Protein AF-A0A6P1M9M7-F1 (afdb_monomer_lite)

Radius of gyration: 33.75 Å; chains: 1; bounding box: 92×83×99 Å

Organism: NCBI:txid2697043

Structure (mmCIF, N/CA/C/O backbone):
data_AF-A0A6P1M9M7-F1
#
_entry.id   AF-A0A6P1M9M7-F1
#
loop_
_atom_site.group_PDB
_atom_site.id
_atom_site.type_symbol
_atom_site.label_atom_id
_atom_site.label_alt_id
_atom_site.label_comp_id
_atom_site.label_asym_id
_atom_site.label_entity_id
_atom_site.label_seq_id
_atom_site.pdbx_PDB_ins_code
_atom_site.Cartn_x
_atom_site.Cartn_y
_atom_site.Cartn_z
_atom_site.occupancy
_atom_site.B_iso_or_equiv
_atom_site.auth_seq_id
_atom_site.auth_comp_id
_atom_site.auth_asym_id
_atom_site.auth_atom_id
_atom_site.pdbx_PDB_model_num
ATOM 1 N N . MET A 1 1 ? -24.760 7.895 -11.951 1.00 34.88 1 MET A N 1
ATOM 2 C CA . MET A 1 1 ? -23.813 7.292 -12.903 1.00 34.88 1 MET A CA 1
ATOM 3 C C . MET A 1 1 ? -23.994 5.800 -12.756 1.00 34.88 1 MET A C 1
ATOM 5 O O . MET A 1 1 ? -24.094 5.359 -11.618 1.00 34.88 1 MET A O 1
ATOM 9 N N . GLU A 1 2 ? -24.188 5.072 -13.853 1.00 34.16 2 GLU A N 1
ATOM 10 C CA . GLU A 1 2 ? -24.115 3.606 -13.810 1.00 34.16 2 GLU A CA 1
ATOM 11 C C . GLU A 1 2 ? -22.740 3.233 -13.233 1.00 34.16 2 GLU A C 1
ATOM 13 O O . GLU A 1 2 ? -21.763 3.930 -13.510 1.00 34.16 2 GLU A O 1
ATOM 18 N N . SER A 1 3 ? -22.674 2.240 -12.345 1.00 54.16 3 SER A N 1
ATOM 19 C CA . SER A 1 3 ? -21.400 1.773 -11.794 1.00 54.16 3 SER A CA 1
ATOM 20 C C . SER A 1 3 ? -20.556 1.230 -12.945 1.00 54.16 3 SER A C 1
ATOM 22 O O . SER A 1 3 ? -20.925 0.204 -13.518 1.00 54.16 3 SER A O 1
ATOM 24 N N . SER A 1 4 ? -19.478 1.925 -13.311 1.00 67.12 4 SER A N 1
ATOM 25 C CA . SER A 1 4 ? -18.547 1.449 -14.335 1.00 67.12 4 SER A CA 1
ATOM 26 C C . SER A 1 4 ? -17.991 0.089 -13.925 1.00 67.12 4 SER A C 1
ATOM 28 O O . SER A 1 4 ? -17.617 -0.103 -12.765 1.00 67.12 4 SER A O 1
ATOM 30 N N . THR A 1 5 ? -17.940 -0.854 -14.860 1.00 85.88 5 THR A N 1
ATOM 31 C CA . THR A 1 5 ? -17.281 -2.142 -14.628 1.00 85.88 5 THR A CA 1
ATOM 32 C C . THR A 1 5 ? -15.757 -1.982 -14.663 1.00 85.88 5 THR A C 1
ATOM 34 O O . THR A 1 5 ? -15.238 -0.959 -15.118 1.00 85.88 5 THR A O 1
ATOM 37 N N . ILE A 1 6 ? -15.025 -2.997 -14.190 1.00 87.12 6 ILE A N 1
ATOM 38 C CA . ILE A 1 6 ? -13.556 -3.045 -14.302 1.00 87.12 6 ILE A CA 1
ATOM 39 C C . ILE A 1 6 ? -13.129 -2.879 -15.770 1.00 87.12 6 ILE A C 1
ATOM 41 O O . ILE A 1 6 ? -12.240 -2.079 -16.065 1.00 87.12 6 ILE A O 1
ATOM 45 N N . ASP A 1 7 ? -13.810 -3.574 -16.685 1.00 87.56 7 ASP A N 1
ATOM 46 C CA . ASP A 1 7 ? -13.516 -3.536 -18.121 1.00 87.56 7 ASP A CA 1
ATOM 47 C C . ASP A 1 7 ? -13.753 -2.140 -18.707 1.00 87.56 7 ASP A C 1
ATOM 49 O O . ASP A 1 7 ? -12.872 -1.603 -19.380 1.00 87.56 7 ASP A O 1
ATOM 53 N N . ASP A 1 8 ? -14.873 -1.492 -18.361 1.00 90.62 8 ASP A N 1
ATOM 54 C CA . ASP A 1 8 ? -15.172 -0.129 -18.823 1.00 90.62 8 ASP A CA 1
ATOM 55 C C . ASP A 1 8 ? -14.062 0.858 -18.437 1.00 90.62 8 ASP A C 1
ATOM 57 O O . ASP A 1 8 ? -13.680 1.732 -19.220 1.00 90.62 8 ASP A O 1
ATOM 61 N N . VAL A 1 9 ? -13.542 0.749 -17.211 1.00 90.44 9 VAL A N 1
ATOM 62 C CA . VAL A 1 9 ? -12.504 1.654 -16.709 1.00 90.44 9 VAL A CA 1
ATOM 63 C C . VAL A 1 9 ? -11.180 1.430 -17.425 1.00 90.44 9 VAL A C 1
ATOM 65 O O . VAL A 1 9 ? -10.541 2.413 -17.821 1.00 90.44 9 VAL A O 1
ATOM 68 N N . LEU A 1 10 ? -10.791 0.171 -17.633 1.00 89.19 10 LEU A N 1
ATOM 69 C CA . LEU A 1 10 ? -9.580 -0.183 -18.367 1.00 89.19 10 LEU A CA 1
ATOM 70 C C . LEU A 1 10 ? -9.657 0.296 -19.824 1.00 89.19 10 LEU A C 1
ATOM 72 O O . LEU A 1 10 ? -8.738 0.981 -20.284 1.00 89.19 10 LEU A O 1
ATOM 76 N N . GLU A 1 11 ? -10.776 0.050 -20.512 1.00 91.12 11 GLU A N 1
ATOM 77 C CA . GLU A 1 11 ? -10.998 0.465 -21.905 1.00 91.12 11 GLU A CA 1
ATOM 78 C C . GLU A 1 11 ? -10.998 1.995 -22.080 1.00 91.12 11 GLU A C 1
ATOM 80 O O . GLU A 1 11 ? -10.496 2.520 -23.077 1.00 91.12 11 GLU A O 1
ATOM 85 N N . GLN A 1 12 ? -11.499 2.744 -21.093 1.00 92.25 12 GLN A N 1
ATOM 86 C CA . GLN A 1 12 ? -11.556 4.212 -21.140 1.00 92.25 12 GLN A CA 1
ATOM 87 C C . GLN A 1 12 ? -10.225 4.910 -20.816 1.00 92.25 12 GLN A C 1
ATOM 89 O O . GLN A 1 12 ? -10.115 6.123 -21.016 1.00 92.25 12 GLN A O 1
ATOM 94 N N . THR A 1 13 ? -9.212 4.185 -20.328 1.00 91.25 13 THR A N 1
ATOM 95 C CA . THR A 1 13 ? -7.924 4.773 -19.908 1.00 91.25 13 THR A CA 1
ATOM 96 C C . THR A 1 13 ? -7.267 5.568 -21.034 1.00 91.25 13 THR A C 1
ATOM 98 O O . THR A 1 13 ? -6.898 6.726 -20.835 1.00 91.25 13 THR A O 1
ATOM 101 N N . LEU A 1 14 ? -7.203 4.994 -22.241 1.00 91.56 14 LEU A N 1
ATOM 102 C CA . LEU A 1 14 ? -6.600 5.660 -23.398 1.00 91.56 14 LEU A CA 1
ATOM 103 C C . LEU A 1 14 ? -7.347 6.951 -23.767 1.00 91.56 14 LEU A C 1
ATOM 105 O O . LEU A 1 14 ? -6.723 7.975 -24.025 1.00 91.56 14 LEU A O 1
ATOM 109 N N . ALA A 1 15 ? -8.682 6.939 -23.720 1.00 93.06 15 ALA A N 1
ATOM 110 C CA . ALA A 1 15 ? -9.482 8.124 -24.024 1.00 93.06 15 ALA A CA 1
ATOM 111 C C . ALA A 1 15 ? -9.232 9.266 -23.020 1.00 93.06 15 ALA A C 1
ATOM 113 O O . ALA A 1 15 ? -9.150 10.433 -23.412 1.00 93.06 15 ALA A O 1
ATOM 114 N N . ARG A 1 16 ? -9.066 8.946 -21.727 1.00 91.88 16 ARG A N 1
ATOM 115 C CA . ARG A 1 16 ? -8.717 9.932 -20.686 1.00 91.88 16 ARG A CA 1
ATOM 116 C C . ARG A 1 16 ? -7.316 10.508 -20.897 1.00 91.88 16 ARG A C 1
ATOM 118 O O . ARG A 1 16 ? -7.132 11.721 -20.778 1.00 91.88 16 ARG A O 1
ATOM 125 N N . GLN A 1 17 ? -6.352 9.657 -21.244 1.00 91.94 17 GLN A N 1
ATOM 126 C CA . GLN A 1 17 ? -4.988 10.059 -21.595 1.00 91.94 17 GLN A CA 1
ATOM 127 C C . GLN A 1 17 ? -4.976 11.011 -22.806 1.00 91.94 17 GLN A C 1
ATOM 129 O O . GLN A 1 17 ? -4.469 12.129 -22.706 1.00 91.94 17 GLN A O 1
ATOM 134 N N . GLU A 1 18 ? -5.623 10.636 -23.914 1.00 93.44 18 GLU A N 1
ATOM 135 C CA . GLU A 1 18 ? -5.716 11.471 -25.121 1.00 93.44 18 GLU A CA 1
ATOM 136 C C . GLU A 1 18 ? -6.408 12.813 -24.850 1.00 93.44 18 GLU A C 1
ATOM 138 O O . GLU A 1 18 ? -5.949 13.859 -25.317 1.00 93.44 18 GLU A O 1
ATOM 143 N N . GLN A 1 19 ? -7.473 12.821 -24.040 1.00 92.06 19 GLN A N 1
ATOM 144 C CA . GLN A 1 19 ? -8.150 14.056 -23.644 1.00 92.06 19 GLN A CA 1
ATOM 145 C C . GLN A 1 19 ? -7.202 15.026 -22.921 1.00 92.06 19 GLN A C 1
ATOM 147 O O . GLN A 1 19 ? -7.264 16.238 -23.152 1.00 92.06 19 GLN A O 1
ATOM 152 N N . ALA A 1 20 ? -6.331 14.516 -22.050 1.00 90.56 20 ALA A N 1
ATOM 153 C CA . ALA A 1 20 ? -5.355 15.331 -21.337 1.00 90.56 20 ALA A CA 1
ATOM 154 C C . ALA A 1 20 ? -4.274 15.882 -22.275 1.00 90.56 20 ALA A C 1
ATOM 156 O O . ALA A 1 20 ? -3.955 17.072 -22.212 1.00 90.56 20 ALA A O 1
ATOM 157 N N . LEU A 1 21 ? -3.788 15.056 -23.203 1.00 94.19 21 LEU A N 1
ATOM 158 C CA . LEU A 1 21 ? -2.779 15.453 -24.185 1.00 94.19 21 LEU A CA 1
ATOM 159 C C . LEU A 1 21 ? -3.302 16.537 -25.136 1.00 94.19 21 LEU A C 1
ATOM 161 O O . LEU A 1 21 ? -2.586 17.500 -25.402 1.00 94.19 21 LEU A O 1
ATOM 165 N N . ILE A 1 22 ? -4.572 16.475 -25.554 1.00 94.56 22 ILE A N 1
ATOM 166 C CA . ILE A 1 22 ? -5.199 17.539 -26.365 1.00 94.56 22 ILE A CA 1
ATOM 167 C C . ILE A 1 22 ? -5.141 18.891 -25.635 1.00 94.56 22 ILE A C 1
ATOM 169 O O . ILE A 1 22 ? -4.898 19.936 -26.246 1.00 94.56 22 ILE A O 1
ATOM 173 N N . LEU A 1 23 ? -5.349 18.896 -24.315 1.00 90.88 23 LEU A N 1
ATOM 174 C CA . LEU A 1 23 ? -5.265 20.119 -23.516 1.00 90.88 23 LEU A CA 1
ATOM 175 C C . LEU A 1 23 ? -3.827 20.605 -23.343 1.00 90.88 23 LEU A C 1
ATOM 177 O O . LEU A 1 23 ? -3.612 21.821 -23.334 1.00 90.88 23 LEU A O 1
ATOM 181 N N . GLN A 1 24 ? -2.874 19.684 -23.212 1.00 91.88 24 GLN A N 1
ATOM 182 C CA . GLN A 1 24 ? -1.460 20.022 -23.095 1.00 91.88 24 GLN A CA 1
ATOM 183 C C . GLN A 1 24 ? -0.911 20.598 -24.406 1.00 91.88 24 GLN A C 1
ATOM 185 O O . GLN A 1 24 ? -0.194 21.594 -24.372 1.00 91.88 24 GLN A O 1
ATOM 190 N N . GLU A 1 25 ? -1.320 20.070 -25.564 1.00 95.38 25 GLU A N 1
ATOM 191 C CA . GLU A 1 25 ? -0.968 20.647 -26.867 1.00 95.38 25 GLU A CA 1
ATOM 192 C C . GLU A 1 25 ? -1.592 22.045 -27.040 1.00 95.38 25 GLU A C 1
ATOM 194 O O . GLU A 1 25 ? -0.924 22.997 -27.449 1.00 95.38 25 GLU A O 1
ATOM 199 N N . ALA A 1 26 ? -2.870 22.213 -26.686 1.00 94.38 26 ALA A N 1
ATOM 200 C CA . ALA A 1 26 ? -3.559 23.495 -26.842 1.00 94.38 26 ALA A CA 1
ATOM 201 C C . ALA A 1 26 ? -3.035 24.589 -25.893 1.00 94.38 26 ALA A C 1
ATOM 203 O O . ALA A 1 26 ? -3.061 25.776 -26.231 1.00 94.38 26 ALA A O 1
ATOM 204 N N . SER A 1 27 ? -2.613 24.213 -24.684 1.00 92.25 27 SER A N 1
ATOM 205 C CA . SER A 1 27 ? -2.202 25.142 -23.632 1.00 92.25 27 SER A CA 1
ATOM 206 C C . SER A 1 27 ? -1.206 24.474 -22.672 1.00 92.25 27 SER A C 1
ATOM 208 O O . SER A 1 27 ? -1.595 24.160 -21.538 1.00 92.25 27 SER A O 1
ATOM 210 N N . PRO A 1 28 ? 0.064 24.305 -23.089 1.00 90.69 28 PRO A N 1
ATOM 211 C CA . PRO A 1 28 ? 1.074 23.614 -22.294 1.00 90.69 28 PRO A CA 1
ATOM 212 C C . PRO A 1 28 ? 1.338 24.346 -20.978 1.00 90.69 28 PRO A C 1
ATOM 214 O O . PRO A 1 28 ? 1.287 25.583 -20.914 1.00 90.69 28 PRO A O 1
ATOM 217 N N . TYR A 1 29 ? 1.615 23.577 -19.929 1.00 88.81 29 TYR A N 1
ATOM 218 C CA . TYR A 1 29 ? 1.947 24.091 -18.608 1.00 88.81 29 TYR A CA 1
ATOM 219 C C . TYR A 1 29 ? 3.280 23.504 -18.123 1.00 88.81 29 TYR A C 1
ATOM 221 O O . TYR A 1 29 ? 3.427 22.294 -18.131 1.00 88.81 29 TYR A O 1
ATOM 229 N N . PRO A 1 30 ? 4.219 24.321 -17.618 1.00 93.19 30 PRO A N 1
ATOM 230 C CA . PRO A 1 30 ? 4.158 25.777 -17.542 1.00 93.19 30 PRO A CA 1
ATOM 231 C C . PRO A 1 30 ? 4.141 26.424 -18.935 1.00 93.19 30 PRO A C 1
ATOM 233 O O . PRO A 1 30 ? 4.509 25.822 -19.937 1.00 93.19 30 PRO A O 1
ATOM 236 N N . SER A 1 31 ? 3.713 27.686 -19.015 1.00 93.62 31 SER A N 1
ATOM 237 C CA . SER A 1 31 ? 3.578 28.400 -20.295 1.00 93.62 31 SER A CA 1
ATOM 238 C C . SER A 1 31 ? 4.911 28.843 -20.919 1.00 93.62 31 SER A C 1
ATOM 240 O O . SER A 1 31 ? 4.914 29.404 -22.015 1.00 93.62 31 SER A O 1
ATOM 242 N N . THR A 1 32 ? 6.030 28.649 -20.216 1.00 93.62 32 THR A N 1
ATOM 243 C CA . THR A 1 32 ? 7.398 29.084 -20.556 1.00 93.62 32 THR A CA 1
ATOM 244 C C . THR A 1 32 ? 8.425 28.104 -19.988 1.00 93.62 32 THR A C 1
ATOM 246 O O . THR A 1 32 ? 8.099 27.344 -19.080 1.00 93.62 32 THR A O 1
ATOM 249 N N . GLY A 1 33 ? 9.674 28.183 -20.451 1.00 94.88 33 GLY A N 1
ATOM 250 C CA . GLY A 1 33 ? 10.771 27.338 -19.969 1.00 94.88 33 GLY A CA 1
ATOM 251 C C . GLY A 1 33 ? 10.832 25.988 -20.679 1.00 94.88 33 GLY A C 1
ATOM 252 O O . GLY A 1 33 ? 10.078 25.744 -21.620 1.00 94.88 33 GLY A O 1
ATOM 253 N N . MET A 1 34 ? 11.740 25.123 -20.237 1.00 96.06 34 MET A N 1
ATOM 254 C CA . MET A 1 34 ? 12.018 23.846 -20.896 1.00 96.06 34 MET A CA 1
ATOM 255 C C . MET A 1 34 ? 10.835 22.862 -20.822 1.00 96.06 34 MET A C 1
ATOM 257 O O . MET A 1 34 ? 10.400 22.374 -21.865 1.00 96.06 34 MET A O 1
ATOM 261 N N . TRP A 1 35 ? 10.198 22.715 -19.651 1.00 96.06 35 TRP A N 1
ATOM 262 C CA . TRP A 1 35 ? 8.995 21.877 -19.488 1.00 96.06 35 TRP A CA 1
ATOM 263 C C . TRP A 1 35 ? 7.857 22.237 -20.450 1.00 96.06 35 TRP A C 1
ATOM 265 O O . TRP A 1 35 ? 7.153 21.358 -20.926 1.00 96.06 35 TRP A O 1
ATOM 275 N N . ARG A 1 36 ? 7.690 23.520 -20.806 1.00 95.88 36 ARG A N 1
ATOM 276 C CA . ARG A 1 36 ? 6.692 23.937 -21.809 1.00 95.88 36 ARG A CA 1
ATOM 277 C C . ARG A 1 36 ? 6.877 23.179 -23.126 1.00 95.88 36 ARG A C 1
ATOM 279 O O . ARG A 1 36 ? 5.899 22.821 -23.775 1.00 95.88 36 ARG A O 1
ATOM 286 N N . HIS A 1 37 ? 8.125 23.054 -23.570 1.00 97.69 37 HIS A N 1
ATOM 287 C CA . HIS A 1 37 ? 8.470 22.457 -24.855 1.00 97.69 37 HIS A CA 1
ATOM 288 C C . HIS A 1 37 ? 8.420 20.932 -24.797 1.00 97.69 37 HIS A C 1
ATOM 290 O O . HIS A 1 37 ? 7.929 20.328 -25.744 1.00 97.69 37 HIS A O 1
ATOM 296 N N . GLU A 1 38 ? 8.860 20.334 -23.692 1.00 97.50 38 GLU A N 1
ATOM 297 C CA . GLU A 1 38 ? 8.804 18.885 -23.458 1.00 97.50 38 GLU A CA 1
ATOM 298 C C . GLU A 1 38 ? 7.361 18.386 -23.394 1.00 97.50 38 GLU A C 1
ATOM 300 O O . GLU A 1 38 ? 6.980 17.491 -24.146 1.00 97.50 38 GLU A O 1
ATOM 305 N N . ASP A 1 39 ? 6.527 19.031 -22.577 1.00 95.94 39 ASP A N 1
ATOM 306 C CA . ASP A 1 39 ? 5.119 18.678 -22.433 1.00 95.94 39 ASP A CA 1
ATOM 307 C C . ASP A 1 39 ? 4.356 18.847 -23.752 1.00 95.94 39 ASP A C 1
ATOM 309 O O . ASP A 1 39 ? 3.540 18.002 -24.126 1.00 95.94 39 ASP A O 1
ATOM 313 N N . TYR A 1 40 ? 4.639 19.936 -2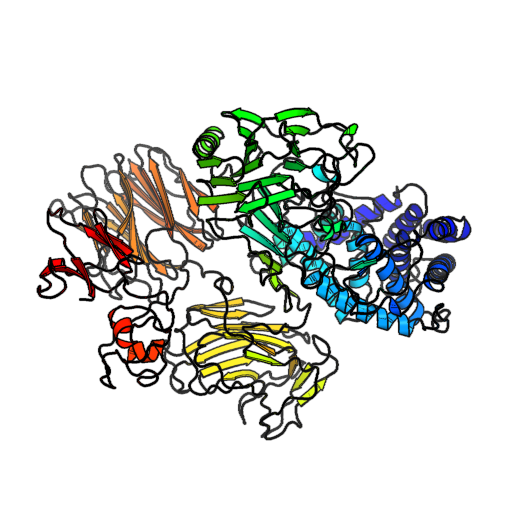4.480 1.00 97.62 40 TYR A N 1
ATOM 314 C CA . TYR A 1 40 ? 4.066 20.158 -25.804 1.00 97.62 40 TYR A CA 1
ATOM 315 C C . TYR A 1 40 ? 4.514 19.079 -26.792 1.00 97.62 40 TYR A C 1
ATOM 317 O O . TYR A 1 40 ? 3.685 18.585 -27.548 1.00 97.62 40 TYR A O 1
ATOM 325 N N . ALA A 1 41 ? 5.796 18.699 -26.792 1.00 98.31 41 ALA A N 1
ATOM 326 C CA . ALA A 1 41 ? 6.324 17.683 -27.696 1.00 98.31 41 ALA A CA 1
ATOM 327 C C . ALA A 1 41 ? 5.730 16.297 -27.419 1.00 98.31 41 ALA A C 1
ATOM 329 O O . ALA A 1 41 ? 5.261 15.652 -28.353 1.00 98.31 41 ALA A O 1
ATOM 330 N N . LEU A 1 42 ? 5.665 15.876 -26.151 1.00 97.75 42 LEU A N 1
ATOM 331 C CA . LEU A 1 42 ? 5.016 14.622 -25.751 1.00 97.75 42 LEU A CA 1
ATOM 332 C C . LEU A 1 42 ? 3.559 14.561 -26.231 1.00 97.75 42 LEU A C 1
ATOM 334 O O . LEU A 1 42 ? 3.139 13.534 -26.759 1.00 97.75 42 LEU A O 1
ATOM 338 N N . ALA A 1 43 ? 2.807 15.658 -26.099 1.00 97.44 43 ALA A N 1
ATOM 339 C CA . ALA A 1 43 ? 1.419 15.733 -26.551 1.00 97.44 43 ALA A CA 1
ATOM 340 C C . ALA A 1 43 ? 1.275 15.752 -28.080 1.00 97.44 43 ALA A C 1
ATOM 342 O O . ALA A 1 43 ? 0.548 14.932 -28.641 1.00 97.44 43 ALA A O 1
ATOM 343 N N . ALA A 1 44 ? 1.985 16.659 -28.752 1.00 98.25 44 ALA A N 1
ATOM 344 C CA . ALA A 1 44 ? 1.960 16.833 -30.202 1.00 98.25 44 ALA A CA 1
ATOM 345 C C . ALA A 1 44 ? 2.377 15.549 -30.935 1.00 98.25 44 ALA A C 1
ATOM 347 O O . ALA A 1 44 ? 1.686 15.092 -31.845 1.00 98.25 44 ALA A O 1
ATOM 348 N N . TYR A 1 45 ? 3.469 14.911 -30.502 1.00 98.44 45 TYR A N 1
ATOM 349 C CA . TYR A 1 45 ? 3.917 13.663 -31.107 1.00 98.44 45 TYR A CA 1
ATOM 350 C C . TYR A 1 45 ? 2.970 12.501 -30.818 1.00 98.44 45 TYR A C 1
ATOM 352 O O . TYR A 1 45 ? 2.704 11.732 -31.741 1.00 98.44 45 TYR A O 1
ATOM 360 N N . TRP A 1 46 ? 2.393 12.385 -29.616 1.00 97.44 46 TRP A N 1
ATOM 361 C CA . TRP A 1 46 ? 1.395 11.345 -29.322 1.00 97.44 46 TRP A CA 1
ATOM 362 C C . TRP A 1 46 ? 0.164 11.459 -30.227 1.00 97.44 46 TRP A C 1
ATOM 364 O O . TRP A 1 46 ? -0.273 10.479 -30.833 1.00 97.44 46 TRP A O 1
ATOM 374 N N . LEU A 1 47 ? -0.371 12.675 -30.358 1.00 97.00 47 LEU A N 1
ATOM 375 C CA . LEU A 1 47 ? -1.547 12.978 -31.177 1.00 97.00 47 LEU A CA 1
ATOM 376 C C . LEU A 1 47 ? -1.227 13.033 -32.679 1.00 97.00 47 LEU A C 1
ATOM 378 O O . LEU A 1 47 ? -2.135 13.040 -33.512 1.00 97.00 47 LEU A O 1
ATOM 382 N N . ASN A 1 48 ? 0.063 13.036 -33.026 1.00 97.06 48 ASN A N 1
ATOM 383 C CA . ASN A 1 48 ? 0.584 13.230 -34.375 1.00 97.06 48 ASN A CA 1
ATOM 384 C C . ASN A 1 48 ? 0.057 14.524 -35.025 1.00 97.06 48 ASN A C 1
ATOM 386 O O . ASN A 1 48 ? -0.369 14.555 -36.186 1.00 97.06 48 ASN A O 1
ATOM 390 N N . THR A 1 49 ? 0.063 15.594 -34.240 1.00 96.44 49 THR A N 1
ATOM 391 C CA . THR A 1 49 ? -0.408 16.930 -34.592 1.00 96.44 49 THR A CA 1
ATOM 392 C C . THR A 1 49 ? 0.717 17.930 -34.374 1.00 96.44 49 THR A C 1
ATOM 394 O O . THR A 1 49 ? 1.455 17.870 -33.404 1.00 96.44 49 THR A O 1
ATOM 397 N N . ASN A 1 50 ? 0.876 18.879 -35.302 1.00 96.00 50 ASN A N 1
ATOM 398 C CA . ASN A 1 50 ? 1.837 19.981 -35.168 1.00 96.00 50 ASN A CA 1
ATOM 399 C C . ASN A 1 50 ? 3.298 19.569 -34.856 1.00 96.00 50 ASN A C 1
ATOM 401 O O . ASN A 1 50 ? 4.040 20.367 -34.281 1.00 96.00 50 ASN A O 1
ATOM 405 N N . ASN A 1 51 ? 3.750 18.388 -35.302 1.00 97.81 51 ASN A N 1
ATOM 406 C CA . ASN A 1 51 ? 5.095 17.854 -35.019 1.00 97.81 51 ASN A CA 1
ATOM 407 C C . ASN A 1 51 ? 6.225 18.854 -35.333 1.00 97.81 51 ASN A C 1
ATOM 409 O O . ASN A 1 51 ? 7.148 18.997 -34.547 1.00 97.81 51 ASN A O 1
ATOM 413 N N . ALA A 1 52 ? 6.107 19.646 -36.405 1.00 98.00 52 ALA A N 1
ATOM 414 C CA . ALA A 1 52 ? 7.108 20.664 -36.748 1.00 98.00 52 ALA A CA 1
ATOM 415 C C . ALA A 1 52 ? 7.271 21.776 -35.683 1.00 98.00 52 ALA A C 1
ATOM 417 O O . ALA A 1 52 ? 8.335 22.384 -35.575 1.00 98.00 52 ALA A O 1
ATOM 418 N N . ILE A 1 53 ? 6.219 22.077 -34.911 1.00 97.94 53 ILE A N 1
ATOM 419 C CA . ILE A 1 53 ? 6.283 23.027 -33.788 1.00 97.94 53 ILE A CA 1
ATOM 420 C C . ILE A 1 53 ? 6.961 22.367 -32.584 1.00 97.94 53 ILE A C 1
ATOM 422 O O . ILE A 1 53 ? 7.758 23.022 -31.909 1.00 97.94 53 ILE A O 1
ATOM 426 N N . ALA A 1 54 ? 6.668 21.088 -32.334 1.00 98.31 54 ALA A N 1
ATOM 427 C CA . ALA A 1 54 ? 7.342 20.303 -31.306 1.00 98.31 54 ALA A CA 1
ATOM 428 C C . ALA A 1 54 ? 8.847 20.182 -31.597 1.00 98.31 54 ALA A C 1
ATOM 430 O O . ALA A 1 54 ? 9.652 20.520 -30.731 1.00 98.31 54 ALA A O 1
ATOM 431 N N . ASP A 1 55 ? 9.216 19.863 -32.842 1.00 98.69 55 ASP A N 1
ATOM 432 C CA . ASP A 1 55 ? 10.601 19.817 -33.323 1.00 98.69 55 ASP A CA 1
ATOM 433 C C . ASP A 1 55 ? 11.336 21.132 -33.039 1.00 98.69 55 ASP A C 1
ATOM 435 O O . ASP A 1 55 ? 12.379 21.161 -32.386 1.00 98.69 55 ASP A O 1
ATOM 439 N N . ALA A 1 56 ? 10.758 22.254 -33.485 1.00 98.38 56 ALA A N 1
ATOM 440 C CA . ALA A 1 56 ? 11.335 23.577 -33.267 1.00 98.38 56 ALA A CA 1
ATOM 441 C C . ALA A 1 56 ? 11.461 23.922 -31.773 1.00 98.38 56 ALA A C 1
ATOM 443 O O . ALA A 1 56 ? 12.377 24.648 -31.384 1.00 98.38 56 ALA A O 1
ATOM 444 N N . GLY A 1 57 ? 10.548 23.417 -30.939 1.00 97.88 57 GLY A N 1
ATOM 445 C CA . GLY A 1 57 ? 10.578 23.577 -29.492 1.00 97.88 57 GLY A CA 1
ATOM 446 C C . GLY A 1 57 ? 11.741 22.840 -28.832 1.00 97.88 57 GLY A C 1
ATOM 447 O O . GLY A 1 57 ? 12.464 23.452 -28.051 1.00 97.88 57 GLY A O 1
ATOM 448 N N . LEU A 1 58 ? 11.947 21.568 -29.176 1.00 98.38 58 LEU A N 1
ATOM 449 C CA . LEU A 1 58 ? 13.046 20.762 -28.634 1.00 98.38 58 LEU A CA 1
ATOM 450 C C . LEU A 1 58 ? 14.414 21.301 -29.066 1.00 98.38 58 LEU A C 1
ATOM 452 O O . LEU A 1 58 ? 15.305 21.451 -28.232 1.00 98.38 58 LEU A O 1
ATOM 456 N N . ILE A 1 59 ? 14.551 21.706 -30.332 1.00 98.56 59 ILE A N 1
ATOM 457 C CA . ILE A 1 59 ? 15.769 22.369 -30.824 1.00 98.56 59 ILE A CA 1
ATOM 458 C C . ILE A 1 59 ? 16.012 23.674 -30.050 1.00 98.56 59 ILE A C 1
ATOM 460 O O . ILE A 1 59 ? 17.134 23.965 -29.642 1.00 98.56 59 ILE A O 1
ATOM 464 N N . ALA A 1 60 ? 14.959 24.455 -29.785 1.00 96.62 60 ALA A N 1
ATOM 465 C CA . ALA A 1 60 ? 15.075 25.690 -29.016 1.00 96.62 60 ALA A CA 1
ATOM 466 C C . ALA A 1 60 ? 15.514 25.458 -27.561 1.00 96.62 60 ALA A C 1
ATOM 468 O O . ALA A 1 60 ? 16.234 26.307 -27.030 1.00 96.62 60 ALA A O 1
ATOM 469 N N . CYS A 1 61 ? 15.125 24.343 -26.924 1.00 97.38 61 CYS A N 1
ATOM 470 C CA . CYS A 1 61 ? 15.619 23.988 -25.588 1.00 97.38 61 CYS A CA 1
ATOM 471 C C . CYS A 1 61 ? 17.148 23.949 -25.560 1.00 97.38 61 CYS A C 1
ATOM 473 O O . CYS A 1 61 ? 17.768 24.554 -24.683 1.00 97.38 61 CYS A O 1
ATOM 475 N N . GLN A 1 62 ? 17.744 23.329 -26.576 1.00 96.00 62 GLN A N 1
ATOM 476 C CA . GLN A 1 62 ? 19.188 23.228 -26.726 1.00 96.00 62 GLN A CA 1
ATOM 477 C C . GLN A 1 62 ? 19.834 24.571 -27.116 1.00 96.00 62 GLN A C 1
ATOM 479 O O . GLN A 1 62 ? 20.798 25.010 -26.490 1.00 96.00 62 GLN A O 1
ATOM 484 N N . THR A 1 63 ? 19.316 25.258 -28.142 1.00 93.00 63 THR A N 1
ATOM 485 C CA . THR A 1 63 ? 20.033 26.385 -28.769 1.00 93.00 63 THR A CA 1
ATOM 486 C C . THR A 1 63 ? 19.805 27.741 -28.105 1.00 93.00 63 THR A C 1
ATOM 488 O O . THR A 1 63 ? 20.600 28.659 -28.309 1.00 93.00 63 THR A O 1
ATOM 491 N N . ASN A 1 64 ? 18.726 27.907 -27.334 1.00 91.62 64 ASN A N 1
ATOM 492 C CA . ASN A 1 64 ? 18.353 29.202 -26.746 1.00 91.62 64 ASN A CA 1
ATOM 493 C C . ASN A 1 64 ? 18.760 29.340 -25.271 1.00 91.62 64 ASN A C 1
ATOM 495 O O . ASN A 1 64 ? 18.285 30.249 -24.590 1.00 91.62 64 ASN A O 1
ATOM 499 N N . GLY A 1 65 ? 19.631 28.455 -24.778 1.00 89.19 65 GLY A N 1
ATOM 500 C CA . GLY A 1 65 ? 20.167 28.509 -23.418 1.00 89.19 65 GLY A CA 1
ATOM 501 C C . GLY A 1 65 ? 19.238 27.969 -22.327 1.00 89.19 65 GLY A C 1
ATOM 502 O O . GLY A 1 65 ? 19.624 28.035 -21.167 1.00 89.19 65 GLY A O 1
ATOM 503 N N . LEU A 1 66 ? 18.065 27.413 -22.669 1.00 94.69 66 LEU A N 1
ATOM 504 C CA . LEU A 1 66 ? 17.154 26.802 -21.686 1.00 94.69 66 LEU A CA 1
ATOM 505 C C . LEU A 1 66 ? 17.791 25.563 -21.039 1.00 94.69 66 LEU A C 1
ATOM 507 O O . LEU A 1 66 ? 17.798 25.439 -19.821 1.00 94.69 66 LEU A O 1
ATOM 511 N N . TYR A 1 67 ? 18.390 24.689 -21.849 1.00 97.12 67 TYR A N 1
ATOM 512 C CA . TYR A 1 67 ? 19.192 23.565 -21.365 1.00 97.12 67 TYR A CA 1
ATOM 513 C C . TYR A 1 67 ? 20.341 24.036 -20.462 1.00 97.12 67 TYR A C 1
ATOM 515 O O . TYR A 1 67 ? 20.468 23.585 -19.324 1.00 97.12 67 TYR A O 1
ATOM 523 N N . GLN A 1 68 ? 21.137 25.001 -20.939 1.00 96.12 68 GLN A N 1
ATOM 524 C CA . GLN A 1 68 ? 22.305 25.498 -20.207 1.00 96.12 68 GLN A CA 1
ATOM 525 C C . GLN A 1 68 ? 21.930 26.108 -18.849 1.00 96.12 68 GLN A C 1
ATOM 527 O O . GLN A 1 68 ? 22.637 25.883 -17.873 1.00 96.12 68 GLN A O 1
ATOM 532 N N . GLU A 1 69 ? 20.807 26.829 -18.761 1.00 95.31 69 GLU A N 1
ATOM 533 C CA . GLU A 1 69 ? 20.288 27.361 -17.495 1.00 95.31 69 GLU A CA 1
ATOM 534 C C . GLU A 1 69 ? 20.090 26.246 -16.457 1.00 95.31 69 GLU A C 1
ATOM 536 O O . GLU A 1 69 ? 20.513 26.379 -15.307 1.00 95.31 69 GLU A O 1
ATOM 541 N N . HIS A 1 70 ? 19.502 25.119 -16.862 1.00 94.62 70 HIS A N 1
ATOM 542 C CA . HIS A 1 70 ? 19.252 24.000 -15.959 1.00 94.62 70 HIS A CA 1
ATOM 543 C C . HIS A 1 70 ? 20.519 23.225 -15.586 1.00 94.62 70 HIS A C 1
ATOM 545 O O . HIS A 1 70 ? 20.612 22.751 -14.448 1.00 94.62 70 HIS A O 1
ATOM 551 N N . VAL A 1 71 ? 21.499 23.137 -16.489 1.00 94.25 71 VAL A N 1
ATOM 552 C CA . VAL A 1 71 ? 22.831 22.585 -16.191 1.00 94.25 71 VAL A CA 1
ATOM 553 C C . VAL A 1 71 ? 23.561 23.458 -15.171 1.00 94.25 71 VAL A C 1
ATOM 555 O O . VAL A 1 71 ? 24.018 22.944 -14.153 1.00 94.25 71 VAL A O 1
ATOM 558 N N . ASP A 1 72 ? 23.599 24.776 -15.384 1.00 92.44 72 ASP A N 1
ATOM 559 C CA . ASP A 1 72 ? 24.272 25.729 -14.489 1.00 92.44 72 ASP A CA 1
ATOM 560 C C . ASP A 1 72 ? 23.659 25.732 -13.073 1.00 92.44 72 ASP A C 1
ATOM 562 O O . ASP A 1 72 ? 24.350 25.996 -12.085 1.00 92.44 72 ASP A O 1
ATOM 566 N N . LEU A 1 73 ? 22.364 25.415 -12.967 1.00 91.56 73 LEU A N 1
ATOM 567 C CA . LEU A 1 73 ? 21.618 25.307 -11.710 1.00 91.56 73 LEU A CA 1
ATOM 568 C C . LEU A 1 73 ? 21.645 23.906 -11.070 1.00 91.56 73 LEU A C 1
ATOM 570 O O . LEU A 1 73 ? 21.022 23.731 -10.023 1.00 91.56 73 LEU A O 1
ATOM 574 N N . ASN A 1 74 ? 22.320 22.913 -11.663 1.00 90.75 74 ASN A N 1
ATOM 575 C CA . ASN A 1 74 ? 22.262 21.499 -11.246 1.00 90.75 74 ASN A CA 1
ATOM 576 C C . ASN A 1 74 ? 20.816 20.972 -11.117 1.00 90.75 74 ASN A C 1
ATOM 578 O O . ASN A 1 74 ? 20.463 20.290 -10.157 1.00 90.75 74 ASN A O 1
ATOM 582 N N . SER A 1 75 ? 19.959 21.329 -12.074 1.00 93.31 75 SER A N 1
ATOM 583 C CA . SER A 1 75 ? 18.519 21.028 -12.052 1.00 93.31 75 SER A CA 1
ATOM 584 C C . SER A 1 75 ? 18.031 20.278 -13.293 1.00 93.31 75 SER A C 1
ATOM 586 O O . SER A 1 75 ? 16.832 20.104 -13.485 1.00 93.31 75 SER A O 1
ATOM 588 N N . PHE A 1 76 ? 18.937 19.820 -14.155 1.00 96.12 76 PHE A N 1
ATOM 589 C CA . PHE A 1 76 ? 18.553 19.172 -15.408 1.00 96.12 76 PHE A CA 1
ATOM 590 C C . PHE A 1 76 ? 17.905 17.785 -15.230 1.00 96.12 76 PHE A C 1
ATOM 592 O O . PHE A 1 76 ? 17.149 17.345 -16.092 1.00 96.12 76 PHE A O 1
ATOM 599 N N . HIS A 1 77 ? 18.086 17.127 -14.080 1.00 95.00 77 HIS A N 1
ATOM 600 C CA . HIS A 1 77 ? 17.386 15.875 -13.754 1.00 95.00 77 HIS A CA 1
ATOM 601 C C . HIS A 1 77 ? 15.857 16.016 -13.738 1.00 95.00 77 HIS A C 1
ATOM 603 O O . HIS A 1 77 ? 15.154 15.031 -13.920 1.00 95.00 77 HIS A O 1
ATOM 609 N N . TRP A 1 78 ? 15.326 17.232 -13.572 1.00 95.31 78 TRP A N 1
ATOM 610 C CA . TRP A 1 78 ? 13.891 17.520 -13.687 1.00 95.31 78 TRP A CA 1
ATOM 611 C C . TRP A 1 78 ? 13.341 17.414 -15.123 1.00 95.31 78 TRP A C 1
ATOM 613 O O . TRP A 1 78 ? 12.122 17.456 -15.311 1.00 95.31 78 TRP A O 1
ATOM 623 N N . HIS A 1 79 ? 14.228 17.297 -16.113 1.00 97.31 79 HIS A N 1
ATOM 624 C CA . HIS A 1 79 ? 13.941 17.356 -17.548 1.00 97.31 79 HIS A CA 1
ATOM 625 C C . HIS A 1 79 ? 14.393 16.095 -18.293 1.00 97.31 79 HIS A C 1
ATOM 627 O O . HIS A 1 79 ? 13.671 15.596 -19.155 1.00 97.31 79 HIS A O 1
ATOM 633 N N . ALA A 1 80 ? 15.557 15.545 -17.936 1.00 97.81 80 ALA A N 1
ATOM 634 C CA . ALA A 1 80 ? 16.180 14.433 -18.654 1.00 97.81 80 ALA A CA 1
ATOM 635 C C . ALA A 1 80 ? 15.252 13.210 -18.832 1.00 97.81 80 ALA A C 1
ATOM 637 O O . ALA A 1 80 ? 15.040 12.783 -19.965 1.00 97.81 80 ALA A O 1
ATOM 638 N N . TYR A 1 81 ? 14.562 12.756 -17.779 1.00 97.50 81 TYR A N 1
ATOM 639 C CA . TYR A 1 81 ? 13.614 11.633 -17.880 1.00 97.50 81 TYR A CA 1
ATOM 640 C C . TYR A 1 81 ? 12.432 11.871 -18.850 1.00 97.50 81 TYR A C 1
ATOM 642 O O . TYR A 1 81 ? 11.863 10.914 -19.383 1.00 97.50 81 TYR A O 1
ATOM 650 N N . LEU A 1 82 ? 12.027 13.129 -19.087 1.00 97.81 82 LEU A N 1
ATOM 651 C CA . LEU A 1 82 ? 10.994 13.466 -20.079 1.00 97.81 82 LEU A CA 1
ATOM 652 C C . LEU A 1 82 ? 11.569 13.454 -21.496 1.00 97.81 82 LEU A C 1
ATOM 654 O O . LEU A 1 82 ? 10.904 12.980 -22.414 1.00 97.81 82 LEU A O 1
ATOM 658 N N . LEU A 1 83 ? 12.799 13.942 -21.677 1.00 98.50 83 LEU A N 1
ATOM 659 C CA . LEU A 1 83 ? 13.510 13.870 -22.955 1.00 98.50 83 LEU A CA 1
ATOM 660 C C . LEU A 1 83 ? 13.788 12.421 -23.371 1.00 98.50 83 LEU A C 1
ATOM 662 O O . LEU A 1 83 ? 13.590 12.073 -24.532 1.00 98.50 83 LEU A O 1
ATOM 666 N N . GLU A 1 84 ? 14.176 11.568 -22.424 1.00 97.94 84 GLU A N 1
ATOM 667 C CA . GLU A 1 84 ? 14.315 10.123 -22.636 1.00 97.94 84 GLU A CA 1
ATOM 668 C C . GLU A 1 84 ? 12.996 9.509 -23.079 1.00 97.94 84 GLU A C 1
ATOM 670 O O . GLU A 1 84 ? 12.947 8.816 -24.088 1.00 97.94 84 GLU A O 1
ATOM 675 N N . ARG A 1 85 ? 11.898 9.835 -22.388 1.00 98.06 85 ARG A N 1
ATOM 676 C CA . ARG A 1 85 ? 10.564 9.370 -22.773 1.00 98.06 85 ARG A CA 1
ATOM 677 C C . ARG A 1 85 ? 10.172 9.828 -24.181 1.00 98.06 85 ARG A C 1
ATOM 679 O O . ARG A 1 85 ? 9.600 9.044 -24.933 1.00 98.06 85 ARG A O 1
ATOM 686 N N . ILE A 1 86 ? 10.487 11.069 -24.560 1.00 98.50 86 ILE A N 1
ATOM 687 C CA . ILE A 1 86 ? 10.292 11.561 -25.934 1.00 98.50 86 ILE A CA 1
ATOM 688 C C . ILE A 1 86 ? 11.106 10.720 -26.922 1.00 98.50 86 ILE A C 1
ATOM 690 O O . ILE A 1 86 ? 10.582 10.341 -27.970 1.00 98.50 86 ILE A O 1
ATOM 694 N N . TRP A 1 87 ? 12.364 10.416 -26.600 1.00 98.00 87 TRP A N 1
ATOM 695 C CA . TRP A 1 87 ? 13.219 9.615 -27.469 1.00 98.00 87 TRP A CA 1
ATOM 696 C C . TRP A 1 87 ? 12.698 8.178 -27.606 1.00 98.00 87 TRP A C 1
ATOM 698 O O . TRP A 1 87 ? 12.469 7.736 -28.731 1.00 98.00 87 TRP A O 1
ATOM 708 N N . PHE A 1 88 ? 12.413 7.487 -26.496 1.00 97.38 88 PHE A N 1
ATOM 709 C CA . PHE A 1 88 ? 11.891 6.116 -26.504 1.00 97.38 88 PHE A CA 1
ATOM 710 C C . PHE A 1 88 ? 10.582 5.998 -27.287 1.00 97.38 88 PHE A C 1
ATOM 712 O O . PHE A 1 88 ? 10.391 5.035 -28.026 1.00 97.38 88 PHE A O 1
ATOM 719 N N . LEU A 1 89 ? 9.690 6.988 -27.181 1.00 98.12 89 LEU A N 1
ATOM 720 C CA . LEU A 1 89 ? 8.391 6.955 -27.855 1.00 98.12 89 LEU A CA 1
ATOM 721 C C . LEU A 1 89 ? 8.428 7.384 -29.328 1.00 98.12 89 LEU A C 1
ATOM 723 O O . LEU A 1 89 ? 7.576 6.924 -30.086 1.00 98.12 89 LEU A O 1
ATOM 727 N N . TYR A 1 90 ? 9.332 8.284 -29.735 1.00 97.94 90 TYR A N 1
ATOM 728 C CA . TYR A 1 90 ? 9.182 9.011 -31.010 1.00 97.94 90 TYR A CA 1
ATOM 729 C C . TYR A 1 90 ? 10.430 9.107 -31.888 1.00 97.94 90 TYR A C 1
ATOM 731 O O . TYR A 1 90 ? 10.333 9.667 -32.990 1.00 97.94 90 TYR A O 1
ATOM 739 N N . SER A 1 91 ? 11.581 8.605 -31.431 1.00 95.31 91 SER A N 1
ATOM 740 C CA . SER A 1 91 ? 12.807 8.574 -32.236 1.00 95.31 91 SER A CA 1
ATOM 741 C C . SER A 1 91 ? 12.622 7.761 -33.519 1.00 95.31 91 SER A C 1
ATOM 743 O O . SER A 1 91 ? 11.666 6.993 -33.682 1.00 95.31 91 SER A O 1
ATOM 745 N N . ALA A 1 92 ? 13.562 7.892 -34.453 1.00 94.12 92 ALA A N 1
ATOM 746 C CA . ALA A 1 92 ? 13.592 7.046 -35.642 1.00 94.12 92 ALA A CA 1
ATOM 747 C C . ALA A 1 92 ? 13.730 5.542 -35.315 1.00 94.12 92 ALA A C 1
ATOM 749 O O . ALA A 1 92 ? 13.390 4.716 -36.163 1.00 94.12 92 ALA A O 1
ATOM 750 N N . GLN A 1 93 ? 14.218 5.207 -34.115 1.00 90.31 93 GLN A N 1
ATOM 751 C CA . GLN A 1 93 ? 14.456 3.843 -33.628 1.00 90.31 93 GLN A CA 1
ATOM 752 C C . GLN A 1 93 ? 13.352 3.332 -32.687 1.00 90.31 93 GLN A C 1
ATOM 754 O O . GLN A 1 93 ? 13.429 2.195 -32.246 1.00 90.31 93 GLN A O 1
ATOM 759 N N . SER A 1 94 ? 12.332 4.143 -32.385 1.00 93.81 94 SER A N 1
ATOM 760 C CA . SER A 1 94 ? 11.254 3.760 -31.470 1.00 93.81 94 SER A CA 1
ATOM 761 C C . SER A 1 94 ? 10.424 2.581 -31.988 1.00 93.81 94 SER A C 1
ATOM 763 O O . SER A 1 94 ? 9.946 2.605 -33.126 1.00 93.81 94 SER A O 1
ATOM 765 N N . ASP A 1 95 ? 10.141 1.621 -31.106 1.00 89.81 95 ASP A N 1
ATOM 766 C CA . ASP A 1 95 ? 9.200 0.522 -31.357 1.00 89.81 95 ASP A CA 1
ATOM 767 C C . ASP A 1 95 ? 7.722 0.942 -31.250 1.00 89.81 95 ASP A C 1
ATOM 769 O O . ASP A 1 95 ? 6.825 0.201 -31.659 1.00 89.81 95 ASP A O 1
ATOM 773 N N . PHE A 1 96 ? 7.446 2.146 -30.737 1.00 94.94 96 PHE A N 1
ATOM 774 C CA . PHE A 1 96 ? 6.087 2.626 -30.479 1.00 94.94 96 PHE A CA 1
ATOM 775 C C . PHE A 1 96 ? 5.569 3.510 -31.616 1.00 94.94 96 PHE A C 1
ATOM 777 O O . PHE A 1 96 ? 4.612 3.161 -32.314 1.00 94.94 96 PHE A O 1
ATOM 784 N N . PHE A 1 97 ? 6.193 4.675 -31.817 1.00 95.88 97 PHE A N 1
ATOM 785 C CA . PHE A 1 97 ? 5.744 5.664 -32.796 1.00 95.88 97 PHE A CA 1
ATOM 786 C C . PHE A 1 97 ? 6.915 6.243 -33.605 1.00 95.88 97 PHE A C 1
ATOM 788 O O . PHE A 1 97 ? 7.215 7.439 -33.503 1.00 95.88 97 PHE A O 1
ATOM 795 N N . PRO A 1 98 ? 7.553 5.430 -34.464 1.00 93.06 98 PRO A N 1
ATOM 796 C CA . PRO A 1 98 ? 8.749 5.844 -35.182 1.00 93.06 98 PRO A CA 1
ATOM 797 C C . PRO A 1 98 ? 8.489 7.027 -36.124 1.00 93.06 98 PRO A C 1
ATOM 799 O O . PRO A 1 98 ? 7.434 7.132 -36.759 1.00 93.06 98 PRO A O 1
ATOM 802 N N . ILE A 1 99 ? 9.500 7.891 -36.271 1.00 86.94 99 ILE A N 1
ATOM 803 C CA . ILE A 1 99 ? 9.549 8.990 -37.261 1.00 86.94 99 ILE A CA 1
ATOM 804 C C . ILE A 1 99 ? 8.503 10.098 -36.987 1.00 86.94 99 ILE A C 1
ATOM 806 O O . ILE A 1 99 ? 8.124 10.859 -37.880 1.00 86.94 99 ILE A O 1
ATOM 810 N N . ARG A 1 100 ? 8.019 10.232 -35.744 1.00 94.75 100 ARG A N 1
ATOM 811 C CA . ARG A 1 100 ? 7.177 11.381 -35.354 1.00 94.75 100 ARG A CA 1
ATOM 812 C C . ARG A 1 100 ? 7.992 12.613 -34.966 1.00 94.75 100 ARG A C 1
ATOM 814 O O . ARG A 1 100 ? 7.503 13.724 -35.175 1.00 94.75 100 ARG A O 1
ATOM 821 N N . MET A 1 101 ? 9.215 12.406 -34.483 1.00 97.62 101 MET A N 1
ATOM 822 C CA . MET A 1 101 ? 10.231 13.427 -34.235 1.00 97.62 101 MET A CA 1
ATOM 823 C C . MET A 1 101 ? 11.179 13.542 -35.440 1.00 97.62 101 MET A C 1
ATOM 825 O O . MET A 1 101 ? 11.552 12.540 -36.055 1.00 97.62 101 MET A O 1
ATOM 829 N N . SER A 1 102 ? 11.562 14.762 -35.815 1.00 97.94 102 SER A N 1
ATOM 830 C CA . SER A 1 102 ? 12.548 14.987 -36.877 1.00 97.94 102 SER A CA 1
ATOM 831 C C . SER A 1 102 ? 13.966 14.636 -36.420 1.00 97.94 102 SER A C 1
ATOM 833 O O . SER A 1 102 ? 14.301 14.792 -35.251 1.00 97.94 102 SER A O 1
ATOM 835 N N . ALA A 1 103 ? 14.841 14.273 -37.365 1.00 97.19 103 ALA A N 1
ATOM 836 C CA . ALA A 1 103 ? 16.243 13.965 -37.066 1.00 97.19 103 ALA A CA 1
ATOM 837 C C . ALA A 1 103 ? 16.972 15.110 -36.335 1.00 97.19 103 ALA A C 1
ATOM 839 O O . ALA A 1 103 ? 17.725 14.863 -35.410 1.00 97.19 103 ALA A O 1
ATOM 840 N N . ALA A 1 104 ? 16.703 16.374 -36.689 1.00 98.12 104 ALA A N 1
ATOM 841 C CA . ALA A 1 104 ? 17.340 17.515 -36.025 1.00 98.12 104 ALA A CA 1
ATOM 842 C C . ALA A 1 104 ? 16.868 17.708 -34.572 1.00 98.12 104 ALA A C 1
ATOM 844 O O . ALA A 1 104 ? 17.635 18.174 -33.734 1.00 98.12 104 ALA A O 1
ATOM 845 N N . ALA A 1 105 ? 15.606 17.386 -34.276 1.00 98.56 105 ALA A N 1
ATOM 846 C CA . ALA A 1 105 ? 15.103 17.402 -32.907 1.00 98.56 105 ALA A CA 1
ATOM 847 C C . ALA A 1 105 ? 15.625 16.200 -32.109 1.00 98.56 105 ALA A C 1
ATOM 849 O O . ALA A 1 105 ? 15.984 16.366 -30.947 1.00 98.56 105 ALA A O 1
ATOM 850 N N . GLU A 1 106 ? 15.727 15.027 -32.741 1.00 98.06 106 GLU A N 1
ATOM 851 C CA . GLU A 1 106 ? 16.349 13.837 -32.155 1.00 98.06 106 GLU A CA 1
ATOM 852 C C . GLU A 1 106 ? 17.817 14.095 -31.784 1.00 98.06 106 GLU A C 1
ATOM 854 O O . GLU A 1 106 ? 18.200 13.862 -30.639 1.00 98.06 106 GLU A O 1
ATOM 859 N N . ASP A 1 107 ? 18.601 14.677 -32.698 1.00 98.00 107 ASP A N 1
ATOM 860 C CA . ASP A 1 107 ? 19.992 15.078 -32.453 1.00 98.00 107 ASP A CA 1
ATOM 861 C C . ASP A 1 107 ? 20.090 16.050 -31.264 1.00 98.00 107 ASP A C 1
ATOM 863 O O . ASP A 1 107 ? 20.936 15.877 -30.388 1.00 98.00 107 ASP A O 1
ATOM 867 N N . ALA A 1 108 ? 19.193 17.041 -31.181 1.00 98.44 108 ALA A N 1
ATOM 868 C CA . ALA A 1 108 ? 19.169 17.991 -30.068 1.00 98.44 108 ALA A CA 1
ATOM 869 C C . ALA A 1 108 ? 18.887 17.304 -28.718 1.00 98.44 108 ALA A C 1
ATOM 871 O O . ALA A 1 108 ? 19.526 17.630 -27.716 1.00 98.44 108 ALA A O 1
ATOM 872 N N . VAL A 1 109 ? 17.953 16.345 -28.685 1.00 98.56 109 VAL A N 1
ATOM 873 C CA . VAL A 1 109 ? 17.648 15.541 -27.489 1.00 98.56 109 VAL A CA 1
ATOM 874 C C . VAL A 1 109 ? 18.863 14.710 -27.069 1.00 98.56 109 VAL A C 1
ATOM 876 O O . VAL A 1 109 ? 19.280 14.781 -25.911 1.00 98.56 109 VAL A O 1
ATOM 879 N N . LEU A 1 110 ? 19.466 13.976 -28.008 1.00 98.44 110 LEU A N 1
ATOM 880 C CA . LEU A 1 110 ? 20.636 13.130 -27.758 1.00 98.44 110 LEU A CA 1
ATOM 881 C C . LEU A 1 110 ? 21.843 13.943 -27.276 1.00 98.44 110 LEU A C 1
ATOM 883 O O . LEU A 1 110 ? 22.548 13.524 -26.358 1.00 98.44 110 LEU A O 1
ATOM 887 N N . GLU A 1 111 ? 22.088 15.115 -27.865 1.00 97.75 111 GLU A N 1
ATOM 888 C CA . GLU A 1 111 ? 23.169 16.003 -27.444 1.00 97.75 111 GLU A CA 1
ATOM 889 C C . GLU A 1 111 ? 22.950 16.550 -26.029 1.00 97.75 111 GLU A C 1
ATOM 891 O O . GLU A 1 111 ? 23.891 16.502 -25.241 1.00 97.75 111 GLU A O 1
ATOM 896 N N . MET A 1 112 ? 21.739 17.001 -25.671 1.00 98.56 112 MET A N 1
ATOM 897 C CA . MET A 1 112 ? 21.444 17.463 -24.303 1.00 98.56 112 MET A CA 1
ATOM 898 C C . MET A 1 112 ? 21.626 16.345 -23.265 1.00 98.56 112 MET A C 1
ATOM 900 O O . MET A 1 112 ? 22.236 16.568 -22.219 1.00 98.56 112 MET A O 1
ATOM 904 N N . LEU A 1 113 ? 21.137 15.133 -23.555 1.00 98.56 113 LEU A N 1
ATOM 905 C CA . LEU A 1 113 ? 21.281 13.984 -22.655 1.00 98.56 113 LEU A CA 1
ATOM 906 C C . LEU A 1 113 ? 22.751 13.567 -22.496 1.00 98.56 113 LEU A C 1
ATOM 908 O O . LEU A 1 113 ? 23.217 13.374 -21.372 1.00 98.56 113 LEU A O 1
ATOM 912 N N . TRP A 1 114 ? 23.503 13.465 -23.599 1.00 98.38 114 TRP A N 1
ATOM 913 C CA . TRP A 1 114 ? 24.914 13.074 -23.553 1.00 98.38 114 TRP A CA 1
ATOM 914 C C . TRP A 1 114 ? 25.783 14.132 -22.874 1.00 98.38 114 TRP A C 1
ATOM 916 O O . TRP A 1 114 ? 26.617 13.789 -22.037 1.00 98.38 114 TRP A O 1
ATOM 926 N N . ASP A 1 115 ? 25.604 15.407 -23.224 1.00 97.25 115 ASP A N 1
ATOM 927 C CA . ASP A 1 115 ? 26.390 16.515 -22.674 1.00 97.25 115 ASP A CA 1
ATOM 928 C C . ASP A 1 115 ? 26.197 16.655 -21.159 1.00 97.25 115 ASP A C 1
ATOM 930 O O . ASP A 1 115 ? 27.159 16.935 -20.444 1.00 97.25 115 ASP A O 1
ATOM 934 N N . TRP A 1 116 ? 25.000 16.359 -20.645 1.00 97.56 116 TRP A N 1
ATOM 935 C CA . TRP A 1 116 ? 24.756 16.325 -19.207 1.00 97.56 116 TRP A CA 1
ATOM 936 C C . TRP A 1 116 ? 25.282 15.047 -18.544 1.00 97.56 116 TRP A C 1
ATOM 938 O O . TRP A 1 116 ? 26.021 15.124 -17.559 1.00 97.56 116 TRP A O 1
ATOM 948 N N . ALA A 1 117 ? 24.931 13.867 -19.065 1.00 97.56 117 ALA A N 1
ATOM 949 C CA . ALA A 1 117 ? 25.214 12.597 -18.399 1.00 97.56 117 ALA A CA 1
ATOM 950 C C . ALA A 1 117 ? 26.695 12.193 -18.488 1.00 97.56 117 ALA A C 1
ATOM 952 O O . ALA A 1 117 ? 27.275 11.776 -17.484 1.00 97.56 117 ALA A O 1
ATOM 953 N N . ALA A 1 118 ? 27.344 12.342 -19.648 1.00 97.62 118 ALA A N 1
ATOM 954 C CA . ALA A 1 118 ? 28.726 11.905 -19.862 1.00 97.62 118 ALA A CA 1
ATOM 955 C C . ALA A 1 118 ? 29.743 12.477 -18.847 1.00 97.62 118 ALA A C 1
ATOM 957 O O . ALA A 1 118 ? 30.567 11.707 -18.335 1.00 97.62 118 ALA A O 1
ATOM 958 N N . PRO A 1 119 ? 29.726 13.784 -18.502 1.00 96.25 119 PRO A N 1
ATOM 959 C CA . PRO A 1 119 ? 30.678 14.339 -17.545 1.00 96.25 119 PRO A CA 1
ATOM 960 C C . PRO A 1 119 ? 30.394 13.968 -16.085 1.00 96.25 119 PRO A C 1
ATOM 962 O O . PRO A 1 119 ? 31.345 13.952 -15.296 1.00 96.25 119 PRO A O 1
ATOM 965 N N . ILE A 1 120 ? 29.155 13.643 -15.692 1.00 94.81 120 ILE A N 1
ATOM 966 C CA . ILE A 1 120 ? 28.776 13.506 -14.267 1.00 94.81 120 ILE A CA 1
ATOM 967 C C . ILE A 1 120 ? 28.310 12.109 -13.850 1.00 94.81 120 ILE A C 1
ATOM 969 O O . ILE A 1 120 ? 28.511 11.752 -12.693 1.00 94.81 120 ILE A O 1
ATOM 973 N N . CYS A 1 121 ? 27.737 11.317 -14.757 1.00 96.12 121 CYS A N 1
ATOM 974 C CA . CYS A 1 121 ? 27.300 9.957 -14.464 1.00 96.12 121 CYS A CA 1
ATOM 975 C C . CYS A 1 121 ? 28.516 9.070 -14.175 1.00 96.12 121 CYS A C 1
ATOM 977 O O . CYS A 1 121 ? 29.566 9.198 -14.817 1.00 96.12 121 CYS A O 1
ATOM 979 N N . ARG A 1 122 ? 28.400 8.216 -13.162 1.00 96.44 122 ARG A N 1
ATOM 980 C CA . ARG A 1 122 ? 29.451 7.300 -12.725 1.00 96.4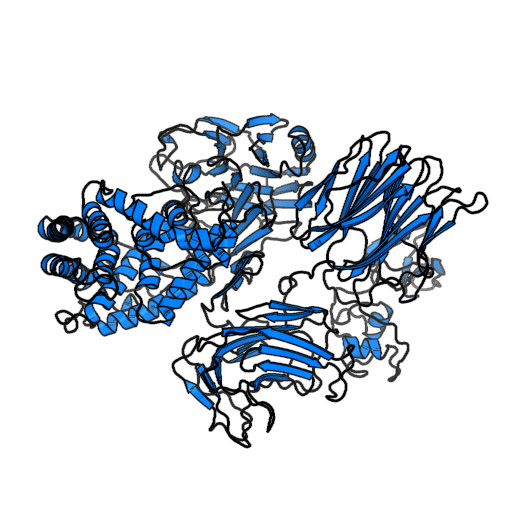4 122 ARG A CA 1
ATOM 981 C C . ARG A 1 122 ? 28.846 5.923 -12.540 1.00 96.44 122 ARG A C 1
ATOM 983 O O . ARG A 1 122 ? 27.812 5.808 -11.890 1.00 96.44 122 ARG A O 1
ATOM 990 N N . ILE A 1 123 ? 29.543 4.883 -12.985 1.00 96.94 123 ILE A N 1
ATOM 991 C CA . ILE A 1 123 ? 29.085 3.497 -12.826 1.00 96.94 123 ILE A CA 1
ATOM 992 C C . ILE A 1 123 ? 28.912 3.123 -11.346 1.00 96.94 123 ILE A C 1
ATOM 994 O O . ILE A 1 123 ? 28.025 2.361 -10.991 1.00 96.94 123 ILE A O 1
ATOM 998 N N . GLY A 1 124 ? 29.688 3.746 -10.451 1.00 95.44 124 GLY A N 1
ATOM 999 C CA . GLY A 1 124 ? 29.551 3.573 -9.001 1.00 95.44 124 GLY A CA 1
ATOM 1000 C C . GLY A 1 124 ? 28.270 4.154 -8.382 1.00 95.44 124 GLY A C 1
ATOM 1001 O O . GLY A 1 124 ? 28.061 3.958 -7.186 1.00 95.44 124 GLY A O 1
ATOM 1002 N N . PHE A 1 125 ? 27.439 4.884 -9.141 1.00 96.31 125 PHE A N 1
ATOM 1003 C CA . PHE A 1 125 ? 26.081 5.265 -8.719 1.00 96.31 125 PHE A CA 1
ATOM 1004 C C . PHE A 1 125 ? 25.113 4.081 -8.753 1.00 96.31 125 PHE A C 1
ATOM 1006 O O . PHE A 1 125 ? 24.154 4.065 -7.984 1.00 96.31 125 PHE A O 1
ATOM 1013 N N . ALA A 1 126 ? 25.374 3.116 -9.635 1.00 97.00 126 ALA A N 1
ATOM 1014 C CA . ALA A 1 126 ? 24.534 1.963 -9.909 1.00 97.00 126 ALA A CA 1
ATOM 1015 C C . ALA A 1 126 ? 24.991 0.728 -9.114 1.00 97.00 126 ALA A C 1
ATOM 1017 O O . ALA A 1 126 ? 25.125 -0.367 -9.651 1.00 97.00 126 ALA A O 1
ATOM 1018 N N . ASP A 1 127 ? 25.286 0.923 -7.829 1.00 96.44 127 ASP A N 1
ATOM 1019 C CA . ASP A 1 127 ? 25.663 -0.155 -6.915 1.00 96.44 127 ASP A CA 1
ATOM 1020 C C . ASP A 1 127 ? 24.411 -0.697 -6.196 1.00 96.44 127 ASP A C 1
ATOM 1022 O O . ASP A 1 127 ? 23.809 0.058 -5.421 1.00 96.44 127 ASP A O 1
ATOM 1026 N N . PRO A 1 128 ? 24.002 -1.961 -6.427 1.00 95.69 128 PRO A N 1
ATOM 1027 C CA . PRO A 1 128 ? 22.803 -2.544 -5.822 1.00 95.69 128 PRO A CA 1
ATOM 1028 C C . PRO A 1 128 ? 22.797 -2.535 -4.287 1.00 95.69 128 PRO A C 1
ATOM 1030 O O . PRO A 1 128 ? 21.729 -2.457 -3.688 1.00 95.69 128 PRO A O 1
ATOM 1033 N N . GLU A 1 129 ? 23.963 -2.536 -3.629 1.00 94.88 129 GLU A N 1
ATOM 1034 C CA . GLU A 1 129 ? 24.045 -2.461 -2.159 1.00 94.88 129 GLU A CA 1
ATOM 1035 C C . GLU A 1 129 ? 23.703 -1.058 -1.621 1.00 94.88 129 GLU A C 1
ATOM 1037 O O . GLU A 1 129 ? 23.518 -0.861 -0.420 1.00 94.88 129 GLU A O 1
ATOM 1042 N N . LYS A 1 130 ? 23.614 -0.052 -2.502 1.00 94.94 130 LYS A N 1
ATOM 1043 C CA . LYS A 1 130 ? 23.432 1.361 -2.139 1.00 94.94 130 LYS A CA 1
ATOM 1044 C C . LYS A 1 130 ? 22.035 1.908 -2.444 1.00 94.94 130 LYS A C 1
ATOM 1046 O O . LYS A 1 130 ? 21.840 3.124 -2.430 1.00 94.94 130 LYS A O 1
ATOM 1051 N N . VAL A 1 131 ? 21.041 1.051 -2.669 1.00 95.06 131 VAL A N 1
ATOM 1052 C CA . VAL A 1 131 ? 19.644 1.454 -2.956 1.00 95.06 131 VAL A CA 1
ATOM 1053 C C . VAL A 1 131 ? 18.959 2.208 -1.804 1.00 95.06 131 VAL A C 1
ATOM 1055 O O . VAL A 1 131 ? 17.979 2.920 -2.018 1.00 95.06 131 VAL A O 1
ATOM 1058 N N . HIS A 1 132 ? 19.513 2.129 -0.591 1.00 94.19 132 HIS A N 1
ATOM 1059 C CA . HIS A 1 132 ? 19.053 2.873 0.589 1.00 94.19 132 HIS A CA 1
ATOM 1060 C C . HIS A 1 132 ? 19.672 4.274 0.731 1.00 94.19 132 HIS A C 1
ATOM 1062 O O . HIS A 1 132 ? 19.372 4.996 1.686 1.00 94.19 132 HIS A O 1
ATOM 1068 N N . PHE A 1 133 ? 20.505 4.698 -0.221 1.00 95.12 133 PHE A N 1
ATOM 1069 C CA . PHE A 1 133 ? 20.972 6.078 -0.302 1.00 95.12 133 PHE A CA 1
ATOM 1070 C C . PHE A 1 133 ? 20.038 6.913 -1.170 1.00 95.12 133 PHE A C 1
ATOM 1072 O O . PHE A 1 133 ? 19.691 6.540 -2.283 1.00 95.12 133 PHE A O 1
ATOM 1079 N N . SER A 1 134 ? 19.677 8.098 -0.688 1.00 93.50 134 SER A N 1
ATOM 1080 C CA . SER A 1 134 ? 18.950 9.105 -1.459 1.00 93.50 134 SER A CA 1
ATOM 1081 C C . SER A 1 134 ? 19.775 10.379 -1.583 1.00 93.50 134 SER A C 1
ATOM 1083 O O . SER A 1 134 ? 20.156 10.993 -0.582 1.00 93.50 134 SER A O 1
ATOM 1085 N N . TRP A 1 135 ? 20.039 10.786 -2.823 1.00 94.69 135 TRP A N 1
ATOM 1086 C CA . TRP A 1 135 ? 20.677 12.063 -3.141 1.00 94.69 135 TRP A CA 1
ATOM 1087 C C . TRP A 1 135 ? 19.681 13.216 -2.975 1.00 94.69 135 TRP A C 1
ATOM 1089 O O . TRP A 1 135 ? 18.636 13.235 -3.621 1.00 94.69 135 TRP A O 1
ATOM 1099 N N . GLU A 1 136 ? 20.008 14.170 -2.101 1.00 91.12 136 GLU A N 1
ATOM 1100 C CA . GLU A 1 136 ? 19.148 15.271 -1.648 1.00 91.12 136 GLU A CA 1
ATOM 1101 C C . GLU A 1 136 ? 17.832 14.806 -1.004 1.00 91.12 136 GLU A C 1
ATOM 1103 O O . GLU A 1 136 ? 17.706 14.778 0.221 1.00 91.12 136 GLU A O 1
ATOM 1108 N N . SER A 1 137 ? 16.850 14.445 -1.825 1.00 91.06 137 SER A N 1
ATOM 1109 C CA . SER A 1 137 ? 15.535 13.937 -1.432 1.00 91.06 137 SER A CA 1
ATOM 1110 C C . SER A 1 137 ? 15.117 12.811 -2.370 1.00 91.06 137 SER A C 1
ATOM 1112 O O . SER A 1 137 ? 15.613 12.710 -3.491 1.00 91.06 137 SER A O 1
ATOM 1114 N N . GLU A 1 138 ? 14.200 11.960 -1.916 1.00 92.69 138 GLU A N 1
ATOM 1115 C CA . GLU A 1 138 ? 13.809 10.745 -2.638 1.00 92.69 138 GLU A CA 1
ATOM 1116 C C . GLU A 1 138 ? 13.369 11.025 -4.085 1.00 92.69 138 GLU A C 1
ATOM 1118 O O . GLU A 1 138 ? 13.808 10.345 -5.011 1.00 92.69 138 GLU A O 1
ATOM 1123 N N . ASN A 1 139 ? 12.581 12.081 -4.311 1.00 92.19 139 ASN A N 1
ATOM 1124 C CA . ASN A 1 139 ? 12.121 12.446 -5.648 1.00 92.19 139 ASN A CA 1
ATOM 1125 C C . ASN A 1 139 ? 13.233 13.035 -6.544 1.00 92.19 139 ASN A C 1
ATOM 1127 O O . ASN A 1 139 ? 13.165 12.892 -7.764 1.00 92.19 139 ASN A O 1
ATOM 1131 N N . HIS A 1 140 ? 14.242 13.715 -5.984 1.00 94.25 140 HIS A N 1
ATOM 1132 C CA . HIS A 1 140 ? 15.401 14.191 -6.758 1.00 94.25 140 HIS A CA 1
ATOM 1133 C C . HIS A 1 140 ? 16.269 13.015 -7.196 1.00 94.25 140 HIS A C 1
ATOM 1135 O O . HIS A 1 140 ? 16.648 12.930 -8.363 1.00 94.25 140 HIS A O 1
ATOM 1141 N N . HIS A 1 141 ? 16.530 12.097 -6.264 1.00 95.81 141 HIS A N 1
ATOM 1142 C CA . HIS A 1 141 ? 17.287 10.884 -6.521 1.00 95.81 141 HIS A CA 1
ATOM 1143 C C . HIS A 1 141 ? 16.629 10.027 -7.607 1.00 95.81 141 HIS A C 1
ATOM 1145 O O . HIS A 1 141 ? 17.291 9.712 -8.588 1.00 95.81 141 HIS A O 1
ATOM 1151 N N . ALA A 1 142 ? 15.327 9.735 -7.491 1.00 95.81 142 ALA A N 1
ATOM 1152 C CA . ALA A 1 142 ? 14.601 8.935 -8.480 1.00 95.81 142 ALA A CA 1
ATOM 1153 C C . ALA A 1 142 ? 14.692 9.537 -9.894 1.00 95.81 142 ALA A C 1
ATOM 1155 O O . ALA A 1 142 ? 15.011 8.834 -10.849 1.00 95.81 142 ALA A O 1
ATOM 1156 N N . GLN A 1 143 ? 14.495 10.854 -10.021 1.00 96.25 143 GLN A N 1
ATOM 1157 C CA . GLN A 1 143 ? 14.602 11.546 -11.309 1.00 96.25 143 GLN A CA 1
ATOM 1158 C C . GLN A 1 143 ? 16.019 11.494 -11.880 1.00 96.25 143 GLN A C 1
ATOM 1160 O O . GLN A 1 143 ? 16.183 11.163 -13.049 1.00 96.25 143 GLN A O 1
ATOM 1165 N N . ALA A 1 144 ? 17.044 11.776 -11.072 1.00 96.75 144 ALA A N 1
ATOM 1166 C CA . ALA A 1 144 ? 18.427 11.748 -11.541 1.00 96.75 144 ALA A CA 1
ATOM 1167 C C . ALA A 1 144 ? 18.889 10.330 -11.917 1.00 96.75 144 ALA A C 1
ATOM 1169 O O . ALA A 1 144 ? 19.469 10.152 -12.984 1.00 96.75 144 ALA A O 1
ATOM 1170 N N . TRP A 1 145 ? 18.605 9.321 -11.086 1.00 97.94 145 TRP A N 1
ATOM 1171 C CA . TRP A 1 145 ? 19.041 7.942 -11.328 1.00 97.94 145 TRP A CA 1
ATOM 1172 C C . TRP A 1 145 ? 18.328 7.315 -12.521 1.00 97.94 145 TRP A C 1
ATOM 1174 O O . TRP A 1 145 ? 18.996 6.696 -13.345 1.00 97.94 145 TRP A O 1
ATOM 1184 N N . VAL A 1 146 ? 17.010 7.512 -12.663 1.00 98.31 146 VAL A N 1
ATOM 1185 C CA . VAL A 1 146 ? 16.299 7.020 -13.854 1.00 98.31 146 VAL A CA 1
ATOM 1186 C C . VAL A 1 146 ? 16.780 7.756 -15.097 1.00 98.31 146 VAL A C 1
ATOM 1188 O O . VAL A 1 146 ? 16.924 7.117 -16.127 1.00 98.31 146 VAL A O 1
ATOM 1191 N N . SER A 1 147 ? 17.141 9.040 -14.992 1.00 98.12 147 SER A N 1
ATOM 1192 C CA . SER A 1 147 ? 17.720 9.750 -16.137 1.00 98.12 147 SER A CA 1
ATOM 1193 C C . SER A 1 147 ? 19.097 9.201 -16.546 1.00 98.12 147 SER A C 1
ATOM 1195 O O . SER A 1 147 ? 19.440 9.082 -17.719 1.00 98.12 147 SER A O 1
ATOM 1197 N N . PHE A 1 148 ? 19.931 8.819 -15.576 1.00 98.38 148 PHE A N 1
ATOM 1198 C CA . PHE A 1 148 ? 21.209 8.171 -15.883 1.00 98.38 148 PHE A CA 1
ATOM 1199 C C . PHE A 1 148 ? 21.030 6.787 -16.509 1.00 98.38 148 PHE A C 1
ATOM 1201 O O . PHE A 1 148 ? 21.756 6.459 -17.449 1.00 98.38 148 PHE A O 1
ATOM 1208 N N . TRP A 1 149 ? 20.058 6.014 -16.025 1.00 98.56 149 TRP A N 1
ATOM 1209 C CA . TRP A 1 149 ? 19.670 4.744 -16.631 1.00 98.56 149 TRP A CA 1
ATOM 1210 C C . TRP A 1 149 ? 19.148 4.937 -18.055 1.00 98.56 149 TRP A C 1
ATOM 1212 O O . TRP A 1 149 ? 19.706 4.348 -18.973 1.00 98.56 149 TRP A O 1
ATOM 1222 N N . GLY A 1 150 ? 18.169 5.818 -18.267 1.00 97.94 150 GLY A N 1
ATOM 1223 C CA . GLY A 1 150 ? 17.565 6.054 -19.577 1.00 97.94 150 GLY A CA 1
ATOM 1224 C C . GLY A 1 150 ? 18.594 6.537 -20.595 1.00 97.94 150 GLY A C 1
ATOM 1225 O O . GLY A 1 150 ? 18.674 5.996 -21.693 1.00 97.94 150 GLY A O 1
ATOM 1226 N N . ALA A 1 151 ? 19.472 7.470 -20.212 1.00 98.00 151 ALA A N 1
ATOM 1227 C CA . ALA A 1 151 ? 20.601 7.863 -21.050 1.00 98.00 151 ALA A CA 1
ATOM 1228 C C . ALA A 1 151 ? 21.512 6.670 -21.398 1.00 98.00 151 ALA A C 1
ATOM 1230 O O . ALA A 1 151 ? 21.896 6.513 -22.556 1.00 98.00 151 ALA A O 1
ATOM 1231 N N . ALA A 1 152 ? 21.861 5.820 -20.427 1.00 98.12 152 ALA A N 1
ATOM 1232 C CA . ALA A 1 152 ? 22.696 4.648 -20.681 1.00 98.12 152 ALA A CA 1
ATOM 1233 C C . ALA A 1 152 ? 22.036 3.659 -21.657 1.00 98.12 152 ALA A C 1
ATOM 1235 O O . ALA A 1 152 ? 22.700 3.260 -22.614 1.00 98.12 152 ALA A O 1
ATOM 1236 N N . GLN A 1 153 ? 20.745 3.358 -21.462 1.00 97.44 153 GLN A N 1
ATOM 1237 C CA . GLN A 1 153 ? 19.932 2.501 -22.337 1.00 97.44 153 GLN A CA 1
ATOM 1238 C C . GLN A 1 153 ? 19.880 3.045 -23.774 1.00 97.44 153 GLN A C 1
ATOM 1240 O O . GLN A 1 153 ? 20.159 2.335 -24.736 1.00 97.44 153 GLN A O 1
ATOM 1245 N N . ILE A 1 154 ? 19.639 4.350 -23.940 1.00 97.31 154 ILE A N 1
ATOM 1246 C CA . ILE A 1 154 ? 19.634 4.994 -25.264 1.00 97.31 154 ILE A CA 1
ATOM 1247 C C . ILE A 1 154 ? 21.002 4.850 -25.949 1.00 97.31 154 ILE A C 1
ATOM 1249 O O . ILE A 1 154 ? 21.098 4.506 -27.131 1.00 97.31 154 ILE A O 1
ATOM 1253 N N . PHE A 1 155 ? 22.089 5.137 -25.230 1.00 98.06 155 PHE A N 1
ATOM 1254 C CA . PHE A 1 155 ? 23.412 5.233 -25.844 1.00 98.06 155 PHE A CA 1
ATOM 1255 C C . PHE A 1 155 ? 24.110 3.891 -26.060 1.00 98.06 155 PHE A C 1
ATOM 1257 O O . PHE A 1 155 ? 25.031 3.846 -26.879 1.00 98.06 155 PHE A O 1
ATOM 1264 N N . GLU A 1 156 ? 23.710 2.811 -25.385 1.00 96.50 156 GLU A N 1
ATOM 1265 C CA . GLU A 1 156 ? 24.286 1.485 -25.637 1.00 96.50 156 GLU A CA 1
ATOM 1266 C C . GLU A 1 156 ? 23.932 0.925 -27.016 1.00 96.50 156 GLU A C 1
ATOM 1268 O O . GLU A 1 156 ? 24.767 0.259 -27.633 1.00 96.50 156 GLU A O 1
ATOM 1273 N N . GLN A 1 157 ? 22.763 1.286 -27.545 1.00 90.31 157 GLN A N 1
ATOM 1274 C CA . GLN A 1 157 ? 22.287 0.835 -28.853 1.00 90.31 157 GLN A CA 1
ATOM 1275 C C . GLN A 1 157 ? 22.510 1.886 -29.959 1.00 90.31 157 GLN A C 1
ATOM 1277 O O . GLN A 1 157 ? 22.536 1.554 -31.148 1.00 90.31 157 GLN A O 1
ATOM 1282 N N . HIS A 1 158 ? 22.756 3.156 -29.605 1.00 95.56 158 HIS A N 1
ATOM 1283 C CA . HIS A 1 158 ? 22.908 4.229 -30.590 1.00 95.56 158 HIS A CA 1
ATOM 1284 C C . HIS A 1 158 ? 24.293 4.251 -31.269 1.00 95.56 158 HIS A C 1
ATOM 1286 O O . HIS A 1 158 ? 25.322 4.513 -30.640 1.00 95.56 158 HIS A O 1
ATOM 1292 N N . ALA A 1 159 ? 24.321 4.111 -32.600 1.00 94.56 159 ALA A N 1
ATOM 1293 C CA . ALA A 1 159 ? 25.545 3.964 -33.401 1.00 94.56 159 ALA A CA 1
ATOM 1294 C C . ALA A 1 159 ? 26.620 5.052 -33.167 1.00 94.56 159 ALA A C 1
ATOM 1296 O O . ALA A 1 159 ? 27.811 4.739 -33.080 1.00 94.56 159 ALA A O 1
ATOM 1297 N N . ASP A 1 160 ? 26.212 6.318 -33.031 1.00 94.88 160 ASP A N 1
ATOM 1298 C CA . ASP A 1 160 ? 27.133 7.451 -32.824 1.00 94.88 160 ASP A CA 1
ATOM 1299 C C . ASP A 1 160 ? 27.670 7.601 -31.387 1.00 94.88 160 ASP A C 1
ATOM 1301 O O . ASP A 1 160 ? 28.606 8.381 -31.153 1.00 94.88 160 ASP A O 1
ATOM 1305 N N . TYR A 1 161 ? 27.098 6.874 -30.420 1.00 97.19 161 TYR A N 1
ATOM 1306 C CA . TYR A 1 161 ? 27.391 7.027 -28.990 1.00 97.19 161 TYR A CA 1
ATOM 1307 C C . TYR A 1 161 ? 27.898 5.744 -28.324 1.00 97.19 161 TYR A C 1
ATOM 1309 O O . TYR A 1 161 ? 28.721 5.854 -27.419 1.00 97.19 161 TYR A O 1
ATOM 1317 N N . MET A 1 162 ? 27.536 4.553 -28.816 1.00 96.81 162 MET A N 1
ATOM 1318 C CA . MET A 1 162 ? 27.873 3.255 -28.200 1.00 96.81 162 MET A CA 1
ATOM 1319 C C . MET A 1 162 ? 29.376 3.027 -27.956 1.00 96.81 162 MET A C 1
ATOM 1321 O O . MET A 1 162 ? 29.763 2.290 -27.054 1.00 96.81 162 MET A O 1
ATOM 1325 N N . ASN A 1 163 ? 30.243 3.686 -28.738 1.00 96.69 163 ASN A N 1
ATOM 1326 C CA . ASN A 1 163 ? 31.705 3.601 -28.616 1.00 96.69 163 ASN A CA 1
ATOM 1327 C C . ASN A 1 163 ? 32.344 4.789 -27.869 1.00 96.69 163 ASN A C 1
ATOM 1329 O O . ASN A 1 163 ? 33.573 4.894 -27.815 1.00 96.69 163 ASN A O 1
ATOM 1333 N N . ARG A 1 164 ? 31.543 5.724 -27.349 1.00 97.62 164 ARG A N 1
ATOM 1334 C CA . ARG A 1 164 ? 32.020 6.814 -26.490 1.00 97.62 164 ARG A CA 1
ATOM 1335 C C . ARG A 1 164 ? 32.180 6.309 -25.053 1.00 97.62 164 ARG A C 1
ATOM 1337 O O . ARG A 1 164 ? 31.810 5.187 -24.725 1.00 97.62 164 ARG A O 1
ATOM 1344 N N . THR A 1 165 ? 32.747 7.145 -24.190 1.00 97.69 165 THR A N 1
ATOM 1345 C CA . THR A 1 165 ? 32.959 6.819 -22.775 1.00 97.69 165 THR A CA 1
ATOM 1346 C C . THR A 1 165 ? 32.460 7.940 -21.879 1.00 97.69 165 THR A C 1
ATOM 1348 O O . THR A 1 165 ? 32.668 9.116 -22.195 1.00 97.69 165 THR A O 1
ATOM 1351 N N . TYR A 1 166 ? 31.889 7.571 -20.735 1.00 98.19 166 TYR A N 1
ATOM 1352 C CA . TYR A 1 166 ? 31.650 8.493 -19.627 1.00 98.19 166 TYR A CA 1
ATOM 1353 C C . TYR A 1 166 ? 32.982 8.961 -19.026 1.00 98.19 166 TYR A C 1
ATOM 1355 O O . TYR A 1 166 ? 34.046 8.385 -19.282 1.00 98.19 166 TYR A O 1
ATOM 1363 N N . ALA A 1 167 ? 32.950 10.014 -18.209 1.00 96.81 167 ALA A N 1
ATOM 1364 C CA . ALA A 1 167 ? 34.164 10.585 -17.624 1.00 96.81 167 ALA A CA 1
ATOM 1365 C C . ALA A 1 167 ? 34.910 9.641 -16.656 1.00 96.81 167 ALA A C 1
ATOM 1367 O O . ALA A 1 167 ? 36.085 9.877 -16.378 1.00 96.81 167 ALA A O 1
ATOM 1368 N N . ASP A 1 168 ? 34.271 8.576 -16.160 1.00 96.31 168 ASP A N 1
ATOM 1369 C CA . ASP A 1 168 ? 34.933 7.515 -15.385 1.00 96.31 168 ASP A CA 1
ATOM 1370 C C . ASP A 1 168 ? 35.523 6.381 -16.239 1.00 96.31 168 ASP A C 1
ATOM 1372 O O . ASP A 1 168 ? 36.126 5.454 -15.700 1.00 96.31 168 ASP A O 1
ATOM 1376 N N . GLY A 1 169 ? 35.393 6.470 -17.565 1.00 97.50 169 GLY A N 1
ATOM 1377 C CA . GLY A 1 169 ? 35.916 5.499 -18.522 1.00 97.50 169 GLY A CA 1
ATOM 1378 C C . GLY A 1 169 ? 34.986 4.323 -18.819 1.00 97.50 169 GLY A C 1
ATOM 1379 O O . GLY A 1 169 ? 35.348 3.492 -19.652 1.00 97.50 169 GLY A O 1
ATOM 1380 N N . SER A 1 170 ? 33.813 4.244 -18.188 1.00 97.94 170 SER A N 1
ATOM 1381 C CA . SER A 1 170 ? 32.804 3.237 -18.529 1.00 97.94 170 SER A CA 1
ATOM 1382 C C . SER A 1 170 ? 32.188 3.495 -19.911 1.00 97.94 170 SER A C 1
ATOM 1384 O O . SER A 1 170 ? 32.109 4.632 -20.391 1.00 97.94 170 SER A O 1
ATOM 1386 N N . THR A 1 171 ? 31.780 2.414 -20.572 1.00 98.25 171 THR A N 1
ATOM 1387 C CA . THR A 1 171 ? 31.018 2.451 -21.831 1.00 98.25 171 THR A CA 1
ATOM 1388 C C . THR A 1 171 ? 29.509 2.499 -21.555 1.00 98.25 171 THR A C 1
ATOM 1390 O O . THR A 1 171 ? 29.090 2.038 -20.492 1.00 98.25 171 THR A O 1
ATOM 1393 N N . PRO A 1 172 ? 28.678 2.984 -22.498 1.00 98.19 172 PRO A N 1
ATOM 1394 C CA . PRO A 1 172 ? 27.218 2.918 -22.392 1.00 98.19 172 PRO A CA 1
ATOM 1395 C C . PRO A 1 172 ? 26.667 1.542 -22.014 1.00 98.19 172 PRO A C 1
ATOM 1397 O O . PRO A 1 172 ? 25.943 1.455 -21.033 1.00 98.19 172 PRO A O 1
ATOM 1400 N N . ALA A 1 173 ? 27.110 0.465 -22.669 1.00 98.06 173 ALA A N 1
ATOM 1401 C CA . ALA A 1 173 ? 26.651 -0.894 -22.352 1.00 98.06 173 ALA A CA 1
ATOM 1402 C C . ALA A 1 173 ? 27.011 -1.342 -20.920 1.00 98.06 173 ALA A C 1
ATOM 1404 O O . ALA A 1 173 ? 26.243 -2.030 -20.254 1.00 98.06 173 ALA A O 1
ATOM 1405 N N . GLN A 1 174 ? 28.183 -0.943 -20.408 1.00 98.25 174 GLN A N 1
ATOM 1406 C CA . GLN A 1 174 ? 28.546 -1.220 -19.011 1.00 98.25 174 GLN A CA 1
ATOM 1407 C C . GLN A 1 174 ? 27.684 -0.423 -18.029 1.00 98.25 174 GLN A C 1
ATOM 1409 O O . GLN A 1 174 ? 27.366 -0.927 -16.955 1.00 98.25 174 GLN A O 1
ATOM 1414 N N . MET A 1 175 ? 27.344 0.817 -18.382 1.00 98.06 175 MET A N 1
ATOM 1415 C CA . MET A 1 175 ? 26.504 1.687 -17.566 1.00 98.06 175 MET A CA 1
ATOM 1416 C C . MET A 1 175 ? 25.060 1.172 -17.523 1.00 98.06 175 MET A C 1
ATOM 1418 O O . MET A 1 175 ? 24.502 1.062 -16.436 1.00 98.06 175 MET A O 1
ATOM 1422 N N . ALA A 1 176 ? 24.495 0.800 -18.675 1.00 98.19 176 ALA A N 1
ATOM 1423 C CA . ALA A 1 176 ? 23.142 0.261 -18.812 1.00 98.19 176 ALA A CA 1
ATOM 1424 C C . ALA A 1 176 ? 22.966 -0.997 -17.952 1.00 98.19 176 ALA A C 1
ATOM 1426 O O . ALA A 1 176 ? 22.180 -0.990 -17.006 1.00 98.19 176 ALA A O 1
ATOM 1427 N N . ALA A 1 177 ? 23.834 -1.998 -18.144 1.00 97.38 177 ALA A N 1
ATOM 1428 C CA . ALA A 1 177 ? 23.812 -3.227 -17.352 1.00 97.38 177 ALA A CA 1
ATOM 1429 C C . ALA A 1 177 ? 24.001 -2.989 -15.839 1.00 97.38 177 ALA A C 1
ATOM 1431 O O . ALA A 1 177 ? 23.433 -3.708 -15.015 1.00 97.38 177 ALA A O 1
ATOM 1432 N N . ALA A 1 178 ? 24.810 -2.001 -15.436 1.00 98.19 178 ALA A N 1
ATOM 1433 C CA . ALA A 1 178 ? 24.964 -1.661 -14.022 1.00 98.19 178 ALA A CA 1
ATOM 1434 C C . ALA A 1 178 ? 23.676 -1.051 -13.449 1.00 98.19 178 ALA A C 1
ATOM 1436 O O . ALA A 1 178 ? 23.235 -1.452 -12.371 1.00 98.19 178 ALA A O 1
ATOM 1437 N N . PHE A 1 179 ? 23.051 -0.117 -14.171 1.00 98.44 179 PHE A N 1
ATOM 1438 C CA . PHE A 1 179 ? 21.801 0.497 -13.732 1.00 98.44 179 PHE A CA 1
ATOM 1439 C C . PHE A 1 179 ? 20.620 -0.470 -13.750 1.00 98.44 179 PHE A C 1
ATOM 1441 O O . PHE A 1 179 ? 19.788 -0.361 -12.854 1.00 98.44 179 PHE A O 1
ATOM 1448 N N . ASP A 1 180 ? 20.562 -1.437 -14.666 1.00 97.12 180 ASP A N 1
ATOM 1449 C CA . ASP A 1 180 ? 19.528 -2.478 -14.620 1.00 97.12 180 ASP A CA 1
ATOM 1450 C C . ASP A 1 180 ? 19.635 -3.288 -13.324 1.00 97.12 180 ASP A C 1
ATOM 1452 O O . ASP A 1 180 ? 18.657 -3.438 -12.595 1.00 97.12 180 ASP A O 1
ATOM 1456 N N . ASN A 1 181 ? 20.847 -3.710 -12.948 1.00 95.44 181 ASN A N 1
ATOM 1457 C CA . ASN A 1 181 ? 21.073 -4.403 -11.676 1.00 95.44 181 ASN A CA 1
ATOM 1458 C C . ASN A 1 181 ? 20.731 -3.532 -10.456 1.00 95.44 181 ASN A C 1
ATOM 1460 O O . ASN A 1 181 ? 20.112 -4.015 -9.505 1.00 95.44 181 ASN A O 1
ATOM 1464 N N . TYR A 1 182 ? 21.102 -2.247 -10.482 1.00 98.00 182 TYR A N 1
ATOM 1465 C CA . TYR A 1 182 ? 20.724 -1.295 -9.437 1.00 98.00 182 TYR A CA 1
ATOM 1466 C C . TYR A 1 182 ? 19.205 -1.173 -9.319 1.00 98.00 182 TYR A C 1
ATOM 1468 O O . TYR A 1 182 ? 18.663 -1.253 -8.216 1.00 98.00 182 TYR A O 1
ATOM 1476 N N . PHE A 1 183 ? 18.509 -0.991 -10.443 1.00 97.69 183 PHE A N 1
ATOM 1477 C CA . PHE A 1 183 ? 17.075 -0.763 -10.432 1.00 97.69 183 PHE A CA 1
ATOM 1478 C C . PHE A 1 183 ? 16.287 -2.014 -10.076 1.00 97.69 183 PHE A C 1
ATOM 1480 O O . PHE A 1 183 ? 15.289 -1.875 -9.377 1.00 97.69 183 PHE A O 1
ATOM 1487 N N . LYS A 1 184 ? 16.768 -3.215 -10.417 1.00 94.12 184 LYS A N 1
ATOM 1488 C CA . LYS A 1 184 ? 16.196 -4.472 -9.913 1.00 94.12 184 LYS A CA 1
ATOM 1489 C C . LYS A 1 184 ? 16.228 -4.535 -8.388 1.00 94.12 184 LYS A C 1
ATOM 1491 O O . LYS A 1 184 ? 15.195 -4.774 -7.765 1.00 94.12 184 LYS A O 1
ATOM 1496 N N . ALA A 1 185 ? 17.372 -4.235 -7.769 1.00 93.81 185 ALA A N 1
ATOM 1497 C CA . ALA A 1 185 ? 17.470 -4.147 -6.309 1.00 93.81 185 ALA A CA 1
ATOM 1498 C C . ALA A 1 185 ? 16.606 -3.008 -5.730 1.00 93.81 185 ALA A C 1
ATOM 1500 O O . ALA A 1 185 ? 15.948 -3.183 -4.706 1.00 93.81 185 ALA A O 1
ATOM 1501 N N . TYR A 1 186 ? 16.549 -1.859 -6.406 1.00 95.56 186 TYR A N 1
ATOM 1502 C CA . TYR A 1 186 ? 15.758 -0.708 -5.973 1.00 95.56 186 TYR A CA 1
ATOM 1503 C C . TYR A 1 186 ? 14.255 -1.012 -5.953 1.00 95.56 186 TYR A C 1
ATOM 1505 O O . TYR A 1 186 ? 13.599 -0.760 -4.943 1.00 95.56 186 TYR A O 1
ATOM 1513 N N . VAL A 1 187 ? 13.689 -1.550 -7.041 1.00 94.69 187 VAL A N 1
ATOM 1514 C CA . VAL A 1 187 ? 12.242 -1.819 -7.123 1.00 94.69 187 VAL A CA 1
ATOM 1515 C C . VAL A 1 187 ? 11.820 -2.919 -6.151 1.00 94.69 187 VAL A C 1
ATOM 1517 O O . VAL A 1 187 ? 10.752 -2.807 -5.548 1.00 94.69 187 VAL A O 1
ATOM 1520 N N . ARG A 1 188 ? 12.684 -3.917 -5.917 1.00 90.94 188 ARG A N 1
ATOM 1521 C CA . ARG A 1 188 ? 12.525 -4.946 -4.877 1.00 90.94 188 ARG A CA 1
ATOM 1522 C C . ARG A 1 188 ? 12.360 -4.330 -3.493 1.00 90.94 188 ARG A C 1
ATOM 1524 O O . ARG A 1 188 ? 11.312 -4.477 -2.865 1.00 90.94 188 ARG A O 1
ATOM 1531 N N . GLU A 1 189 ? 13.368 -3.578 -3.057 1.00 91.62 189 GLU A N 1
ATOM 1532 C CA . GLU A 1 189 ? 13.398 -2.940 -1.737 1.00 91.62 189 GLU A CA 1
ATOM 1533 C C . GLU A 1 189 ? 12.228 -1.969 -1.547 1.00 91.62 189 GLU A C 1
ATOM 1535 O O . GLU A 1 189 ? 11.579 -1.951 -0.500 1.00 91.62 189 GLU A O 1
ATOM 1540 N N . LYS A 1 190 ? 11.895 -1.183 -2.578 1.00 92.69 190 LYS A N 1
ATOM 1541 C CA . LYS A 1 190 ? 10.758 -0.257 -2.526 1.00 92.69 190 LYS A CA 1
ATOM 1542 C C . LYS A 1 190 ? 9.433 -1.002 -2.424 1.00 92.69 190 LYS A C 1
ATOM 1544 O O . LYS A 1 190 ? 8.589 -0.601 -1.626 1.00 92.69 190 LYS A O 1
ATOM 1549 N N . THR A 1 191 ? 9.247 -2.086 -3.172 1.00 92.44 191 THR A N 1
ATOM 1550 C CA . THR A 1 191 ? 7.994 -2.843 -3.107 1.00 92.44 191 THR A CA 1
ATOM 1551 C C . THR A 1 191 ? 7.822 -3.500 -1.738 1.00 92.44 191 THR A C 1
ATOM 1553 O O . THR A 1 191 ? 6.747 -3.378 -1.157 1.00 92.44 191 THR A O 1
ATOM 1556 N N . LEU A 1 192 ? 8.873 -4.105 -1.175 1.00 90.75 192 LEU A N 1
ATOM 1557 C CA . LEU A 1 192 ? 8.805 -4.814 0.109 1.00 90.75 192 LEU A CA 1
ATOM 1558 C C . LEU A 1 192 ? 8.732 -3.900 1.335 1.00 90.75 192 LEU A C 1
ATOM 1560 O O . LEU A 1 192 ? 8.026 -4.222 2.282 1.00 90.75 192 LEU A O 1
ATOM 1564 N N . LYS A 1 193 ? 9.447 -2.768 1.345 1.00 90.69 193 LYS A N 1
ATOM 1565 C CA . LYS A 1 193 ? 9.670 -1.971 2.571 1.00 90.69 193 LYS A CA 1
ATOM 1566 C C . LYS A 1 193 ? 8.898 -0.652 2.605 1.00 90.69 193 LYS A C 1
ATOM 1568 O O . LYS A 1 193 ? 9.328 0.336 3.208 1.00 90.69 193 LYS A O 1
ATOM 1573 N N . GLY A 1 194 ? 7.721 -0.636 1.981 1.00 84.12 194 GLY A N 1
ATOM 1574 C CA . GLY A 1 194 ? 6.755 0.447 2.137 1.00 84.12 194 GLY A CA 1
ATOM 1575 C C . GLY A 1 194 ? 6.881 1.587 1.123 1.00 84.12 194 GLY A C 1
ATOM 1576 O O . GLY A 1 194 ? 6.635 2.739 1.491 1.00 84.12 194 GLY A O 1
ATOM 1577 N N . LEU A 1 195 ? 7.184 1.272 -0.140 1.00 90.75 195 LEU A N 1
ATOM 1578 C CA . LEU A 1 195 ? 7.140 2.102 -1.361 1.00 90.75 195 LEU A CA 1
ATOM 1579 C C . LEU A 1 195 ? 8.056 3.326 -1.402 1.00 90.75 195 LEU A C 1
ATOM 1581 O O . LEU A 1 195 ? 8.849 3.469 -2.324 1.00 90.75 195 LEU A O 1
ATOM 1585 N N . ALA A 1 196 ? 7.914 4.252 -0.462 1.00 90.94 196 ALA A N 1
ATOM 1586 C CA . ALA A 1 196 ? 8.576 5.549 -0.469 1.00 90.94 196 ALA A CA 1
ATOM 1587 C C . ALA A 1 196 ? 8.798 6.029 0.967 1.00 90.94 196 ALA A C 1
ATOM 1589 O O . ALA A 1 196 ? 7.940 5.830 1.829 1.00 90.94 196 ALA A O 1
ATOM 1590 N N . ILE A 1 197 ? 9.918 6.710 1.215 1.00 92.94 197 ILE A N 1
ATOM 1591 C CA . ILE A 1 197 ? 10.160 7.376 2.501 1.00 92.94 197 ILE A CA 1
ATOM 1592 C C . ILE A 1 197 ? 9.320 8.646 2.627 1.00 92.94 197 ILE A C 1
ATOM 1594 O O . ILE A 1 197 ? 8.860 8.988 3.716 1.00 92.94 197 ILE A O 1
ATOM 1598 N N . GLU A 1 198 ? 9.070 9.343 1.519 1.00 90.69 198 GLU A N 1
ATOM 1599 C CA . GLU A 1 198 ? 8.076 10.414 1.463 1.00 90.69 198 GLU A CA 1
ATOM 1600 C C . GLU A 1 198 ? 6.650 9.819 1.405 1.00 90.69 198 GLU A C 1
ATOM 1602 O O . GLU A 1 198 ? 5.917 9.987 0.423 1.00 90.69 198 GLU A O 1
ATOM 1607 N N . VAL A 1 199 ? 6.259 9.104 2.470 1.00 91.06 199 VAL A N 1
ATOM 1608 C CA . VAL A 1 199 ? 5.043 8.275 2.545 1.00 91.06 199 VAL A CA 1
ATOM 1609 C C . VAL A 1 199 ? 3.800 9.066 2.140 1.00 91.06 199 VAL A C 1
ATOM 1611 O O . VAL A 1 199 ? 3.468 10.088 2.745 1.00 91.06 199 VAL A O 1
ATOM 1614 N N . ALA A 1 200 ? 3.089 8.575 1.120 1.00 90.25 200 ALA A N 1
ATOM 1615 C CA . ALA A 1 200 ? 1.841 9.156 0.620 1.00 90.25 200 ALA A CA 1
ATOM 1616 C C . ALA A 1 200 ? 1.916 10.680 0.368 1.00 90.25 200 ALA A C 1
ATOM 1618 O O . ALA A 1 200 ? 0.928 11.396 0.569 1.00 90.25 200 ALA A O 1
ATOM 1619 N N . SER A 1 201 ? 3.086 11.192 -0.048 1.00 90.88 201 SER A N 1
ATOM 1620 C CA . SER A 1 201 ? 3.304 12.635 -0.145 1.00 90.88 201 SER A CA 1
ATOM 1621 C C . SER A 1 201 ? 2.298 13.309 -1.083 1.00 90.88 201 SER A C 1
ATOM 1623 O O . SER A 1 201 ? 2.247 12.989 -2.277 1.00 90.88 201 SER A O 1
ATOM 1625 N N . PRO A 1 202 ? 1.564 14.330 -0.603 1.00 86.94 202 PRO A N 1
ATOM 1626 C CA . PRO A 1 202 ? 0.593 15.037 -1.419 1.00 86.94 202 PRO A CA 1
ATOM 1627 C C . PRO A 1 202 ? 1.235 15.966 -2.459 1.00 86.94 202 PRO A C 1
ATOM 1629 O O . PRO A 1 202 ? 0.525 16.581 -3.248 1.00 86.94 202 PRO A O 1
ATOM 1632 N N . THR A 1 203 ? 2.561 16.121 -2.459 1.00 83.69 203 THR A N 1
ATOM 1633 C CA . THR A 1 203 ? 3.273 17.049 -3.352 1.00 83.69 203 THR A CA 1
ATOM 1634 C C . THR A 1 203 ? 4.250 16.334 -4.278 1.00 83.69 203 THR A C 1
ATOM 1636 O O . THR A 1 203 ? 4.305 16.676 -5.463 1.00 83.69 203 THR A O 1
ATOM 1639 N N . TYR A 1 204 ? 5.004 15.357 -3.764 1.00 88.12 204 TYR A N 1
ATOM 1640 C CA . TYR A 1 204 ? 6.184 14.838 -4.461 1.00 88.12 204 TYR A CA 1
ATOM 1641 C C . TYR A 1 204 ? 5.983 13.491 -5.153 1.00 88.12 204 TYR A C 1
ATOM 1643 O O . TYR A 1 204 ? 6.675 13.232 -6.134 1.00 88.12 204 TYR A O 1
ATOM 1651 N N . ALA A 1 205 ? 4.997 12.686 -4.737 1.00 89.88 205 ALA A N 1
ATOM 1652 C CA . ALA A 1 205 ? 4.796 11.331 -5.263 1.00 89.88 205 ALA A CA 1
ATOM 1653 C C . ALA A 1 205 ? 4.732 11.268 -6.801 1.00 89.88 205 ALA A C 1
ATOM 1655 O O . ALA A 1 205 ? 5.319 10.383 -7.412 1.00 89.88 205 ALA A O 1
ATOM 1656 N N . LYS A 1 206 ? 4.093 12.256 -7.440 1.00 88.69 206 LYS A N 1
ATOM 1657 C CA . LYS A 1 206 ? 3.964 12.348 -8.904 1.00 88.69 206 LYS A CA 1
ATOM 1658 C C . LYS A 1 206 ? 5.307 12.355 -9.652 1.00 88.69 206 LYS A C 1
ATOM 1660 O O . LYS A 1 206 ? 5.389 11.825 -10.753 1.00 88.69 206 LYS A O 1
ATOM 1665 N N . TYR A 1 207 ? 6.357 12.931 -9.059 1.00 91.25 207 TYR A N 1
ATOM 1666 C CA . TYR A 1 207 ? 7.686 12.968 -9.673 1.00 91.25 207 TYR A CA 1
ATOM 1667 C C . TYR A 1 207 ? 8.348 11.595 -9.638 1.00 91.25 207 TYR A C 1
ATOM 1669 O O . TYR A 1 207 ? 8.877 11.156 -10.648 1.00 91.25 207 TYR A O 1
ATOM 1677 N N . THR A 1 208 ? 8.260 10.898 -8.505 1.00 93.75 208 THR A N 1
ATOM 1678 C CA . THR A 1 208 ? 8.768 9.529 -8.369 1.00 93.75 208 THR A CA 1
ATOM 1679 C C . THR A 1 208 ? 8.005 8.570 -9.288 1.00 93.75 208 THR A C 1
ATOM 1681 O O . THR A 1 208 ? 8.621 7.818 -10.036 1.00 93.75 208 THR A O 1
ATOM 1684 N N . LEU A 1 209 ? 6.673 8.661 -9.337 1.00 94.62 209 LEU A N 1
ATOM 1685 C CA . LEU A 1 209 ? 5.845 7.810 -10.201 1.00 94.62 209 LEU A CA 1
ATOM 1686 C C . LEU A 1 209 ? 6.174 7.960 -11.690 1.00 94.62 209 LEU A C 1
ATOM 1688 O O . LEU A 1 209 ? 6.235 6.961 -12.397 1.00 94.62 209 LEU A O 1
ATOM 1692 N N . ASN A 1 210 ? 6.441 9.180 -12.168 1.00 93.69 210 ASN A N 1
ATOM 1693 C CA . ASN A 1 210 ? 6.865 9.396 -13.554 1.00 93.69 210 ASN A CA 1
ATOM 1694 C C . ASN A 1 210 ? 8.120 8.585 -13.921 1.00 93.69 210 ASN A C 1
ATOM 1696 O O . ASN A 1 210 ? 8.240 8.127 -15.055 1.00 93.69 210 ASN A O 1
ATOM 1700 N N . THR A 1 211 ? 9.040 8.420 -12.968 1.00 95.75 211 THR A N 1
ATOM 1701 C CA . THR A 1 211 ? 10.295 7.688 -13.175 1.00 95.75 211 THR A CA 1
ATOM 1702 C C . THR A 1 211 ? 10.077 6.176 -13.158 1.00 95.75 211 THR A C 1
ATOM 1704 O O . THR A 1 211 ? 10.629 5.475 -13.998 1.00 95.75 211 THR A O 1
ATOM 1707 N N . TRP A 1 212 ? 9.195 5.673 -12.289 1.00 97.06 212 TRP A N 1
ATOM 1708 C CA . TRP A 1 212 ? 8.817 4.255 -12.270 1.00 97.06 212 TRP A CA 1
ATOM 1709 C C . TRP A 1 212 ? 8.045 3.846 -13.527 1.00 97.06 212 TRP A C 1
ATOM 1711 O O . TRP A 1 212 ? 8.250 2.752 -14.037 1.00 97.06 212 TRP A O 1
ATOM 1721 N N . LEU A 1 213 ? 7.222 4.745 -14.077 1.00 97.56 213 LEU A N 1
ATOM 1722 C CA . LEU A 1 213 ? 6.549 4.532 -15.362 1.00 97.56 213 LEU A CA 1
ATOM 1723 C C . LEU A 1 213 ? 7.539 4.406 -16.524 1.00 97.56 213 LEU A C 1
ATOM 1725 O O . LEU A 1 213 ? 7.306 3.607 -17.420 1.00 97.56 213 LEU A O 1
ATOM 1729 N N . ASN A 1 214 ? 8.650 5.151 -16.519 1.00 97.88 214 ASN A N 1
ATOM 1730 C CA . ASN A 1 214 ? 9.689 4.965 -17.535 1.00 97.88 214 ASN A CA 1
ATOM 1731 C C . ASN A 1 214 ? 10.350 3.582 -17.422 1.00 97.88 214 ASN A C 1
ATOM 1733 O O . ASN A 1 214 ? 10.550 2.945 -18.448 1.00 97.88 214 ASN A O 1
ATOM 1737 N N . LEU A 1 215 ? 10.641 3.106 -16.205 1.00 98.06 215 LEU A N 1
ATOM 1738 C CA . LEU A 1 215 ? 11.178 1.754 -16.002 1.00 98.06 215 LEU A CA 1
ATOM 1739 C C . LEU A 1 215 ? 10.190 0.684 -16.500 1.00 98.06 215 LEU A C 1
ATOM 1741 O O . LEU A 1 215 ? 10.575 -0.205 -17.249 1.00 98.06 215 LEU A O 1
ATOM 1745 N N . ALA A 1 216 ? 8.909 0.803 -16.139 1.00 97.38 216 ALA A N 1
ATOM 1746 C CA . ALA A 1 216 ? 7.881 -0.162 -16.532 1.00 97.38 216 ALA A CA 1
ATOM 1747 C C . ALA A 1 216 ? 7.579 -0.156 -18.042 1.00 97.38 216 ALA A C 1
ATOM 1749 O O . ALA A 1 216 ? 7.264 -1.201 -18.603 1.00 97.38 216 ALA A O 1
ATOM 1750 N N . ASP A 1 217 ? 7.657 1.001 -18.707 1.00 97.12 217 ASP A N 1
ATOM 1751 C CA . ASP A 1 217 ? 7.379 1.097 -20.145 1.00 97.12 217 ASP A CA 1
ATOM 1752 C C . ASP A 1 217 ? 8.598 0.743 -21.020 1.00 97.12 217 ASP A C 1
ATOM 1754 O O . ASP A 1 217 ? 8.400 0.259 -22.133 1.00 97.12 217 ASP A O 1
ATOM 1758 N N . PHE A 1 218 ? 9.831 1.017 -20.565 1.00 96.50 218 PHE A N 1
ATOM 1759 C CA . PHE A 1 218 ? 11.018 1.056 -21.440 1.00 96.50 218 PHE A CA 1
ATOM 1760 C C . PHE A 1 218 ? 12.218 0.213 -20.984 1.00 96.50 218 PHE A C 1
ATOM 1762 O O . PHE A 1 218 ? 13.262 0.290 -21.623 1.00 96.50 218 PHE A O 1
ATOM 1769 N N . ALA A 1 219 ? 12.133 -0.551 -19.891 1.00 95.19 219 ALA A N 1
ATOM 1770 C CA . ALA A 1 219 ? 13.203 -1.490 -19.558 1.00 95.19 219 ALA A CA 1
ATOM 1771 C C . ALA A 1 219 ? 13.234 -2.680 -20.525 1.00 95.19 219 ALA A C 1
ATOM 1773 O O . ALA A 1 219 ? 12.235 -3.381 -20.670 1.00 95.19 219 ALA A O 1
ATOM 1774 N N . ASP A 1 220 ? 14.398 -2.911 -21.140 1.00 90.62 220 ASP A N 1
ATOM 1775 C CA . ASP A 1 220 ? 14.654 -4.063 -22.016 1.00 90.62 220 ASP A CA 1
ATOM 1776 C C . ASP A 1 220 ? 14.892 -5.360 -21.212 1.00 90.62 220 ASP A C 1
ATOM 1778 O O . ASP A 1 220 ? 14.606 -6.459 -21.692 1.00 90.62 220 ASP A O 1
ATOM 1782 N N . ASP A 1 221 ? 15.402 -5.251 -19.976 1.00 90.62 221 ASP A N 1
ATOM 1783 C CA . ASP A 1 221 ? 15.500 -6.370 -19.029 1.00 90.62 221 ASP A CA 1
ATOM 1784 C C . ASP A 1 221 ? 14.094 -6.717 -18.506 1.00 90.62 221 ASP A C 1
ATOM 1786 O O . ASP A 1 221 ? 13.457 -5.924 -17.808 1.00 90.62 221 ASP A O 1
ATOM 1790 N N . SER A 1 222 ? 13.601 -7.909 -18.860 1.00 85.56 222 SER A N 1
ATOM 1791 C CA . SER A 1 222 ? 12.230 -8.345 -18.558 1.00 85.56 222 SER A CA 1
ATOM 1792 C C . SER A 1 222 ? 11.947 -8.433 -17.059 1.00 85.56 222 SER A C 1
ATOM 1794 O O . SER A 1 222 ? 10.851 -8.101 -16.618 1.00 85.56 222 SER A O 1
ATOM 1796 N N . GLU A 1 223 ? 12.939 -8.833 -16.263 1.00 86.31 223 GLU A N 1
ATOM 1797 C CA . GLU A 1 223 ? 12.812 -8.929 -14.811 1.00 86.31 223 GLU A CA 1
ATOM 1798 C C . GLU A 1 223 ? 12.637 -7.535 -14.184 1.00 86.31 223 GLU A C 1
ATOM 1800 O O . GLU A 1 223 ? 11.767 -7.335 -13.333 1.00 86.31 223 GLU A O 1
ATOM 1805 N N . LEU A 1 224 ? 13.415 -6.545 -14.639 1.00 91.94 224 LEU A N 1
ATOM 1806 C CA . LEU A 1 224 ? 13.244 -5.151 -14.230 1.00 91.94 224 LEU A CA 1
ATOM 1807 C C . LEU A 1 224 ? 11.890 -4.591 -14.680 1.00 91.94 224 LEU A C 1
ATOM 1809 O O . LEU A 1 224 ? 11.220 -3.923 -13.889 1.00 91.94 224 LEU A O 1
ATOM 1813 N N . GLN A 1 225 ? 11.483 -4.856 -15.922 1.00 91.56 225 GLN A N 1
ATOM 1814 C CA . GLN A 1 225 ? 10.210 -4.377 -16.460 1.00 91.56 225 GLN A CA 1
ATOM 1815 C C . GLN A 1 225 ? 9.021 -4.914 -15.647 1.00 91.56 225 GLN A C 1
ATOM 1817 O O . GLN A 1 225 ? 8.177 -4.131 -15.198 1.00 91.56 225 GLN A O 1
ATOM 1822 N N . GLU A 1 226 ? 8.987 -6.226 -15.391 1.00 88.31 226 GLU A N 1
ATOM 1823 C CA . GLU A 1 226 ? 7.973 -6.878 -14.554 1.00 88.31 226 GLU A CA 1
ATOM 1824 C C . GLU A 1 226 ? 7.967 -6.311 -13.131 1.00 88.31 226 GLU A C 1
ATOM 1826 O O . GLU A 1 226 ? 6.911 -5.949 -12.608 1.00 88.31 226 GLU A O 1
ATOM 1831 N N . ALA A 1 227 ? 9.138 -6.177 -12.504 1.00 90.75 227 ALA A N 1
ATOM 1832 C CA . ALA A 1 227 ? 9.234 -5.692 -11.133 1.00 90.75 227 ALA A CA 1
ATOM 1833 C C . ALA A 1 227 ? 8.855 -4.202 -11.004 1.00 90.75 227 ALA A C 1
ATOM 1835 O O . ALA A 1 227 ? 8.234 -3.802 -10.016 1.00 90.75 227 ALA A O 1
ATOM 1836 N N . ALA A 1 228 ? 9.158 -3.373 -12.008 1.00 95.56 228 ALA A N 1
ATOM 1837 C CA . ALA A 1 228 ? 8.709 -1.982 -12.063 1.00 95.56 228 ALA A CA 1
ATOM 1838 C C . ALA A 1 228 ? 7.188 -1.875 -12.282 1.00 95.56 228 ALA A C 1
ATOM 1840 O O . ALA A 1 228 ? 6.531 -1.039 -11.651 1.00 95.56 228 ALA A O 1
ATOM 1841 N N . ALA A 1 229 ? 6.611 -2.737 -13.126 1.00 94.62 229 ALA A N 1
ATOM 1842 C CA . ALA A 1 229 ? 5.165 -2.826 -13.314 1.00 94.62 229 ALA A CA 1
ATOM 1843 C C . ALA A 1 229 ? 4.448 -3.276 -12.028 1.00 94.62 229 ALA A C 1
ATOM 1845 O O . ALA A 1 229 ? 3.420 -2.695 -11.667 1.00 94.62 229 ALA A O 1
ATOM 1846 N N . ALA A 1 230 ? 5.015 -4.247 -11.309 1.00 93.12 230 ALA A N 1
ATOM 1847 C CA . ALA A 1 230 ? 4.530 -4.699 -10.009 1.00 93.12 230 ALA A CA 1
ATOM 1848 C C . ALA A 1 230 ? 4.604 -3.591 -8.947 1.00 93.12 230 ALA A C 1
ATOM 1850 O O . ALA A 1 230 ? 3.632 -3.360 -8.229 1.00 93.12 230 ALA A O 1
ATOM 1851 N N . LEU A 1 231 ? 5.714 -2.845 -8.882 1.00 96.00 231 LEU A N 1
ATOM 1852 C CA . LEU A 1 231 ? 5.874 -1.707 -7.969 1.00 96.00 231 LEU A CA 1
ATOM 1853 C C . LEU A 1 231 ? 4.768 -0.655 -8.166 1.00 96.00 231 LEU A C 1
ATOM 1855 O O . LEU A 1 231 ? 4.219 -0.138 -7.188 1.00 96.00 231 LEU A O 1
ATOM 1859 N N . LEU A 1 232 ? 4.419 -0.344 -9.419 1.00 96.69 232 LEU A N 1
ATOM 1860 C CA . LEU A 1 232 ? 3.310 0.560 -9.736 1.00 96.69 232 LEU A CA 1
ATOM 1861 C C . LEU A 1 232 ? 1.964 -0.012 -9.282 1.00 96.69 232 LEU A C 1
ATOM 1863 O O . LEU A 1 232 ? 1.160 0.717 -8.700 1.00 96.69 232 LEU A O 1
ATOM 1867 N N . ASP A 1 233 ? 1.722 -1.300 -9.508 1.00 95.75 233 ASP A N 1
ATOM 1868 C CA . ASP A 1 233 ? 0.468 -1.946 -9.122 1.00 95.75 233 ASP A CA 1
ATOM 1869 C C . ASP A 1 233 ? 0.287 -1.971 -7.596 1.00 95.75 233 ASP A C 1
ATOM 1871 O O . ASP A 1 233 ? -0.765 -1.588 -7.082 1.00 95.75 233 ASP A O 1
ATOM 1875 N N . VAL A 1 234 ? 1.351 -2.288 -6.851 1.00 95.94 234 VAL A N 1
ATOM 1876 C CA . VAL A 1 234 ? 1.372 -2.239 -5.380 1.00 95.94 234 VAL A CA 1
ATOM 1877 C C . VAL A 1 234 ? 1.188 -0.809 -4.871 1.00 95.94 234 VAL A C 1
ATOM 1879 O O . VAL A 1 234 ? 0.445 -0.594 -3.911 1.00 95.94 234 VAL A O 1
ATOM 1882 N N . TYR A 1 235 ? 1.794 0.191 -5.521 1.00 95.50 235 TYR A N 1
ATOM 1883 C CA . TYR A 1 235 ? 1.557 1.595 -5.177 1.00 95.50 235 TYR A CA 1
ATOM 1884 C C . TYR A 1 235 ? 0.078 1.968 -5.288 1.00 95.50 235 TYR A C 1
ATOM 1886 O O . TYR A 1 235 ? -0.478 2.632 -4.405 1.00 95.50 235 TYR A O 1
ATOM 1894 N N . TRP A 1 236 ? -0.570 1.541 -6.371 1.00 95.19 236 TRP A N 1
ATOM 1895 C CA . TRP A 1 236 ? -1.979 1.830 -6.585 1.00 95.19 236 TRP A CA 1
ATOM 1896 C C . TRP A 1 236 ? -2.899 0.996 -5.700 1.00 95.19 236 TRP A C 1
ATOM 1898 O O . TRP A 1 236 ? -3.921 1.531 -5.280 1.00 95.19 236 TRP A O 1
ATOM 1908 N N . ALA A 1 237 ? -2.521 -0.227 -5.322 1.00 95.31 237 ALA A N 1
ATOM 1909 C CA . ALA A 1 237 ? -3.206 -0.991 -4.282 1.00 95.31 237 ALA A CA 1
ATOM 1910 C C . ALA A 1 237 ? -3.140 -0.266 -2.925 1.00 95.31 237 ALA A C 1
ATOM 1912 O O . ALA A 1 237 ? -4.179 -0.004 -2.322 1.00 95.31 237 ALA A O 1
ATOM 1913 N N . ASP A 1 238 ? -1.947 0.150 -2.482 1.00 94.81 238 ASP A N 1
ATOM 1914 C CA . ASP A 1 238 ? -1.727 0.921 -1.246 1.00 94.81 238 ASP A CA 1
ATOM 1915 C C . ASP A 1 238 ? -2.550 2.222 -1.223 1.00 94.81 238 ASP A C 1
ATOM 1917 O O . ASP A 1 238 ? -3.138 2.575 -0.199 1.00 94.81 238 ASP A O 1
ATOM 1921 N N . TRP A 1 239 ? -2.655 2.918 -2.361 1.00 93.69 239 TRP A N 1
ATOM 1922 C CA . TRP A 1 239 ? -3.545 4.073 -2.511 1.00 93.69 239 TRP A CA 1
ATOM 1923 C C . TRP A 1 239 ? -5.032 3.680 -2.481 1.00 93.69 239 TRP A C 1
ATOM 1925 O O . TRP A 1 239 ? -5.828 4.340 -1.801 1.00 93.69 239 TRP A O 1
ATOM 1935 N N . ALA A 1 240 ? -5.407 2.608 -3.188 1.00 93.56 240 ALA A N 1
ATOM 1936 C CA . ALA A 1 240 ? -6.778 2.114 -3.294 1.00 93.56 240 ALA A CA 1
ATOM 1937 C C . ALA A 1 240 ? -7.356 1.808 -1.907 1.00 93.56 240 ALA A C 1
ATOM 1939 O O . ALA A 1 240 ? -8.502 2.149 -1.617 1.00 93.56 240 ALA A O 1
ATOM 1940 N N . LEU A 1 241 ? -6.547 1.253 -1.001 1.00 92.88 241 LEU A N 1
ATOM 1941 C CA . LEU A 1 241 ? -6.976 0.911 0.356 1.00 92.88 241 LEU A CA 1
ATOM 1942 C C . LEU A 1 241 ? -7.373 2.104 1.231 1.00 92.88 241 LEU A C 1
ATOM 1944 O O . LEU A 1 241 ? -7.950 1.896 2.300 1.00 92.88 241 LEU A O 1
ATOM 1948 N N . GLU A 1 242 ? -7.090 3.333 0.813 1.00 92.62 242 GLU A N 1
ATOM 1949 C CA . GLU A 1 242 ? -7.193 4.491 1.698 1.00 92.62 242 GLU A CA 1
ATOM 1950 C C . GLU A 1 242 ? -7.962 5.663 1.106 1.00 92.62 242 GLU A C 1
ATOM 1952 O O . GLU A 1 242 ? -8.075 6.685 1.775 1.00 92.62 242 GLU A O 1
ATOM 1957 N N . HIS A 1 243 ? -8.480 5.584 -0.119 1.00 90.25 243 HIS A N 1
ATOM 1958 C CA . HIS A 1 243 ? -9.198 6.713 -0.712 1.00 90.25 243 HIS A CA 1
ATOM 1959 C C . HIS A 1 243 ? -10.716 6.661 -0.505 1.00 90.25 243 HIS A C 1
ATOM 1961 O O . HIS A 1 243 ? -11.340 5.599 -0.479 1.00 90.25 243 HIS A O 1
ATOM 1967 N N . LEU A 1 244 ? -11.316 7.851 -0.473 1.00 88.06 244 LEU A N 1
ATOM 1968 C CA . LEU A 1 244 ? -12.750 8.086 -0.620 1.00 88.06 244 LEU A CA 1
ATOM 1969 C C . LEU A 1 244 ? -12.959 9.165 -1.676 1.00 88.06 244 LEU A C 1
ATOM 1971 O O . LEU A 1 244 ? -12.377 10.239 -1.580 1.00 88.06 244 LEU A O 1
ATOM 1975 N N . ASP A 1 245 ? -13.768 8.879 -2.696 1.00 80.25 245 ASP A N 1
ATOM 1976 C CA . ASP A 1 245 ? -14.112 9.849 -3.752 1.00 80.25 245 ASP A CA 1
ATOM 1977 C C . ASP A 1 245 ? -12.874 10.472 -4.431 1.00 80.25 245 ASP A C 1
ATOM 1979 O O . ASP A 1 245 ? -12.813 11.665 -4.724 1.00 80.25 245 ASP A O 1
ATOM 1983 N N . GLY A 1 246 ? -11.850 9.638 -4.636 1.00 81.69 246 GLY A N 1
ATOM 1984 C CA . GLY A 1 246 ? -10.552 10.027 -5.186 1.00 81.69 246 GLY A CA 1
ATOM 1985 C C . GLY A 1 246 ? -9.660 10.843 -4.245 1.00 81.69 246 GLY A C 1
ATOM 1986 O O . GLY A 1 246 ? -8.575 11.233 -4.654 1.00 81.69 246 GLY A O 1
ATOM 1987 N N . VAL A 1 247 ? -10.069 11.079 -2.997 1.00 84.69 247 VAL A N 1
ATOM 1988 C CA . VAL A 1 247 ? -9.257 11.730 -1.963 1.00 84.69 247 VAL A CA 1
ATOM 1989 C C . VAL A 1 247 ? -8.595 10.658 -1.114 1.00 84.69 247 VAL A C 1
ATOM 1991 O O . VAL A 1 247 ? -9.282 9.913 -0.415 1.00 84.69 247 VAL A O 1
ATOM 1994 N N . ARG A 1 248 ? -7.262 10.586 -1.126 1.00 88.62 248 ARG A N 1
ATOM 1995 C CA . ARG A 1 248 ? -6.541 9.659 -0.243 1.00 88.62 248 ARG A CA 1
ATOM 1996 C C . ARG A 1 248 ? -6.735 10.073 1.215 1.00 88.62 248 ARG A C 1
ATOM 1998 O O . ARG A 1 248 ? -6.635 11.256 1.526 1.00 88.62 248 ARG A O 1
ATOM 2005 N N . GLY A 1 249 ? -6.998 9.119 2.095 1.00 90.06 249 GLY A N 1
ATOM 2006 C CA . GLY A 1 249 ? -6.965 9.214 3.551 1.00 90.06 249 GLY A CA 1
ATOM 2007 C C . GLY A 1 249 ? -5.630 8.717 4.110 1.00 90.06 249 GLY A C 1
ATOM 2008 O O . GLY A 1 249 ? -4.586 8.931 3.489 1.00 90.06 249 GLY A O 1
ATOM 2009 N N . GLY A 1 250 ? -5.671 8.087 5.289 1.00 91.94 250 GLY A N 1
ATOM 2010 C CA . GLY A 1 250 ? -4.490 7.582 5.996 1.00 91.94 250 GLY A CA 1
ATOM 2011 C C . GLY A 1 250 ? -3.480 8.680 6.365 1.00 91.94 250 GLY A C 1
ATOM 2012 O O . GLY A 1 250 ? -3.658 9.852 6.022 1.00 91.94 250 GLY A O 1
ATOM 2013 N N . SER A 1 251 ? -2.390 8.331 7.051 1.00 93.19 251 SER A N 1
ATOM 2014 C CA . SER A 1 251 ? -1.355 9.329 7.360 1.00 93.19 251 SER A CA 1
ATOM 2015 C C . SER A 1 251 ? -0.524 9.711 6.131 1.00 93.19 251 SER A C 1
ATOM 2017 O O . SER A 1 251 ? -0.436 8.940 5.175 1.00 93.19 251 SER A O 1
ATOM 2019 N N . ARG A 1 252 ? 0.090 10.898 6.117 1.00 92.69 252 ARG A N 1
ATOM 2020 C CA . ARG A 1 252 ? 0.931 11.357 4.989 1.00 92.69 252 ARG A CA 1
ATOM 2021 C C . ARG A 1 252 ? 2.140 12.111 5.491 1.00 92.69 252 ARG A C 1
ATOM 2023 O O . ARG A 1 252 ? 2.073 12.761 6.530 1.00 92.69 252 ARG A O 1
ATOM 2030 N N . HIS A 1 253 ? 3.236 12.061 4.751 1.00 92.56 253 HIS A N 1
ATOM 2031 C CA . HIS A 1 253 ? 4.457 12.801 5.054 1.00 92.56 253 HIS A CA 1
ATOM 2032 C C . HIS A 1 253 ? 4.652 13.915 4.035 1.00 92.56 253 HIS A C 1
ATOM 2034 O O . HIS A 1 253 ? 4.077 13.899 2.942 1.00 92.56 253 HIS A O 1
ATOM 2040 N N . ARG A 1 254 ? 5.460 14.918 4.389 1.00 90.38 254 ARG A N 1
ATOM 2041 C CA . ARG A 1 254 ? 5.716 16.083 3.525 1.00 90.38 254 ARG A CA 1
ATOM 2042 C C . ARG A 1 254 ? 4.417 16.830 3.177 1.00 90.38 254 ARG A C 1
ATOM 2044 O O . ARG A 1 254 ? 4.301 17.430 2.108 1.00 90.38 254 ARG A O 1
ATOM 2051 N N . ALA A 1 255 ? 3.444 16.810 4.088 1.00 90.19 255 ALA A N 1
ATOM 2052 C CA . ALA A 1 255 ? 2.139 17.431 3.920 1.00 90.19 255 ALA A CA 1
ATOM 2053 C C . ALA A 1 255 ? 2.160 18.869 4.455 1.00 90.19 255 ALA A C 1
ATOM 2055 O O . ALA A 1 255 ? 1.986 19.140 5.643 1.00 90.19 255 ALA A O 1
ATOM 2056 N N . TYR A 1 256 ? 2.426 19.826 3.569 1.00 89.50 256 TYR A N 1
ATOM 2057 C CA . TYR A 1 256 ? 2.516 21.232 3.961 1.00 89.50 256 TYR A CA 1
ATOM 2058 C C . TYR A 1 256 ? 1.139 21.851 4.225 1.00 89.50 256 TYR A C 1
ATOM 2060 O O . TYR A 1 256 ? 0.120 21.392 3.697 1.00 89.50 256 TYR A O 1
ATOM 2068 N N . SER A 1 257 ? 1.097 22.929 5.010 1.00 87.62 257 SER A N 1
ATOM 2069 C CA . SER A 1 257 ? -0.137 23.686 5.227 1.00 87.62 257 SER A CA 1
ATOM 2070 C C . SER A 1 257 ? -0.672 24.284 3.917 1.00 87.62 257 SER A C 1
ATOM 2072 O O . SER A 1 257 ? 0.097 24.657 3.020 1.00 87.62 257 SER A O 1
ATOM 2074 N N . GLY A 1 258 ? -1.998 24.369 3.804 1.00 87.25 258 GLY A N 1
ATOM 2075 C CA . GLY A 1 258 ? -2.700 24.797 2.593 1.00 87.25 258 GLY A CA 1
ATOM 2076 C C . GLY A 1 258 ? -3.089 23.641 1.667 1.00 87.25 258 GLY A C 1
ATOM 2077 O O . GLY A 1 258 ? -3.457 22.563 2.132 1.00 87.25 258 GLY A O 1
ATOM 2078 N N . SER A 1 259 ? -3.030 23.861 0.353 1.00 83.88 259 SER A N 1
ATOM 2079 C CA . SER A 1 259 ? -3.542 22.946 -0.679 1.00 83.88 259 SER A CA 1
ATOM 2080 C C . SER A 1 259 ? -3.044 21.501 -0.546 1.00 83.88 259 SER A C 1
ATOM 2082 O O . SER A 1 259 ? -3.827 20.583 -0.769 1.00 83.88 259 SER A O 1
ATOM 2084 N N . SER A 1 260 ? -1.803 21.275 -0.107 1.00 84.25 260 SER A N 1
ATOM 2085 C CA . SER A 1 260 ? -1.247 19.930 0.098 1.00 84.25 260 SER A CA 1
ATOM 2086 C C . SER A 1 260 ? -1.870 19.152 1.262 1.00 84.25 260 SER A C 1
ATOM 2088 O O . SER A 1 260 ? -1.824 17.932 1.249 1.00 84.25 260 SER A O 1
ATOM 2090 N N . SER A 1 261 ? -2.449 19.822 2.262 1.00 87.75 261 SER A N 1
ATOM 2091 C CA . SER A 1 261 ? -3.174 19.153 3.359 1.00 87.75 261 SER A CA 1
ATOM 2092 C C . SER A 1 261 ? -4.693 19.162 3.146 1.00 87.75 261 SER A C 1
ATOM 2094 O O . SER A 1 261 ? -5.401 18.290 3.650 1.00 87.75 261 SER A O 1
ATOM 2096 N N . ILE A 1 262 ? -5.205 20.149 2.401 1.00 86.06 262 ILE A N 1
ATOM 2097 C CA . ILE A 1 262 ? -6.646 20.426 2.314 1.00 86.06 262 ILE A CA 1
ATOM 2098 C C . ILE A 1 262 ? -7.280 19.934 1.006 1.00 86.06 262 ILE A C 1
ATOM 2100 O O . ILE A 1 262 ? -8.449 19.569 0.997 1.00 86.06 262 ILE A O 1
ATOM 2104 N N . LEU A 1 263 ? -6.540 19.926 -0.104 1.00 73.94 263 LEU A N 1
ATOM 2105 C CA . LEU A 1 263 ? -7.097 19.642 -1.432 1.00 73.94 263 LEU A CA 1
ATOM 2106 C C . LEU A 1 263 ? -6.438 18.448 -2.118 1.00 73.94 263 LEU A C 1
ATOM 2108 O O . LEU A 1 263 ? -7.135 17.727 -2.814 1.00 73.94 263 LEU A O 1
ATOM 2112 N N . GLN A 1 264 ? -5.127 18.265 -1.940 1.00 64.25 264 GLN A N 1
ATOM 2113 C CA . GLN A 1 264 ? -4.332 17.335 -2.741 1.00 64.25 264 GLN A CA 1
ATOM 2114 C C . GLN A 1 264 ? -3.922 16.076 -1.974 1.00 64.25 264 GLN A C 1
ATOM 2116 O O . GLN A 1 264 ? -3.564 16.117 -0.795 1.00 64.25 264 GLN A O 1
ATOM 2121 N N . SER A 1 265 ? -3.809 14.984 -2.718 1.00 61.16 265 SER A N 1
ATOM 2122 C CA . SER A 1 265 ? -2.895 13.882 -2.446 1.00 61.16 265 SER A CA 1
ATOM 2123 C C . SER A 1 265 ? -2.085 13.535 -3.701 1.00 61.16 265 SER A C 1
ATOM 2125 O O . SER A 1 265 ? -2.290 12.516 -4.332 1.00 61.16 265 SER A O 1
ATOM 2127 N N . GLY A 1 266 ? -1.150 14.405 -4.102 1.00 64.00 266 GLY A N 1
ATOM 2128 C CA . GLY A 1 266 ? 0.015 14.083 -4.949 1.00 64.00 266 GLY A CA 1
ATOM 2129 C C . GLY A 1 266 ? -0.278 13.334 -6.250 1.00 64.00 266 GLY A C 1
ATOM 2130 O O . GLY A 1 266 ? -0.418 13.946 -7.309 1.00 64.00 266 GLY A O 1
ATOM 2131 N N . ALA A 1 267 ? -0.331 12.006 -6.159 1.00 71.31 267 ALA A N 1
ATOM 2132 C CA . ALA A 1 267 ? -0.693 11.089 -7.234 1.00 71.31 267 ALA A CA 1
ATOM 2133 C C . ALA A 1 267 ? -2.170 11.170 -7.681 1.00 71.31 267 ALA A C 1
ATOM 2135 O O . ALA A 1 267 ? -2.512 10.580 -8.695 1.00 71.31 267 ALA A O 1
ATOM 2136 N N . GLU A 1 268 ? -3.044 11.932 -7.016 1.00 72.06 268 GLU A N 1
ATOM 2137 C CA . GLU A 1 268 ? -4.458 12.133 -7.406 1.00 72.06 268 GLU A CA 1
ATOM 2138 C C . GLU A 1 268 ? -4.660 12.514 -8.873 1.00 72.06 268 GLU A C 1
ATOM 2140 O O . GLU A 1 268 ? -5.641 12.144 -9.501 1.00 72.06 268 GLU A O 1
ATOM 2145 N N . SER A 1 269 ? -3.718 13.253 -9.452 1.00 74.38 269 SER A N 1
ATOM 2146 C CA . SER A 1 269 ? -3.794 13.554 -10.880 1.00 74.38 269 SER A CA 1
ATOM 2147 C C . SER A 1 269 ? -3.629 12.328 -11.777 1.00 74.38 269 SER A C 1
ATOM 2149 O O . SER A 1 269 ? -4.173 12.300 -12.875 1.00 74.38 269 SER A O 1
ATOM 2151 N N . HIS A 1 270 ? -2.856 11.339 -11.330 1.00 87.06 270 HIS A N 1
ATOM 2152 C CA . HIS A 1 270 ? -2.619 10.101 -12.059 1.00 87.06 270 HIS A CA 1
ATOM 2153 C C . HIS A 1 270 ? -3.790 9.130 -11.905 1.00 87.06 270 HIS A C 1
ATOM 2155 O O . HIS A 1 270 ? -4.126 8.443 -12.866 1.00 87.06 270 HIS A O 1
ATOM 2161 N N . CYS A 1 271 ? -4.455 9.112 -10.741 1.00 86.88 271 CYS A N 1
ATOM 2162 C CA . CYS A 1 271 ? -5.576 8.199 -10.501 1.00 86.88 271 CYS A CA 1
ATOM 2163 C C . CYS A 1 271 ? -6.751 8.457 -11.456 1.00 86.88 271 CYS A C 1
ATOM 2165 O O . CYS A 1 271 ? -7.404 7.509 -11.891 1.00 86.88 271 CYS A O 1
ATOM 2167 N N . TRP A 1 272 ? -6.951 9.705 -11.892 1.00 88.25 272 TRP A N 1
ATOM 2168 C CA . TRP A 1 272 ? -7.953 10.005 -12.909 1.00 88.25 272 TRP A CA 1
ATOM 2169 C C . TRP A 1 272 ? -7.654 9.324 -14.249 1.00 88.25 272 TRP A C 1
ATOM 2171 O O . TRP A 1 272 ? -8.576 8.804 -14.874 1.00 88.25 272 TRP A O 1
ATOM 2181 N N . TYR A 1 273 ? -6.391 9.259 -14.686 1.00 88.44 273 TYR A N 1
ATOM 2182 C CA . TYR A 1 273 ? -6.044 8.597 -15.950 1.00 88.44 273 TYR A CA 1
ATOM 2183 C C . TYR A 1 273 ? -6.371 7.101 -15.898 1.00 88.44 273 TYR A C 1
ATOM 2185 O O . TYR A 1 273 ? -7.041 6.592 -16.799 1.00 88.44 273 TYR A O 1
ATOM 2193 N N . TYR A 1 274 ? -5.989 6.424 -14.816 1.00 90.50 274 TYR A N 1
ATOM 2194 C CA . TYR A 1 274 ? -6.134 4.971 -14.694 1.00 90.50 274 TYR A CA 1
ATOM 2195 C C . TYR A 1 274 ? -7.545 4.527 -14.308 1.00 90.50 274 TYR A C 1
ATOM 2197 O O . TYR A 1 274 ? -8.032 3.531 -14.831 1.00 90.50 274 TYR A O 1
ATOM 2205 N N . PHE A 1 275 ? -8.226 5.284 -13.446 1.00 90.69 275 PHE A N 1
ATOM 2206 C CA . PHE A 1 275 ? -9.471 4.835 -12.816 1.00 90.69 275 PHE A CA 1
ATOM 2207 C C . PHE A 1 275 ? -10.687 5.708 -13.139 1.00 90.69 275 PHE A C 1
ATOM 2209 O O . PHE A 1 275 ? -11.816 5.306 -12.880 1.00 90.69 275 PHE A O 1
ATOM 2216 N N . GLY A 1 276 ? -10.487 6.909 -13.693 1.00 88.38 276 GLY A N 1
ATOM 2217 C CA . GLY A 1 276 ? -11.563 7.893 -13.864 1.00 88.38 276 GLY A CA 1
ATOM 2218 C C . GLY A 1 276 ? -12.037 8.530 -12.551 1.00 88.38 276 GLY A C 1
ATOM 2219 O O . GLY A 1 276 ? -13.047 9.229 -12.542 1.00 88.38 276 GLY A O 1
ATOM 2220 N N . GLU A 1 277 ? -11.301 8.317 -11.461 1.00 84.44 277 GLU A N 1
ATOM 2221 C CA . GLU A 1 277 ? -11.594 8.813 -10.115 1.00 84.44 277 GLU A CA 1
ATOM 2222 C C . GLU A 1 277 ? -10.690 9.995 -9.740 1.00 84.44 277 GLU A C 1
ATOM 2224 O O . GLU A 1 277 ? -9.591 10.142 -10.266 1.00 84.44 277 GLU A O 1
ATOM 2229 N N . GLY A 1 278 ? -11.137 10.843 -8.811 1.00 78.38 278 GLY A N 1
ATOM 2230 C CA . GLY A 1 278 ? -10.361 11.999 -8.349 1.00 78.38 278 GLY A CA 1
ATOM 2231 C C . GLY A 1 278 ? -10.427 13.223 -9.267 1.00 78.38 278 GLY A C 1
ATOM 2232 O O . GLY A 1 278 ? -11.354 13.396 -10.059 1.00 78.38 278 GLY A O 1
ATOM 2233 N N . GLN A 1 279 ? -9.474 14.144 -9.094 1.00 75.25 279 GLN A N 1
ATOM 2234 C CA . GLN A 1 279 ? -9.475 15.421 -9.811 1.00 75.25 279 GLN A CA 1
ATOM 2235 C C . GLN A 1 279 ? -9.030 15.236 -11.271 1.00 75.25 279 GLN A C 1
ATOM 2237 O O . GLN A 1 279 ? -7.900 14.803 -11.511 1.00 75.25 279 GLN A O 1
ATOM 2242 N N . PRO A 1 280 ? -9.868 15.608 -12.256 1.00 74.25 280 PRO A N 1
ATOM 2243 C CA . PRO A 1 280 ? -9.529 15.429 -13.659 1.00 74.25 280 PRO A CA 1
ATOM 2244 C C . PRO A 1 280 ? -8.424 16.390 -14.122 1.00 74.25 280 PRO A C 1
ATOM 2246 O O . PRO A 1 280 ? -8.387 17.556 -13.727 1.00 74.25 280 PRO A O 1
ATOM 2249 N N . LEU A 1 281 ? -7.604 15.926 -15.074 1.00 70.75 281 LEU A N 1
ATOM 2250 C CA . LEU A 1 281 ? -6.834 16.763 -16.010 1.00 70.75 281 LEU A CA 1
ATOM 2251 C C . LEU A 1 281 ? -5.783 17.702 -15.376 1.00 70.75 281 LEU A C 1
ATOM 2253 O O . LEU A 1 281 ? -5.746 18.905 -15.664 1.00 70.75 281 LEU A O 1
ATOM 2257 N N . SER A 1 282 ? -4.871 17.156 -14.566 1.00 78.19 282 SER A N 1
ATOM 2258 C CA . SER A 1 282 ? -3.634 17.873 -14.210 1.00 78.19 282 SER A CA 1
ATOM 2259 C C . SER A 1 282 ? -2.770 18.104 -15.442 1.00 78.19 282 SER A C 1
ATOM 2261 O O . SER A 1 282 ? -2.487 17.171 -16.181 1.00 78.19 282 SER A O 1
ATOM 2263 N N . ARG A 1 283 ? -2.278 19.331 -15.609 1.00 78.00 283 ARG A N 1
ATOM 2264 C CA . ARG A 1 283 ? -1.369 19.729 -16.699 1.00 78.00 283 ARG A CA 1
ATOM 2265 C C . ARG A 1 283 ? 0.090 19.844 -16.265 1.00 78.00 283 ARG A C 1
ATOM 2267 O O . ARG A 1 283 ? 0.907 20.410 -16.977 1.00 78.00 283 ARG A O 1
ATOM 2274 N N . HIS A 1 284 ? 0.397 19.419 -15.043 1.00 87.88 284 HIS A N 1
ATOM 2275 C CA . HIS A 1 284 ? 1.738 19.535 -14.488 1.00 87.88 284 HIS A CA 1
ATOM 2276 C C . HIS A 1 284 ? 2.700 18.559 -15.198 1.00 87.88 284 HIS A C 1
ATOM 2278 O O . HIS A 1 284 ? 2.302 17.411 -15.385 1.00 87.88 284 HIS A O 1
ATOM 2284 N N . PRO A 1 285 ? 3.970 18.927 -15.471 1.00 88.62 285 PRO A N 1
ATOM 2285 C CA . PRO A 1 285 ? 4.957 18.029 -16.101 1.00 88.62 285 PRO A CA 1
ATOM 2286 C C . PRO A 1 285 ? 5.112 16.683 -15.370 1.00 88.62 285 PRO A C 1
ATOM 2288 O O . PRO A 1 285 ? 5.186 15.608 -15.957 1.00 88.62 285 PRO A O 1
ATOM 2291 N N . GLY A 1 286 ? 5.006 16.737 -14.038 1.00 88.25 286 GLY A N 1
ATOM 2292 C CA . GLY A 1 286 ? 4.848 15.589 -13.128 1.00 88.25 286 GLY A CA 1
ATOM 2293 C C . GLY A 1 286 ? 3.677 14.622 -13.416 1.00 88.25 286 GLY A C 1
ATOM 2294 O O . GLY A 1 286 ? 3.455 13.709 -12.635 1.00 88.25 286 GLY A O 1
ATOM 2295 N N . SER A 1 287 ? 2.884 14.831 -14.467 1.00 89.94 287 SER A N 1
ATOM 2296 C CA . SER A 1 287 ? 1.788 13.959 -14.905 1.00 89.94 287 SER A CA 1
ATOM 2297 C C . SER A 1 287 ? 1.978 13.415 -16.326 1.00 89.94 287 SER A C 1
ATOM 2299 O O . SER A 1 287 ? 1.179 12.582 -16.748 1.00 89.94 287 SER A O 1
ATOM 2301 N N . MET A 1 288 ? 3.008 13.847 -17.062 1.00 92.81 288 MET A N 1
ATOM 2302 C CA . MET A 1 288 ? 3.162 13.514 -18.481 1.00 92.81 288 MET A CA 1
ATOM 2303 C C . MET A 1 288 ? 3.441 12.031 -18.744 1.00 92.81 288 MET A C 1
ATOM 2305 O O . MET A 1 288 ? 2.902 11.490 -19.712 1.00 92.81 288 MET A O 1
ATOM 2309 N N . SER A 1 289 ? 4.202 11.341 -17.883 1.00 94.69 289 SER A N 1
ATOM 2310 C CA . SER A 1 289 ? 4.404 9.895 -18.048 1.00 94.69 289 SER A CA 1
ATOM 2311 C C . SER A 1 289 ? 3.089 9.137 -17.865 1.00 94.69 289 SER A C 1
ATOM 2313 O O . SER A 1 289 ? 2.769 8.275 -18.672 1.00 94.69 289 SER A O 1
ATOM 2315 N N . ALA A 1 290 ? 2.253 9.532 -16.898 1.00 92.94 290 ALA A N 1
ATOM 2316 C CA . ALA A 1 290 ? 0.934 8.924 -16.698 1.00 92.94 290 ALA A CA 1
ATOM 2317 C C . ALA A 1 290 ? -0.031 9.152 -17.883 1.00 92.94 290 ALA A C 1
ATOM 2319 O O . ALA A 1 290 ? -0.909 8.328 -18.141 1.00 92.94 290 ALA A O 1
ATOM 2320 N N . MET A 1 291 ? 0.142 10.243 -18.641 1.00 92.81 291 MET A N 1
ATOM 2321 C CA . MET A 1 291 ? -0.624 10.500 -19.869 1.00 92.81 291 MET A CA 1
ATOM 2322 C C . MET A 1 291 ? -0.144 9.684 -21.075 1.00 92.81 291 MET A C 1
ATOM 2324 O O . MET A 1 291 ? -0.884 9.559 -22.041 1.00 92.81 291 MET A O 1
ATOM 2328 N N . THR A 1 292 ? 1.088 9.175 -21.058 1.00 95.25 292 THR A N 1
ATOM 2329 C CA . THR A 1 292 ? 1.728 8.561 -22.237 1.00 95.25 292 THR A CA 1
ATOM 2330 C C . THR A 1 292 ? 2.223 7.142 -21.972 1.00 95.25 292 THR A C 1
ATOM 2332 O O . THR A 1 292 ? 3.054 6.642 -22.724 1.00 95.25 292 THR A O 1
ATOM 2335 N N . THR A 1 293 ? 1.765 6.504 -20.892 1.00 95.56 293 THR A N 1
ATOM 2336 C CA . THR A 1 293 ? 2.186 5.160 -20.463 1.00 95.56 293 THR A CA 1
ATOM 2337 C C . THR A 1 293 ? 1.323 4.050 -21.047 1.00 95.56 293 THR A C 1
ATOM 2339 O O . THR A 1 293 ? 0.103 4.204 -21.226 1.00 95.56 293 THR A O 1
ATOM 2342 N N . PHE A 1 294 ? 1.965 2.912 -21.303 1.00 92.19 294 PHE A N 1
ATOM 2343 C CA . PHE A 1 294 ? 1.318 1.679 -21.736 1.00 92.19 294 PHE A CA 1
ATOM 2344 C C . PHE A 1 294 ? 0.990 0.762 -20.560 1.00 92.19 294 PHE A C 1
ATOM 2346 O O . PHE A 1 294 ? 0.065 -0.041 -20.682 1.00 92.19 294 PHE A O 1
ATOM 2353 N N . TRP A 1 295 ? 1.654 0.938 -19.413 1.00 95.25 295 TRP A N 1
ATOM 2354 C CA . TRP A 1 295 ? 1.323 0.232 -18.178 1.00 95.25 295 TRP A CA 1
ATOM 2355 C C . TRP A 1 295 ? -0.160 0.388 -17.802 1.00 95.25 295 TRP A C 1
ATOM 2357 O O . TRP A 1 295 ? -0.777 1.446 -17.999 1.00 95.25 295 TRP A O 1
ATOM 2367 N N . ARG A 1 296 ? -0.752 -0.678 -17.258 1.00 92.94 296 ARG A N 1
ATOM 2368 C CA . ARG A 1 296 ? -2.134 -0.704 -16.769 1.00 92.94 296 ARG A CA 1
ATOM 2369 C C . ARG A 1 296 ? -2.185 -1.341 -15.378 1.00 92.94 296 ARG A C 1
ATOM 2371 O O . ARG A 1 296 ? -1.482 -2.326 -15.164 1.00 92.94 296 ARG A O 1
ATOM 2378 N N . PRO A 1 297 ? -3.021 -0.813 -14.463 1.00 94.50 297 PRO A N 1
ATOM 2379 C CA . PRO A 1 297 ? -3.253 -1.449 -13.170 1.00 94.50 297 PRO A CA 1
ATOM 2380 C C . PRO A 1 297 ? -3.896 -2.824 -13.356 1.00 94.50 297 PRO A C 1
ATOM 2382 O O . PRO A 1 297 ? -4.661 -3.037 -14.305 1.00 94.50 297 PRO A O 1
ATOM 2385 N N . SER A 1 298 ? -3.637 -3.732 -12.419 1.00 92.88 298 SER A N 1
ATOM 2386 C CA . SER A 1 298 ? -4.309 -5.025 -12.392 1.00 92.88 298 SER A CA 1
ATOM 2387 C C . SER A 1 298 ? -5.811 -4.865 -12.164 1.00 92.88 298 SER A C 1
ATOM 2389 O O . SER A 1 298 ? -6.305 -3.891 -11.582 1.00 92.88 298 SER A O 1
ATOM 2391 N N . ARG A 1 299 ? -6.565 -5.869 -12.609 1.00 90.25 299 ARG A N 1
ATOM 2392 C CA . ARG A 1 299 ? -8.021 -5.924 -12.431 1.00 90.25 299 ARG A CA 1
ATOM 2393 C C . ARG A 1 299 ? -8.411 -5.861 -10.954 1.00 90.25 299 ARG A C 1
ATOM 2395 O O . ARG A 1 299 ? -9.368 -5.168 -10.612 1.00 90.25 299 ARG A O 1
ATOM 2402 N N . ALA A 1 300 ? -7.631 -6.510 -10.086 1.00 87.62 300 ALA A N 1
ATOM 2403 C CA . ALA A 1 300 ? -7.819 -6.462 -8.641 1.00 87.62 300 ALA A CA 1
ATOM 2404 C C . ALA A 1 300 ? -7.700 -5.024 -8.105 1.00 87.62 300 ALA A C 1
ATOM 2406 O O . ALA A 1 300 ? -8.585 -4.568 -7.381 1.00 87.62 300 ALA A O 1
ATOM 2407 N N . VAL A 1 301 ? -6.675 -4.269 -8.521 1.00 95.06 301 VAL A N 1
ATOM 2408 C CA . VAL A 1 301 ? -6.508 -2.858 -8.129 1.00 95.06 301 VAL A CA 1
ATOM 2409 C C . VAL A 1 301 ? -7.656 -1.988 -8.637 1.00 95.06 301 VAL A C 1
ATOM 2411 O O . VAL A 1 301 ? -8.207 -1.203 -7.864 1.00 95.06 301 VAL A O 1
ATOM 2414 N N . VAL A 1 302 ? -8.069 -2.140 -9.900 1.00 93.62 302 VAL A N 1
ATOM 2415 C CA . VAL A 1 302 ? -9.222 -1.397 -10.443 1.00 93.62 302 VAL A CA 1
ATOM 2416 C C . VAL A 1 302 ? -10.482 -1.689 -9.624 1.00 93.62 302 VAL A C 1
ATOM 2418 O O . VAL A 1 302 ? -11.194 -0.760 -9.242 1.00 93.62 302 VAL A O 1
ATOM 2421 N N . GLY A 1 303 ? -10.725 -2.956 -9.288 1.00 90.19 303 GLY A N 1
ATOM 2422 C CA . GLY A 1 303 ? -11.838 -3.360 -8.436 1.00 90.19 303 GLY A CA 1
ATOM 2423 C C . GLY A 1 303 ? -11.809 -2.710 -7.048 1.00 90.19 303 GLY A C 1
ATOM 2424 O O . GLY A 1 303 ? -12.818 -2.146 -6.619 1.00 90.19 303 GLY A O 1
ATOM 2425 N N . LEU A 1 304 ? -10.641 -2.675 -6.390 1.00 90.56 304 LEU A N 1
ATOM 2426 C CA . LEU A 1 304 ? -10.468 -1.993 -5.098 1.00 90.56 304 LEU A CA 1
ATOM 2427 C C . LEU A 1 304 ? -10.793 -0.497 -5.170 1.00 90.56 304 LEU A C 1
ATOM 2429 O O . LEU A 1 304 ? -11.369 0.053 -4.227 1.00 90.56 304 LEU A O 1
ATOM 2433 N N . VAL A 1 305 ? -10.430 0.165 -6.271 1.00 91.62 305 VAL A N 1
ATOM 2434 C CA . VAL A 1 305 ? -10.683 1.600 -6.449 1.00 91.62 305 VAL A CA 1
ATOM 2435 C C . VAL A 1 305 ? -12.175 1.895 -6.633 1.00 91.62 305 VAL A C 1
ATOM 2437 O O . VAL A 1 305 ? -12.691 2.879 -6.085 1.00 91.62 305 VAL A O 1
ATOM 2440 N N . LEU A 1 306 ? -12.875 1.056 -7.398 1.00 87.00 306 LEU A N 1
ATOM 2441 C CA . LEU A 1 306 ? -14.281 1.274 -7.744 1.00 87.00 306 LEU A CA 1
ATOM 2442 C C . LEU A 1 306 ? -15.236 0.884 -6.613 1.00 87.00 306 LEU A C 1
ATOM 2444 O O . LEU A 1 306 ? -16.220 1.587 -6.368 1.00 87.00 306 LEU A O 1
ATOM 2448 N N . ASP A 1 307 ? -14.951 -0.199 -5.893 1.00 84.44 307 ASP A N 1
ATOM 2449 C CA . ASP A 1 307 ? -15.873 -0.741 -4.901 1.00 84.44 307 ASP A CA 1
ATOM 2450 C C . ASP A 1 307 ? -15.527 -0.319 -3.473 1.00 84.44 307 ASP A C 1
ATOM 2452 O O . ASP A 1 307 ? -14.806 -0.977 -2.725 1.00 84.44 307 ASP A O 1
ATOM 2456 N N . ARG A 1 308 ? -16.057 0.830 -3.066 1.00 79.31 308 ARG A N 1
ATOM 2457 C CA . ARG A 1 308 ? -15.860 1.360 -1.707 1.00 79.31 308 ARG A CA 1
ATOM 2458 C C . ARG A 1 308 ? -16.751 0.672 -0.681 1.00 79.31 308 ARG A C 1
ATOM 2460 O O . ARG A 1 308 ? -16.316 0.432 0.438 1.00 79.31 308 ARG A O 1
ATOM 2467 N N . GLU A 1 309 ? -17.990 0.373 -1.057 1.00 78.81 309 GLU A N 1
ATOM 2468 C CA . GLU A 1 309 ? -18.993 -0.185 -0.145 1.00 78.81 309 GLU A CA 1
ATOM 2469 C C . GLU A 1 309 ? -18.754 -1.685 0.092 1.00 78.81 309 GLU A C 1
ATOM 2471 O O . GLU A 1 309 ? -18.793 -2.144 1.234 1.00 78.81 309 GLU A O 1
ATOM 2476 N N . GLY A 1 310 ? -18.439 -2.450 -0.959 1.00 71.94 310 GLY A N 1
ATOM 2477 C CA . GLY A 1 310 ? -18.186 -3.891 -0.888 1.00 71.94 310 GLY A CA 1
ATOM 2478 C C . GLY A 1 310 ? -16.856 -4.269 -0.234 1.00 71.94 310 GLY A C 1
ATOM 2479 O O . GLY A 1 310 ? -16.685 -5.416 0.175 1.00 71.94 310 GLY A O 1
ATOM 2480 N N . ARG A 1 311 ? -15.948 -3.307 -0.017 1.00 76.94 311 ARG A N 1
ATOM 2481 C CA . ARG A 1 311 ? -14.757 -3.518 0.822 1.00 76.94 311 ARG A CA 1
ATOM 2482 C C . ARG A 1 311 ? -15.055 -3.543 2.326 1.00 76.94 311 ARG A C 1
ATOM 2484 O O . ARG A 1 311 ? -14.223 -4.029 3.095 1.00 76.94 311 ARG A O 1
ATOM 2491 N N . GLY A 1 312 ? -16.221 -3.058 2.755 1.00 81.69 312 GLY A N 1
ATOM 2492 C CA . GLY A 1 312 ? -16.604 -3.022 4.167 1.00 81.69 312 GLY A CA 1
ATOM 2493 C C . GLY A 1 312 ? -15.665 -2.174 5.035 1.00 81.69 312 GLY A C 1
ATOM 2494 O O . GLY A 1 312 ? -15.031 -1.229 4.563 1.00 81.69 312 GLY A O 1
ATOM 2495 N N . CYS A 1 313 ? -15.607 -2.489 6.329 1.00 85.19 313 CYS A N 1
ATOM 2496 C CA . CYS A 1 313 ? -14.692 -1.848 7.274 1.00 85.19 313 CYS A CA 1
ATOM 2497 C C . CYS A 1 313 ? -13.478 -2.740 7.537 1.00 85.19 313 CYS A C 1
ATOM 2499 O O . CYS A 1 313 ? -13.644 -3.925 7.823 1.00 85.19 313 CYS A O 1
ATOM 2501 N N . TYR A 1 314 ? -12.277 -2.172 7.489 1.00 84.81 314 TYR A N 1
ATOM 2502 C CA . TYR A 1 314 ? -11.046 -2.913 7.749 1.00 84.81 314 TYR A CA 1
ATOM 2503 C C . TYR A 1 314 ? -9.938 -2.015 8.292 1.00 84.81 314 TYR A C 1
ATOM 2505 O O . TYR A 1 314 ? -9.898 -0.804 8.057 1.00 84.81 314 TYR A O 1
ATOM 2513 N N . GLU A 1 315 ? -9.021 -2.649 9.013 1.00 88.00 315 GLU A N 1
ATOM 2514 C CA . GLU A 1 315 ? -7.753 -2.054 9.401 1.00 88.00 315 GLU A CA 1
ATOM 2515 C C . GLU A 1 315 ? -6.709 -2.348 8.325 1.00 88.00 315 GLU A C 1
ATOM 2517 O O . GLU A 1 315 ? -6.700 -3.418 7.712 1.00 88.00 315 GLU A O 1
ATOM 2522 N N . TYR A 1 316 ? -5.859 -1.362 8.075 1.00 94.12 316 TYR A N 1
ATOM 2523 C CA . TYR A 1 316 ? -4.687 -1.487 7.234 1.00 94.12 316 TYR A CA 1
ATOM 2524 C C . TYR A 1 316 ? -3.490 -0.964 8.016 1.00 94.12 316 TYR A C 1
ATOM 2526 O O . TYR A 1 316 ? -3.430 0.224 8.353 1.00 94.12 316 TYR A O 1
ATOM 2534 N N . THR A 1 317 ? -2.531 -1.843 8.295 1.00 94.38 317 THR A N 1
ATOM 2535 C CA . THR A 1 317 ? -1.239 -1.430 8.839 1.00 94.38 317 THR A CA 1
ATOM 2536 C C . THR A 1 317 ? -0.149 -1.560 7.787 1.00 94.38 317 THR A C 1
ATOM 2538 O O . THR A 1 317 ? -0.171 -2.468 6.953 1.00 94.38 317 THR A O 1
ATOM 2541 N N . SER A 1 318 ? 0.799 -0.620 7.799 1.00 94.12 318 SER A N 1
ATOM 2542 C CA . SER A 1 318 ? 2.008 -0.750 6.997 1.00 94.12 318 SER A CA 1
ATOM 2543 C C . SER A 1 318 ? 3.282 -0.307 7.703 1.00 94.12 318 SER A C 1
ATOM 2545 O O . SER A 1 318 ? 3.371 0.816 8.211 1.00 94.12 318 SER A O 1
ATOM 2547 N N . ARG A 1 319 ? 4.287 -1.190 7.709 1.00 93.50 319 ARG A N 1
ATOM 2548 C CA . ARG A 1 319 ? 5.635 -0.909 8.226 1.00 93.50 319 ARG A CA 1
ATOM 2549 C C . ARG A 1 319 ? 6.374 -0.029 7.226 1.00 93.50 319 ARG A C 1
ATOM 2551 O O . ARG A 1 319 ? 6.412 -0.347 6.039 1.00 93.50 319 ARG A O 1
ATOM 2558 N N . ARG A 1 320 ? 6.951 1.083 7.687 1.00 92.81 320 ARG A N 1
ATOM 2559 C CA . ARG A 1 320 ? 7.657 2.036 6.818 1.00 92.81 320 ARG A CA 1
ATOM 2560 C C . ARG A 1 320 ? 9.078 2.262 7.309 1.00 92.81 320 ARG A C 1
ATOM 2562 O O . ARG A 1 320 ? 9.345 2.293 8.508 1.00 92.81 320 ARG A O 1
ATOM 2569 N N . LEU A 1 321 ? 9.982 2.467 6.363 1.00 94.06 321 LEU A N 1
ATOM 2570 C CA . LEU A 1 321 ? 11.329 2.946 6.640 1.00 94.06 321 LEU A CA 1
ATOM 2571 C C . LEU A 1 321 ? 11.298 4.422 7.078 1.00 94.06 321 LEU A C 1
ATOM 2573 O O . LEU A 1 321 ? 10.490 5.214 6.587 1.00 94.06 321 LEU A O 1
ATOM 2577 N N . GLY A 1 322 ? 12.206 4.817 7.972 1.00 93.38 322 GLY A N 1
ATOM 2578 C CA . GLY A 1 322 ? 12.294 6.216 8.408 1.00 93.38 322 GLY A CA 1
ATOM 2579 C C . GLY A 1 322 ? 13.533 6.600 9.215 1.00 93.38 322 GLY A C 1
ATOM 2580 O O . GLY A 1 322 ? 13.931 7.766 9.207 1.00 93.38 322 GLY A O 1
ATOM 2581 N N . LEU A 1 323 ? 14.189 5.650 9.880 1.00 95.56 323 LEU A N 1
ATOM 2582 C CA . LEU A 1 323 ? 15.416 5.925 10.626 1.00 95.56 323 LEU A CA 1
ATOM 2583 C C . LEU A 1 323 ? 16.600 6.195 9.691 1.00 95.56 323 LEU A C 1
ATOM 2585 O O . LEU A 1 323 ? 16.672 5.663 8.584 1.00 95.56 323 LEU A O 1
ATOM 2589 N N . ARG A 1 324 ? 17.533 7.039 10.135 1.00 95.00 324 ARG A N 1
ATOM 2590 C CA . ARG A 1 324 ? 18.847 7.147 9.498 1.00 95.00 324 ARG A CA 1
ATOM 2591 C C . ARG A 1 324 ? 19.640 5.896 9.802 1.00 95.00 324 ARG A C 1
ATOM 2593 O O . ARG A 1 324 ? 19.622 5.419 10.935 1.00 95.00 324 ARG A O 1
ATOM 2600 N N . ASP A 1 325 ? 20.413 5.458 8.825 1.00 94.81 325 ASP A N 1
ATOM 2601 C CA . ASP A 1 325 ? 21.413 4.438 9.081 1.00 94.81 325 ASP A CA 1
ATOM 2602 C C . ASP A 1 325 ? 22.521 5.021 9.978 1.00 94.81 325 ASP A C 1
ATOM 2604 O O . ASP A 1 325 ? 23.118 6.063 9.683 1.00 94.81 325 ASP A O 1
ATOM 2608 N N . SER A 1 326 ? 22.761 4.364 11.112 1.00 91.44 326 SER A N 1
ATOM 2609 C CA . SER A 1 326 ? 23.796 4.752 12.074 1.00 91.44 326 SER A CA 1
ATOM 2610 C C . SER A 1 326 ? 25.199 4.299 11.660 1.00 91.44 326 SER A C 1
ATOM 2612 O O . SER A 1 326 ? 26.189 4.836 12.163 1.00 91.44 326 SER A O 1
ATOM 2614 N N . SER A 1 327 ? 25.291 3.317 10.762 1.00 93.25 327 SER A N 1
ATOM 2615 C CA . SER A 1 327 ? 26.533 2.727 10.259 1.00 93.25 327 SER A CA 1
ATOM 2616 C C . SER A 1 327 ? 26.443 2.473 8.747 1.00 93.25 327 SER A C 1
ATOM 2618 O O . SER A 1 327 ? 26.628 1.335 8.312 1.00 93.25 327 SER A O 1
ATOM 2620 N N . PRO A 1 328 ? 26.196 3.522 7.938 1.00 93.50 328 PRO A N 1
ATOM 2621 C CA . PRO A 1 328 ? 25.986 3.357 6.511 1.00 93.50 328 PRO A CA 1
ATOM 2622 C C . PRO A 1 328 ? 27.237 2.849 5.804 1.00 93.50 328 PRO A C 1
ATOM 2624 O O . PRO A 1 328 ? 28.373 3.130 6.204 1.00 93.50 328 PRO A O 1
ATOM 2627 N N . LEU A 1 329 ? 27.015 2.158 4.686 1.00 93.44 329 LEU A N 1
ATOM 2628 C CA . LEU A 1 329 ? 28.064 1.865 3.714 1.00 93.44 329 LEU A CA 1
ATOM 2629 C C . LEU A 1 329 ? 28.762 3.161 3.247 1.00 93.44 329 LEU A C 1
ATOM 2631 O O . LEU A 1 329 ? 28.223 4.263 3.392 1.00 93.44 329 LEU A O 1
ATOM 2635 N N . PRO A 1 330 ? 29.967 3.073 2.658 1.00 94.69 330 PRO A N 1
ATOM 2636 C CA . PRO A 1 330 ? 30.580 4.230 2.019 1.00 94.69 330 PRO A CA 1
ATOM 2637 C C . PRO A 1 330 ? 29.637 4.846 0.981 1.00 94.69 330 PRO A C 1
ATOM 2639 O O . PRO A 1 330 ? 29.079 4.126 0.150 1.00 94.69 330 PRO A O 1
ATOM 2642 N N . GLU A 1 331 ? 29.486 6.173 1.017 1.00 93.25 331 GLU A N 1
ATOM 2643 C CA . GLU A 1 331 ? 28.611 6.887 0.084 1.00 93.25 331 GLU A CA 1
ATOM 2644 C C . GLU A 1 331 ? 28.963 6.563 -1.381 1.00 93.25 331 GLU A C 1
ATOM 2646 O O . GLU A 1 331 ? 30.138 6.326 -1.709 1.00 93.25 331 GLU A O 1
ATOM 2651 N N . PRO A 1 332 ? 27.971 6.588 -2.293 1.00 92.94 332 PRO A N 1
ATOM 2652 C CA . PRO A 1 332 ? 28.249 6.590 -3.722 1.00 92.94 332 PRO A CA 1
ATOM 2653 C C . PRO A 1 332 ? 29.177 7.759 -4.107 1.00 92.94 332 PRO A C 1
ATOM 2655 O O . PRO A 1 332 ? 29.335 8.715 -3.338 1.00 92.94 332 PRO A O 1
ATOM 2658 N N . PRO A 1 333 ? 29.780 7.745 -5.312 1.00 92.75 333 PRO A N 1
ATOM 2659 C CA . PRO A 1 333 ? 30.545 8.891 -5.789 1.00 92.75 333 PRO A CA 1
ATOM 2660 C C . PRO A 1 333 ? 29.749 10.206 -5.654 1.00 92.75 333 PRO A C 1
ATOM 2662 O O . PRO A 1 333 ? 28.520 10.232 -5.726 1.00 92.75 333 PRO A O 1
ATOM 2665 N N . ALA A 1 334 ? 30.438 11.322 -5.422 1.00 89.19 334 ALA A N 1
ATOM 2666 C CA . ALA A 1 334 ? 29.759 12.596 -5.201 1.00 89.19 334 ALA A CA 1
ATOM 2667 C C . ALA A 1 334 ? 29.108 13.109 -6.497 1.00 89.19 334 ALA A C 1
ATOM 2669 O O . ALA A 1 334 ? 29.804 13.339 -7.490 1.00 89.19 334 ALA A O 1
ATOM 2670 N N . LEU A 1 335 ? 27.794 13.343 -6.465 1.00 89.44 335 LEU A N 1
ATOM 2671 C CA . LEU A 1 335 ? 27.074 14.089 -7.496 1.00 89.44 335 LEU A CA 1
ATOM 2672 C C . LEU A 1 335 ? 27.005 15.566 -7.085 1.00 89.44 335 LEU A C 1
ATOM 2674 O O . LEU A 1 335 ? 26.592 15.894 -5.969 1.00 89.44 335 LEU A O 1
ATOM 2678 N N . ALA A 1 336 ? 27.466 16.457 -7.966 1.00 80.50 336 ALA A N 1
ATOM 2679 C CA . ALA A 1 336 ? 27.608 17.879 -7.666 1.00 80.50 336 ALA A CA 1
ATOM 2680 C C . ALA A 1 336 ? 26.284 18.512 -7.204 1.00 80.50 336 ALA A C 1
ATOM 2682 O O . ALA A 1 336 ? 25.231 18.260 -7.778 1.00 80.50 336 ALA A O 1
ATOM 2683 N N . GLY A 1 337 ? 26.358 19.372 -6.184 1.00 74.12 337 GLY A N 1
ATOM 2684 C CA . GLY A 1 337 ? 25.221 20.172 -5.719 1.00 74.12 337 GLY A CA 1
ATOM 2685 C C . GLY A 1 337 ? 24.408 19.586 -4.562 1.00 74.12 337 GLY A C 1
ATOM 2686 O O . GLY A 1 337 ? 23.699 20.361 -3.932 1.00 74.12 337 GLY A O 1
ATOM 2687 N N . GLY A 1 338 ? 24.577 18.304 -4.208 1.00 82.12 338 GLY A N 1
ATOM 2688 C CA . GLY A 1 338 ? 23.762 17.654 -3.171 1.00 82.12 338 GLY A CA 1
ATOM 2689 C C . GLY A 1 338 ? 24.531 16.768 -2.186 1.00 82.12 338 GLY A C 1
ATOM 2690 O O . GLY A 1 338 ? 25.738 16.559 -2.310 1.00 82.12 338 GLY A O 1
ATOM 2691 N N . THR A 1 339 ? 23.812 16.251 -1.188 1.00 90.56 339 THR A N 1
ATOM 2692 C CA . THR A 1 339 ? 24.318 15.333 -0.149 1.00 90.56 339 THR A CA 1
ATOM 2693 C C . THR A 1 339 ? 23.522 14.037 -0.146 1.00 90.56 339 THR A C 1
ATOM 2695 O O . THR A 1 339 ? 22.323 14.055 -0.433 1.00 90.56 339 THR A O 1
ATOM 2698 N N . TYR A 1 340 ? 24.151 12.928 0.234 1.00 93.75 340 TYR A N 1
ATOM 2699 C CA . TYR A 1 340 ? 23.450 11.663 0.402 1.00 93.75 340 TYR A CA 1
ATOM 2700 C C . TYR A 1 340 ? 22.825 11.536 1.792 1.00 93.75 340 TYR A C 1
ATOM 2702 O O . TYR A 1 340 ? 23.349 12.030 2.788 1.00 93.75 340 TYR A O 1
ATOM 2710 N N . ASN A 1 341 ? 21.684 10.857 1.844 1.00 93.81 341 ASN A N 1
ATOM 2711 C CA . ASN A 1 341 ? 21.048 10.417 3.075 1.00 93.81 341 ASN A CA 1
ATOM 2712 C C . ASN A 1 341 ? 20.907 8.899 3.016 1.00 93.81 341 ASN A C 1
ATOM 2714 O O . ASN A 1 341 ? 20.341 8.396 2.049 1.00 93.81 341 ASN A O 1
ATOM 2718 N N . ALA A 1 342 ? 21.396 8.196 4.033 1.00 94.75 342 ALA A N 1
ATOM 2719 C CA . ALA A 1 342 ? 21.213 6.757 4.173 1.00 94.75 342 ALA A CA 1
ATOM 2720 C C . ALA A 1 342 ? 20.027 6.475 5.103 1.00 94.75 342 ALA A C 1
ATOM 2722 O O . ALA A 1 342 ? 19.993 6.981 6.232 1.00 94.75 342 ALA A O 1
ATOM 2723 N N . VAL A 1 343 ? 19.057 5.701 4.620 1.00 94.81 343 VAL A N 1
ATOM 2724 C CA . VAL A 1 343 ? 17.964 5.171 5.444 1.00 94.81 343 VAL A CA 1
ATOM 2725 C C . VAL A 1 343 ? 18.351 3.788 5.960 1.00 94.81 343 VAL A C 1
ATOM 2727 O O . VAL A 1 343 ? 18.960 3.018 5.225 1.00 94.81 343 VAL A O 1
ATOM 2730 N N . ASP A 1 344 ? 18.011 3.483 7.209 1.00 94.62 344 ASP A N 1
ATOM 2731 C CA . ASP A 1 344 ? 18.261 2.164 7.791 1.00 94.62 344 ASP A CA 1
ATOM 2732 C C . ASP A 1 344 ? 17.403 1.104 7.068 1.00 94.62 344 ASP A C 1
ATOM 2734 O O . ASP A 1 344 ? 16.170 1.201 7.117 1.00 94.62 344 ASP A O 1
ATOM 2738 N N . PRO A 1 345 ? 18.010 0.112 6.390 1.00 91.81 345 PRO A N 1
ATOM 2739 C CA . PRO A 1 345 ? 17.282 -0.901 5.630 1.00 91.81 345 PRO A CA 1
ATOM 2740 C C . PRO A 1 345 ? 16.516 -1.900 6.502 1.00 91.81 345 PRO A C 1
ATOM 2742 O O . PRO A 1 345 ? 15.596 -2.541 5.990 1.00 91.81 345 PRO A O 1
ATOM 2745 N N . ALA A 1 346 ? 16.856 -2.025 7.792 1.00 88.25 346 ALA A N 1
ATOM 2746 C CA . ALA A 1 346 ? 16.089 -2.833 8.740 1.00 88.25 346 ALA A CA 1
ATOM 2747 C C . ALA A 1 346 ? 14.764 -2.149 9.120 1.00 88.25 346 ALA A C 1
ATOM 2749 O O . ALA A 1 346 ? 13.813 -2.801 9.551 1.00 88.25 346 ALA A O 1
ATOM 2750 N N . GLY A 1 347 ? 14.651 -0.832 8.930 1.00 86.00 347 GLY A N 1
ATOM 2751 C CA . GLY A 1 347 ? 13.442 -0.082 9.247 1.00 86.00 347 GLY A CA 1
ATOM 2752 C C . GLY A 1 347 ? 13.106 -0.075 10.738 1.00 86.00 347 GLY A C 1
ATOM 2753 O O . GLY A 1 347 ? 13.965 0.140 11.586 1.00 86.00 347 GLY A O 1
ATOM 2754 N N . GLY A 1 348 ? 11.819 -0.251 11.047 1.00 82.62 348 GLY A N 1
ATOM 2755 C CA . GLY A 1 348 ? 11.316 -0.223 12.418 1.00 82.62 348 GLY A CA 1
ATOM 2756 C C . GLY A 1 348 ? 11.046 1.191 12.932 1.00 82.62 348 GLY A C 1
ATOM 2757 O O . GLY A 1 348 ? 11.277 2.199 12.263 1.00 82.62 348 GLY A O 1
ATOM 2758 N N . SER A 1 349 ? 10.492 1.273 14.142 1.00 91.38 349 SER A N 1
ATOM 2759 C CA . SER A 1 349 ? 10.084 2.521 14.816 1.00 91.38 349 SER A CA 1
ATOM 2760 C C . SER A 1 349 ? 8.992 3.364 14.134 1.00 91.38 349 SER A C 1
ATOM 2762 O O . SER A 1 349 ? 8.526 4.304 14.771 1.00 91.38 349 SER A O 1
ATOM 2764 N N . LEU A 1 350 ? 8.556 3.058 12.906 1.00 94.62 350 LEU A N 1
ATOM 2765 C CA . LEU A 1 350 ? 7.489 3.761 12.183 1.00 94.62 350 LEU A CA 1
ATOM 2766 C C . LEU A 1 350 ? 6.466 2.766 11.614 1.00 94.62 350 LEU A C 1
ATOM 2768 O O . LEU A 1 350 ? 6.730 2.042 10.652 1.00 94.62 350 LEU A O 1
ATOM 2772 N N . LEU A 1 351 ? 5.265 2.794 12.190 1.00 94.88 351 LEU A N 1
ATOM 2773 C CA . LEU A 1 351 ? 4.111 2.016 11.754 1.00 94.88 351 LEU A CA 1
ATOM 2774 C C . LEU A 1 351 ? 2.998 2.963 11.316 1.00 94.88 351 LEU A C 1
ATOM 2776 O O . LEU A 1 351 ? 2.579 3.845 12.064 1.00 94.88 351 LEU A O 1
ATOM 2780 N N . ARG A 1 352 ? 2.484 2.769 10.110 1.00 94.62 352 ARG A N 1
ATOM 2781 C CA . ARG A 1 352 ? 1.310 3.487 9.630 1.00 94.62 352 ARG A CA 1
ATOM 2782 C C . ARG A 1 352 ? 0.072 2.640 9.874 1.00 94.62 352 ARG A C 1
ATOM 2784 O O . ARG A 1 352 ? 0.050 1.488 9.461 1.00 94.62 352 ARG A O 1
ATOM 2791 N N . THR A 1 353 ? -0.940 3.221 10.503 1.00 95.31 353 THR A N 1
ATOM 2792 C CA . THR A 1 353 ? -2.195 2.535 10.823 1.00 95.31 353 THR A CA 1
ATOM 2793 C C . THR A 1 353 ? -3.350 3.348 10.265 1.00 95.31 353 THR A C 1
ATOM 2795 O O . THR A 1 353 ? -3.453 4.549 10.529 1.00 95.31 353 THR A O 1
ATOM 2798 N N . THR A 1 354 ? -4.202 2.691 9.486 1.00 97.50 354 THR A N 1
ATOM 2799 C CA . THR A 1 354 ? -5.371 3.280 8.841 1.00 97.50 354 THR A CA 1
ATOM 2800 C C . THR A 1 354 ? -6.600 2.427 9.143 1.00 97.50 354 THR A C 1
ATOM 2802 O O . THR A 1 354 ? -6.578 1.207 9.015 1.00 97.50 354 THR A O 1
ATOM 2805 N N . TRP A 1 355 ? -7.697 3.077 9.517 1.00 96.25 355 TRP A N 1
ATOM 2806 C CA . TRP A 1 355 ? -9.023 2.483 9.584 1.00 96.25 355 TRP A CA 1
ATOM 2807 C C . TRP A 1 355 ? -9.832 2.978 8.394 1.00 96.25 355 TRP A C 1
ATOM 2809 O O . TRP A 1 355 ? -10.126 4.176 8.284 1.00 96.25 355 TRP A O 1
ATOM 2819 N N . SER A 1 356 ? -10.160 2.052 7.500 1.00 94.25 356 SER A N 1
ATOM 2820 C CA . SER A 1 356 ? -10.896 2.329 6.274 1.00 94.25 356 SER A CA 1
ATOM 2821 C C . SER A 1 356 ? -12.330 1.840 6.400 1.00 94.25 356 SER A C 1
ATOM 2823 O O . SER A 1 356 ? -12.596 0.700 6.779 1.00 94.25 356 SER A O 1
ATOM 2825 N N . THR A 1 357 ? -13.273 2.721 6.076 1.00 91.44 357 THR A N 1
ATOM 2826 C CA . THR A 1 357 ? -14.706 2.421 6.009 1.00 91.44 357 THR A CA 1
ATOM 2827 C C . THR A 1 357 ? -15.307 3.073 4.762 1.00 91.44 357 THR A C 1
ATOM 2829 O O . THR A 1 357 ? -14.717 4.021 4.236 1.00 91.44 357 THR A O 1
ATOM 2832 N N . PRO A 1 358 ? -16.515 2.674 4.326 1.00 87.19 358 PRO A N 1
ATOM 2833 C CA . PRO A 1 358 ? -17.191 3.348 3.214 1.00 87.19 358 PRO A CA 1
ATOM 2834 C C . PRO A 1 358 ? -17.589 4.811 3.505 1.00 87.19 358 PRO A C 1
ATOM 2836 O O . PRO A 1 358 ? -17.908 5.579 2.594 1.00 87.19 358 PRO A O 1
ATOM 2839 N N . ASP A 1 359 ? -17.592 5.212 4.782 1.00 91.88 359 ASP A N 1
ATOM 2840 C CA . ASP A 1 359 ? -18.092 6.513 5.237 1.00 91.88 359 ASP A CA 1
ATOM 2841 C C . ASP A 1 359 ? -16.969 7.490 5.633 1.00 91.88 359 ASP A C 1
ATOM 2843 O O . ASP A 1 359 ? -17.148 8.708 5.548 1.00 91.88 359 ASP A O 1
ATOM 2847 N N . PHE A 1 360 ? -15.817 6.977 6.070 1.00 95.69 360 PHE A N 1
ATOM 2848 C CA . PHE A 1 360 ? -14.627 7.749 6.434 1.00 95.69 360 PHE A CA 1
ATOM 2849 C C . PHE A 1 360 ? -13.355 6.885 6.400 1.00 95.69 360 PHE A C 1
ATOM 2851 O O . PHE A 1 360 ? -13.414 5.673 6.623 1.00 95.69 360 PHE A O 1
ATOM 2858 N N . VAL A 1 361 ? -12.204 7.522 6.174 1.00 96.75 361 VAL A N 1
ATOM 2859 C CA . VAL A 1 361 ? -10.877 6.896 6.297 1.00 96.75 361 VAL A CA 1
ATOM 2860 C C . VAL A 1 361 ? -10.031 7.730 7.249 1.00 96.75 361 VAL A C 1
ATOM 2862 O O . VAL A 1 361 ? -9.849 8.932 7.039 1.00 96.75 361 VAL A O 1
ATOM 2865 N N . MET A 1 362 ? -9.504 7.089 8.286 1.00 97.38 362 MET A N 1
ATOM 2866 C CA . MET A 1 362 ? -8.747 7.721 9.364 1.00 97.38 362 MET A CA 1
ATOM 2867 C C . MET A 1 362 ? -7.382 7.055 9.516 1.00 97.38 362 MET A C 1
ATOM 2869 O O . MET A 1 362 ? -7.322 5.831 9.565 1.00 97.38 362 MET A O 1
ATOM 2873 N N . GLY A 1 363 ? -6.296 7.818 9.642 1.00 96.94 363 GLY A N 1
ATOM 2874 C CA . GLY A 1 363 ? -4.987 7.208 9.875 1.00 96.94 363 GLY A CA 1
ATOM 2875 C C . GLY A 1 363 ? -3.949 8.085 10.559 1.00 96.94 363 GLY A C 1
ATOM 2876 O O . GLY A 1 363 ? -4.032 9.320 10.555 1.00 96.94 363 GLY A O 1
ATOM 2877 N N . VAL A 1 364 ? -2.942 7.403 11.108 1.00 96.19 364 VAL A N 1
ATOM 2878 C CA . VAL A 1 364 ? -1.823 7.977 11.859 1.00 96.19 364 VAL A CA 1
ATOM 2879 C C . VAL A 1 364 ? -0.489 7.299 11.505 1.00 96.19 364 VAL A C 1
ATOM 2881 O O . VAL A 1 364 ? -0.429 6.099 11.238 1.00 96.19 364 VAL A O 1
ATOM 2884 N N . SER A 1 365 ? 0.597 8.077 11.498 1.00 95.62 365 SER A N 1
ATOM 2885 C CA . SER A 1 365 ? 1.969 7.557 11.569 1.00 95.62 365 SER A CA 1
ATOM 2886 C C . SER A 1 365 ? 2.345 7.377 13.038 1.00 95.62 365 SER A C 1
ATOM 2888 O O . SER A 1 365 ? 2.664 8.351 13.719 1.00 95.62 365 SER A O 1
ATOM 2890 N N . GLN A 1 366 ? 2.280 6.147 13.538 1.00 95.06 366 GLN A N 1
ATOM 2891 C CA . GLN A 1 366 ? 2.694 5.801 14.894 1.00 95.06 366 GLN A CA 1
ATOM 2892 C C . GLN A 1 366 ? 4.210 5.627 14.916 1.00 95.06 366 GLN A C 1
ATOM 2894 O O . GLN A 1 366 ? 4.768 4.827 14.164 1.00 95.06 366 GLN A O 1
ATOM 2899 N N . VAL A 1 367 ? 4.877 6.386 15.777 1.00 94.56 367 VAL A N 1
ATOM 2900 C CA . VAL A 1 367 ? 6.338 6.454 15.830 1.00 94.56 367 VAL A CA 1
ATOM 2901 C C . VAL A 1 367 ? 6.858 6.193 17.237 1.00 94.56 367 VAL A C 1
ATOM 2903 O O . VAL A 1 367 ? 6.252 6.620 18.224 1.00 94.56 367 VAL A O 1
ATOM 2906 N N . ALA A 1 368 ? 7.994 5.504 17.331 1.00 93.31 368 ALA A N 1
ATOM 2907 C CA . ALA A 1 368 ? 8.716 5.344 18.586 1.00 93.31 368 ALA A CA 1
ATOM 2908 C C . ALA A 1 368 ? 9.239 6.703 19.083 1.00 93.31 368 ALA A C 1
ATOM 2910 O O . ALA A 1 368 ? 9.694 7.532 18.292 1.00 93.31 368 ALA A O 1
ATOM 2911 N N . ALA A 1 369 ? 9.217 6.917 20.401 1.00 93.31 369 ALA A N 1
ATOM 2912 C CA . ALA A 1 369 ? 9.753 8.126 21.022 1.00 93.31 369 ALA A CA 1
ATOM 2913 C C . ALA A 1 369 ? 11.288 8.152 20.899 1.00 93.31 369 ALA A C 1
ATOM 2915 O O . ALA A 1 369 ? 12.010 7.540 21.686 1.00 93.31 369 ALA A O 1
ATOM 2916 N N . ARG A 1 370 ? 11.783 8.839 19.866 1.00 92.62 370 ARG A N 1
ATOM 2917 C CA . ARG A 1 370 ? 13.206 8.946 19.512 1.00 92.62 370 ARG A CA 1
ATOM 2918 C C . ARG A 1 370 ? 13.617 10.403 19.288 1.00 92.62 370 ARG A C 1
ATOM 2920 O O . ARG A 1 370 ? 12.776 11.201 18.866 1.00 92.62 370 ARG A O 1
ATOM 2927 N N . PRO A 1 371 ? 14.897 10.763 19.502 1.00 92.19 371 PRO A N 1
ATOM 2928 C CA . PRO A 1 371 ? 15.422 12.074 19.134 1.00 92.19 371 PRO A CA 1
ATOM 2929 C C . PRO A 1 371 ? 15.231 12.394 17.648 1.00 92.19 371 PRO A C 1
ATOM 2931 O O . PRO A 1 371 ? 15.372 11.534 16.783 1.00 92.19 371 PRO A O 1
ATOM 2934 N N . ALA A 1 372 ? 15.005 13.669 17.324 1.00 91.75 372 ALA A N 1
ATOM 2935 C CA . ALA A 1 372 ? 14.785 14.112 15.943 1.00 91.75 372 ALA A CA 1
ATOM 2936 C C . ALA A 1 372 ? 15.956 13.823 14.977 1.00 91.75 372 ALA A C 1
ATOM 2938 O O . ALA A 1 372 ? 15.756 13.844 13.764 1.00 91.75 372 ALA A O 1
ATOM 2939 N N . ASP A 1 373 ? 17.173 13.608 15.488 1.00 92.06 373 ASP A N 1
ATOM 2940 C CA . ASP A 1 373 ? 18.360 13.291 14.680 1.00 92.06 373 ASP A CA 1
ATOM 2941 C C . ASP A 1 373 ? 18.463 11.812 14.281 1.00 92.06 373 ASP A C 1
ATOM 2943 O O . ASP A 1 373 ? 19.154 11.516 13.306 1.00 92.06 373 ASP A O 1
ATOM 2947 N N . ASP A 1 374 ? 17.735 10.916 14.955 1.00 94.31 374 ASP A N 1
ATOM 2948 C CA . ASP A 1 374 ? 17.655 9.494 14.590 1.00 94.31 374 ASP A CA 1
ATOM 2949 C C . ASP A 1 374 ? 16.877 9.290 13.284 1.00 94.31 374 ASP A C 1
ATOM 2951 O O . ASP A 1 374 ? 17.069 8.305 12.580 1.00 94.31 374 ASP A O 1
ATOM 2955 N N . TRP A 1 375 ? 15.989 10.225 12.946 1.00 94.31 375 TRP A N 1
ATOM 2956 C CA . TRP A 1 375 ? 15.114 10.135 11.784 1.00 94.31 375 TRP A CA 1
ATOM 2957 C C . TRP A 1 375 ? 15.762 10.718 10.535 1.00 94.31 375 TRP A C 1
ATOM 2959 O O . TRP A 1 375 ? 16.359 11.808 10.553 1.00 94.31 375 TRP A O 1
ATOM 2969 N N . TRP A 1 376 ? 15.582 10.056 9.391 1.00 93.19 376 TRP A N 1
ATOM 2970 C CA . TRP A 1 376 ? 15.814 10.733 8.125 1.00 93.19 376 TRP A CA 1
ATOM 2971 C C . TRP A 1 376 ? 14.782 11.856 7.990 1.00 93.19 376 TRP A C 1
ATOM 2973 O O . TRP A 1 376 ? 13.589 11.654 8.214 1.00 93.19 376 TRP A O 1
ATOM 2983 N N . ALA A 1 377 ? 15.239 13.062 7.647 1.00 91.62 377 ALA A N 1
ATOM 2984 C CA . ALA A 1 377 ? 14.408 14.260 7.649 1.00 91.62 377 ALA A CA 1
ATOM 2985 C C . ALA A 1 377 ? 13.137 14.099 6.801 1.00 91.62 377 ALA A C 1
ATOM 2987 O O . ALA A 1 377 ? 12.084 14.545 7.233 1.00 91.62 377 ALA A O 1
ATOM 2988 N N . ALA A 1 378 ? 13.211 13.430 5.645 1.00 91.19 378 ALA A N 1
ATOM 2989 C CA . ALA A 1 378 ? 12.056 13.219 4.771 1.00 91.19 378 ALA A CA 1
ATOM 2990 C C . ALA A 1 378 ? 10.925 12.417 5.448 1.00 91.19 378 ALA A C 1
ATOM 2992 O O . ALA A 1 378 ? 9.756 12.757 5.270 1.00 91.19 378 ALA A O 1
ATOM 2993 N N . SER A 1 379 ? 11.280 11.428 6.277 1.00 93.19 379 SER A N 1
ATOM 2994 C CA . SER A 1 379 ? 10.335 10.521 6.948 1.00 93.19 379 SER A CA 1
ATOM 2995 C C . SER A 1 379 ? 9.616 11.133 8.149 1.00 93.19 379 SER A C 1
ATOM 2997 O O . SER A 1 379 ? 8.572 10.645 8.558 1.00 93.19 379 SER A O 1
ATOM 2999 N N . SER A 1 380 ? 10.167 12.190 8.753 1.00 93.81 380 SER A N 1
ATOM 3000 C CA . SER A 1 380 ? 9.630 12.806 9.978 1.00 93.81 380 SER A CA 1
ATOM 3001 C C . SER A 1 380 ? 9.084 14.214 9.740 1.00 93.81 380 SER A C 1
ATOM 3003 O O . SER A 1 380 ? 8.739 14.927 10.686 1.00 93.81 380 SER A O 1
ATOM 3005 N N . GLN A 1 381 ? 9.034 14.641 8.477 1.00 93.50 381 GLN A N 1
ATOM 3006 C CA . GLN A 1 381 ? 8.702 16.002 8.089 1.00 93.50 381 GLN A CA 1
ATOM 3007 C C . GLN A 1 381 ? 7.212 16.189 7.835 1.00 93.50 381 GLN A C 1
ATOM 3009 O O . GLN A 1 381 ? 6.657 15.554 6.939 1.00 93.50 381 GLN A O 1
ATOM 3014 N N . ASN A 1 382 ? 6.611 17.162 8.530 1.00 92.88 382 ASN A N 1
ATOM 3015 C CA . ASN A 1 382 ? 5.224 17.614 8.340 1.00 92.88 382 ASN A CA 1
ATOM 3016 C C . ASN A 1 382 ? 4.248 16.451 8.124 1.00 92.88 382 ASN A C 1
ATOM 3018 O O . ASN A 1 382 ? 3.749 16.247 7.010 1.00 92.88 382 ASN A O 1
ATOM 3022 N N . HIS A 1 383 ? 4.038 15.660 9.170 1.00 93.25 383 HIS A N 1
ATOM 3023 C CA . HIS A 1 383 ? 3.057 14.592 9.109 1.00 93.25 383 HIS A CA 1
ATOM 3024 C C . HIS A 1 383 ? 1.641 15.163 9.004 1.00 93.25 383 HIS A C 1
ATOM 3026 O O . HIS A 1 383 ? 1.342 16.266 9.451 1.00 93.25 383 HIS A O 1
ATOM 3032 N N . TRP A 1 384 ? 0.781 14.412 8.335 1.00 93.94 384 TRP A N 1
ATOM 3033 C CA . TRP A 1 384 ? -0.654 14.622 8.295 1.00 93.94 384 TRP A CA 1
ATOM 3034 C C . TRP A 1 384 ? -1.284 13.407 8.950 1.00 93.94 384 TRP A C 1
ATOM 3036 O O . TRP A 1 384 ? -1.107 12.293 8.457 1.00 93.94 384 TRP A O 1
ATOM 3046 N N . ASN A 1 385 ? -1.984 13.630 10.056 1.00 96.50 385 ASN A N 1
ATOM 3047 C CA . ASN A 1 385 ? -2.691 12.607 10.816 1.00 96.50 385 ASN A CA 1
ATOM 3048 C C . ASN A 1 385 ? -4.118 13.105 11.071 1.00 96.50 385 ASN A C 1
ATOM 3050 O O . ASN A 1 385 ? -4.309 14.248 11.513 1.00 96.50 385 ASN A O 1
ATOM 3054 N N . GLY A 1 386 ? -5.117 12.282 10.755 1.00 96.69 386 GLY A N 1
ATOM 3055 C CA . GLY A 1 386 ? -6.513 12.707 10.788 1.00 96.69 386 GLY A CA 1
ATOM 3056 C C . GLY A 1 386 ? -7.456 11.803 10.004 1.00 96.69 386 GLY A C 1
ATOM 3057 O O . GLY A 1 386 ? -7.172 10.631 9.767 1.00 96.69 386 GLY A O 1
ATOM 3058 N N . VAL A 1 387 ? -8.592 12.371 9.606 1.00 97.62 387 VAL A N 1
ATOM 3059 C CA . VAL A 1 387 ? -9.700 11.688 8.937 1.00 97.62 387 VAL A CA 1
ATOM 3060 C C . VAL A 1 387 ? -10.171 12.462 7.709 1.00 97.62 387 VAL A C 1
ATOM 3062 O O . VAL A 1 387 ? -10.280 13.689 7.741 1.00 97.62 387 VAL A O 1
ATOM 3065 N N . VAL A 1 388 ? -10.482 11.735 6.638 1.00 95.19 388 VAL A N 1
ATOM 3066 C CA . VAL A 1 388 ? -11.255 12.217 5.484 1.00 95.19 388 VAL A CA 1
ATOM 3067 C C . VAL A 1 388 ? -12.638 11.564 5.484 1.00 95.19 388 VAL A C 1
ATOM 3069 O O . VAL A 1 388 ? -12.780 10.416 5.909 1.00 95.19 388 VAL A O 1
ATOM 3072 N N . PHE A 1 389 ? -13.657 12.282 5.013 1.00 94.44 389 PHE A N 1
ATOM 3073 C CA . PHE A 1 389 ? -15.048 11.820 5.038 1.00 94.44 389 PHE A CA 1
ATOM 3074 C C . PHE A 1 389 ? -15.607 11.582 3.635 1.00 94.44 389 PHE A C 1
ATOM 3076 O O . PHE A 1 389 ? -15.415 12.396 2.734 1.00 94.44 389 PHE A O 1
ATOM 3083 N N . GLY A 1 390 ? -16.356 10.493 3.476 1.00 89.88 390 GLY A N 1
ATOM 3084 C CA . GLY A 1 390 ? -17.025 10.144 2.227 1.00 89.88 390 GLY A CA 1
ATOM 3085 C C . GLY A 1 390 ? -18.249 11.019 1.956 1.00 89.88 390 GLY A C 1
ATOM 3086 O O . GLY A 1 390 ? -18.926 11.500 2.874 1.00 89.88 390 GLY A O 1
ATOM 3087 N N . GLY A 1 391 ? -18.558 11.211 0.674 1.00 85.81 391 GLY A N 1
ATOM 3088 C CA . GLY A 1 391 ? -19.670 12.044 0.222 1.00 85.81 391 GLY A CA 1
ATOM 3089 C C . GLY A 1 391 ? -19.348 13.540 0.157 1.00 85.81 391 GLY A C 1
ATOM 3090 O O . GLY A 1 391 ? -20.266 14.337 -0.047 1.00 85.81 391 GLY A O 1
ATOM 3091 N N . HIS A 1 392 ? -18.082 13.939 0.327 1.00 84.75 392 HIS A N 1
ATOM 3092 C CA . HIS A 1 392 ? -17.634 15.320 0.133 1.00 84.75 392 HIS A CA 1
ATOM 3093 C C . HIS A 1 392 ? -16.148 15.393 -0.238 1.00 84.75 392 HIS A C 1
ATOM 3095 O O . HIS A 1 392 ? -15.294 14.867 0.465 1.00 84.75 392 HIS A O 1
ATOM 3101 N N . SER A 1 393 ? -15.807 16.138 -1.292 1.00 77.81 393 SER A N 1
ATOM 3102 C CA . SER A 1 393 ? -14.439 16.183 -1.831 1.00 77.81 393 SER A CA 1
ATOM 3103 C C . SER A 1 393 ? -13.418 16.894 -0.934 1.00 77.81 393 SER A C 1
ATOM 3105 O O . SER A 1 393 ? -12.217 16.737 -1.134 1.00 77.81 393 SER A O 1
ATOM 3107 N N . THR A 1 394 ? -13.852 17.703 0.039 1.00 82.81 394 THR A N 1
ATOM 3108 C CA . THR A 1 394 ? -12.940 18.417 0.956 1.00 82.81 394 THR A CA 1
ATOM 3109 C C . THR A 1 394 ? -13.105 18.040 2.424 1.00 82.81 394 THR A C 1
ATOM 3111 O O . THR A 1 394 ? -12.204 18.325 3.200 1.00 82.81 394 THR A O 1
ATOM 3114 N N . ALA A 1 395 ? -14.175 17.347 2.825 1.00 91.06 395 ALA A N 1
ATOM 3115 C CA . ALA A 1 395 ? -14.496 17.199 4.245 1.00 91.06 395 ALA A CA 1
ATOM 3116 C C . ALA A 1 395 ? -13.431 16.366 4.971 1.00 91.06 395 ALA A C 1
ATOM 3118 O O . ALA A 1 395 ? -13.221 15.193 4.653 1.00 91.06 395 ALA A O 1
ATOM 3119 N N . ARG A 1 396 ? -12.762 16.975 5.955 1.00 94.19 396 ARG A N 1
ATOM 3120 C CA . ARG A 1 396 ? -11.699 16.341 6.744 1.00 94.19 396 ARG A CA 1
ATOM 3121 C C . ARG A 1 396 ? -11.454 17.068 8.063 1.00 94.19 396 ARG A C 1
ATOM 3123 O O . ARG A 1 396 ? -11.755 18.256 8.189 1.00 94.19 396 ARG A O 1
ATOM 3130 N N . ILE A 1 397 ? -10.878 16.343 9.016 1.00 97.56 397 ILE A N 1
ATOM 3131 C CA . ILE A 1 397 ? -10.340 16.870 10.276 1.00 97.56 397 ILE A CA 1
ATOM 3132 C C . ILE A 1 397 ? -8.938 16.297 10.439 1.00 97.56 397 ILE A C 1
ATOM 3134 O O . ILE A 1 397 ? -8.751 15.090 10.306 1.00 97.56 397 ILE A O 1
ATOM 3138 N N . PHE A 1 398 ? -7.946 17.136 10.713 1.00 96.69 398 PHE A N 1
ATOM 3139 C CA . PHE A 1 398 ? -6.564 16.682 10.887 1.00 96.69 398 PHE A CA 1
ATOM 3140 C C . PHE A 1 398 ? -5.792 17.587 11.834 1.00 96.69 398 PHE A C 1
ATOM 3142 O O . PHE A 1 398 ? -6.182 18.731 12.070 1.00 96.69 398 PHE A O 1
ATOM 3149 N N . THR A 1 399 ? -4.681 17.090 12.372 1.00 95.81 399 THR A N 1
ATOM 3150 C CA . THR A 1 399 ? -3.789 17.912 13.199 1.00 95.81 399 THR A CA 1
ATOM 3151 C C . THR A 1 399 ? -2.604 18.424 12.396 1.00 95.81 399 THR A C 1
ATOM 3153 O O . THR A 1 399 ? -2.191 17.814 11.414 1.00 95.81 399 THR A O 1
ATOM 3156 N N . GLN A 1 400 ? -2.062 19.563 12.814 1.00 92.88 400 GLN A N 1
ATOM 3157 C CA . GLN A 1 400 ? -0.834 20.113 12.259 1.00 92.88 400 GLN A CA 1
ATOM 3158 C C . GLN A 1 400 ? 0.016 20.731 13.369 1.00 92.88 400 GLN A C 1
ATOM 3160 O O . GLN A 1 400 ? -0.471 21.063 14.457 1.00 92.88 400 GLN A O 1
ATOM 3165 N N . ARG A 1 401 ? 1.312 20.879 13.099 1.00 92.88 401 ARG A N 1
ATOM 3166 C CA . ARG A 1 401 ? 2.253 21.613 13.945 1.00 92.88 401 ARG A CA 1
ATOM 3167 C C . ARG A 1 401 ? 2.681 22.892 13.214 1.00 92.88 401 ARG A C 1
ATOM 3169 O O . ARG A 1 401 ? 3.336 22.794 12.173 1.00 92.88 401 ARG A O 1
ATOM 3176 N N . PRO A 1 402 ? 2.305 24.089 13.702 1.00 89.31 402 PRO A N 1
ATOM 3177 C CA . PRO A 1 402 ? 2.764 25.337 13.117 1.00 89.31 402 PRO A CA 1
ATOM 3178 C C . PRO A 1 402 ? 4.279 25.472 13.284 1.00 89.31 402 PRO A C 1
ATOM 3180 O O . PRO A 1 402 ? 4.877 24.905 14.202 1.00 89.31 402 PRO A O 1
ATOM 3183 N N . TYR A 1 403 ? 4.887 26.239 12.387 1.00 86.06 403 TYR A N 1
ATOM 3184 C CA . TYR A 1 403 ? 6.319 26.517 12.351 1.00 86.06 403 TYR A CA 1
ATOM 3185 C C . TYR A 1 403 ? 6.578 28.034 12.287 1.00 86.06 403 TYR A C 1
ATOM 3187 O O . TYR A 1 403 ? 5.698 28.792 11.869 1.00 86.06 403 TYR A O 1
ATOM 3195 N N . PRO A 1 404 ? 7.780 28.507 12.674 1.00 79.75 404 PRO A N 1
ATOM 3196 C CA . PRO A 1 404 ? 8.162 29.910 12.596 1.00 79.75 404 PRO A CA 1
ATOM 3197 C C . PRO A 1 404 ? 8.047 30.436 11.166 1.00 79.75 404 PRO A C 1
ATOM 3199 O O . PRO A 1 404 ? 8.373 29.725 10.223 1.00 79.75 404 PRO A O 1
ATOM 3202 N N . GLY A 1 405 ? 7.679 31.708 10.993 1.00 70.81 405 GLY A N 1
ATOM 3203 C CA . GLY A 1 405 ? 7.451 32.292 9.662 1.00 70.81 405 GLY A CA 1
ATOM 3204 C C . GLY A 1 405 ? 8.664 32.317 8.715 1.00 70.81 405 GLY A C 1
ATOM 3205 O O . GLY A 1 405 ? 8.490 32.542 7.523 1.00 70.81 405 GLY A O 1
ATOM 3206 N N . ASN A 1 406 ? 9.888 32.093 9.206 1.00 73.69 406 ASN A N 1
ATOM 3207 C CA . ASN A 1 406 ? 11.099 31.952 8.383 1.00 73.69 406 ASN A CA 1
ATOM 3208 C C . ASN A 1 406 ? 11.423 30.494 8.004 1.00 73.69 406 ASN A C 1
ATOM 3210 O O . ASN A 1 406 ? 12.379 30.258 7.268 1.00 73.69 406 ASN A O 1
ATOM 3214 N N . LEU A 1 407 ? 10.668 29.529 8.525 1.00 74.75 407 LEU A N 1
ATOM 3215 C CA . LEU A 1 407 ? 10.819 28.104 8.267 1.00 74.75 407 LEU A CA 1
ATOM 3216 C C . LEU A 1 407 ? 9.564 27.579 7.574 1.00 74.75 407 LEU A C 1
ATOM 3218 O O . LEU A 1 407 ? 8.509 28.202 7.584 1.00 74.75 407 LEU A O 1
ATOM 3222 N N . THR A 1 408 ? 9.692 26.428 6.926 1.00 79.00 408 THR A N 1
ATOM 3223 C CA . THR A 1 408 ? 8.619 25.856 6.101 1.00 79.00 408 THR A CA 1
ATOM 3224 C C . THR A 1 408 ? 8.333 24.398 6.447 1.00 79.00 408 THR A C 1
ATOM 3226 O O . THR A 1 408 ? 7.657 23.696 5.686 1.00 79.00 408 THR A O 1
ATOM 3229 N N . SER A 1 409 ? 8.934 23.883 7.525 1.00 90.56 409 SER A N 1
ATOM 3230 C CA . SER A 1 409 ? 8.878 22.470 7.907 1.00 90.56 409 SER A CA 1
ATOM 3231 C C . SER A 1 409 ? 9.179 22.233 9.380 1.00 90.56 409 SER A C 1
ATOM 3233 O O . SER A 1 409 ? 10.134 22.801 9.918 1.00 90.56 409 SER A O 1
ATOM 3235 N N . VAL A 1 410 ? 8.409 21.329 9.976 1.00 93.56 410 VAL A N 1
ATOM 3236 C CA . VAL A 1 410 ? 8.668 20.690 11.267 1.00 93.56 410 VAL A CA 1
ATOM 3237 C C . VAL A 1 410 ? 9.206 19.281 11.053 1.00 93.56 410 VAL A C 1
ATOM 3239 O O . VAL A 1 410 ? 8.923 18.673 10.021 1.00 93.56 410 VAL A O 1
ATOM 3242 N N . TYR A 1 411 ? 9.961 18.775 12.025 1.00 94.88 411 TYR A N 1
ATOM 3243 C CA . TYR A 1 411 ? 10.496 17.412 12.008 1.00 94.88 411 TYR A CA 1
ATOM 3244 C C . TYR A 1 411 ? 10.277 16.742 13.360 1.00 94.88 411 TYR A C 1
ATOM 3246 O O . TYR A 1 411 ? 10.487 17.395 14.388 1.00 94.88 411 TYR A O 1
ATOM 3254 N N . ASN A 1 412 ? 9.899 15.461 13.339 1.00 95.19 412 ASN A N 1
ATOM 3255 C CA . ASN A 1 412 ? 9.685 14.621 14.523 1.00 95.19 412 ASN A CA 1
ATOM 3256 C C . ASN A 1 412 ? 8.764 15.284 15.561 1.00 95.19 412 ASN A C 1
ATOM 3258 O O . ASN A 1 412 ? 9.115 15.421 16.726 1.00 95.19 412 ASN A O 1
ATOM 3262 N N . ALA A 1 413 ? 7.630 15.820 15.105 1.00 93.94 413 ALA A N 1
ATOM 3263 C CA . ALA A 1 413 ? 6.797 16.723 15.904 1.00 93.94 413 ALA A CA 1
ATOM 3264 C C . ALA A 1 413 ? 5.444 16.127 16.316 1.00 93.94 413 ALA A C 1
ATOM 3266 O O . ALA A 1 413 ? 4.665 16.803 16.991 1.00 93.94 413 ALA A O 1
ATOM 3267 N N . GLU A 1 414 ? 5.144 14.898 15.905 1.00 92.12 414 GLU A N 1
ATOM 3268 C CA . GLU A 1 414 ? 3.844 14.264 16.108 1.00 92.12 414 GLU A CA 1
ATOM 3269 C C . GLU A 1 414 ? 4.021 12.882 16.707 1.00 92.12 414 GLU A C 1
ATOM 3271 O O . GLU A 1 414 ? 4.870 12.114 16.266 1.00 92.12 414 GLU A O 1
ATOM 3276 N N . TRP A 1 415 ? 3.196 12.592 17.703 1.00 93.56 415 TRP A N 1
ATOM 3277 C CA . TRP A 1 415 ? 3.153 11.320 18.392 1.00 93.56 415 TRP A CA 1
ATOM 3278 C C . TRP A 1 415 ? 1.703 10.902 18.581 1.00 93.56 415 TRP A C 1
ATOM 3280 O O . TRP A 1 415 ? 0.834 11.763 18.732 1.00 93.56 415 TRP A O 1
ATOM 3290 N N . GLY A 1 416 ? 1.420 9.605 18.568 1.00 95.31 416 GLY A N 1
ATOM 3291 C CA . GLY A 1 416 ? 0.059 9.143 18.750 1.00 95.31 416 GLY A CA 1
ATOM 3292 C C . GLY A 1 416 ? -0.110 7.640 18.707 1.00 95.31 416 GLY A C 1
ATOM 3293 O O . GLY A 1 416 ? 0.828 6.888 18.440 1.00 95.31 416 GLY A O 1
ATOM 3294 N N . VAL A 1 417 ? -1.348 7.247 18.976 1.00 97.81 417 VAL A N 1
ATOM 3295 C CA . VAL A 1 417 ? -1.843 5.875 18.920 1.00 97.81 417 VAL A CA 1
ATOM 3296 C C . VAL A 1 417 ? -3.244 5.875 18.321 1.00 97.81 417 VAL A C 1
ATOM 3298 O O . VAL A 1 417 ? -4.027 6.789 18.582 1.00 97.81 417 VAL A O 1
ATOM 3301 N N . GLN A 1 418 ? -3.563 4.867 17.520 1.00 97.56 418 GLN A N 1
ATOM 3302 C CA . GLN A 1 418 ? -4.879 4.666 16.927 1.00 97.56 418 GLN A CA 1
ATOM 3303 C C . GLN A 1 418 ? -5.287 3.200 17.045 1.00 97.56 418 GLN A C 1
ATOM 3305 O O . GLN A 1 418 ? -4.466 2.304 16.870 1.00 97.56 418 GLN A O 1
ATOM 3310 N N . HIS A 1 419 ? -6.579 2.978 17.264 1.00 94.06 419 HIS A N 1
ATOM 3311 C CA . HIS A 1 419 ? -7.227 1.708 16.974 1.00 94.06 419 HIS A CA 1
ATOM 3312 C C . HIS A 1 419 ? -8.597 1.993 16.361 1.00 94.06 419 HIS A C 1
ATOM 3314 O O . HIS A 1 419 ? -9.394 2.758 16.915 1.00 94.06 419 HIS A O 1
ATOM 3320 N N . LYS A 1 420 ? -8.862 1.400 15.192 1.00 93.94 420 LYS A N 1
ATOM 3321 C CA . LYS A 1 420 ? -10.082 1.644 14.407 1.00 93.94 420 LYS A CA 1
ATOM 3322 C C . LYS A 1 420 ? -10.362 3.152 14.259 1.00 93.94 420 LYS A C 1
ATOM 3324 O O . LYS A 1 420 ? -9.478 3.903 13.846 1.00 93.94 420 LYS A O 1
ATOM 3329 N N . GLY A 1 421 ? -11.580 3.600 14.571 1.00 94.31 421 GLY A N 1
ATOM 3330 C CA . GLY A 1 421 ? -12.006 4.993 14.436 1.00 94.31 421 GLY A CA 1
ATOM 3331 C C . GLY A 1 421 ? -11.700 5.895 15.634 1.00 94.31 421 GLY A C 1
ATOM 3332 O O . GLY A 1 421 ? -12.292 6.971 15.706 1.00 94.31 421 GLY A O 1
ATOM 3333 N N . ALA A 1 422 ? -10.828 5.488 16.562 1.00 98.25 422 ALA A N 1
ATOM 3334 C CA . ALA A 1 422 ? -10.366 6.315 17.677 1.00 98.25 422 ALA A CA 1
ATOM 3335 C C . ALA A 1 422 ? -8.843 6.515 17.614 1.00 98.25 422 ALA A C 1
ATOM 3337 O O . ALA A 1 422 ? -8.089 5.563 17.405 1.00 98.25 422 ALA A O 1
ATOM 3338 N N . MET A 1 423 ? -8.379 7.748 17.827 1.00 98.31 423 MET A N 1
ATOM 3339 C CA . MET A 1 423 ? -6.955 8.076 17.926 1.00 98.31 423 MET A CA 1
ATOM 3340 C C . MET A 1 423 ? -6.666 9.094 19.031 1.00 98.31 423 MET A C 1
ATOM 3342 O O . MET A 1 423 ? -7.492 9.958 19.338 1.00 98.31 423 MET A O 1
ATOM 3346 N N . ILE A 1 424 ? -5.453 9.024 19.575 1.00 98.56 424 ILE A N 1
ATOM 3347 C CA . ILE A 1 424 ? -4.858 10.046 20.434 1.00 98.56 424 ILE A CA 1
ATOM 3348 C C . ILE A 1 424 ? -3.620 10.600 19.727 1.00 98.56 424 ILE A C 1
ATOM 3350 O O . ILE A 1 424 ? -2.778 9.833 19.264 1.00 98.56 424 ILE A O 1
ATOM 3354 N N . LEU A 1 425 ? -3.493 11.924 19.668 1.00 97.50 425 LEU A N 1
ATOM 3355 C CA . LEU A 1 425 ? -2.358 12.635 19.083 1.0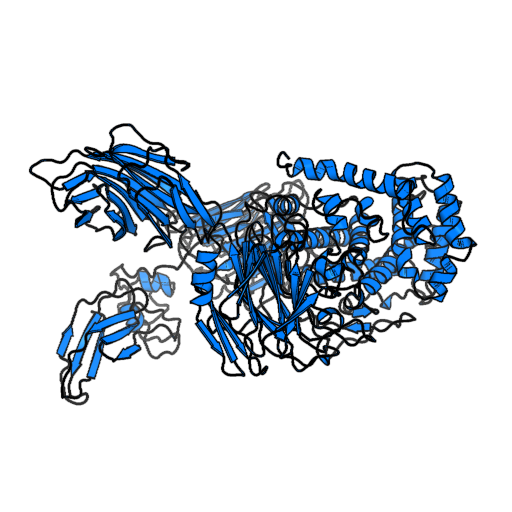0 97.50 425 LEU A CA 1
ATOM 3356 C C . LEU A 1 425 ? -1.784 13.655 20.066 1.00 97.50 425 LEU A C 1
ATOM 3358 O O . LEU A 1 425 ? -2.513 14.281 20.830 1.00 97.50 425 LEU A O 1
ATOM 3362 N N . GLN A 1 426 ? -0.480 13.879 20.001 1.00 95.81 426 GLN A N 1
ATOM 3363 C CA . GLN A 1 426 ? 0.215 14.903 20.770 1.00 95.81 426 GLN A CA 1
ATOM 3364 C C . GLN A 1 426 ? 1.423 15.426 19.991 1.00 95.81 426 GLN A C 1
ATOM 3366 O O . GLN A 1 426 ? 1.893 14.830 19.015 1.00 95.81 426 GLN A O 1
ATOM 3371 N N . ARG A 1 427 ? 1.933 16.583 20.397 1.00 95.19 427 ARG A N 1
ATOM 3372 C CA . ARG A 1 427 ? 3.239 17.071 19.982 1.00 95.19 427 ARG A CA 1
ATOM 3373 C C . ARG A 1 427 ? 4.338 16.398 20.802 1.00 95.19 427 ARG A C 1
ATOM 3375 O O . ARG A 1 427 ? 4.289 16.438 22.026 1.00 95.19 427 ARG A O 1
ATOM 3382 N N . PHE A 1 428 ? 5.351 15.865 20.121 1.00 92.38 428 PHE A N 1
ATOM 3383 C CA . PHE A 1 428 ? 6.591 15.425 20.767 1.00 92.38 428 PHE A CA 1
ATOM 3384 C C . PHE A 1 428 ? 7.338 16.594 21.406 1.00 92.38 428 PHE A C 1
ATOM 3386 O O . PHE A 1 428 ? 7.333 17.703 20.872 1.00 92.38 428 PHE A O 1
ATOM 3393 N N . THR A 1 429 ? 8.056 16.329 22.490 1.00 90.12 429 THR A N 1
ATOM 3394 C CA . THR A 1 429 ? 8.987 17.259 23.136 1.00 90.12 429 THR A CA 1
ATOM 3395 C C . THR A 1 429 ? 10.315 17.348 22.381 1.00 90.12 429 THR A C 1
ATOM 3397 O O . THR A 1 429 ? 10.869 18.440 22.233 1.00 90.12 429 THR A O 1
ATOM 3400 N N . GLN A 1 430 ? 10.807 16.236 21.824 1.00 90.81 430 GLN A N 1
ATOM 3401 C CA . GLN A 1 430 ? 12.050 16.190 21.047 1.00 90.81 430 GLN A CA 1
ATOM 3402 C C . GLN A 1 430 ? 11.817 16.382 19.547 1.00 90.81 430 GLN A C 1
ATOM 3404 O O . GLN A 1 430 ? 11.927 15.456 18.747 1.00 90.81 430 GLN A O 1
ATOM 3409 N N . HIS A 1 431 ? 11.554 17.619 19.143 1.00 94.06 431 HIS A N 1
ATOM 3410 C CA . HIS A 1 431 ? 11.245 17.961 17.756 1.00 94.06 431 HIS A CA 1
ATOM 3411 C C . HIS A 1 431 ? 12.142 19.088 17.225 1.00 94.06 431 HIS A C 1
ATOM 3413 O O . HIS A 1 431 ? 12.875 19.748 17.966 1.00 94.06 431 HIS A O 1
ATOM 3419 N N . LYS A 1 432 ? 12.028 19.383 15.924 1.00 94.19 432 LYS A N 1
ATOM 3420 C CA . LYS A 1 432 ? 12.603 20.598 15.323 1.00 94.19 432 LYS A CA 1
ATOM 3421 C C . LYS A 1 432 ? 11.504 21.491 14.763 1.00 94.19 432 LYS A C 1
ATOM 3423 O O . LYS A 1 432 ? 10.581 21.023 14.102 1.00 94.19 432 LYS A O 1
ATOM 3428 N N . ASN A 1 433 ? 11.628 22.790 15.017 1.00 93.19 433 ASN A N 1
ATOM 3429 C CA . ASN A 1 433 ? 10.836 23.880 14.437 1.00 93.19 433 ASN A CA 1
ATOM 3430 C C . ASN A 1 433 ? 9.336 23.947 14.772 1.00 93.19 433 ASN A C 1
ATOM 3432 O O . ASN A 1 433 ? 8.728 24.935 14.393 1.00 93.19 433 ASN A O 1
ATOM 3436 N N . ALA A 1 434 ? 8.706 22.978 15.439 1.00 93.69 434 ALA A N 1
ATOM 3437 C CA . ALA A 1 434 ? 7.308 23.145 15.855 1.00 93.69 434 ALA A CA 1
ATOM 3438 C C . ALA A 1 434 ? 7.165 24.271 16.900 1.00 93.69 434 ALA A C 1
ATOM 3440 O O . ALA A 1 434 ? 7.993 24.395 17.800 1.00 93.69 434 ALA A O 1
ATOM 3441 N N . THR A 1 435 ? 6.126 25.098 16.775 1.00 93.38 435 THR A N 1
ATOM 3442 C CA . THR A 1 435 ? 5.837 26.234 17.679 1.00 93.38 435 THR A CA 1
ATOM 3443 C C . THR A 1 435 ? 4.451 26.166 18.307 1.00 93.38 435 THR A C 1
ATOM 3445 O O . THR A 1 435 ? 3.991 27.145 18.883 1.00 93.38 435 THR A O 1
ATOM 3448 N N . GLY A 1 436 ? 3.737 25.062 18.111 1.00 94.38 436 GLY A N 1
ATOM 3449 C CA . GLY A 1 436 ? 2.407 24.867 18.664 1.00 94.38 436 GLY A CA 1
ATOM 3450 C C . GLY A 1 436 ? 1.809 23.527 18.256 1.00 94.38 436 GLY A C 1
ATOM 3451 O O . GLY A 1 436 ? 2.491 22.670 17.686 1.00 94.38 436 GLY A O 1
ATOM 3452 N N . GLN A 1 437 ? 0.512 23.389 18.498 1.00 96.06 437 GLN A N 1
ATOM 3453 C CA . GLN A 1 437 ? -0.318 22.287 18.030 1.00 96.06 437 GLN A CA 1
ATOM 3454 C C . GLN A 1 437 ? -1.720 22.829 17.714 1.00 96.06 437 GLN A C 1
ATOM 3456 O O . GLN A 1 437 ? -2.224 23.712 18.410 1.00 96.06 437 GLN A O 1
ATOM 3461 N N . MET A 1 438 ? -2.332 22.348 16.633 1.00 96.06 438 MET A N 1
ATOM 3462 C CA . MET A 1 438 ? -3.630 22.833 16.155 1.00 96.06 438 MET A CA 1
ATOM 3463 C C . MET A 1 438 ? -4.395 21.736 15.411 1.00 96.06 438 MET A C 1
ATOM 3465 O O . MET A 1 438 ? -3.782 20.858 14.799 1.00 96.06 438 MET A O 1
ATOM 3469 N N . VAL A 1 439 ? -5.726 21.808 15.456 1.00 98.00 439 VAL A N 1
ATOM 3470 C CA . VAL A 1 439 ? -6.640 20.899 14.746 1.00 98.00 439 VAL A CA 1
ATOM 3471 C C . VAL A 1 439 ? -7.409 21.683 13.693 1.00 98.00 439 VAL A C 1
ATOM 3473 O O . VAL A 1 439 ? -8.013 22.708 14.005 1.00 98.00 439 VAL A O 1
ATOM 3476 N N . TRP A 1 440 ? -7.373 21.222 12.449 1.00 96.94 440 TRP A N 1
ATOM 3477 C CA . TRP A 1 440 ? -8.100 21.818 11.337 1.00 96.94 440 TRP A CA 1
ATOM 3478 C C . TRP A 1 440 ? -9.480 21.192 11.182 1.00 96.94 440 TRP A C 1
ATOM 3480 O O . TRP A 1 440 ? -9.611 19.970 11.249 1.00 96.94 440 TRP A O 1
ATOM 3490 N N . PHE A 1 441 ? -10.479 22.021 10.894 1.00 97.19 441 PHE A N 1
ATOM 3491 C CA . PHE A 1 441 ? -11.836 21.611 10.550 1.00 97.19 441 PHE A CA 1
ATOM 3492 C C . PHE A 1 441 ? -12.244 22.240 9.218 1.00 97.19 441 PHE A C 1
ATOM 3494 O O . PHE A 1 441 ? -12.112 23.453 9.040 1.00 97.19 441 PHE A O 1
ATOM 3501 N N . ASP A 1 442 ? -12.778 21.426 8.306 1.00 94.62 442 ASP A N 1
ATOM 3502 C CA . ASP A 1 442 ? -13.378 21.921 7.064 1.00 94.62 442 ASP A CA 1
ATOM 3503 C C . ASP A 1 442 ? -14.666 22.712 7.357 1.00 94.62 442 ASP A C 1
ATOM 3505 O O . ASP A 1 442 ? -15.478 22.295 8.184 1.00 94.62 442 ASP A O 1
ATOM 3509 N N . LEU A 1 443 ? -14.889 23.828 6.655 1.00 93.31 443 LEU A N 1
ATOM 3510 C CA . LEU A 1 443 ? -16.098 24.655 6.811 1.00 93.31 443 LEU A CA 1
ATOM 3511 C C . LEU A 1 443 ? -17.392 23.962 6.350 1.00 93.31 443 LEU A C 1
ATOM 3513 O O . LEU A 1 443 ? -18.481 24.428 6.684 1.00 93.31 443 LEU A O 1
ATOM 3517 N N . SER A 1 444 ? -17.297 22.881 5.572 1.00 91.62 444 SER A N 1
ATOM 3518 C CA . SER A 1 444 ? -18.445 22.040 5.208 1.00 91.62 444 SER A CA 1
ATOM 3519 C C . SER A 1 444 ? -18.970 21.198 6.373 1.00 91.62 444 SER A C 1
ATOM 3521 O O . SER A 1 444 ? -20.093 20.698 6.294 1.00 91.62 444 SER A O 1
ATOM 3523 N N . LEU A 1 445 ? -18.193 21.047 7.449 1.00 95.12 445 LEU A N 1
ATOM 3524 C CA . LEU A 1 445 ? -18.595 20.301 8.634 1.00 95.12 445 LEU A CA 1
ATOM 3525 C C . LEU A 1 445 ? -19.396 21.199 9.577 1.00 95.12 445 LEU A C 1
ATOM 3527 O O . LEU A 1 445 ? -19.035 22.352 9.825 1.00 95.12 445 LEU A O 1
ATOM 3531 N N . SER A 1 446 ? -20.467 20.657 10.161 1.00 94.25 446 SER A N 1
ATOM 3532 C CA . SER A 1 446 ? -21.088 21.328 11.306 1.00 94.25 446 SER A CA 1
ATOM 3533 C C . SER A 1 446 ? -20.126 21.308 12.498 1.00 94.25 446 SER A C 1
ATOM 3535 O O . SER A 1 446 ? -19.216 20.477 12.564 1.00 94.25 446 SER A O 1
ATOM 3537 N N . ARG A 1 447 ? -20.310 22.230 13.446 1.00 94.38 447 ARG A N 1
ATOM 3538 C CA . ARG A 1 447 ? -19.518 22.262 14.675 1.00 94.38 447 ARG A CA 1
ATOM 3539 C C . ARG A 1 447 ? -20.379 22.617 15.876 1.00 94.38 447 ARG A C 1
ATOM 3541 O O . ARG A 1 447 ? -21.054 23.646 15.864 1.00 94.38 447 ARG A O 1
ATOM 3548 N N . GLU A 1 448 ? -20.301 21.801 16.919 1.00 96.81 448 GLU A N 1
ATOM 3549 C CA . GLU A 1 448 ? -20.970 22.017 18.199 1.00 96.81 448 GLU A CA 1
ATOM 3550 C C . GLU A 1 448 ? -20.010 21.719 19.357 1.00 96.81 448 GLU A C 1
ATOM 3552 O O . GLU A 1 448 ? -19.363 20.677 19.383 1.00 96.81 448 GLU A O 1
ATOM 3557 N N . GLU A 1 449 ? -19.908 22.627 20.327 1.00 97.50 449 GLU A N 1
ATOM 3558 C CA . GLU A 1 449 ? -19.049 22.443 21.499 1.00 97.50 449 GLU A CA 1
ATOM 3559 C C . GLU A 1 449 ? -19.878 22.024 22.714 1.00 97.50 449 GLU A C 1
ATOM 3561 O O . GLU A 1 449 ? -20.698 22.799 23.212 1.00 97.50 449 GLU A O 1
ATOM 3566 N N . VAL A 1 450 ? -19.656 20.808 23.217 1.00 96.50 450 VAL A N 1
ATOM 3567 C CA . VAL A 1 450 ? -20.429 20.242 24.334 1.00 96.50 450 VAL A CA 1
ATOM 3568 C C . VAL A 1 450 ? -19.498 19.533 25.305 1.00 96.50 450 VAL A C 1
ATOM 3570 O O . VAL A 1 450 ? -18.713 18.673 24.925 1.00 96.50 450 VAL A O 1
ATOM 3573 N N . GLY A 1 451 ? -19.560 19.898 26.587 1.00 92.88 451 GLY A N 1
ATOM 3574 C CA . GLY A 1 451 ? -18.795 19.215 27.636 1.00 92.88 451 GLY A CA 1
ATOM 3575 C C . GLY A 1 451 ? -17.272 19.269 27.458 1.00 92.88 451 GLY A C 1
ATOM 3576 O O . GLY A 1 451 ? -16.582 18.440 28.041 1.00 92.88 451 GLY A O 1
ATOM 3577 N N . GLY A 1 452 ? -16.750 20.218 26.666 1.00 94.69 452 GLY A N 1
ATOM 3578 C CA . GLY A 1 452 ? -15.334 20.353 26.288 1.00 94.69 452 GLY A CA 1
ATOM 3579 C C . GLY A 1 452 ? -14.911 19.512 25.074 1.00 94.69 452 GLY A C 1
ATOM 3580 O O . GLY A 1 452 ? -13.728 19.462 24.758 1.00 94.69 452 GLY A O 1
ATOM 3581 N N . TRP A 1 453 ? -15.855 18.847 24.412 1.00 98.44 453 TRP A N 1
ATOM 3582 C CA . TRP A 1 453 ? -15.674 18.211 23.110 1.00 98.44 453 TRP A CA 1
ATOM 3583 C C . TRP A 1 453 ? -16.139 19.137 21.987 1.00 98.44 453 TRP A C 1
ATOM 3585 O O . TRP A 1 453 ? -17.071 19.919 22.174 1.00 98.44 453 TRP A O 1
ATOM 3595 N N . ILE A 1 454 ? -15.514 19.007 20.822 1.00 98.69 454 ILE A N 1
ATOM 3596 C CA . ILE A 1 454 ? -15.921 19.624 19.561 1.00 98.69 454 ILE A CA 1
ATOM 3597 C C . ILE A 1 454 ? -16.526 18.513 18.700 1.00 98.69 454 ILE A C 1
ATOM 3599 O O . ILE A 1 454 ? -15.804 17.658 18.189 1.00 98.69 454 ILE A O 1
ATOM 3603 N N . PHE A 1 455 ? -17.844 18.510 18.560 1.00 98.75 455 PHE A N 1
ATOM 3604 C CA . PHE A 1 455 ? -18.576 17.586 17.704 1.00 98.75 455 PHE A CA 1
ATOM 3605 C C . PHE A 1 455 ? -18.738 18.170 16.308 1.00 98.75 455 PHE A C 1
ATOM 3607 O O . PHE A 1 455 ? -19.052 19.351 16.159 1.00 98.75 455 PHE A O 1
ATOM 3614 N N . SER A 1 456 ? -18.573 17.327 15.297 1.00 97.94 456 SER A N 1
ATOM 3615 C CA . SER A 1 456 ? -18.742 17.688 13.898 1.00 97.94 456 SER A CA 1
ATOM 3616 C C . SER A 1 456 ? -19.516 16.636 13.124 1.00 97.94 456 SER A C 1
ATOM 3618 O O . SER A 1 456 ? -19.354 15.434 13.328 1.00 97.94 456 SER A O 1
ATOM 3620 N N . GLU A 1 457 ? -20.360 17.097 12.207 1.00 96.56 457 GLU A N 1
ATOM 3621 C CA . GLU A 1 457 ? -21.114 16.243 11.294 1.00 96.56 457 GLU A CA 1
ATOM 3622 C C . GLU A 1 457 ? -20.566 16.366 9.875 1.00 96.56 457 GLU A C 1
ATOM 3624 O O . GLU A 1 457 ? -20.576 17.450 9.289 1.00 96.56 457 GLU A O 1
ATOM 3629 N N . ALA A 1 458 ? -20.137 15.237 9.318 1.00 94.69 458 ALA A N 1
ATOM 3630 C CA . ALA A 1 458 ? -19.874 15.065 7.895 1.00 94.69 458 ALA A CA 1
ATOM 3631 C C . ALA A 1 458 ? -21.103 14.428 7.213 1.00 94.69 458 ALA A C 1
ATOM 3633 O O . ALA A 1 458 ? -22.027 13.988 7.904 1.00 94.69 458 ALA A O 1
ATOM 3634 N N . PRO A 1 459 ? -21.167 14.320 5.873 1.00 92.19 459 PRO A N 1
ATOM 3635 C CA . PRO A 1 459 ? -22.324 13.719 5.202 1.00 92.19 459 PRO A CA 1
ATOM 3636 C C . PRO A 1 459 ? -22.650 12.300 5.681 1.00 92.19 459 PRO A C 1
ATOM 3638 O O . PRO A 1 459 ? -23.820 11.998 5.921 1.00 92.19 459 PRO A O 1
ATOM 3641 N N . ARG A 1 460 ? -21.621 11.465 5.879 1.00 92.25 460 ARG A N 1
ATOM 3642 C CA . ARG A 1 460 ? -21.752 10.030 6.187 1.00 92.25 460 ARG A CA 1
ATOM 3643 C C . ARG A 1 460 ? -21.257 9.609 7.579 1.00 92.25 460 ARG A C 1
ATOM 3645 O O . ARG A 1 460 ? -21.495 8.479 8.002 1.00 92.25 460 ARG A O 1
ATOM 3652 N N . ALA A 1 461 ? -20.623 10.512 8.323 1.00 96.06 461 ALA A N 1
ATOM 3653 C CA . ALA A 1 461 ? -20.043 10.215 9.633 1.00 96.06 461 ALA A CA 1
ATOM 3654 C C . ALA A 1 461 ? -20.218 11.376 10.623 1.00 96.06 461 ALA A C 1
ATOM 3656 O O . ALA A 1 461 ? -20.469 12.518 10.231 1.00 96.06 461 ALA A O 1
ATOM 3657 N N . TYR A 1 462 ? -20.056 11.065 11.903 1.00 98.19 462 TYR A N 1
ATOM 3658 C CA . TYR A 1 462 ? -19.885 12.019 12.990 1.00 98.19 462 TYR A CA 1
ATOM 3659 C C . TYR A 1 462 ? -18.452 11.948 13.506 1.00 98.19 462 TYR A C 1
ATOM 3661 O O . TYR A 1 462 ? -17.846 10.880 13.496 1.00 98.19 462 TYR A O 1
ATOM 3669 N N . ALA A 1 463 ? -17.918 13.070 13.968 1.00 98.56 463 ALA A N 1
ATOM 3670 C CA . ALA A 1 463 ? -16.597 13.149 14.571 1.00 98.56 463 ALA A CA 1
ATOM 3671 C C . ALA A 1 463 ? -16.658 13.929 15.882 1.00 98.56 463 ALA A C 1
ATOM 3673 O O . ALA A 1 463 ? -17.434 14.877 16.014 1.00 98.56 463 ALA A O 1
ATOM 3674 N N . ALA A 1 464 ? -15.833 13.539 16.842 1.00 98.75 464 ALA A N 1
ATOM 3675 C CA . ALA A 1 464 ? -15.666 14.222 18.110 1.00 98.75 464 ALA A CA 1
ATOM 3676 C C . ALA A 1 464 ? -14.178 14.442 18.373 1.00 98.75 464 ALA A C 1
ATOM 3678 O O . ALA A 1 464 ? -13.385 13.504 18.320 1.00 98.75 464 ALA A O 1
ATOM 3679 N N . VAL A 1 465 ? -13.805 15.685 18.671 1.00 98.88 465 VAL A N 1
ATOM 3680 C CA . VAL A 1 465 ? -12.439 16.063 19.042 1.00 98.88 465 VAL A CA 1
ATOM 3681 C C . VAL A 1 465 ? -12.417 16.560 20.478 1.00 98.88 465 VAL A C 1
ATOM 3683 O O . VAL A 1 465 ? -13.182 17.457 20.839 1.00 98.88 465 VAL A O 1
ATOM 3686 N N . ARG A 1 466 ? -11.507 16.027 21.293 1.00 98.44 466 ARG A N 1
ATOM 3687 C CA . ARG A 1 466 ? -11.215 16.534 22.634 1.00 98.44 466 ARG A CA 1
ATOM 3688 C C . ARG A 1 466 ? -9.795 17.047 22.703 1.00 98.44 466 ARG A C 1
ATOM 3690 O O . ARG A 1 466 ? -8.858 16.292 22.492 1.00 98.44 466 ARG A O 1
ATOM 3697 N N . ILE A 1 467 ? -9.644 18.299 23.107 1.00 98.12 467 ILE A N 1
ATOM 3698 C CA . ILE A 1 467 ? -8.377 18.825 23.616 1.00 98.12 467 ILE A CA 1
ATOM 3699 C C . ILE A 1 467 ? -8.418 18.619 25.131 1.00 98.12 467 ILE A C 1
ATOM 3701 O O . ILE A 1 467 ? -9.321 19.126 25.805 1.00 98.12 467 ILE A O 1
ATOM 3705 N N . VAL A 1 468 ? -7.529 17.770 25.648 1.00 97.50 468 VAL A N 1
ATOM 3706 C CA . VAL A 1 468 ? -7.672 17.194 26.997 1.00 97.50 468 VAL A CA 1
ATOM 3707 C C . VAL A 1 468 ? -7.427 18.225 28.100 1.00 97.50 468 VAL A C 1
ATOM 3709 O O . VAL A 1 468 ? -8.121 18.193 29.117 1.00 97.50 468 VAL A O 1
ATOM 3712 N N . ASP A 1 469 ? -6.520 19.174 27.870 1.00 94.50 469 ASP A N 1
ATOM 3713 C CA . ASP A 1 469 ? -6.114 20.206 28.828 1.00 94.50 469 ASP A CA 1
ATOM 3714 C C . ASP A 1 469 ? -5.894 21.575 28.144 1.00 94.50 469 ASP A C 1
ATOM 3716 O O . ASP A 1 469 ? -5.744 21.667 26.927 1.00 94.50 469 ASP A O 1
ATOM 3720 N N . GLY A 1 470 ? -5.923 22.669 28.908 1.00 93.94 470 GLY A N 1
ATOM 3721 C CA . GLY A 1 470 ? -5.625 24.035 28.439 1.00 93.94 470 GLY A CA 1
ATOM 3722 C C . GLY A 1 470 ? -6.671 24.709 27.525 1.00 93.94 470 GLY A C 1
ATOM 3723 O O . GLY A 1 470 ? -6.759 25.941 27.497 1.00 93.94 470 GLY A O 1
ATOM 3724 N N . GLY A 1 471 ? -7.507 23.946 26.815 1.00 95.12 471 GLY A N 1
ATOM 3725 C CA . GLY A 1 471 ? -8.521 24.461 25.883 1.00 95.12 471 GLY A CA 1
ATOM 3726 C C . GLY A 1 471 ? -7.940 24.984 24.558 1.00 95.12 471 GLY A C 1
ATOM 3727 O O . GLY A 1 471 ? -6.770 24.761 24.246 1.00 95.12 471 GLY A O 1
ATOM 3728 N N . TRP A 1 472 ? -8.757 25.686 23.763 1.00 97.38 472 TRP A N 1
ATOM 3729 C CA . TRP A 1 472 ? -8.376 26.174 22.428 1.00 97.38 472 TRP A CA 1
ATOM 3730 C C . TRP A 1 472 ? -8.888 27.576 22.107 1.00 97.38 472 TRP A C 1
ATOM 3732 O O . TRP A 1 472 ? -9.770 28.116 22.775 1.00 97.38 472 TRP A O 1
ATOM 3742 N N . THR A 1 473 ? -8.335 28.142 21.036 1.00 97.38 473 THR A N 1
ATOM 3743 C CA . THR A 1 473 ? -8.778 29.381 20.400 1.00 97.38 473 THR A CA 1
ATOM 3744 C C . THR A 1 473 ? -9.030 29.136 18.914 1.00 97.38 473 THR A C 1
ATOM 3746 O O . THR A 1 473 ? -8.160 28.623 18.211 1.00 97.38 473 THR A O 1
ATOM 3749 N N . TRP A 1 474 ? -10.200 29.541 18.415 1.00 96.88 474 TRP A N 1
ATOM 3750 C CA . TRP A 1 474 ? -10.517 29.462 16.988 1.00 96.88 474 TRP A CA 1
ATOM 3751 C C . TRP A 1 474 ? -9.783 30.525 16.179 1.00 96.88 474 TRP A C 1
ATOM 3753 O O . TRP A 1 474 ? -9.806 31.711 16.520 1.00 96.88 474 TRP A O 1
ATOM 3763 N N . GLN A 1 475 ? -9.171 30.103 15.078 1.00 94.50 475 GLN A N 1
ATOM 3764 C CA . GLN A 1 475 ? -8.547 30.986 14.101 1.00 94.50 475 GLN A CA 1
ATOM 3765 C C . GLN A 1 475 ? -8.961 30.571 12.685 1.00 94.50 475 GLN A C 1
ATOM 3767 O O . GLN A 1 475 ? -8.828 29.397 12.344 1.00 94.50 475 GLN A O 1
ATOM 3772 N N . PRO A 1 476 ? -9.435 31.496 11.834 1.00 91.88 476 PRO A N 1
ATOM 3773 C CA . PRO A 1 476 ? -9.702 31.182 10.436 1.00 91.88 476 PRO A CA 1
ATOM 3774 C C . PRO A 1 476 ? -8.434 30.702 9.731 1.00 91.88 476 PRO A C 1
ATOM 3776 O O . PRO A 1 476 ? -7.354 31.262 9.956 1.00 91.88 476 PRO A O 1
ATOM 3779 N N . ASP A 1 477 ? -8.558 29.719 8.839 1.00 88.81 477 ASP A N 1
ATOM 3780 C CA . ASP A 1 477 ? -7.447 29.410 7.950 1.00 88.81 477 ASP A CA 1
ATOM 3781 C C . ASP A 1 477 ? -7.186 30.599 7.009 1.00 88.81 477 ASP A C 1
ATOM 3783 O O . ASP A 1 477 ? -8.097 31.287 6.539 1.00 88.81 477 ASP A O 1
ATOM 3787 N N . SER A 1 478 ? -5.915 30.919 6.787 1.00 84.31 478 SER A N 1
ATOM 3788 C CA . SER A 1 478 ? -5.529 32.113 6.035 1.00 84.31 478 SER A CA 1
ATOM 3789 C C . SER A 1 478 ? -4.275 31.859 5.223 1.00 84.31 478 SER A C 1
ATOM 3791 O O . SER A 1 478 ? -3.430 31.049 5.593 1.00 84.31 478 SER A O 1
ATOM 3793 N N . THR A 1 479 ? -4.095 32.617 4.143 1.00 79.56 479 THR A N 1
ATOM 3794 C CA . THR A 1 479 ? -2.927 32.487 3.259 1.00 79.56 479 THR A CA 1
ATOM 3795 C C . THR A 1 479 ? -1.592 32.648 3.992 1.00 79.56 479 THR A C 1
ATOM 3797 O O . THR A 1 479 ? -0.587 32.123 3.536 1.00 79.56 479 THR A O 1
ATOM 3800 N N . ASN A 1 480 ? -1.570 33.340 5.137 1.00 78.62 480 ASN A N 1
ATOM 3801 C CA . ASN A 1 480 ? -0.367 33.527 5.955 1.00 78.62 480 ASN A CA 1
ATOM 3802 C C . ASN A 1 480 ? 0.004 32.286 6.783 1.00 78.62 480 ASN A C 1
ATOM 3804 O O . ASN A 1 480 ? 1.145 32.172 7.222 1.00 78.62 480 ASN A O 1
ATOM 3808 N N . LEU A 1 481 ? -0.947 31.377 7.009 1.00 78.94 481 LEU A N 1
ATOM 3809 C CA . LEU A 1 481 ? -0.722 30.086 7.663 1.00 78.94 481 LEU A CA 1
ATOM 3810 C C . LEU A 1 481 ? -0.426 28.975 6.646 1.00 78.94 481 LEU A C 1
ATOM 3812 O O . LEU A 1 481 ? 0.012 27.891 7.026 1.00 78.94 481 LEU A O 1
ATOM 3816 N N . GLN A 1 482 ? -0.631 29.240 5.353 1.00 83.75 482 GLN A N 1
ATOM 3817 C CA . GLN A 1 482 ? -0.506 28.267 4.274 1.00 83.75 482 GLN A CA 1
ATOM 3818 C C . GLN A 1 482 ? 0.840 28.400 3.552 1.00 83.75 482 GLN A C 1
ATOM 3820 O O . GLN A 1 482 ? 1.151 29.438 2.972 1.00 83.75 482 GLN A O 1
ATOM 3825 N N . ARG A 1 483 ? 1.622 27.316 3.505 1.00 84.31 483 ARG A N 1
ATOM 3826 C CA . ARG A 1 483 ? 2.794 27.225 2.619 1.00 84.31 483 ARG A CA 1
ATOM 3827 C C . ARG A 1 483 ? 2.380 27.030 1.165 1.00 84.31 483 ARG A C 1
ATOM 3829 O O . ARG A 1 483 ? 2.999 27.598 0.271 1.00 84.31 483 ARG A O 1
ATOM 3836 N N . THR A 1 484 ? 1.362 26.210 0.923 1.00 79.62 484 THR A N 1
ATOM 3837 C CA . THR A 1 484 ? 0.815 25.983 -0.417 1.00 79.62 484 THR A CA 1
ATOM 3838 C C . THR A 1 484 ? -0.520 26.712 -0.529 1.00 79.62 484 THR A C 1
ATOM 3840 O O . THR A 1 484 ? -1.567 26.211 -0.131 1.00 79.62 484 THR A O 1
ATOM 3843 N N . VAL A 1 485 ? -0.467 27.959 -0.993 1.00 79.69 485 VAL A N 1
ATOM 3844 C CA . VAL A 1 485 ? -1.606 28.886 -0.934 1.00 79.69 485 VAL A CA 1
ATOM 3845 C C . VAL A 1 485 ? -2.819 28.340 -1.695 1.00 79.69 485 VAL A C 1
ATOM 3847 O O . VAL A 1 485 ? -2.716 27.938 -2.852 1.00 79.69 485 VAL A O 1
ATOM 3850 N N . THR A 1 486 ? -3.979 28.372 -1.044 1.00 75.00 486 THR A N 1
ATOM 3851 C CA . THR A 1 486 ? -5.296 28.129 -1.651 1.00 75.00 486 THR A CA 1
ATOM 3852 C C . THR A 1 486 ? -5.981 29.460 -1.963 1.00 75.00 486 THR A C 1
ATOM 3854 O O . THR A 1 486 ? -5.762 30.464 -1.286 1.00 75.00 486 THR A O 1
ATOM 3857 N N . SER A 1 487 ? -6.820 29.499 -3.001 1.00 63.56 487 SER A N 1
ATOM 3858 C CA . SER A 1 487 ? -7.505 30.729 -3.428 1.00 63.56 487 SER A CA 1
ATOM 3859 C C . SER A 1 487 ? -8.689 31.139 -2.540 1.00 63.56 487 SER A C 1
ATOM 3861 O O . SER A 1 487 ? -9.256 32.210 -2.745 1.00 63.56 487 SER A O 1
ATOM 3863 N N . THR A 1 488 ? -9.092 30.304 -1.578 1.00 65.44 488 THR A N 1
ATOM 3864 C CA . THR A 1 488 ? -10.296 30.485 -0.751 1.00 65.44 488 THR A CA 1
ATOM 3865 C C . THR A 1 488 ? -10.073 29.935 0.655 1.00 65.44 488 THR A C 1
ATOM 3867 O O . THR A 1 488 ? -9.549 28.834 0.791 1.00 65.44 488 THR A O 1
ATOM 3870 N N . ASN A 1 489 ? -10.514 30.659 1.694 1.00 73.75 489 ASN A N 1
ATOM 3871 C CA . ASN A 1 489 ? -10.592 30.092 3.042 1.00 73.75 489 ASN A CA 1
ATOM 3872 C C . ASN A 1 489 ? -11.701 29.028 3.078 1.00 73.75 489 ASN A C 1
ATOM 3874 O O . ASN A 1 489 ? -12.860 29.346 2.815 1.00 73.75 489 ASN A O 1
ATOM 3878 N N . ILE A 1 490 ? -11.326 27.790 3.386 1.00 83.69 490 ILE A N 1
ATOM 3879 C CA . ILE A 1 490 ? -12.213 26.621 3.405 1.00 83.69 490 ILE A CA 1
ATOM 3880 C C . ILE A 1 490 ? -12.192 25.884 4.753 1.00 83.69 490 ILE A C 1
ATOM 3882 O O . ILE A 1 490 ? -12.781 24.815 4.862 1.00 83.69 490 ILE A O 1
ATOM 3886 N N . GLY A 1 491 ? -11.560 26.452 5.789 1.00 92.31 491 GLY A N 1
ATOM 3887 C CA . GLY A 1 491 ? -11.486 25.818 7.106 1.00 92.31 491 GLY A CA 1
ATOM 3888 C C . GLY A 1 491 ? -11.186 26.757 8.270 1.00 92.31 491 GLY A C 1
ATOM 3889 O O . GLY A 1 491 ? -10.929 27.953 8.111 1.00 92.31 491 GLY A O 1
ATOM 3890 N N . GLU A 1 492 ? -11.194 26.187 9.468 1.00 94.50 492 GLU A N 1
ATOM 3891 C CA . GLU A 1 492 ? -10.811 26.862 10.707 1.00 94.50 492 GLU A CA 1
ATOM 3892 C C . GLU A 1 492 ? -9.900 25.978 11.559 1.00 94.50 492 GLU A C 1
ATOM 3894 O O . GLU A 1 492 ? -9.994 24.752 11.556 1.00 94.50 492 GLU A O 1
ATOM 3899 N N . TRP A 1 493 ? -9.030 26.624 12.325 1.00 96.06 493 TRP A N 1
ATOM 3900 C CA . TRP A 1 493 ? -8.095 26.000 13.246 1.00 96.06 493 TRP A CA 1
ATOM 3901 C C . TRP A 1 493 ? -8.578 26.146 14.687 1.00 96.06 493 TRP A C 1
ATOM 3903 O O . TRP A 1 493 ? -8.758 27.266 15.167 1.00 96.06 493 TRP A O 1
ATOM 3913 N N . ALA A 1 494 ? -8.707 25.035 15.406 1.00 97.69 494 ALA A N 1
ATOM 3914 C CA . ALA A 1 494 ? -8.664 25.025 16.862 1.00 97.69 494 ALA A CA 1
ATOM 3915 C C . ALA A 1 494 ? -7.190 25.040 17.286 1.00 97.69 494 ALA A C 1
ATOM 3917 O O . ALA A 1 494 ? -6.517 24.007 17.272 1.00 97.69 494 ALA A O 1
ATOM 3918 N N . VAL A 1 495 ? -6.665 26.222 17.610 1.00 97.44 495 VAL A N 1
ATOM 3919 C CA . VAL A 1 495 ? -5.288 26.385 18.096 1.00 97.44 495 VAL A CA 1
ATOM 3920 C C . VAL A 1 495 ? -5.268 26.082 19.585 1.00 97.44 495 VAL A C 1
ATOM 3922 O O . VAL A 1 495 ? -5.990 26.725 20.348 1.00 97.44 495 VAL A O 1
ATOM 3925 N N . LEU A 1 496 ? -4.470 25.102 20.000 1.00 97.56 496 LEU A N 1
ATOM 3926 C CA . LEU A 1 496 ? -4.405 24.708 21.401 1.00 97.56 496 LEU A CA 1
ATOM 3927 C C . LEU A 1 496 ? -3.724 25.800 22.229 1.00 97.56 496 LEU A C 1
ATOM 3929 O O . LEU A 1 496 ? -2.705 26.358 21.820 1.00 97.56 496 LEU A O 1
ATOM 3933 N N . ASN A 1 497 ? -4.278 26.082 23.408 1.00 96.75 497 ASN A N 1
ATOM 3934 C CA . ASN A 1 497 ? -3.666 27.022 24.349 1.00 96.75 497 ASN A CA 1
ATOM 3935 C C . ASN A 1 497 ? -2.474 26.383 25.084 1.00 96.75 497 ASN A C 1
ATOM 3937 O O . ASN A 1 497 ? -1.519 27.083 25.413 1.00 96.75 497 ASN A O 1
ATOM 3941 N N . ASP A 1 498 ? -2.539 25.069 25.325 1.00 95.81 498 ASP A N 1
ATOM 3942 C CA . ASP A 1 498 ? -1.403 24.244 25.738 1.00 95.81 498 ASP A CA 1
ATOM 3943 C C . ASP A 1 498 ? -0.922 23.411 24.544 1.00 95.81 498 ASP A C 1
ATOM 3945 O O . ASP A 1 498 ? -1.592 22.485 24.084 1.00 95.81 498 ASP A O 1
ATOM 3949 N N . GLU A 1 499 ? 0.255 23.758 24.031 1.00 94.06 499 GLU A N 1
ATOM 3950 C CA . GLU A 1 499 ? 0.838 23.158 22.833 1.00 94.06 499 GLU A CA 1
ATOM 3951 C C . GLU A 1 499 ? 1.248 21.683 22.978 1.00 94.06 499 GLU A C 1
ATOM 3953 O O . GLU A 1 499 ? 1.526 21.053 21.954 1.00 94.06 499 GLU A O 1
ATOM 3958 N N . TYR A 1 500 ? 1.267 21.136 24.200 1.00 95.38 500 TYR A N 1
ATOM 3959 C CA . TYR A 1 500 ? 1.551 19.722 24.475 1.00 95.38 500 TYR A CA 1
ATOM 3960 C C . TYR A 1 500 ? 0.317 18.933 24.913 1.00 95.38 500 TYR A C 1
ATOM 3962 O O . TYR A 1 500 ? 0.440 17.747 25.210 1.00 95.38 500 TYR A O 1
ATOM 3970 N N . SER A 1 501 ? -0.869 19.547 24.944 1.00 96.88 501 SER A N 1
ATOM 3971 C CA . SER A 1 501 ? -2.074 18.835 25.364 1.00 96.88 501 SER A CA 1
ATOM 3972 C C . SER A 1 501 ? -2.400 17.676 24.412 1.00 96.88 501 SER A C 1
ATOM 3974 O O . SER A 1 501 ? -2.404 17.880 23.194 1.00 96.88 501 SER A O 1
ATOM 3976 N N . PRO A 1 502 ? -2.707 16.470 24.916 1.00 97.88 502 PRO A N 1
ATOM 3977 C CA . PRO A 1 502 ? -3.216 15.400 24.073 1.00 97.88 502 PRO A CA 1
ATOM 3978 C C . PRO A 1 502 ? -4.536 15.781 23.388 1.00 97.88 502 PRO A C 1
ATOM 3980 O O . PRO A 1 502 ? -5.396 16.464 23.957 1.00 97.88 502 PRO A O 1
ATOM 3983 N N . ILE A 1 503 ? -4.707 15.291 22.165 1.00 98.69 503 ILE A N 1
ATOM 3984 C CA . ILE A 1 503 ? -5.911 15.418 21.350 1.00 98.69 503 ILE A CA 1
ATOM 3985 C C . ILE A 1 503 ? -6.506 14.026 21.186 1.00 98.69 503 ILE A C 1
ATOM 3987 O O . ILE A 1 503 ? -5.833 13.145 20.664 1.00 98.69 503 ILE A O 1
ATOM 3991 N N . ILE A 1 504 ? -7.763 13.835 21.575 1.00 98.81 504 ILE A N 1
ATOM 3992 C CA . ILE A 1 504 ? -8.539 12.650 21.195 1.00 98.81 504 ILE A CA 1
ATOM 3993 C C . ILE A 1 504 ? -9.359 13.014 19.960 1.00 98.81 504 ILE A C 1
ATOM 3995 O O . ILE A 1 504 ? -9.988 14.074 19.935 1.00 98.81 504 ILE A O 1
ATOM 3999 N N . LEU A 1 505 ? -9.374 12.146 18.956 1.00 98.75 505 LEU A N 1
ATOM 4000 C CA . LEU A 1 505 ? -10.289 12.221 17.822 1.00 98.75 505 LEU A CA 1
ATOM 4001 C C . LEU A 1 505 ? -10.965 10.856 17.661 1.00 98.75 505 LEU A C 1
ATOM 4003 O O . LEU A 1 505 ? -10.292 9.855 17.429 1.00 98.75 505 LEU A O 1
ATOM 4007 N N . GLU A 1 506 ? -12.292 10.829 17.765 1.00 98.69 506 GLU A N 1
ATOM 4008 C CA . GLU A 1 506 ? -13.105 9.635 17.526 1.00 98.69 506 GLU A CA 1
ATOM 4009 C C . GLU A 1 506 ? -14.157 9.910 16.455 1.00 98.69 506 GLU A C 1
ATOM 4011 O O . GLU A 1 506 ? -14.777 10.975 16.428 1.00 98.69 506 GLU A O 1
ATOM 4016 N N . VAL A 1 507 ? -14.338 8.955 15.549 1.00 98.56 507 VAL A N 1
ATOM 4017 C CA . VAL A 1 507 ? -15.224 9.075 14.393 1.00 98.56 507 VAL A CA 1
ATOM 4018 C C . VAL A 1 507 ? -16.173 7.889 14.363 1.00 98.56 507 VAL A C 1
ATOM 4020 O O . VAL A 1 507 ? -15.739 6.744 14.427 1.00 98.56 507 VAL A O 1
ATOM 4023 N N . GLY A 1 508 ? -17.469 8.161 14.239 1.00 94.50 508 GLY A N 1
ATOM 4024 C CA . GLY A 1 508 ? -18.532 7.164 14.165 1.00 94.50 508 GLY A CA 1
ATOM 4025 C C . GLY A 1 508 ? -19.291 7.243 12.842 1.00 94.50 508 GLY A C 1
ATOM 4026 O O . GLY A 1 508 ? -19.576 8.326 12.330 1.00 94.50 508 GLY A O 1
ATOM 4027 N N . ARG A 1 509 ? -19.661 6.095 12.273 1.00 93.25 509 ARG A N 1
ATOM 4028 C CA . ARG A 1 509 ? -20.470 6.033 11.041 1.00 93.25 509 ARG A CA 1
ATOM 4029 C C . ARG A 1 509 ? -21.914 6.437 11.353 1.00 93.25 509 ARG A C 1
ATOM 4031 O O . ARG A 1 509 ? -22.485 5.936 12.320 1.00 93.25 509 ARG A O 1
ATOM 4038 N N . LYS A 1 510 ? -22.567 7.246 10.510 1.00 91.19 510 LYS A N 1
ATOM 4039 C CA . LYS A 1 510 ? -24.007 7.555 10.692 1.00 91.19 510 LYS A CA 1
ATOM 4040 C C . LYS A 1 510 ? -24.902 6.325 10.587 1.00 91.19 510 LYS A C 1
ATOM 4042 O O . LYS A 1 510 ? -25.980 6.287 11.161 1.00 91.19 510 LYS A O 1
ATOM 4047 N N . GLN A 1 511 ? -24.444 5.308 9.862 1.00 83.56 511 GLN A N 1
ATOM 4048 C CA . GLN A 1 511 ? -25.139 4.026 9.776 1.00 83.56 511 GLN A CA 1
ATOM 4049 C C . GLN A 1 511 ? -25.180 3.290 11.128 1.00 83.56 511 GLN A C 1
ATOM 4051 O O . GLN A 1 511 ? -26.056 2.460 11.340 1.00 83.56 511 GLN A O 1
ATOM 4056 N N . VAL A 1 512 ? -24.249 3.601 12.039 1.00 82.44 512 VAL A N 1
ATOM 4057 C CA . VAL A 1 512 ? -24.200 3.057 13.404 1.00 82.44 512 VAL A CA 1
ATOM 4058 C C . VAL A 1 512 ? -24.950 3.977 14.368 1.00 82.44 512 VAL A C 1
ATOM 4060 O O . VAL A 1 512 ? -25.806 3.529 15.126 1.00 82.44 512 VAL A O 1
ATOM 4063 N N . TYR A 1 513 ? -24.682 5.282 14.305 1.00 77.12 513 TYR A N 1
ATOM 4064 C CA . TYR A 1 513 ? -25.323 6.275 15.162 1.00 77.12 513 TYR A CA 1
ATOM 4065 C C . TYR A 1 513 ? -26.482 6.929 14.411 1.00 77.12 513 TYR A C 1
ATOM 4067 O O . TYR A 1 513 ? -26.274 7.819 13.595 1.00 77.12 513 TYR A O 1
ATOM 4075 N N . GLY A 1 514 ? -27.724 6.537 14.705 1.00 74.25 514 GLY A N 1
ATOM 4076 C CA . GLY A 1 514 ? -28.913 7.083 14.026 1.00 74.25 514 GLY A CA 1
ATOM 4077 C C . GLY A 1 514 ? -29.146 8.596 14.207 1.00 74.25 514 GLY A C 1
ATOM 4078 O O . GLY A 1 514 ? -30.069 9.148 13.612 1.00 74.25 514 GLY A O 1
ATOM 4079 N N . SER A 1 515 ? -28.350 9.282 15.040 1.00 91.81 515 SER A N 1
ATOM 4080 C CA . SER A 1 515 ? -28.351 10.744 15.182 1.00 91.81 515 SER A CA 1
ATOM 4081 C C . SER A 1 515 ? -27.069 11.266 15.845 1.00 91.81 515 SER A C 1
ATOM 4083 O O . SER A 1 515 ? -26.415 10.540 16.596 1.00 91.81 515 SER A O 1
ATOM 4085 N N . MET A 1 516 ? -26.777 12.562 15.664 1.00 95.12 516 MET A N 1
ATOM 4086 C CA . MET A 1 516 ? -25.701 13.263 16.383 1.00 95.12 516 MET A CA 1
ATOM 4087 C C . MET A 1 516 ? -25.871 13.154 17.905 1.00 95.12 516 MET A C 1
ATOM 4089 O O . MET A 1 516 ? -24.897 12.954 18.617 1.00 95.12 516 MET A O 1
ATOM 4093 N N . ALA A 1 517 ? -27.106 13.227 18.412 1.00 96.69 517 ALA A N 1
ATOM 4094 C CA . ALA A 1 517 ? -27.375 13.132 19.846 1.00 96.69 517 ALA A CA 1
ATOM 4095 C C . ALA A 1 517 ? -26.994 11.759 20.429 1.00 96.69 517 ALA A C 1
ATOM 4097 O O . ALA A 1 517 ? -26.490 11.688 21.548 1.00 96.69 517 ALA A O 1
ATOM 4098 N N . ALA A 1 518 ? -27.201 10.673 19.672 1.00 95.69 518 ALA A N 1
ATOM 4099 C CA . ALA A 1 518 ? -26.782 9.333 20.085 1.00 95.69 518 ALA A CA 1
ATOM 4100 C C . ALA A 1 518 ? -25.251 9.228 20.154 1.00 95.69 518 ALA A C 1
ATOM 4102 O O . ALA A 1 518 ? -24.716 8.765 21.157 1.00 95.69 518 ALA A O 1
ATOM 4103 N N . PHE A 1 519 ? -24.559 9.740 19.132 1.00 97.38 519 PHE A N 1
ATOM 4104 C CA . PHE A 1 519 ? -23.097 9.797 19.110 1.00 97.38 519 PHE A CA 1
ATOM 4105 C C . PHE A 1 519 ? -22.537 10.651 20.259 1.00 97.38 519 PHE A C 1
ATOM 4107 O O . PHE A 1 519 ? -21.674 10.200 21.005 1.00 97.38 519 PHE A O 1
ATOM 4114 N N . GLN A 1 520 ? -23.085 11.851 20.481 1.00 98.25 520 GLN A N 1
ATOM 4115 C CA . GLN A 1 520 ? -22.719 12.713 21.609 1.00 98.25 520 GLN A CA 1
ATOM 4116 C C . GLN A 1 520 ? -22.908 12.011 22.954 1.00 98.25 520 GLN A C 1
ATOM 4118 O O . GLN A 1 520 ? -22.033 12.093 23.812 1.00 98.25 520 GLN A O 1
ATOM 4123 N N . SER A 1 521 ? -24.038 11.323 23.145 1.00 97.19 521 SER A N 1
ATOM 4124 C CA . SER A 1 521 ? -24.327 10.624 24.398 1.00 97.19 521 SER A CA 1
ATOM 4125 C C . SER A 1 521 ? -23.296 9.541 24.708 1.00 97.19 521 SER A C 1
ATOM 4127 O O . SER A 1 521 ? -22.929 9.389 25.870 1.00 97.19 521 SER A O 1
ATOM 4129 N N . GLU A 1 522 ? -22.838 8.798 23.701 1.00 97.19 522 GLU A N 1
ATOM 4130 C CA . GLU A 1 522 ? -21.814 7.767 23.877 1.00 97.19 522 GLU A CA 1
ATOM 4131 C C . GLU A 1 522 ? -20.434 8.382 24.152 1.00 97.19 522 GLU A C 1
ATOM 4133 O O . GLU A 1 522 ? -19.804 8.059 25.158 1.00 97.19 522 GLU A O 1
ATOM 4138 N N . ILE A 1 523 ? -20.004 9.351 23.335 1.00 98.56 523 ILE A N 1
ATOM 4139 C CA . ILE A 1 523 ? -18.706 10.025 23.504 1.00 98.56 523 ILE A CA 1
ATOM 4140 C C . ILE A 1 523 ? -18.596 10.712 24.872 1.00 98.56 523 ILE A C 1
ATOM 4142 O O . ILE A 1 523 ? -17.549 10.668 25.514 1.00 98.56 523 ILE A O 1
ATOM 4146 N N . LEU A 1 524 ? -19.675 11.334 25.355 1.00 98.38 524 LEU A N 1
ATOM 4147 C CA . LEU A 1 524 ? -19.696 11.968 26.677 1.00 98.38 524 LEU A CA 1
ATOM 4148 C C . LEU A 1 524 ? -19.682 10.953 27.833 1.00 98.38 524 LEU A C 1
ATOM 4150 O O . LEU A 1 524 ? -19.357 11.339 28.957 1.00 98.38 524 LEU A O 1
ATOM 4154 N N . ALA A 1 525 ? -20.036 9.690 27.578 1.00 97.62 525 ALA A N 1
ATOM 4155 C CA . ALA A 1 525 ? -19.994 8.604 28.556 1.00 97.62 525 ALA A CA 1
ATOM 4156 C C . ALA A 1 525 ? -18.654 7.845 28.564 1.00 97.62 525 ALA A C 1
ATOM 4158 O O . ALA A 1 525 ? -18.346 7.184 29.559 1.00 97.62 525 ALA A O 1
ATOM 4159 N N . ASN A 1 526 ? -17.854 7.950 27.496 1.00 98.06 526 ASN A N 1
ATOM 4160 C CA . ASN A 1 526 ? -16.538 7.319 27.401 1.00 98.06 526 ASN A CA 1
ATOM 4161 C C . ASN A 1 526 ? -15.604 7.766 28.541 1.00 98.06 526 ASN A C 1
ATOM 4163 O O . ASN A 1 526 ? -15.560 8.933 28.943 1.00 98.06 526 ASN A O 1
ATOM 4167 N N . SER A 1 527 ? -14.829 6.819 29.075 1.00 97.75 527 SER A N 1
ATOM 4168 C CA . SER A 1 527 ? -13.912 7.075 30.189 1.00 97.75 527 SER A CA 1
ATOM 4169 C C . SER A 1 527 ? -12.653 7.786 29.693 1.00 97.75 527 SER A C 1
ATOM 4171 O O . SER A 1 527 ? -11.919 7.243 28.872 1.00 97.75 527 SER A O 1
ATOM 4173 N N . ILE A 1 528 ? -12.359 8.956 30.267 1.00 98.25 528 ILE A N 1
ATOM 4174 C CA . ILE A 1 528 ? -11.098 9.687 30.081 1.00 98.25 528 ILE A CA 1
ATOM 4175 C C . ILE A 1 528 ? -10.364 9.725 31.423 1.00 98.25 528 ILE A C 1
ATOM 4177 O O . ILE A 1 528 ? -10.851 10.333 32.381 1.00 98.25 528 ILE A O 1
ATOM 4181 N N . ARG A 1 529 ? -9.181 9.110 31.505 1.00 98.19 529 ARG A N 1
ATOM 4182 C CA . ARG A 1 529 ? -8.306 9.184 32.685 1.00 98.19 529 ARG A CA 1
ATOM 4183 C C . ARG A 1 529 ? -7.030 9.921 32.309 1.00 98.19 529 ARG A C 1
ATOM 4185 O O . ARG A 1 529 ? -6.196 9.394 31.587 1.00 98.19 529 ARG A O 1
ATOM 4192 N N . TRP A 1 530 ? -6.895 11.145 32.807 1.00 97.69 530 TRP A N 1
ATOM 4193 C CA . TRP A 1 530 ? -5.746 12.015 32.567 1.00 97.69 530 TRP A CA 1
ATOM 4194 C C . TRP A 1 530 ? -5.108 12.411 33.897 1.00 97.69 530 TRP A C 1
ATOM 4196 O O . TRP A 1 530 ? -5.804 12.904 34.788 1.00 97.69 530 TRP A O 1
ATOM 4206 N N . ASN A 1 531 ? -3.798 12.200 34.039 1.00 96.06 531 ASN A N 1
ATOM 4207 C CA . ASN A 1 531 ? -3.050 12.551 35.256 1.00 96.06 531 ASN A CA 1
ATOM 4208 C C . ASN A 1 531 ? -1.927 13.586 35.029 1.00 96.06 531 ASN A C 1
ATOM 4210 O O . ASN A 1 531 ? -1.211 13.909 35.975 1.00 96.06 531 ASN A O 1
ATOM 4214 N N . GLY A 1 532 ? -1.779 14.103 33.804 1.00 94.75 532 GLY A N 1
ATOM 4215 C CA . GLY A 1 532 ? -0.710 15.030 33.415 1.00 94.75 532 GLY A CA 1
ATOM 4216 C C . GLY A 1 532 ? 0.436 14.384 32.627 1.00 94.75 532 GLY A C 1
ATOM 4217 O O . GLY A 1 532 ? 1.131 15.089 31.903 1.00 94.75 532 GLY A O 1
ATOM 4218 N N . THR A 1 533 ? 0.630 13.067 32.739 1.00 95.75 533 THR A N 1
ATOM 4219 C CA . THR A 1 533 ? 1.707 12.329 32.049 1.00 95.75 533 THR A CA 1
ATOM 4220 C C . THR A 1 533 ? 1.220 11.091 31.303 1.00 95.75 533 THR A C 1
ATOM 4222 O O . THR A 1 533 ? 1.914 10.594 30.428 1.00 95.75 533 THR A O 1
ATOM 4225 N N . GLN A 1 534 ? 0.024 10.595 31.608 1.00 97.38 534 GLN A N 1
ATOM 4226 C CA . GLN A 1 534 ? -0.608 9.463 30.943 1.00 97.38 534 GLN A CA 1
ATOM 4227 C C . GLN A 1 534 ? -2.084 9.770 30.706 1.00 97.38 534 GLN A C 1
ATOM 4229 O O . GLN A 1 534 ? -2.791 10.226 31.614 1.00 97.38 534 GLN A O 1
ATOM 4234 N N . LEU A 1 535 ? -2.530 9.497 29.481 1.00 98.62 535 LEU A N 1
ATOM 4235 C CA . LEU A 1 535 ? -3.920 9.542 29.058 1.00 98.62 535 LEU A CA 1
ATOM 4236 C C . LEU A 1 535 ? -4.392 8.134 28.700 1.00 98.62 535 LEU A C 1
ATOM 4238 O O . LEU A 1 535 ? -3.880 7.558 27.744 1.00 98.62 535 LEU A O 1
ATOM 4242 N N . ASP A 1 536 ? -5.402 7.639 29.414 1.00 98.62 536 ASP A N 1
ATOM 4243 C CA . ASP A 1 536 ? -6.180 6.468 29.007 1.00 98.62 536 ASP A CA 1
ATOM 4244 C C . ASP A 1 536 ? -7.558 6.924 28.516 1.00 98.62 536 ASP A C 1
ATOM 4246 O O . ASP A 1 536 ? -8.302 7.595 29.246 1.00 98.62 536 ASP A O 1
ATOM 4250 N N . TYR A 1 537 ? -7.904 6.546 27.289 1.00 98.75 537 TYR A N 1
ATOM 4251 C CA . TYR A 1 537 ? -9.201 6.811 26.681 1.00 98.75 537 TYR A CA 1
ATOM 4252 C C . TYR A 1 537 ? -9.875 5.504 26.272 1.00 98.75 537 TYR A C 1
ATOM 4254 O O . TYR A 1 537 ? -9.358 4.785 25.420 1.00 98.75 537 TYR A O 1
ATOM 4262 N N . THR A 1 538 ? -11.031 5.208 26.864 1.00 98.25 538 THR A N 1
ATOM 4263 C CA . THR A 1 538 ? -11.824 4.017 26.531 1.00 98.25 538 THR A CA 1
ATOM 4264 C C . THR A 1 538 ? -12.969 4.403 25.600 1.00 98.25 538 THR A C 1
ATOM 4266 O O . THR A 1 538 ? -13.901 5.081 26.038 1.00 98.25 538 THR A O 1
ATOM 4269 N N . SER A 1 539 ? -12.912 3.950 24.346 1.00 95.50 539 SER A N 1
ATOM 4270 C CA . SER A 1 539 ? -14.013 4.070 23.386 1.00 95.50 539 SER A CA 1
ATOM 4271 C C . SER A 1 539 ? -14.948 2.875 23.540 1.00 95.50 539 SER A C 1
ATOM 4273 O O . SER A 1 539 ? -14.569 1.737 23.263 1.00 95.50 539 SER A O 1
ATOM 4275 N N . SER A 1 540 ? -16.183 3.132 23.968 1.00 89.50 540 SER A N 1
ATOM 4276 C CA . SER A 1 540 ? -17.223 2.099 24.020 1.00 89.50 540 SER A CA 1
ATOM 4277 C C . SER A 1 540 ? -17.724 1.691 22.628 1.00 89.50 540 SER A C 1
ATOM 4279 O O . SER A 1 540 ? -18.042 0.522 22.426 1.00 89.50 540 SER A O 1
ATOM 4281 N N . GLY A 1 541 ? -17.721 2.608 21.653 1.00 80.94 541 GLY A N 1
ATOM 4282 C CA . GLY A 1 541 ? -18.108 2.327 20.267 1.00 80.94 541 GLY A CA 1
ATOM 4283 C C . GLY A 1 541 ? -17.165 1.361 19.541 1.00 80.94 541 GLY A C 1
ATOM 4284 O O . GLY A 1 541 ? -17.605 0.601 18.676 1.00 80.94 541 GLY A O 1
ATOM 4285 N N . TYR A 1 542 ? -15.881 1.351 19.915 1.00 86.38 542 TYR A N 1
ATOM 4286 C CA . TYR A 1 542 ? -14.865 0.462 19.338 1.00 86.38 542 TYR A CA 1
ATOM 4287 C C . TYR A 1 542 ? -14.382 -0.652 20.272 1.00 86.38 542 TYR A C 1
ATOM 4289 O O . TYR A 1 542 ? -13.575 -1.471 19.827 1.00 86.38 542 TYR A O 1
ATOM 4297 N N . ASP A 1 543 ? -14.901 -0.694 21.502 1.00 87.38 543 ASP A N 1
ATOM 4298 C CA . ASP A 1 543 ? -14.536 -1.640 22.564 1.00 87.38 543 ASP A CA 1
ATOM 4299 C C . ASP A 1 543 ? -13.018 -1.734 22.767 1.00 87.38 543 ASP A C 1
ATOM 4301 O O . ASP A 1 543 ? -12.411 -2.794 22.660 1.00 87.38 543 ASP A O 1
ATOM 4305 N N . THR A 1 544 ? -12.387 -0.576 22.973 1.00 88.94 544 THR A N 1
ATOM 4306 C CA . THR A 1 544 ? -10.929 -0.484 23.108 1.00 88.94 544 THR A CA 1
ATOM 4307 C C . THR A 1 544 ? -10.527 0.618 24.077 1.00 88.94 544 THR A C 1
ATOM 4309 O O . THR A 1 544 ? -11.231 1.621 24.251 1.00 88.94 544 THR A O 1
ATOM 4312 N N . THR A 1 545 ? -9.363 0.460 24.697 1.00 96.62 545 THR A N 1
ATOM 4313 C CA . THR A 1 545 ? -8.684 1.500 25.465 1.00 96.62 545 THR A CA 1
ATOM 4314 C C . THR A 1 545 ? -7.359 1.867 24.815 1.00 96.62 545 THR A C 1
ATOM 4316 O O . THR A 1 545 ? -6.444 1.051 24.709 1.00 96.62 545 THR A O 1
ATOM 4319 N N . LEU A 1 546 ? -7.236 3.140 24.446 1.00 98.56 546 LEU A N 1
ATOM 4320 C CA . LEU A 1 546 ? -5.997 3.734 23.965 1.00 98.56 546 LEU A CA 1
ATOM 4321 C C . LEU A 1 546 ? -5.251 4.386 25.127 1.00 98.56 546 LEU A C 1
ATOM 4323 O O . LEU A 1 546 ? -5.822 5.214 25.841 1.00 98.56 546 LEU A O 1
ATOM 4327 N N . THR A 1 547 ? -3.968 4.064 25.274 1.00 98.56 547 THR A N 1
ATOM 4328 C CA . THR A 1 547 ? -3.080 4.701 26.254 1.00 98.56 547 THR A CA 1
ATOM 4329 C C . THR A 1 547 ? -1.959 5.450 25.544 1.00 98.56 547 THR A C 1
ATOM 4331 O O . THR A 1 547 ? -1.172 4.849 24.806 1.00 98.56 547 THR A O 1
ATOM 4334 N N . LEU A 1 548 ? -1.837 6.750 25.824 1.00 98.12 548 LEU A N 1
ATOM 4335 C CA . LEU A 1 548 ? -0.701 7.583 25.424 1.00 98.12 548 LEU A CA 1
ATOM 4336 C C . LEU A 1 548 ? 0.040 8.090 26.670 1.00 98.12 548 LEU A C 1
ATOM 4338 O O . LEU A 1 548 ? -0.553 8.724 27.545 1.00 98.12 548 LEU A O 1
ATOM 4342 N N . PHE A 1 549 ? 1.347 7.844 26.739 1.00 97.56 549 PHE A N 1
ATOM 4343 C CA . PHE A 1 549 ? 2.218 8.351 27.801 1.00 97.56 549 PHE A CA 1
ATOM 4344 C C . PHE A 1 549 ? 2.725 9.739 27.429 1.00 97.56 549 PHE A C 1
ATOM 4346 O O . PHE A 1 549 ? 3.810 9.862 26.896 1.00 97.56 549 PHE A O 1
ATOM 4353 N N . ALA A 1 550 ? 1.953 10.791 27.673 1.00 95.00 550 ALA A N 1
ATOM 4354 C CA . ALA A 1 550 ? 2.258 12.153 27.237 1.00 95.00 550 ALA A CA 1
ATOM 4355 C C . ALA A 1 550 ? 3.646 12.717 27.613 1.00 95.00 550 ALA A C 1
ATOM 4357 O O . ALA A 1 550 ? 4.058 13.733 27.052 1.00 95.00 550 ALA A O 1
ATOM 4358 N N . ASP A 1 551 ? 4.354 12.085 28.548 1.00 94.38 551 ASP A N 1
ATOM 4359 C CA . ASP A 1 551 ? 5.726 12.396 28.952 1.00 94.38 551 ASP A CA 1
ATOM 4360 C C . ASP A 1 551 ? 6.819 11.587 28.222 1.00 94.38 551 ASP A C 1
ATOM 4362 O O . ASP A 1 551 ? 7.989 11.692 28.589 1.00 94.38 551 ASP A O 1
ATOM 4366 N N . GLU A 1 552 ? 6.468 10.784 27.214 1.00 95.25 552 GLU A N 1
ATOM 4367 C CA . GLU A 1 552 ? 7.413 9.971 26.427 1.00 95.25 552 GLU A CA 1
ATOM 4368 C C . GLU A 1 552 ? 8.080 8.835 27.212 1.00 95.25 552 GLU A C 1
ATOM 4370 O O . GLU A 1 552 ? 9.066 8.253 26.760 1.00 95.25 552 GLU A O 1
ATOM 4375 N N . SER A 1 553 ? 7.523 8.466 28.370 1.00 94.94 553 SER A N 1
ATOM 4376 C CA . SER A 1 553 ? 8.115 7.456 29.258 1.00 94.94 553 SER A CA 1
ATOM 4377 C C . SER A 1 553 ? 7.959 6.006 28.785 1.00 94.94 553 SER A C 1
ATOM 4379 O O . SER A 1 553 ? 8.728 5.143 29.216 1.00 94.94 553 SER A O 1
ATOM 4381 N N . ALA A 1 554 ? 6.987 5.717 27.915 1.00 95.62 554 ALA A N 1
ATOM 4382 C CA . ALA A 1 554 ? 6.737 4.376 27.395 1.00 95.62 554 ALA A CA 1
ATOM 4383 C C . ALA A 1 554 ? 6.044 4.390 26.024 1.00 95.62 554 ALA A C 1
ATOM 4385 O O . ALA A 1 554 ? 5.394 5.362 25.635 1.00 95.62 554 ALA A O 1
ATOM 4386 N N . THR A 1 555 ? 6.157 3.270 25.306 1.00 96.06 555 THR A N 1
ATOM 4387 C CA . THR A 1 555 ? 5.441 3.034 24.046 1.00 96.06 555 THR A CA 1
ATOM 4388 C C . THR A 1 555 ? 3.926 3.120 24.266 1.00 96.06 555 THR A C 1
ATOM 4390 O O . THR A 1 555 ? 3.436 2.537 25.243 1.00 96.06 555 THR A O 1
ATOM 4393 N N . PRO A 1 556 ? 3.172 3.798 23.377 1.00 97.38 556 PRO A N 1
ATOM 4394 C CA . PRO A 1 556 ? 1.714 3.820 23.445 1.00 97.38 556 PRO A CA 1
ATOM 4395 C C . PRO A 1 556 ? 1.116 2.412 23.385 1.00 97.38 556 PRO A C 1
ATOM 4397 O O . PRO A 1 556 ? 1.764 1.473 22.910 1.00 97.38 556 PRO A O 1
ATOM 4400 N N . ARG A 1 557 ? -0.115 2.258 23.878 1.00 96.75 557 ARG A N 1
ATOM 4401 C CA . ARG A 1 557 ? -0.766 0.947 23.989 1.00 96.75 557 ARG A CA 1
ATOM 4402 C C . ARG A 1 557 ? -2.179 0.958 23.434 1.00 96.75 557 ARG A C 1
ATOM 4404 O O . ARG A 1 557 ? -2.885 1.959 23.553 1.00 96.75 557 ARG A O 1
ATOM 4411 N N . VAL A 1 558 ? -2.573 -0.198 22.916 1.00 93.31 558 VAL A N 1
ATOM 4412 C CA . VAL A 1 558 ? -3.956 -0.561 22.605 1.00 93.31 558 VAL A CA 1
ATOM 4413 C C . VAL A 1 558 ? -4.305 -1.730 23.519 1.00 93.31 558 VAL A C 1
ATOM 4415 O O . VAL A 1 558 ? -3.578 -2.719 23.556 1.00 93.31 558 VAL A O 1
ATOM 4418 N N . ASP A 1 559 ? -5.338 -1.575 24.343 1.00 91.38 559 ASP A N 1
ATOM 4419 C CA . ASP A 1 559 ? -5.820 -2.608 25.272 1.00 91.38 559 ASP A CA 1
ATOM 4420 C C . ASP A 1 559 ? -4.729 -3.173 26.199 1.00 91.38 559 ASP A C 1
ATOM 4422 O O . ASP A 1 559 ? -4.670 -4.353 26.532 1.00 91.38 559 ASP A O 1
ATOM 4426 N N . GLY A 1 560 ? -3.828 -2.287 26.633 1.00 90.12 560 GLY A N 1
ATOM 4427 C CA . GLY A 1 560 ? -2.699 -2.625 27.500 1.00 90.12 560 GLY A CA 1
ATOM 4428 C C . GLY A 1 560 ? -1.490 -3.228 26.776 1.00 90.12 560 GLY A C 1
ATOM 4429 O O . GLY A 1 560 ? -0.419 -3.304 27.384 1.00 90.12 560 GLY A O 1
ATOM 4430 N N . VAL A 1 561 ? -1.613 -3.565 25.490 1.00 90.94 561 VAL A N 1
ATOM 4431 C CA . VAL A 1 561 ? -0.536 -4.112 24.658 1.00 90.94 561 VAL A CA 1
ATOM 4432 C C . VAL A 1 561 ? 0.263 -2.970 24.015 1.00 90.94 561 VAL A C 1
ATOM 4434 O O . VAL A 1 561 ? -0.322 -2.120 23.339 1.00 90.94 561 VAL A O 1
ATOM 4437 N N . PRO A 1 562 ? 1.592 -2.892 24.222 1.00 91.88 562 PRO A N 1
ATOM 4438 C CA . PRO A 1 562 ? 2.445 -1.922 23.535 1.00 91.88 562 PRO A CA 1
ATOM 4439 C C . PRO A 1 562 ? 2.419 -2.092 22.016 1.00 91.88 562 PRO A C 1
ATOM 4441 O O . PRO A 1 562 ? 2.429 -3.214 21.516 1.00 91.88 562 PRO A O 1
ATOM 4444 N N . LEU A 1 563 ? 2.450 -0.976 21.285 1.00 92.56 563 LEU A N 1
ATOM 4445 C CA . LEU A 1 563 ? 2.564 -1.005 19.826 1.00 92.56 563 LEU A CA 1
ATOM 4446 C C . LEU A 1 563 ? 3.831 -1.747 19.372 1.00 92.56 563 LEU A C 1
ATOM 4448 O O . LEU A 1 563 ? 4.932 -1.463 19.850 1.00 92.56 563 LEU A O 1
ATOM 4452 N N . ASN A 1 564 ? 3.669 -2.644 18.398 1.00 89.50 564 ASN A N 1
ATOM 4453 C CA . ASN A 1 564 ? 4.772 -3.274 17.681 1.00 89.50 564 ASN A CA 1
ATOM 4454 C C . ASN A 1 564 ? 5.118 -2.448 16.432 1.00 89.50 564 ASN A C 1
ATOM 4456 O O . ASN A 1 564 ? 4.314 -2.364 15.508 1.00 89.50 564 ASN A O 1
ATOM 4460 N N . PHE A 1 565 ? 6.313 -1.857 16.386 1.00 91.81 565 PHE A N 1
ATOM 4461 C CA . PHE A 1 565 ? 6.778 -1.087 15.223 1.00 91.81 565 PHE A CA 1
ATOM 4462 C C . PHE A 1 565 ? 7.508 -1.928 14.166 1.00 91.81 565 PHE A C 1
ATOM 4464 O O . PHE A 1 565 ? 7.894 -1.396 13.125 1.00 91.81 565 PHE A O 1
ATOM 4471 N N . GLU A 1 566 ? 7.713 -3.215 14.429 1.00 90.31 566 GLU A N 1
ATOM 4472 C CA . GLU A 1 566 ? 8.422 -4.160 13.564 1.00 90.31 566 GLU A CA 1
ATOM 4473 C C . GLU A 1 566 ? 7.559 -5.409 13.320 1.00 90.31 566 GLU A C 1
ATOM 4475 O O . GLU A 1 566 ? 7.977 -6.532 13.610 1.00 90.31 566 GLU A O 1
ATOM 4480 N N . PRO A 1 567 ? 6.319 -5.257 12.810 1.00 87.75 567 PRO A N 1
ATOM 4481 C CA . PRO A 1 567 ? 5.563 -6.417 12.364 1.00 87.75 567 PRO A CA 1
ATOM 4482 C C . PRO A 1 567 ? 6.299 -7.124 11.215 1.00 87.75 567 PRO A C 1
ATOM 4484 O O . PRO A 1 567 ? 7.054 -6.500 10.458 1.00 87.75 567 PRO A O 1
ATOM 4487 N N . ILE A 1 568 ? 6.052 -8.433 11.087 1.00 84.00 568 ILE A N 1
ATOM 4488 C CA . ILE A 1 568 ? 6.572 -9.265 9.988 1.00 84.00 568 ILE A CA 1
ATOM 4489 C C . ILE A 1 568 ? 6.050 -8.737 8.647 1.00 84.00 568 ILE A C 1
ATOM 4491 O O . ILE A 1 568 ? 6.813 -8.576 7.698 1.00 84.00 568 ILE A O 1
ATOM 4495 N N . LYS A 1 569 ? 4.758 -8.396 8.595 1.00 86.88 569 LYS A N 1
ATOM 4496 C CA . LYS A 1 569 ? 4.118 -7.833 7.408 1.00 86.88 569 LYS A CA 1
ATOM 4497 C C . LYS A 1 569 ? 4.492 -6.369 7.202 1.00 86.88 569 LYS A C 1
ATOM 4499 O O . LYS A 1 569 ? 4.340 -5.545 8.107 1.00 86.88 569 LYS A O 1
ATOM 4504 N N . CYS A 1 570 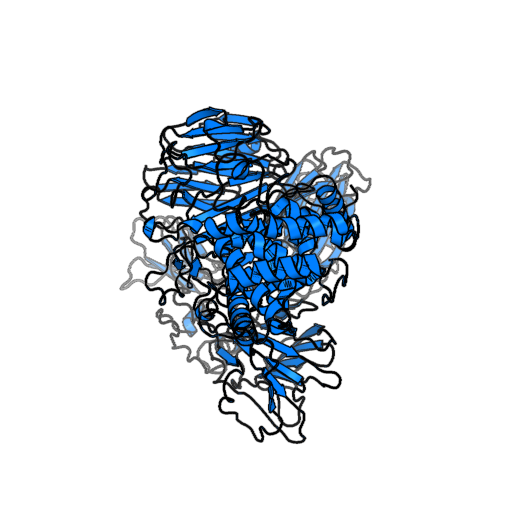? 4.913 -6.027 5.985 1.00 92.69 570 CYS A N 1
ATOM 4505 C CA . CYS A 1 570 ? 4.953 -4.637 5.544 1.00 92.69 570 CYS A CA 1
ATOM 4506 C C . CYS A 1 570 ? 3.568 -4.136 5.160 1.00 92.69 570 CYS A C 1
ATOM 4508 O O . CYS A 1 570 ? 3.258 -2.991 5.467 1.00 92.69 570 CYS A O 1
ATOM 4510 N N . TYR A 1 571 ? 2.742 -4.977 4.540 1.00 94.06 571 TYR A N 1
ATOM 4511 C CA . TYR A 1 571 ? 1.362 -4.656 4.199 1.00 94.06 571 TYR A CA 1
ATOM 4512 C C . TYR A 1 571 ? 0.450 -5.666 4.877 1.00 94.06 571 TYR A C 1
ATOM 4514 O O . TYR A 1 571 ? 0.544 -6.864 4.607 1.00 94.06 571 TYR A O 1
ATOM 4522 N N . ASP A 1 572 ? -0.420 -5.188 5.761 1.00 89.44 572 ASP A N 1
ATOM 4523 C CA . ASP A 1 572 ? -1.384 -6.039 6.449 1.00 89.44 572 ASP A CA 1
ATOM 4524 C C . ASP A 1 572 ? -2.783 -5.441 6.337 1.00 89.44 572 ASP A C 1
ATOM 4526 O O . ASP A 1 572 ? -3.209 -4.603 7.135 1.00 89.44 572 ASP A O 1
ATOM 4530 N N . ALA A 1 573 ? -3.468 -5.850 5.273 1.00 87.94 573 ALA A N 1
ATOM 4531 C CA . ALA A 1 573 ? -4.883 -5.623 5.042 1.00 87.94 573 ALA A CA 1
ATOM 4532 C C . ALA A 1 573 ? -5.521 -6.892 4.444 1.00 87.94 573 ALA A C 1
ATOM 4534 O O . ALA A 1 573 ? -4.825 -7.741 3.879 1.00 87.94 573 ALA A O 1
ATOM 4535 N N . PRO A 1 574 ? -6.860 -7.019 4.463 1.00 79.06 574 PRO A N 1
ATOM 4536 C CA . PRO A 1 574 ? -7.548 -8.117 3.776 1.00 79.06 574 PRO A CA 1
ATOM 4537 C C . PRO A 1 574 ? -7.293 -8.165 2.257 1.00 79.06 574 PRO A C 1
ATOM 4539 O O . PRO A 1 574 ? -7.457 -9.210 1.633 1.00 79.06 574 PRO A O 1
ATOM 4542 N N . TYR A 1 575 ? -6.909 -7.029 1.669 1.00 85.38 575 TYR A N 1
ATOM 4543 C CA . TYR A 1 575 ? -6.843 -6.807 0.223 1.00 85.38 575 TYR A CA 1
ATOM 4544 C C . TYR A 1 575 ? -5.422 -6.620 -0.326 1.00 85.38 575 TYR A C 1
ATOM 4546 O O . TYR A 1 575 ? -5.232 -6.741 -1.531 1.00 85.38 575 TYR A O 1
ATOM 4554 N N . LEU A 1 576 ? -4.443 -6.313 0.532 1.00 91.81 576 LEU A N 1
ATOM 4555 C CA . LEU A 1 576 ? -3.027 -6.170 0.184 1.00 91.81 576 LEU A CA 1
ATOM 4556 C C . LEU A 1 576 ? -2.193 -6.785 1.305 1.00 91.81 576 LEU A C 1
ATOM 4558 O O . LEU A 1 576 ? -2.296 -6.355 2.457 1.00 91.81 576 LEU A O 1
ATOM 4562 N N . GLN A 1 577 ? -1.389 -7.785 0.962 1.00 87.69 577 GLN A N 1
ATOM 4563 C CA . GLN A 1 577 ? -0.566 -8.533 1.907 1.00 87.69 577 GLN A CA 1
ATOM 4564 C C . GLN A 1 577 ? 0.856 -8.665 1.375 1.00 87.69 577 GLN A C 1
ATOM 4566 O O . GLN A 1 577 ? 1.043 -8.908 0.185 1.00 87.69 577 GLN A O 1
ATOM 4571 N N . GLY A 1 578 ? 1.845 -8.519 2.249 1.00 87.38 578 GLY A N 1
ATOM 4572 C CA . GLY A 1 578 ? 3.248 -8.717 1.897 1.00 87.38 578 GLY A CA 1
ATOM 4573 C C . GLY A 1 578 ? 4.155 -8.598 3.110 1.00 87.38 578 GLY A C 1
ATOM 4574 O O . GLY A 1 578 ? 3.966 -7.699 3.939 1.00 87.38 578 GLY A O 1
ATOM 4575 N N . ASP A 1 579 ? 5.131 -9.493 3.204 1.00 86.38 579 ASP A N 1
ATOM 4576 C CA . ASP A 1 579 ? 6.123 -9.493 4.273 1.00 86.38 579 ASP A CA 1
ATOM 4577 C C . ASP A 1 579 ? 7.208 -8.440 4.014 1.00 86.38 579 ASP A C 1
ATOM 4579 O O . ASP A 1 579 ? 7.455 -8.029 2.882 1.00 86.38 579 ASP A O 1
ATOM 4583 N N . PHE A 1 580 ? 7.822 -7.943 5.086 1.00 88.38 580 PHE A N 1
ATOM 4584 C CA . PHE A 1 580 ? 8.795 -6.851 5.009 1.00 88.38 580 PHE A CA 1
ATOM 4585 C C . PHE A 1 580 ? 10.163 -7.290 4.466 1.00 88.38 580 PHE A C 1
ATOM 4587 O O . PHE A 1 580 ? 10.853 -6.484 3.846 1.00 88.38 580 PHE A O 1
ATOM 4594 N N . GLU A 1 581 ? 10.557 -8.545 4.693 1.00 83.88 581 GLU A N 1
ATOM 4595 C CA . GLU A 1 581 ? 11.893 -9.045 4.333 1.00 83.88 581 GLU A CA 1
ATOM 4596 C C . GLU A 1 581 ? 11.929 -9.816 2.999 1.00 83.88 581 GLU A C 1
ATOM 4598 O O . GLU A 1 581 ? 13.012 -10.037 2.467 1.00 83.88 581 GLU A O 1
ATOM 4603 N N . GLY A 1 582 ? 10.786 -10.207 2.417 1.00 83.12 582 GLY A N 1
ATOM 4604 C CA . GLY A 1 582 ? 10.773 -10.941 1.145 1.00 83.12 582 GLY A CA 1
ATOM 4605 C C . GLY A 1 582 ? 9.453 -11.629 0.804 1.00 83.12 582 GLY A C 1
ATOM 4606 O O . GLY A 1 582 ? 8.450 -11.471 1.497 1.00 83.12 582 GLY A O 1
ATOM 4607 N N . GLY A 1 583 ? 9.477 -12.429 -0.264 1.00 80.50 583 GLY A N 1
ATOM 4608 C CA . GLY A 1 583 ? 8.320 -13.176 -0.757 1.00 80.50 583 GLY A CA 1
ATOM 4609 C C . GLY A 1 583 ? 7.356 -12.357 -1.629 1.00 80.50 583 GLY A C 1
ATOM 4610 O O . GLY A 1 583 ? 7.620 -11.196 -1.963 1.00 80.50 583 GLY A O 1
ATOM 4611 N N . PRO A 1 584 ? 6.236 -12.966 -2.058 1.00 84.50 584 PRO A N 1
ATOM 4612 C CA . PRO A 1 584 ? 5.297 -12.314 -2.950 1.00 84.50 584 PRO A CA 1
ATOM 4613 C C . PRO A 1 584 ? 4.416 -11.309 -2.210 1.00 84.50 584 PRO A C 1
ATOM 4615 O O . PRO A 1 584 ? 4.024 -11.516 -1.059 1.00 84.50 584 PRO A O 1
ATOM 4618 N N . LEU A 1 585 ? 4.011 -10.265 -2.929 1.00 88.44 585 LEU A N 1
ATOM 4619 C CA . LEU A 1 585 ? 2.883 -9.438 -2.523 1.00 88.44 585 LEU A CA 1
ATOM 4620 C C . LEU A 1 585 ? 1.604 -9.940 -3.177 1.00 88.44 585 LEU A C 1
ATOM 4622 O O . LEU A 1 585 ? 1.585 -10.276 -4.359 1.00 88.44 585 LEU A O 1
ATOM 4626 N N . VAL A 1 586 ? 0.519 -9.947 -2.414 1.00 86.44 586 VAL A N 1
ATOM 4627 C CA . VAL A 1 586 ? -0.784 -10.425 -2.871 1.00 86.44 586 VAL A CA 1
ATOM 4628 C C . VAL A 1 586 ? -1.793 -9.287 -2.812 1.00 86.44 586 VAL A C 1
ATOM 4630 O O . VAL A 1 586 ? -2.009 -8.699 -1.751 1.00 86.44 586 VAL A O 1
ATOM 4633 N N . ILE A 1 587 ? -2.441 -9.021 -3.944 1.00 88.50 587 ILE A N 1
ATOM 4634 C CA . ILE A 1 587 ? -3.555 -8.081 -4.081 1.00 88.50 587 ILE A CA 1
ATOM 4635 C C . ILE A 1 587 ? -4.815 -8.890 -4.389 1.00 88.50 587 ILE A C 1
ATOM 4637 O O . ILE A 1 587 ? -4.834 -9.670 -5.340 1.00 88.50 587 ILE A O 1
ATOM 4641 N N . ASN A 1 588 ? -5.872 -8.706 -3.599 1.00 81.75 588 ASN A N 1
ATOM 4642 C CA . ASN A 1 588 ? -7.130 -9.436 -3.761 1.00 81.75 588 ASN A CA 1
ATOM 4643 C C . ASN A 1 588 ? -8.319 -8.476 -3.809 1.00 81.75 588 ASN A C 1
ATOM 4645 O O . ASN A 1 588 ? -8.417 -7.564 -2.986 1.00 81.75 588 ASN A O 1
ATOM 4649 N N . TYR A 1 589 ? -9.272 -8.742 -4.702 1.00 76.62 589 TYR A N 1
ATOM 4650 C CA . TYR A 1 589 ? -10.581 -8.097 -4.699 1.00 76.62 589 TYR A CA 1
ATOM 4651 C C . TYR A 1 589 ? -11.651 -8.990 -5.338 1.00 76.62 589 TYR A C 1
ATOM 4653 O O . TYR A 1 589 ? -11.610 -9.283 -6.529 1.00 76.62 589 TYR A O 1
ATOM 4661 N N . GLY A 1 590 ? -12.659 -9.394 -4.560 1.00 68.69 590 GLY A N 1
ATOM 4662 C CA . GLY A 1 590 ? -13.696 -10.301 -5.056 1.00 68.69 590 GLY A CA 1
ATOM 4663 C C . GLY A 1 590 ? -13.088 -11.625 -5.531 1.00 68.69 590 GLY A C 1
ATOM 4664 O O . GLY A 1 590 ? -12.432 -12.301 -4.744 1.00 68.69 590 GLY A O 1
ATOM 4665 N N . GLY A 1 591 ? -13.320 -11.981 -6.798 1.00 60.81 591 GLY A N 1
ATOM 4666 C CA . GLY A 1 591 ? -12.658 -13.111 -7.466 1.00 60.81 591 GLY A CA 1
ATOM 4667 C C . GLY A 1 591 ? -11.385 -12.736 -8.237 1.00 60.81 591 GLY A C 1
ATOM 4668 O O . GLY A 1 591 ? -10.754 -13.615 -8.803 1.00 60.81 591 GLY A O 1
ATOM 4669 N N . GLU A 1 592 ? -11.018 -11.453 -8.288 1.00 74.31 592 GLU A N 1
ATOM 4670 C CA . GLU A 1 592 ? -9.799 -10.984 -8.949 1.00 74.31 592 GLU A CA 1
ATOM 4671 C C . GLU A 1 592 ? -8.621 -11.069 -7.973 1.00 74.31 592 GLU A C 1
ATOM 4673 O O . GLU A 1 592 ? -8.715 -10.647 -6.810 1.00 74.31 592 GLU A O 1
ATOM 4678 N N . ARG A 1 593 ? -7.492 -11.576 -8.461 1.00 78.94 593 ARG A N 1
ATOM 4679 C CA . ARG A 1 593 ? -6.271 -11.735 -7.681 1.00 78.94 593 ARG A CA 1
ATOM 4680 C C . ARG A 1 593 ? -5.047 -11.391 -8.510 1.00 78.94 593 ARG A C 1
ATOM 4682 O O . ARG A 1 593 ? -5.005 -11.619 -9.714 1.00 78.94 593 ARG A O 1
ATOM 4689 N N . THR A 1 594 ? -4.041 -10.832 -7.856 1.00 84.75 594 THR A N 1
ATOM 4690 C CA . THR A 1 594 ? -2.735 -10.587 -8.463 1.00 84.75 594 THR A CA 1
ATOM 4691 C C . THR A 1 594 ? -1.650 -10.912 -7.449 1.00 84.75 594 THR A C 1
ATOM 4693 O O . THR A 1 594 ? -1.711 -10.466 -6.301 1.00 84.75 594 THR A O 1
ATOM 4696 N N . VAL A 1 595 ? -0.681 -11.726 -7.864 1.00 85.44 595 VAL A N 1
ATOM 4697 C CA . VAL A 1 595 ? 0.477 -12.113 -7.057 1.00 85.44 595 VAL A CA 1
ATOM 4698 C C . VAL A 1 595 ? 1.717 -11.544 -7.726 1.00 85.44 595 VAL A C 1
ATOM 4700 O O . VAL A 1 595 ? 2.014 -11.863 -8.870 1.00 85.44 595 VAL A O 1
ATOM 4703 N N . HIS A 1 596 ? 2.440 -10.694 -7.007 1.00 87.56 596 HIS A N 1
ATOM 4704 C CA . HIS A 1 596 ? 3.665 -10.078 -7.494 1.00 87.56 596 HIS A CA 1
ATOM 4705 C C . HIS A 1 596 ? 4.867 -10.718 -6.818 1.00 87.56 596 HIS A C 1
ATOM 4707 O O . HIS A 1 596 ? 5.169 -10.434 -5.656 1.00 87.56 596 HIS A O 1
ATOM 4713 N N . GLY A 1 597 ? 5.573 -11.568 -7.561 1.00 83.44 597 GLY A N 1
ATOM 4714 C CA . GLY A 1 597 ? 6.883 -12.089 -7.181 1.00 83.44 597 GLY A CA 1
ATOM 4715 C C . GLY A 1 597 ? 7.958 -11.041 -7.369 1.00 83.44 597 GLY A C 1
ATOM 4716 O O . GLY A 1 597 ? 8.709 -11.109 -8.338 1.00 83.44 597 GLY A O 1
ATOM 4717 N N . VAL A 1 598 ? 8.010 -10.059 -6.472 1.00 78.81 598 VAL A N 1
ATOM 4718 C CA . VAL A 1 598 ? 8.980 -8.966 -6.589 1.00 78.81 598 VAL A CA 1
ATOM 4719 C C . VAL A 1 598 ? 10.336 -9.311 -6.006 1.00 78.81 598 VAL A C 1
ATOM 4721 O O . VAL A 1 598 ? 11.311 -8.751 -6.482 1.00 78.81 598 VAL A O 1
ATOM 4724 N N . ALA A 1 599 ? 10.422 -10.225 -5.038 1.00 82.25 599 ALA A N 1
ATOM 4725 C CA . ALA A 1 599 ? 11.665 -10.602 -4.374 1.00 82.25 599 ALA A CA 1
ATOM 4726 C C . ALA A 1 599 ? 11.691 -12.095 -3.994 1.00 82.25 599 ALA A C 1
ATOM 4728 O O . ALA A 1 599 ? 10.618 -12.681 -3.802 1.00 82.25 599 ALA A O 1
ATOM 4729 N N . PRO A 1 600 ? 12.894 -12.688 -3.845 1.00 83.56 600 PRO A N 1
ATOM 4730 C CA . PRO A 1 600 ? 13.047 -14.043 -3.319 1.00 83.56 600 PRO A CA 1
ATOM 4731 C C . PRO A 1 600 ? 12.486 -14.157 -1.895 1.00 83.56 600 PRO A C 1
ATOM 4733 O O . PRO A 1 600 ? 12.218 -13.149 -1.223 1.00 83.56 600 PRO A O 1
ATOM 4736 N N . PHE A 1 601 ? 12.286 -15.388 -1.424 1.00 85.69 601 PHE A N 1
ATOM 4737 C CA . PHE A 1 601 ? 11.902 -15.595 -0.033 1.00 85.69 601 PHE A CA 1
ATOM 4738 C C . PHE A 1 601 ? 13.066 -15.268 0.900 1.00 85.69 601 PHE A C 1
ATOM 4740 O O . PHE A 1 601 ? 14.237 -15.408 0.558 1.00 85.69 601 PHE A O 1
ATOM 4747 N N . PHE A 1 602 ? 12.719 -14.833 2.106 1.00 82.25 602 PHE A N 1
ATOM 4748 C CA . PHE A 1 602 ? 13.682 -14.556 3.160 1.00 82.25 602 PHE A CA 1
ATOM 4749 C C . PHE A 1 602 ? 13.621 -15.635 4.234 1.00 82.25 602 PHE A C 1
ATOM 4751 O O . PHE A 1 602 ? 12.526 -15.982 4.683 1.00 82.25 602 PHE A O 1
ATOM 4758 N N . ASP A 1 603 ? 14.775 -16.134 4.669 1.00 82.38 603 ASP A N 1
ATOM 4759 C CA . ASP A 1 603 ? 14.873 -17.077 5.781 1.00 82.38 603 ASP A CA 1
ATOM 4760 C C . ASP A 1 603 ? 14.558 -16.392 7.114 1.00 82.38 603 ASP A C 1
ATOM 4762 O O . ASP A 1 603 ? 15.220 -15.450 7.545 1.00 82.38 603 ASP A O 1
ATOM 4766 N N . ASP A 1 604 ? 13.560 -16.918 7.811 1.00 73.06 604 ASP A N 1
ATOM 4767 C CA . ASP A 1 604 ? 13.113 -16.449 9.120 1.00 73.06 604 ASP A CA 1
ATOM 4768 C C . ASP A 1 604 ? 13.184 -17.569 10.173 1.00 73.06 604 ASP A C 1
ATOM 4770 O O . ASP A 1 604 ? 13.514 -18.720 9.883 1.00 73.06 604 ASP A O 1
ATOM 4774 N N . ALA A 1 605 ? 12.832 -17.246 11.421 1.00 74.19 605 ALA A N 1
ATOM 4775 C CA . ALA A 1 605 ? 12.834 -18.206 12.530 1.00 74.19 605 ALA A CA 1
ATOM 4776 C C . ALA A 1 605 ? 11.886 -19.409 12.334 1.00 74.19 605 ALA A C 1
ATOM 4778 O O . ALA A 1 605 ? 12.003 -20.397 13.055 1.00 74.19 605 ALA A O 1
ATOM 4779 N N . ASN A 1 606 ? 10.954 -19.328 11.383 1.00 75.38 606 ASN A N 1
ATOM 4780 C CA . ASN A 1 606 ? 9.984 -20.373 11.070 1.00 75.38 606 ASN A CA 1
ATOM 4781 C C . ASN A 1 606 ? 10.383 -21.174 9.829 1.00 75.38 606 ASN A C 1
ATOM 4783 O O . ASN A 1 606 ? 9.657 -22.079 9.420 1.00 75.38 606 ASN A O 1
ATOM 4787 N N . THR A 1 607 ? 11.505 -20.845 9.195 1.00 82.19 607 THR A N 1
ATOM 4788 C CA . THR A 1 607 ? 11.947 -21.519 7.981 1.00 82.19 607 THR A CA 1
ATOM 4789 C C . THR A 1 607 ? 12.553 -22.870 8.333 1.00 82.19 607 THR A C 1
ATOM 4791 O O . THR A 1 607 ? 13.523 -22.964 9.081 1.00 82.19 607 THR A O 1
ATOM 4794 N N . ILE A 1 608 ? 11.945 -23.931 7.805 1.00 81.06 608 ILE A N 1
ATOM 4795 C CA . ILE A 1 608 ? 12.400 -25.314 7.975 1.00 81.06 608 ILE A CA 1
ATOM 4796 C C . ILE A 1 608 ? 13.466 -25.627 6.925 1.00 81.06 608 ILE A C 1
ATOM 4798 O O . ILE A 1 608 ? 14.491 -26.231 7.235 1.00 81.06 608 ILE A O 1
ATOM 4802 N N . ALA A 1 609 ? 13.206 -25.240 5.676 1.00 82.38 609 ALA A N 1
ATOM 4803 C CA . ALA A 1 609 ? 14.115 -25.432 4.556 1.00 82.38 609 ALA A CA 1
ATOM 4804 C C . ALA A 1 609 ? 13.829 -24.407 3.456 1.00 82.38 609 ALA A C 1
ATOM 4806 O O . ALA A 1 609 ? 12.667 -24.122 3.173 1.00 82.38 609 ALA A O 1
ATOM 4807 N N . HIS A 1 610 ? 14.875 -23.912 2.802 1.00 87.00 610 HIS A N 1
ATOM 4808 C CA . HIS A 1 610 ? 14.779 -23.023 1.646 1.00 87.00 610 HIS A CA 1
ATOM 4809 C C . HIS A 1 610 ? 15.822 -23.432 0.602 1.00 87.00 610 HIS A C 1
ATOM 4811 O O . HIS A 1 610 ? 16.974 -23.718 0.932 1.00 87.00 610 HIS A O 1
ATOM 4817 N N . TRP A 1 611 ? 15.389 -23.533 -0.652 1.00 86.44 611 TRP A N 1
ATOM 4818 C CA . TRP A 1 611 ? 16.222 -23.819 -1.813 1.00 86.44 611 TRP A CA 1
ATOM 4819 C C . TRP A 1 611 ? 16.091 -22.668 -2.818 1.00 86.44 611 TRP A C 1
ATOM 4821 O O . TRP A 1 611 ? 15.098 -22.598 -3.541 1.00 86.44 611 TRP A O 1
ATOM 4831 N N . ASP A 1 612 ? 17.104 -21.798 -2.844 1.00 86.38 612 ASP A N 1
ATOM 4832 C CA . ASP A 1 612 ? 17.213 -20.617 -3.724 1.00 86.38 612 ASP A CA 1
ATOM 4833 C C . ASP A 1 612 ? 17.743 -20.935 -5.135 1.00 86.38 612 ASP A C 1
ATOM 4835 O O . ASP A 1 612 ? 17.523 -20.196 -6.076 1.00 86.38 612 ASP A O 1
ATOM 4839 N N . PHE A 1 613 ? 18.471 -22.045 -5.288 1.00 86.31 613 PHE A N 1
ATOM 4840 C CA . PHE A 1 613 ? 19.148 -22.469 -6.522 1.00 86.31 613 PHE A CA 1
ATOM 4841 C C . PHE A 1 613 ? 20.224 -21.526 -7.085 1.00 86.31 613 PHE A C 1
ATOM 4843 O O . PHE A 1 613 ? 20.746 -21.769 -8.183 1.00 86.31 613 PHE A O 1
ATOM 4850 N N . GLU A 1 614 ? 20.676 -20.547 -6.303 1.00 83.56 614 GLU A N 1
ATOM 4851 C CA . GLU A 1 614 ? 21.725 -19.601 -6.698 1.00 83.56 614 GLU A CA 1
ATOM 4852 C C . GLU A 1 614 ? 23.121 -20.248 -6.710 1.00 83.56 614 GLU A C 1
ATOM 4854 O O . GLU A 1 614 ? 23.969 -20.001 -7.589 1.00 83.56 614 GLU A O 1
ATOM 4859 N N . THR A 1 615 ? 23.363 -21.140 -5.745 1.00 70.94 615 THR A N 1
ATOM 4860 C CA . THR A 1 615 ? 24.640 -21.842 -5.550 1.00 70.94 615 THR A CA 1
ATOM 4861 C C . THR A 1 615 ? 24.620 -23.286 -6.071 1.00 70.94 615 THR A C 1
ATOM 4863 O O . THR A 1 615 ? 23.593 -23.823 -6.478 1.00 70.94 615 THR A O 1
ATOM 4866 N N . ALA A 1 616 ? 25.795 -23.928 -6.141 1.00 59.12 616 ALA A N 1
ATOM 4867 C CA . ALA A 1 616 ? 25.900 -25.315 -6.598 1.00 59.12 616 ALA A CA 1
ATOM 4868 C C . ALA A 1 616 ? 25.145 -26.268 -5.651 1.00 59.12 616 ALA A C 1
ATOM 4870 O O . ALA A 1 616 ? 25.317 -26.186 -4.438 1.00 59.12 616 ALA A O 1
ATOM 4871 N N . PHE A 1 617 ? 24.359 -27.181 -6.233 1.00 65.88 617 PHE A N 1
ATOM 4872 C CA . PHE A 1 617 ? 23.407 -28.077 -5.566 1.00 65.88 617 PHE A CA 1
ATOM 4873 C C . PHE A 1 617 ? 23.880 -28.617 -4.194 1.00 65.88 617 PHE A C 1
ATOM 4875 O O . PHE A 1 617 ? 24.901 -29.316 -4.143 1.00 65.88 617 PHE A O 1
ATOM 4882 N N . PRO A 1 618 ? 23.150 -28.366 -3.087 1.00 51.69 618 PRO A N 1
ATOM 4883 C CA . PRO A 1 618 ? 23.448 -28.982 -1.794 1.00 51.69 618 PRO A CA 1
ATOM 4884 C C . PRO A 1 618 ? 23.282 -30.510 -1.871 1.00 51.69 618 PRO A C 1
ATOM 4886 O O . PRO A 1 618 ? 22.487 -31.012 -2.658 1.00 51.69 618 PRO A O 1
ATOM 4889 N N . ALA A 1 619 ? 24.075 -31.258 -1.093 1.00 49.53 619 ALA A N 1
ATOM 4890 C CA . ALA A 1 619 ? 24.261 -32.710 -1.214 1.00 49.53 619 ALA A CA 1
ATOM 4891 C C . ALA A 1 619 ? 22.940 -33.509 -1.324 1.00 49.53 619 ALA A C 1
ATOM 4893 O O . ALA A 1 619 ? 22.231 -33.716 -0.345 1.00 49.53 619 ALA A O 1
ATOM 4894 N N . ILE A 1 620 ? 22.653 -33.993 -2.536 1.00 55.69 620 ILE A N 1
ATOM 4895 C CA . ILE A 1 620 ? 21.442 -34.738 -2.906 1.00 55.69 620 ILE A CA 1
ATOM 4896 C C . ILE A 1 620 ? 21.658 -36.229 -2.615 1.00 55.69 620 ILE A C 1
ATOM 4898 O O . ILE A 1 620 ? 22.639 -36.814 -3.091 1.00 55.69 620 ILE A O 1
ATOM 4902 N N . HIS A 1 621 ? 20.708 -36.880 -1.928 1.00 54.62 621 HIS A N 1
ATOM 4903 C CA . HIS A 1 621 ? 20.522 -38.331 -2.044 1.00 54.62 621 HIS A CA 1
ATOM 4904 C C . HIS A 1 621 ? 20.025 -38.625 -3.468 1.00 54.62 621 HIS A C 1
ATOM 4906 O O . HIS A 1 621 ? 18.836 -38.802 -3.719 1.00 54.62 621 HIS A O 1
ATOM 4912 N N . SER A 1 622 ? 20.952 -38.619 -4.418 1.00 52.62 622 SER A N 1
ATOM 4913 C CA . SER A 1 622 ? 20.705 -38.910 -5.825 1.00 52.62 622 SER A CA 1
ATOM 4914 C C . SER A 1 622 ? 21.168 -40.325 -6.122 1.00 52.62 622 SER A C 1
ATOM 4916 O O . SER A 1 622 ? 22.285 -40.708 -5.775 1.00 52.62 622 SER A O 1
ATOM 4918 N N . ASP A 1 623 ? 20.315 -41.097 -6.791 1.00 54.94 623 ASP A N 1
ATOM 4919 C CA . ASP A 1 623 ? 20.823 -42.205 -7.601 1.00 54.94 623 ASP A CA 1
ATOM 4920 C C . ASP A 1 623 ? 21.481 -41.638 -8.892 1.00 54.94 623 ASP A C 1
ATOM 4922 O O . ASP A 1 623 ? 22.425 -42.241 -9.400 1.00 54.94 623 ASP A O 1
ATOM 4926 N N . SER A 1 624 ? 21.026 -40.460 -9.372 1.00 59.62 624 SER A N 1
ATOM 4927 C CA . SER A 1 624 ? 21.544 -39.667 -10.511 1.00 59.62 624 SER A CA 1
ATOM 4928 C C . SER A 1 624 ? 21.129 -38.180 -10.395 1.00 59.62 624 SER A C 1
ATOM 4930 O O . SER A 1 624 ? 20.067 -37.886 -9.842 1.00 59.62 624 SER A O 1
ATOM 4932 N N . VAL A 1 625 ? 21.955 -37.247 -10.894 1.00 63.59 625 VAL A N 1
ATOM 4933 C CA . VAL A 1 625 ? 21.630 -35.805 -11.065 1.00 63.59 625 VAL A CA 1
ATOM 4934 C C . VAL A 1 625 ? 21.678 -35.365 -12.533 1.00 63.59 625 VAL A C 1
ATOM 4936 O O . VAL A 1 625 ? 21.546 -34.177 -12.820 1.00 63.59 625 VAL A O 1
ATOM 4939 N N . ASP A 1 626 ? 21.871 -36.303 -13.465 1.00 69.12 626 ASP A N 1
ATOM 4940 C CA . ASP A 1 626 ? 22.127 -36.009 -14.882 1.00 69.12 626 ASP A CA 1
ATOM 4941 C C . ASP A 1 626 ? 20.939 -35.297 -15.566 1.00 69.12 626 ASP A C 1
ATOM 4943 O O . ASP A 1 626 ? 21.112 -34.599 -16.572 1.00 69.12 626 ASP A O 1
ATOM 4947 N N . SER A 1 627 ? 19.742 -35.401 -14.979 1.00 76.81 627 SER A N 1
ATOM 4948 C CA . SER A 1 627 ? 18.510 -34.798 -15.478 1.00 76.81 627 SER A CA 1
ATOM 4949 C C . SER A 1 627 ? 18.150 -33.428 -14.871 1.00 76.81 627 SER A C 1
ATOM 4951 O O . SER A 1 627 ? 17.190 -32.811 -15.349 1.00 76.81 627 SER A O 1
ATOM 4953 N N . ILE A 1 628 ? 18.908 -32.918 -13.883 1.00 81.06 628 ILE A N 1
ATOM 4954 C CA . ILE A 1 628 ? 18.743 -31.555 -13.340 1.00 81.06 628 ILE A CA 1
ATOM 4955 C C . ILE A 1 628 ? 19.813 -30.624 -13.914 1.00 81.06 628 ILE A C 1
ATOM 4957 O O . ILE A 1 628 ? 21.006 -30.922 -13.885 1.00 81.06 628 ILE A O 1
ATOM 4961 N N . GLN A 1 629 ? 19.398 -29.451 -14.391 1.00 85.44 629 GLN A N 1
ATOM 4962 C CA . GLN A 1 629 ? 20.304 -28.434 -14.921 1.00 85.44 629 GLN A CA 1
ATOM 4963 C C . GLN A 1 629 ? 20.002 -27.074 -14.299 1.00 85.44 629 GLN A C 1
ATOM 4965 O O . GLN A 1 629 ? 18.852 -26.653 -14.276 1.00 85.44 629 GLN A O 1
ATOM 4970 N N . GLN A 1 630 ? 21.032 -26.368 -13.831 1.00 88.62 630 GLN A N 1
ATOM 4971 C CA . GLN A 1 630 ? 20.879 -24.962 -13.456 1.00 88.62 630 GLN A CA 1
ATOM 4972 C C . GLN A 1 630 ? 20.663 -24.132 -14.729 1.00 88.62 630 GLN A C 1
ATOM 4974 O O . GLN A 1 630 ? 21.386 -24.303 -15.716 1.00 88.62 630 GLN A O 1
ATOM 4979 N N . ILE A 1 631 ? 19.684 -23.234 -14.702 1.00 90.44 631 ILE A N 1
ATOM 4980 C CA . ILE A 1 631 ? 19.378 -22.302 -15.787 1.00 90.44 631 ILE A CA 1
ATOM 4981 C C . ILE A 1 631 ? 19.580 -20.869 -15.295 1.00 90.44 631 ILE A C 1
ATOM 4983 O O . ILE A 1 631 ? 19.314 -20.558 -14.141 1.00 90.44 631 ILE A O 1
ATOM 4987 N N . ALA A 1 632 ? 20.079 -19.999 -16.173 1.00 86.19 632 ALA A N 1
ATOM 4988 C CA . ALA A 1 632 ? 20.278 -18.580 -15.857 1.00 86.19 632 ALA A CA 1
ATOM 4989 C C . ALA A 1 632 ? 18.977 -17.760 -15.902 1.00 86.19 632 ALA A C 1
ATOM 4991 O O . ALA A 1 632 ? 18.973 -16.612 -15.493 1.00 86.19 632 ALA A O 1
ATOM 4992 N N . ASP A 1 633 ? 17.918 -18.346 -16.455 1.00 86.38 633 ASP A N 1
ATOM 4993 C CA . ASP A 1 633 ? 16.593 -17.753 -16.623 1.00 86.38 633 ASP A CA 1
ATOM 4994 C C . ASP A 1 633 ? 15.672 -18.268 -15.505 1.00 86.38 633 ASP A C 1
ATOM 4996 O O . ASP A 1 633 ? 14.807 -19.121 -15.741 1.00 86.38 633 ASP A O 1
ATOM 5000 N N . GLY A 1 634 ? 15.976 -17.856 -14.270 1.00 87.69 634 GLY A N 1
ATOM 5001 C CA . GLY A 1 634 ? 15.147 -18.085 -13.086 1.00 87.69 634 GLY A CA 1
ATOM 5002 C C . GLY A 1 634 ? 14.077 -17.014 -12.900 1.00 87.69 634 GLY A C 1
ATOM 5003 O O . GLY A 1 634 ? 14.044 -16.032 -13.642 1.00 87.69 634 GLY A O 1
ATOM 5004 N N . LYS A 1 635 ? 13.193 -17.200 -11.912 1.00 88.12 635 LYS A N 1
ATOM 5005 C CA . LYS A 1 635 ? 12.301 -16.118 -11.475 1.00 88.12 635 LYS A CA 1
ATOM 5006 C C . LYS A 1 635 ? 13.108 -15.053 -10.739 1.00 88.12 635 LYS A C 1
ATOM 5008 O O . LYS A 1 635 ? 12.893 -13.864 -10.966 1.00 88.12 635 LYS A O 1
ATOM 5013 N N . PHE A 1 636 ? 14.051 -15.481 -9.902 1.00 85.88 636 PHE A N 1
ATOM 5014 C CA . PHE A 1 636 ? 15.038 -14.610 -9.280 1.00 85.88 636 PHE A CA 1
ATOM 5015 C C . PHE A 1 636 ? 16.414 -15.205 -9.523 1.00 85.88 636 PHE A C 1
ATOM 5017 O O . PHE A 1 636 ? 16.708 -16.285 -9.043 1.00 85.88 636 PHE A O 1
ATOM 5024 N N . GLY A 1 637 ? 17.245 -14.513 -10.304 1.00 85.50 637 GLY A N 1
ATOM 5025 C CA . GLY A 1 637 ? 18.576 -15.015 -10.630 1.00 85.50 637 GLY A CA 1
ATOM 5026 C C . GLY A 1 637 ? 18.531 -16.377 -11.330 1.00 85.50 637 GLY A C 1
ATOM 5027 O O . GLY A 1 637 ? 18.071 -16.469 -12.472 1.00 85.50 637 GLY A O 1
ATOM 5028 N N . LYS A 1 638 ? 19.079 -17.419 -10.702 1.00 88.56 638 LYS A N 1
ATOM 5029 C CA . LYS A 1 638 ? 19.192 -18.751 -11.315 1.00 88.56 638 LYS A CA 1
ATOM 5030 C C . LYS A 1 638 ? 18.169 -19.726 -10.755 1.00 88.56 638 LYS A C 1
ATOM 5032 O O . LYS A 1 638 ? 18.021 -19.854 -9.557 1.00 88.56 638 LYS A O 1
ATOM 5037 N N . ALA A 1 639 ? 17.631 -20.562 -11.635 1.00 91.19 639 ALA A N 1
ATOM 5038 C CA . ALA A 1 639 ? 16.686 -21.614 -11.279 1.00 91.19 639 ALA A CA 1
ATOM 5039 C C . ALA A 1 639 ? 17.192 -23.007 -11.675 1.00 91.19 639 ALA A C 1
ATOM 5041 O O . ALA A 1 639 ? 18.291 -23.177 -12.223 1.00 91.19 639 ALA A O 1
ATOM 5042 N N . VAL A 1 640 ? 16.357 -24.026 -11.459 1.00 89.19 640 VAL A N 1
ATOM 5043 C CA . VAL A 1 640 ? 16.618 -25.399 -11.908 1.00 89.19 640 VAL A CA 1
ATOM 5044 C C . VAL A 1 640 ? 15.597 -25.870 -12.934 1.00 89.19 640 VAL A C 1
ATOM 5046 O O . VAL A 1 640 ? 14.393 -25.695 -12.783 1.00 89.19 640 VAL A O 1
ATOM 5049 N N . ARG A 1 641 ? 16.094 -26.542 -13.972 1.00 90.69 641 ARG A N 1
ATOM 5050 C CA . ARG A 1 641 ? 15.320 -27.328 -14.931 1.00 90.69 641 ARG A CA 1
ATOM 5051 C C . ARG A 1 641 ? 15.390 -28.797 -14.542 1.00 90.69 641 ARG A C 1
ATOM 5053 O O . ARG A 1 641 ? 16.481 -29.368 -14.517 1.00 90.69 641 ARG A O 1
ATOM 5060 N N . CYS A 1 642 ? 14.237 -29.419 -14.346 1.00 87.62 642 CYS A N 1
ATOM 5061 C CA . CYS A 1 642 ? 14.105 -30.852 -14.114 1.00 87.62 642 CYS A CA 1
ATOM 5062 C C . CYS A 1 642 ? 13.596 -31.549 -15.382 1.00 87.62 642 CYS A C 1
ATOM 5064 O O . CYS A 1 642 ? 12.546 -31.192 -15.919 1.00 87.62 642 CYS A O 1
ATOM 5066 N N . ASN A 1 643 ? 14.329 -32.554 -15.866 1.00 84.81 643 ASN A N 1
ATOM 5067 C CA . ASN A 1 643 ? 13.927 -33.377 -17.008 1.00 84.81 643 ASN A CA 1
ATOM 5068 C C . ASN A 1 643 ? 13.635 -34.822 -16.582 1.00 84.81 643 ASN A C 1
ATOM 5070 O O . ASN A 1 643 ? 14.158 -35.322 -15.586 1.00 84.81 643 ASN A O 1
ATOM 5074 N N . PHE A 1 644 ? 12.822 -35.520 -17.377 1.00 79.38 644 PHE A N 1
ATOM 5075 C CA . PHE A 1 644 ? 12.560 -36.939 -17.157 1.00 79.38 644 PHE A CA 1
ATOM 5076 C C . PHE A 1 644 ? 13.721 -37.812 -17.645 1.00 79.38 644 PHE A C 1
ATOM 5078 O O . PHE A 1 644 ? 14.087 -37.764 -18.820 1.00 79.38 644 PHE A O 1
ATOM 5085 N N . GLU A 1 645 ? 14.198 -38.702 -16.776 1.00 72.56 645 GLU A N 1
ATOM 5086 C CA . GLU A 1 645 ? 15.067 -39.820 -17.137 1.00 72.56 645 GLU A CA 1
ATOM 5087 C C . GLU A 1 645 ? 14.558 -41.120 -16.491 1.00 72.56 645 GLU A C 1
ATOM 5089 O O . GLU A 1 645 ? 14.106 -41.158 -15.344 1.00 72.56 645 GLU A O 1
ATOM 5094 N N . ALA A 1 646 ? 14.542 -42.207 -17.265 1.00 69.50 646 ALA A N 1
ATOM 5095 C CA . ALA A 1 646 ? 13.945 -43.464 -16.833 1.00 69.50 646 ALA A CA 1
ATOM 5096 C C . ALA A 1 646 ? 14.825 -44.165 -15.787 1.00 69.50 646 ALA A C 1
ATOM 5098 O O . ALA A 1 646 ? 15.910 -44.643 -16.106 1.00 69.50 646 ALA A O 1
ATOM 5099 N N . GLY A 1 647 ? 14.303 -44.315 -14.568 1.00 64.12 647 GLY A N 1
ATOM 5100 C CA . GLY A 1 647 ? 15.023 -44.913 -13.439 1.00 64.12 647 GLY A CA 1
ATOM 5101 C C . GLY A 1 647 ? 15.648 -43.888 -12.492 1.00 64.12 647 GLY A C 1
ATOM 5102 O O . GLY A 1 647 ? 16.088 -44.288 -11.412 1.00 64.12 647 GLY A O 1
ATOM 5103 N N . ASP A 1 648 ? 15.607 -42.603 -12.851 1.00 64.06 648 ASP A N 1
ATOM 5104 C CA . ASP A 1 648 ? 16.184 -41.529 -12.053 1.00 64.06 648 ASP A CA 1
ATOM 5105 C C . ASP A 1 648 ? 15.318 -41.157 -10.848 1.00 64.06 648 ASP A C 1
ATOM 5107 O O . ASP A 1 648 ? 14.079 -41.172 -10.869 1.00 64.06 648 ASP A O 1
ATOM 5111 N N . GLN A 1 649 ? 16.033 -40.817 -9.780 1.00 64.19 649 GLN A N 1
ATOM 5112 C CA . GLN A 1 649 ? 15.524 -40.234 -8.554 1.00 64.19 649 GLN A CA 1
ATOM 5113 C C . GLN A 1 649 ? 16.451 -39.072 -8.206 1.00 64.19 649 GLN A C 1
ATOM 5115 O O . GLN A 1 649 ? 17.560 -39.280 -7.704 1.00 64.19 649 GLN A O 1
ATOM 5120 N N . TYR A 1 650 ? 15.987 -37.861 -8.489 1.00 66.44 650 TYR A N 1
ATOM 5121 C CA . TYR A 1 650 ? 16.627 -36.633 -8.055 1.00 66.44 650 TYR A CA 1
ATOM 5122 C C . TYR A 1 650 ? 15.782 -36.011 -6.944 1.00 66.44 650 TYR A C 1
ATOM 5124 O O . TYR A 1 650 ? 14.660 -35.557 -7.162 1.00 66.44 650 TYR A O 1
ATOM 5132 N N . MET A 1 651 ? 16.289 -36.099 -5.718 1.00 66.38 651 MET A N 1
ATOM 5133 C CA . MET A 1 651 ? 15.585 -35.683 -4.507 1.00 66.38 651 MET A CA 1
ATOM 5134 C C . MET A 1 651 ? 16.429 -34.692 -3.740 1.00 66.38 651 MET A C 1
ATOM 5136 O O . MET A 1 651 ? 17.427 -35.074 -3.128 1.00 66.38 651 MET A O 1
ATOM 5140 N N . MET A 1 652 ? 16.009 -33.436 -3.719 1.00 69.62 652 MET A N 1
ATOM 5141 C CA . MET A 1 652 ? 16.573 -32.501 -2.756 1.00 69.62 652 MET A CA 1
ATOM 5142 C C . MET A 1 652 ? 15.920 -32.800 -1.407 1.00 69.62 652 MET A C 1
ATOM 5144 O O . MET A 1 652 ? 14.694 -32.904 -1.317 1.00 69.62 652 MET A O 1
ATOM 5148 N N . THR A 1 653 ? 16.746 -33.024 -0.388 1.00 69.44 653 THR A N 1
ATOM 5149 C CA . THR A 1 653 ? 16.300 -33.376 0.962 1.00 69.44 653 THR A CA 1
ATOM 5150 C C . THR A 1 653 ? 16.824 -32.358 1.958 1.00 69.44 653 THR A C 1
ATOM 5152 O O . THR A 1 653 ? 17.992 -31.984 1.874 1.00 69.44 653 THR A O 1
ATOM 5155 N N . ALA A 1 654 ? 15.991 -31.958 2.912 1.00 65.19 654 ALA A N 1
ATOM 5156 C CA . ALA A 1 654 ? 16.420 -31.240 4.109 1.00 65.19 654 ALA A CA 1
ATOM 5157 C C . ALA A 1 654 ? 16.484 -32.200 5.310 1.00 65.19 654 ALA A C 1
ATOM 5159 O O . ALA A 1 654 ? 16.104 -33.374 5.195 1.00 65.19 654 ALA A O 1
ATOM 5160 N N . ASP A 1 655 ? 16.958 -31.701 6.454 1.00 60.81 655 ASP A N 1
ATOM 5161 C CA . ASP A 1 655 ? 16.861 -32.403 7.735 1.00 60.81 655 ASP A CA 1
ATOM 5162 C C . ASP A 1 655 ? 15.411 -32.825 8.049 1.00 60.81 655 ASP A C 1
ATOM 5164 O O . ASP A 1 655 ? 14.440 -32.390 7.426 1.00 60.81 655 ASP A O 1
ATOM 5168 N N . ALA A 1 656 ? 15.265 -33.737 9.010 1.00 63.88 656 ALA A N 1
ATOM 5169 C CA . ALA A 1 656 ? 13.970 -34.265 9.414 1.00 63.88 656 ALA A CA 1
ATOM 5170 C C . ALA A 1 656 ? 13.014 -33.144 9.873 1.00 63.88 656 ALA A C 1
ATOM 5172 O O . ALA A 1 656 ? 13.345 -32.407 10.799 1.00 63.88 656 ALA A O 1
ATOM 5173 N N . TRP A 1 657 ? 11.815 -33.098 9.283 1.00 71.50 657 TRP A N 1
ATOM 5174 C CA . TRP A 1 657 ? 10.632 -32.375 9.756 1.00 71.50 657 TRP A CA 1
ATOM 5175 C C . TRP A 1 657 ? 10.578 -32.340 11.293 1.00 71.50 657 TRP A C 1
ATOM 5177 O O . TRP A 1 657 ? 10.665 -33.410 11.915 1.00 71.50 657 TRP A O 1
ATOM 5187 N N . PRO A 1 658 ? 10.474 -31.163 11.934 1.00 69.12 658 PRO A N 1
ATOM 5188 C CA . PRO A 1 658 ? 10.543 -31.077 13.389 1.00 69.12 658 PRO A CA 1
ATOM 5189 C C . PRO A 1 658 ? 9.410 -31.845 14.079 1.00 69.12 658 PRO A C 1
ATOM 5191 O O . PRO A 1 658 ? 8.266 -31.814 13.643 1.00 69.12 658 PRO A O 1
ATOM 5194 N N . ILE A 1 659 ? 9.723 -32.530 15.186 1.00 65.81 659 ILE A N 1
ATOM 5195 C CA . ILE A 1 659 ? 8.742 -33.345 15.937 1.00 65.81 659 ILE A CA 1
ATOM 5196 C C . ILE A 1 659 ? 7.624 -32.473 16.515 1.00 65.81 659 ILE A C 1
ATOM 5198 O O . ILE A 1 659 ? 6.491 -32.914 16.606 1.00 65.81 659 ILE A O 1
ATOM 5202 N N . SER A 1 660 ? 7.934 -31.228 16.869 1.00 60.38 660 SER A N 1
ATOM 5203 C CA . SER A 1 660 ? 6.972 -30.269 17.415 1.00 60.38 660 SER A CA 1
ATOM 5204 C C . SER A 1 660 ? 6.076 -29.618 16.359 1.00 60.38 660 SER A C 1
ATOM 5206 O O . SER A 1 660 ? 5.253 -28.773 16.698 1.00 60.38 660 SER A O 1
ATOM 5208 N N . GLN A 1 661 ? 6.240 -29.946 15.075 1.00 66.69 661 GLN A N 1
ATOM 5209 C CA . GLN A 1 661 ? 5.533 -29.267 13.995 1.00 66.69 661 GLN A CA 1
ATOM 5210 C C . GLN A 1 661 ? 4.592 -30.237 13.294 1.00 66.69 661 GLN A C 1
ATOM 5212 O O . GLN A 1 661 ? 5.026 -31.118 12.561 1.00 66.69 661 GLN A O 1
ATOM 5217 N N . GLY A 1 662 ? 3.287 -30.054 13.482 1.00 70.81 662 GLY A N 1
ATOM 5218 C CA . GLY A 1 662 ? 2.269 -30.719 12.661 1.00 70.81 662 GLY A CA 1
ATOM 5219 C C . GLY A 1 662 ? 1.555 -29.781 11.690 1.00 70.81 662 GLY A C 1
ATOM 5220 O O . GLY A 1 662 ? 0.531 -30.134 11.106 1.00 70.81 662 GLY A O 1
ATOM 5221 N N . THR A 1 663 ? 2.099 -28.575 11.533 1.00 77.31 663 THR A N 1
ATOM 5222 C CA . THR A 1 663 ? 1.608 -27.535 10.637 1.00 77.31 663 THR A CA 1
ATOM 5223 C C . THR A 1 663 ? 2.743 -27.040 9.759 1.00 77.31 663 THR A C 1
ATOM 5225 O O . THR A 1 663 ? 3.903 -27.023 10.175 1.00 77.31 663 THR A O 1
ATOM 5228 N N . PHE A 1 664 ? 2.425 -26.640 8.534 1.00 81.69 664 PHE A N 1
ATOM 5229 C CA . PHE A 1 664 ? 3.428 -26.157 7.601 1.00 81.69 664 PHE A CA 1
ATOM 5230 C C . PHE A 1 664 ? 2.849 -25.312 6.480 1.00 81.69 664 PHE A C 1
ATOM 5232 O O . PHE A 1 664 ? 1.646 -25.306 6.203 1.00 81.69 664 PHE A O 1
ATOM 5239 N N . ARG A 1 665 ? 3.770 -24.650 5.794 1.00 85.56 665 ARG A N 1
ATOM 5240 C CA . ARG A 1 665 ? 3.551 -23.898 4.574 1.00 85.56 665 ARG A CA 1
ATOM 5241 C C . ARG A 1 665 ? 4.630 -24.276 3.562 1.00 85.56 665 ARG A C 1
ATOM 5243 O O . ARG A 1 665 ? 5.811 -24.221 3.886 1.00 85.56 665 ARG A O 1
ATOM 5250 N N . TYR A 1 666 ? 4.215 -24.651 2.357 1.00 90.56 666 TYR A N 1
ATOM 5251 C CA . TYR A 1 666 ? 5.048 -24.698 1.157 1.00 90.56 666 TYR A CA 1
ATOM 5252 C C . TYR A 1 666 ? 4.861 -23.397 0.380 1.00 90.56 666 TYR A C 1
ATOM 5254 O O . TYR A 1 666 ? 3.724 -22.951 0.211 1.00 90.56 666 TYR A O 1
ATOM 5262 N N . GLN A 1 667 ? 5.953 -22.834 -0.125 1.00 90.56 667 GLN A N 1
ATOM 5263 C CA . GLN A 1 667 ? 5.979 -21.731 -1.081 1.00 90.56 667 GLN A CA 1
ATOM 5264 C C . GLN A 1 667 ? 7.010 -22.051 -2.166 1.00 90.56 667 GLN A C 1
ATOM 5266 O O . GLN A 1 667 ? 8.063 -22.612 -1.866 1.00 90.56 667 GLN A O 1
ATOM 5271 N N . GLY A 1 668 ? 6.724 -21.721 -3.421 1.00 92.12 668 GLY A N 1
ATOM 5272 C CA . GLY A 1 668 ? 7.685 -21.917 -4.504 1.00 92.12 668 GLY A CA 1
ATOM 5273 C C . GLY A 1 668 ? 7.213 -21.372 -5.840 1.00 92.12 668 GLY A C 1
ATOM 5274 O O . GLY A 1 668 ? 6.022 -21.118 -6.031 1.00 92.12 668 GLY A O 1
ATOM 5275 N N . TRP A 1 669 ? 8.154 -21.213 -6.766 1.00 93.69 669 TRP A N 1
ATOM 5276 C CA . TRP A 1 669 ? 7.889 -20.790 -8.138 1.00 93.69 669 TRP A CA 1
ATOM 5277 C C . TRP A 1 669 ? 8.100 -21.949 -9.101 1.00 93.69 669 TRP A C 1
ATOM 5279 O O . TRP A 1 669 ? 9.075 -22.697 -8.992 1.00 93.69 669 TRP A O 1
ATOM 5289 N N . ILE A 1 670 ? 7.193 -22.093 -10.066 1.00 94.94 670 ILE A N 1
ATOM 5290 C CA . ILE A 1 670 ? 7.301 -23.101 -11.124 1.00 94.94 670 ILE A CA 1
ATOM 5291 C C . ILE A 1 670 ? 7.069 -22.484 -12.499 1.00 94.94 670 ILE A C 1
ATOM 5293 O O . ILE A 1 670 ? 6.344 -21.502 -12.631 1.00 94.94 670 ILE A O 1
ATOM 5297 N N . ARG A 1 671 ? 7.635 -23.096 -13.539 1.00 94.50 671 ARG A N 1
ATOM 5298 C CA . ARG A 1 671 ? 7.289 -22.801 -14.937 1.00 94.50 671 ARG A CA 1
ATOM 5299 C C . ARG A 1 671 ? 7.214 -24.094 -15.736 1.00 94.50 671 ARG A C 1
ATOM 5301 O O . ARG A 1 671 ? 8.162 -24.882 -15.745 1.00 94.50 671 ARG A O 1
ATOM 5308 N N . LEU A 1 672 ? 6.095 -24.299 -16.428 1.00 94.31 672 LEU A N 1
ATOM 5309 C CA . LEU A 1 672 ? 5.876 -25.452 -17.301 1.00 94.31 672 LEU A CA 1
ATOM 5310 C C . LEU A 1 672 ? 5.914 -25.007 -18.767 1.00 94.31 672 LEU A C 1
ATOM 5312 O O . LEU A 1 672 ? 5.075 -24.242 -19.236 1.00 94.31 672 LEU A O 1
ATOM 5316 N N . LYS A 1 673 ? 6.904 -25.500 -19.512 1.00 92.06 673 LYS A N 1
ATOM 5317 C CA . LYS A 1 673 ? 7.019 -25.299 -20.961 1.00 92.06 673 LYS A CA 1
ATOM 5318 C C . LYS A 1 673 ? 6.106 -26.271 -21.699 1.00 92.06 673 LYS A C 1
ATOM 5320 O O . LYS A 1 673 ? 5.724 -27.324 -21.195 1.00 92.06 673 LYS A O 1
ATOM 5325 N N . SER A 1 674 ? 5.796 -25.953 -22.954 1.00 89.06 674 SER A N 1
ATOM 5326 C CA . SER A 1 674 ? 5.022 -26.859 -23.808 1.00 89.06 674 SER A CA 1
ATOM 5327 C C . SER A 1 674 ? 5.672 -28.249 -23.878 1.00 89.06 674 SER A C 1
ATOM 5329 O O . SER A 1 674 ? 6.807 -28.387 -24.335 1.00 89.06 674 SER A O 1
ATOM 5331 N N . GLY A 1 675 ? 4.933 -29.276 -23.445 1.00 87.56 675 GLY A N 1
ATOM 5332 C CA . GLY A 1 675 ? 5.399 -30.666 -23.388 1.00 87.56 675 GLY A CA 1
ATOM 5333 C C . GLY A 1 675 ? 5.907 -31.125 -22.018 1.00 87.56 675 GLY A C 1
ATOM 5334 O O . GLY A 1 675 ? 6.160 -32.320 -21.860 1.00 87.56 675 GLY A O 1
ATOM 5335 N N . ASP A 1 676 ? 6.013 -30.224 -21.040 1.00 92.88 676 ASP A N 1
ATOM 5336 C CA . ASP A 1 676 ? 6.311 -30.574 -19.651 1.00 92.88 676 ASP A CA 1
ATOM 5337 C C . ASP A 1 676 ? 5.128 -31.314 -19.019 1.00 92.88 676 ASP A C 1
ATOM 5339 O O . ASP A 1 676 ? 3.966 -31.011 -19.291 1.00 92.88 676 ASP A O 1
ATOM 5343 N N . THR A 1 677 ? 5.420 -32.327 -18.202 1.00 91.38 677 THR A N 1
ATOM 5344 C CA . THR A 1 677 ? 4.392 -33.199 -17.611 1.00 91.38 677 THR A CA 1
ATOM 5345 C C . THR A 1 677 ? 4.003 -32.816 -16.188 1.00 91.38 677 THR A C 1
ATOM 5347 O O . THR A 1 677 ? 3.083 -33.427 -15.650 1.00 91.38 677 THR A O 1
ATOM 5350 N N . GLY A 1 678 ? 4.708 -31.871 -15.558 1.00 92.56 678 GLY A N 1
ATOM 5351 C CA . GLY A 1 678 ? 4.592 -31.640 -14.119 1.00 92.56 678 GLY A CA 1
ATOM 5352 C C . GLY A 1 678 ? 5.094 -32.845 -13.314 1.00 92.56 678 GLY A C 1
ATOM 5353 O O . GLY A 1 678 ? 5.921 -33.621 -13.802 1.00 92.56 678 GLY A O 1
ATOM 5354 N N . GLY A 1 679 ? 4.624 -32.982 -12.075 1.00 92.00 679 GLY A N 1
ATOM 5355 C CA . GLY A 1 679 ? 4.942 -34.062 -11.137 1.00 92.00 679 GLY A CA 1
ATOM 5356 C C . GLY A 1 679 ? 4.944 -33.587 -9.680 1.00 92.00 679 GLY A C 1
ATOM 5357 O O . GLY A 1 679 ? 4.312 -32.587 -9.344 1.00 92.00 679 GLY A O 1
ATOM 5358 N N . TYR A 1 680 ? 5.632 -34.302 -8.787 1.00 90.75 680 TYR A N 1
ATOM 5359 C CA . TYR A 1 680 ? 5.727 -33.918 -7.374 1.00 90.75 680 TYR A CA 1
ATOM 5360 C C . TYR A 1 680 ? 6.574 -32.661 -7.167 1.00 90.75 680 TYR A C 1
ATOM 5362 O O . TYR A 1 680 ? 7.784 -32.679 -7.378 1.00 90.75 680 TYR A O 1
ATOM 5370 N N . LEU A 1 681 ? 5.946 -31.605 -6.655 1.00 91.44 681 LEU A N 1
ATOM 5371 C CA . LEU A 1 681 ? 6.649 -30.423 -6.169 1.00 91.44 681 LEU A CA 1
ATOM 5372 C C . LEU A 1 681 ? 7.319 -30.724 -4.828 1.00 91.44 681 LEU A C 1
ATOM 5374 O O . LEU A 1 681 ? 8.512 -30.497 -4.653 1.00 91.44 681 LEU A O 1
ATOM 5378 N N . PHE A 1 682 ? 6.548 -31.299 -3.905 1.00 88.50 682 PHE A N 1
ATOM 5379 C CA . PHE A 1 682 ? 6.957 -31.577 -2.535 1.00 88.50 682 PHE A CA 1
ATOM 5380 C C . PHE A 1 682 ? 6.235 -32.819 -2.009 1.00 88.50 682 PHE A C 1
ATOM 5382 O O . PHE A 1 682 ? 5.057 -33.033 -2.300 1.00 88.50 682 PHE A O 1
ATOM 5389 N N . HIS A 1 683 ? 6.916 -33.652 -1.225 1.00 88.31 683 HIS A N 1
ATOM 5390 C CA . HIS A 1 683 ? 6.248 -34.715 -0.482 1.00 88.31 683 HIS A CA 1
ATOM 5391 C C . HIS A 1 683 ? 6.977 -35.105 0.808 1.00 88.31 683 HIS A C 1
ATOM 5393 O O . HIS A 1 683 ? 8.201 -35.020 0.916 1.00 88.31 683 HIS A O 1
ATOM 5399 N N . VAL A 1 684 ? 6.210 -35.639 1.760 1.00 85.50 684 VAL A N 1
ATOM 5400 C CA . VAL A 1 684 ? 6.697 -36.316 2.969 1.00 85.50 684 VAL A CA 1
ATOM 5401 C C . VAL A 1 684 ? 6.084 -37.716 2.991 1.00 85.50 684 VAL A C 1
ATOM 5403 O O . VAL A 1 684 ? 4.878 -37.879 2.818 1.00 85.50 684 VAL A O 1
ATOM 5406 N N . TYR A 1 685 ? 6.944 -38.730 3.091 1.00 77.94 685 TYR A N 1
ATOM 5407 C CA . TYR A 1 685 ? 6.686 -40.140 2.754 1.00 77.94 685 TYR A CA 1
ATOM 5408 C C . TYR A 1 685 ? 5.258 -40.640 3.065 1.00 77.94 685 TYR A C 1
ATOM 5410 O O . TYR A 1 685 ? 4.893 -40.795 4.224 1.00 77.94 685 TYR A O 1
ATOM 5418 N N . ASP A 1 686 ? 4.466 -40.926 2.024 1.00 75.75 686 ASP A N 1
ATOM 5419 C CA . ASP A 1 686 ? 3.110 -41.501 2.120 1.00 75.75 686 ASP A CA 1
ATOM 5420 C C . ASP A 1 686 ? 2.084 -40.724 2.974 1.00 75.75 686 ASP A C 1
ATOM 5422 O O . ASP A 1 686 ? 0.957 -41.193 3.119 1.00 75.75 686 ASP A O 1
ATOM 5426 N N . GLN A 1 687 ? 2.409 -39.503 3.424 1.00 86.75 687 GLN A N 1
ATOM 5427 C CA . GLN A 1 687 ? 1.535 -38.688 4.280 1.00 86.75 687 GLN A CA 1
ATOM 5428 C C . GLN A 1 687 ? 1.294 -37.265 3.786 1.00 86.75 687 GLN A C 1
ATOM 5430 O O . GLN A 1 687 ? 0.243 -36.706 4.079 1.00 86.75 687 GLN A O 1
ATOM 5435 N N . VAL A 1 688 ? 2.215 -36.673 3.027 1.00 90.00 688 VAL A N 1
ATOM 5436 C CA . VAL A 1 688 ? 2.037 -35.329 2.468 1.00 90.00 688 VAL A CA 1
ATOM 5437 C C . VAL A 1 688 ? 2.458 -35.332 1.013 1.00 90.00 688 VAL A C 1
ATOM 5439 O O . VAL A 1 688 ? 3.552 -35.794 0.694 1.00 90.00 688 VAL A O 1
ATOM 5442 N N . TYR A 1 689 ? 1.610 -34.803 0.140 1.00 90.88 689 TYR A N 1
ATOM 5443 C CA . TYR A 1 689 ? 1.842 -34.757 -1.294 1.00 90.88 689 TYR A CA 1
ATOM 5444 C C . TYR A 1 689 ? 1.385 -33.430 -1.875 1.00 90.88 689 TYR A C 1
ATOM 5446 O O . TYR A 1 689 ? 0.212 -33.094 -1.788 1.00 90.88 689 TYR A O 1
ATOM 5454 N N . LEU A 1 690 ? 2.301 -32.725 -2.522 1.00 94.94 690 LEU A N 1
ATOM 5455 C CA . LEU A 1 690 ? 2.025 -31.585 -3.378 1.00 94.94 690 LEU A CA 1
ATOM 5456 C C . LEU A 1 690 ? 2.532 -31.919 -4.781 1.00 94.94 690 LEU A C 1
ATOM 5458 O O . LEU A 1 690 ? 3.720 -32.193 -4.979 1.00 94.94 690 LEU A O 1
ATOM 5462 N N . SER A 1 691 ? 1.637 -31.933 -5.758 1.00 94.38 691 SER A N 1
ATOM 5463 C CA . SER A 1 691 ? 1.964 -32.256 -7.147 1.00 94.38 691 SER A CA 1
ATOM 5464 C C . SER A 1 691 ? 1.251 -31.338 -8.112 1.00 94.38 691 SER A C 1
ATOM 5466 O O . SER A 1 691 ? 0.188 -30.827 -7.794 1.00 94.38 691 SER A O 1
ATOM 5468 N N . VAL A 1 692 ? 1.813 -31.192 -9.302 1.00 95.56 692 VAL A N 1
ATOM 5469 C CA . VAL A 1 692 ? 1.258 -30.383 -10.381 1.00 95.56 692 VAL A CA 1
ATOM 5470 C C . VAL A 1 692 ? 1.176 -31.198 -11.663 1.00 95.56 692 VAL A C 1
ATOM 5472 O O . VAL A 1 692 ? 2.036 -32.049 -11.902 1.00 95.56 692 VAL A O 1
ATOM 5475 N N . ASP A 1 693 ? 0.168 -30.946 -12.484 1.00 93.62 693 ASP A N 1
ATOM 5476 C CA . ASP A 1 693 ? 0.106 -31.413 -13.867 1.00 93.62 693 ASP A CA 1
ATOM 5477 C C . ASP A 1 693 ? 0.058 -30.227 -14.848 1.00 93.62 693 ASP A C 1
ATOM 5479 O O . ASP A 1 693 ? 0.527 -29.138 -14.537 1.00 93.62 693 ASP A O 1
ATOM 5483 N N . ALA A 1 694 ? -0.434 -30.431 -16.070 1.00 89.00 694 ALA A N 1
ATOM 5484 C CA . ALA A 1 694 ? -0.465 -29.376 -17.078 1.00 89.00 694 ALA A CA 1
ATOM 5485 C C . ALA A 1 694 ? -1.441 -28.222 -16.765 1.00 89.00 694 ALA A C 1
ATOM 5487 O O . ALA A 1 694 ? -1.369 -27.208 -17.458 1.00 89.00 694 ALA A O 1
ATOM 5488 N N . ALA A 1 695 ? -2.369 -28.381 -15.815 1.00 91.06 695 ALA A N 1
ATOM 5489 C CA . ALA A 1 695 ? -3.418 -27.396 -15.541 1.00 91.06 695 ALA A CA 1
ATOM 5490 C C . ALA A 1 695 ? -3.769 -27.227 -14.055 1.00 91.06 695 ALA A C 1
ATOM 5492 O O . ALA A 1 695 ? -4.341 -26.197 -13.707 1.00 91.06 695 ALA A O 1
ATOM 5493 N N . GLU A 1 696 ? -3.449 -28.188 -13.184 1.00 95.00 696 GLU A N 1
ATOM 5494 C CA . GLU A 1 696 ? -3.833 -28.142 -11.771 1.00 95.00 696 GLU A CA 1
ATOM 5495 C C . GLU A 1 696 ? -2.679 -28.525 -10.835 1.00 95.00 696 GLU A C 1
ATOM 5497 O O . GLU A 1 696 ? -1.831 -29.367 -11.143 1.00 95.00 696 GLU A O 1
ATOM 5502 N N . VAL A 1 697 ? -2.685 -27.937 -9.639 1.00 96.00 697 VAL A N 1
ATOM 5503 C CA . VAL A 1 697 ? -1.885 -28.362 -8.489 1.00 96.00 697 VAL A CA 1
ATOM 5504 C C . VAL A 1 697 ? -2.803 -29.074 -7.502 1.00 96.00 697 VAL A C 1
ATOM 5506 O O . VAL A 1 697 ? -3.807 -28.509 -7.082 1.00 96.00 697 VAL A O 1
ATOM 5509 N N . SER A 1 698 ? -2.435 -30.288 -7.091 1.00 95.81 698 SER A N 1
ATOM 5510 C CA . SER A 1 698 ? -3.091 -31.058 -6.031 1.00 95.81 698 SER A CA 1
ATOM 5511 C C . SER A 1 698 ? -2.248 -31.067 -4.756 1.00 95.81 698 SER A C 1
ATOM 5513 O O . SER A 1 698 ? -1.035 -31.300 -4.798 1.00 95.81 698 SER A O 1
ATOM 5515 N N . PHE A 1 699 ? -2.909 -30.853 -3.618 1.00 95.31 699 PHE A N 1
ATOM 5516 C CA . PHE A 1 699 ? -2.339 -30.939 -2.283 1.00 95.31 699 PHE A CA 1
ATOM 5517 C C . PHE A 1 699 ? -3.128 -31.912 -1.417 1.00 95.31 699 PHE A C 1
ATOM 5519 O O . PHE A 1 699 ? -4.289 -31.681 -1.084 1.00 95.31 699 PHE A O 1
ATOM 5526 N N . LYS A 1 700 ? -2.471 -33.008 -1.044 1.00 92.81 700 LYS A N 1
ATOM 5527 C CA . LYS A 1 700 ? -3.050 -34.134 -0.324 1.00 92.81 700 LYS A CA 1
ATOM 5528 C C . LYS A 1 700 ? -2.300 -34.421 0.966 1.00 92.81 700 LYS A C 1
ATOM 5530 O O . LYS A 1 700 ? -1.072 -34.513 0.990 1.00 92.81 700 LYS A O 1
ATOM 5535 N N . ILE A 1 701 ? -3.072 -34.687 2.010 1.00 90.69 701 ILE A N 1
ATOM 5536 C CA . ILE A 1 701 ? -2.600 -35.163 3.304 1.00 90.69 701 ILE A CA 1
ATOM 5537 C C . ILE A 1 701 ? -3.241 -36.515 3.603 1.00 90.69 701 ILE A C 1
ATOM 5539 O O . ILE A 1 701 ? -4.438 -36.701 3.400 1.00 90.69 701 ILE A O 1
ATOM 5543 N N . ASN A 1 702 ? -2.436 -37.456 4.092 1.00 89.38 702 ASN A N 1
ATOM 5544 C CA . ASN A 1 702 ? -2.868 -38.725 4.658 1.00 89.38 702 ASN A CA 1
ATOM 5545 C C . ASN A 1 702 ? -2.198 -38.932 6.021 1.00 89.38 702 ASN A C 1
ATOM 5547 O O . ASN A 1 702 ? -1.071 -39.416 6.094 1.00 89.38 702 ASN A O 1
ATOM 5551 N N . ARG A 1 703 ? -2.876 -38.594 7.119 1.00 82.88 703 ARG A N 1
ATOM 5552 C CA . ARG A 1 703 ? -2.262 -38.664 8.456 1.00 82.88 703 ARG A CA 1
ATOM 5553 C C . ARG A 1 703 ? -2.006 -40.095 8.948 1.00 82.88 703 ARG A C 1
ATOM 5555 O O . ARG A 1 703 ? -1.195 -40.272 9.846 1.00 82.88 703 ARG A O 1
ATOM 5562 N N . SER A 1 704 ? -2.615 -41.121 8.341 1.00 79.62 704 SER A N 1
ATOM 5563 C CA . SER A 1 704 ? -2.452 -42.523 8.777 1.00 79.62 704 SER A CA 1
ATOM 5564 C C . SER A 1 704 ? -1.060 -43.108 8.496 1.00 79.62 704 SER A C 1
ATOM 5566 O O . SER A 1 704 ? -0.628 -44.043 9.167 1.00 79.62 704 SER A O 1
ATOM 5568 N N . GLY A 1 705 ? -0.360 -42.601 7.474 1.00 73.38 705 GLY A N 1
ATOM 5569 C CA . GLY A 1 705 ? 0.868 -43.219 6.960 1.00 73.38 705 GLY A CA 1
ATOM 5570 C C . GLY A 1 705 ? 0.661 -44.517 6.173 1.00 73.38 705 GLY A C 1
ATOM 5571 O O . GLY A 1 705 ? 1.626 -45.027 5.604 1.00 73.38 705 GLY A O 1
ATOM 5572 N N . ASP A 1 706 ? -0.569 -45.032 6.083 1.00 79.31 706 ASP A N 1
ATOM 5573 C CA . ASP A 1 706 ? -0.931 -46.136 5.199 1.00 79.31 706 ASP A CA 1
ATOM 5574 C C . ASP A 1 706 ? -1.540 -45.586 3.905 1.00 79.31 706 ASP A C 1
ATOM 5576 O O . ASP A 1 706 ? -2.657 -45.069 3.874 1.00 79.31 706 ASP A O 1
ATOM 5580 N N . ALA A 1 707 ? -0.818 -45.743 2.795 1.00 73.12 707 ALA A N 1
ATOM 5581 C CA . ALA A 1 707 ? -1.283 -45.320 1.477 1.00 73.12 707 ALA A CA 1
ATOM 5582 C C . ALA A 1 707 ? -2.581 -46.022 1.014 1.00 73.12 707 ALA A C 1
ATOM 5584 O O . ALA A 1 707 ? -3.191 -45.571 0.043 1.00 73.12 707 ALA A O 1
ATOM 5585 N N . ALA A 1 708 ? -2.987 -47.125 1.656 1.00 78.75 708 ALA A N 1
ATOM 5586 C CA . ALA A 1 708 ? -4.251 -47.807 1.389 1.00 78.75 708 ALA A CA 1
ATOM 5587 C C . ALA A 1 708 ? -5.444 -47.228 2.173 1.00 78.75 708 ALA A C 1
ATOM 5589 O O . ALA A 1 708 ? -6.588 -47.452 1.764 1.00 78.75 708 ALA A O 1
ATOM 5590 N N . ASP A 1 709 ? -5.206 -46.494 3.265 1.00 78.69 709 ASP A N 1
ATOM 5591 C CA . ASP A 1 709 ? -6.264 -45.813 4.008 1.00 78.69 709 ASP A CA 1
ATOM 5592 C C . ASP A 1 709 ? -6.697 -44.554 3.250 1.00 78.69 709 ASP A C 1
ATOM 5594 O O . ASP A 1 709 ? -5.915 -43.637 3.010 1.00 78.69 709 ASP A O 1
ATOM 5598 N N . MET A 1 710 ? -7.966 -44.542 2.848 1.00 79.38 710 MET A N 1
ATOM 5599 C CA . MET A 1 710 ? -8.621 -43.451 2.124 1.00 79.38 710 MET A CA 1
ATOM 5600 C C . MET A 1 710 ? -9.841 -42.930 2.897 1.00 79.38 710 MET A C 1
ATOM 5602 O O . MET A 1 710 ? -10.766 -42.370 2.306 1.00 79.38 710 MET A O 1
ATOM 5606 N N . SER A 1 711 ? -9.901 -43.176 4.209 1.00 74.94 711 SER A N 1
ATOM 5607 C CA . SER A 1 711 ? -10.981 -42.681 5.060 1.00 74.94 711 SER A CA 1
ATOM 5608 C C . SER A 1 711 ? -10.965 -41.153 5.130 1.00 74.94 711 SER A C 1
ATOM 5610 O O . SER A 1 711 ? -9.913 -40.533 5.260 1.00 74.94 711 SER A O 1
ATOM 5612 N N . ALA A 1 712 ? -12.147 -40.533 5.095 1.00 71.06 712 ALA A N 1
ATOM 5613 C CA . ALA A 1 712 ? -12.286 -39.075 5.185 1.00 71.06 712 ALA A CA 1
ATOM 5614 C C . ALA A 1 712 ? -11.801 -38.500 6.531 1.00 71.06 712 ALA A C 1
ATOM 5616 O O . ALA A 1 712 ? -11.579 -37.304 6.654 1.00 71.06 712 ALA A O 1
ATOM 5617 N N . THR A 1 713 ? -11.628 -39.352 7.544 1.00 71.00 713 THR A N 1
ATOM 5618 C CA . THR A 1 713 ? -11.014 -38.996 8.827 1.00 71.00 713 THR A CA 1
ATOM 5619 C C . THR A 1 713 ? -9.501 -38.858 8.741 1.00 71.00 713 THR A C 1
ATOM 5621 O O . THR A 1 713 ? -8.928 -38.161 9.565 1.00 71.00 713 THR A O 1
ATOM 5624 N N . ASN A 1 714 ? -8.846 -39.537 7.794 1.00 76.25 714 ASN A N 1
ATOM 5625 C CA . ASN A 1 714 ? -7.387 -39.575 7.698 1.00 76.25 714 ASN A CA 1
ATOM 5626 C C . ASN A 1 714 ? -6.836 -38.964 6.414 1.00 76.25 714 ASN A C 1
ATOM 5628 O O . ASN A 1 714 ? -5.639 -38.686 6.366 1.00 76.25 714 ASN A O 1
ATOM 5632 N N . VAL A 1 715 ? -7.675 -38.745 5.401 1.00 83.38 715 VAL A N 1
ATOM 5633 C CA . VAL A 1 715 ? -7.265 -38.219 4.102 1.00 83.38 715 VAL A CA 1
ATOM 5634 C C . VAL A 1 715 ? -8.052 -36.974 3.739 1.00 83.38 715 VAL A C 1
ATOM 5636 O O . VAL A 1 715 ? -9.281 -36.968 3.788 1.00 83.38 715 VAL A O 1
ATOM 5639 N N . ILE A 1 716 ? -7.324 -35.957 3.290 1.00 88.12 716 ILE A N 1
ATOM 5640 C CA . ILE A 1 716 ? -7.876 -34.754 2.679 1.00 88.12 716 ILE A CA 1
ATOM 5641 C C . ILE A 1 716 ? -7.052 -34.361 1.454 1.00 88.12 716 ILE A C 1
ATOM 5643 O O . ILE A 1 716 ? -5.837 -34.552 1.431 1.00 88.12 716 ILE A O 1
ATOM 5647 N N . GLU A 1 717 ? -7.714 -33.845 0.423 1.00 92.06 717 GLU A N 1
ATOM 5648 C CA . GLU A 1 717 ? -7.088 -33.421 -0.826 1.00 92.06 717 GLU A CA 1
ATOM 5649 C C . GLU A 1 717 ? -7.795 -32.179 -1.378 1.00 92.06 717 GLU A C 1
ATOM 5651 O O . GLU A 1 717 ? -9.025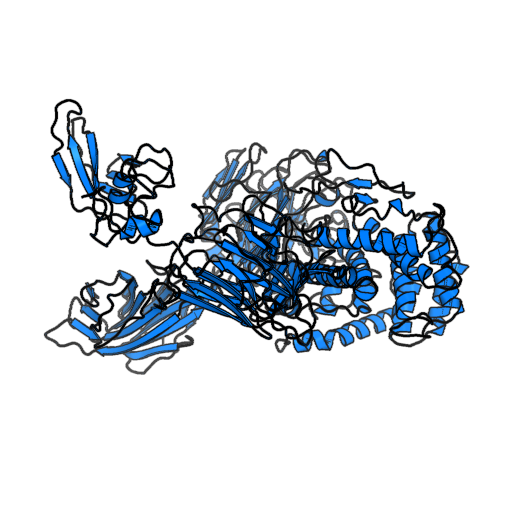 -32.103 -1.360 1.00 92.06 717 GLU A O 1
ATOM 5656 N N . LEU A 1 718 ? -7.007 -31.219 -1.858 1.00 92.31 718 LEU A N 1
ATOM 5657 C CA . LEU A 1 718 ? -7.445 -30.023 -2.572 1.00 92.31 718 LEU A CA 1
ATOM 5658 C C . LEU A 1 718 ? -6.776 -29.963 -3.940 1.00 92.31 718 LEU A C 1
ATOM 5660 O O . LEU A 1 718 ? -5.648 -30.423 -4.085 1.00 92.31 718 LEU A O 1
ATOM 5664 N N . ALA A 1 719 ? -7.440 -29.335 -4.907 1.00 93.56 719 ALA A N 1
ATOM 5665 C CA . ALA A 1 719 ? -6.855 -29.003 -6.198 1.00 93.56 719 ALA A CA 1
ATOM 5666 C C . ALA A 1 719 ? -7.170 -27.551 -6.570 1.00 93.56 719 ALA A C 1
ATOM 5668 O O . ALA A 1 719 ? -8.258 -27.072 -6.249 1.00 93.56 719 ALA A O 1
ATOM 5669 N N . ALA A 1 720 ? -6.230 -26.878 -7.231 1.00 90.31 720 ALA A N 1
ATOM 5670 C CA . ALA A 1 720 ? -6.421 -25.544 -7.794 1.00 90.31 720 ALA A CA 1
ATOM 5671 C C . ALA A 1 720 ? -5.786 -25.433 -9.177 1.00 90.31 720 ALA A C 1
ATOM 5673 O O . ALA A 1 720 ? -4.754 -26.048 -9.451 1.00 90.31 720 ALA A O 1
ATOM 5674 N N . SER A 1 721 ? -6.373 -24.586 -10.005 1.00 91.81 721 SER A N 1
ATOM 5675 C CA . SER A 1 721 ? -5.938 -24.277 -11.359 1.00 91.81 721 SER A CA 1
ATOM 5676 C C . SER A 1 721 ? -4.614 -23.509 -11.371 1.00 91.81 721 SER A C 1
ATOM 5678 O O . SER A 1 721 ? -4.319 -22.726 -10.465 1.00 91.81 721 SER A O 1
ATOM 5680 N N . ILE A 1 722 ? -3.831 -23.707 -12.428 1.00 90.81 722 ILE A N 1
ATOM 5681 C CA . ILE A 1 722 ? -2.641 -22.920 -12.771 1.00 90.81 722 ILE A CA 1
ATOM 5682 C C . ILE A 1 722 ? -2.702 -22.466 -14.232 1.00 90.81 722 ILE A C 1
ATOM 5684 O O . ILE A 1 722 ? -3.425 -23.042 -15.052 1.00 90.81 722 ILE A O 1
ATOM 5688 N N . SER A 1 723 ? -1.915 -21.449 -14.577 1.00 86.81 723 SER A N 1
ATOM 5689 C CA . SER A 1 723 ? -1.783 -20.999 -15.957 1.00 86.81 723 SER A CA 1
ATOM 5690 C C . SER A 1 723 ? -1.122 -22.081 -16.809 1.00 86.81 723 SER A C 1
ATOM 5692 O O . SER A 1 723 ? -0.151 -22.731 -16.418 1.00 86.81 723 SER A O 1
ATOM 5694 N N . THR A 1 724 ? -1.630 -22.241 -18.029 1.00 86.94 724 THR A N 1
ATOM 5695 C CA . THR A 1 724 ? -1.059 -23.143 -19.046 1.00 86.94 724 THR A CA 1
ATOM 5696 C C . THR A 1 724 ? 0.000 -22.452 -19.919 1.00 86.94 724 THR A C 1
ATOM 5698 O O . THR A 1 724 ? 0.504 -23.040 -20.882 1.00 86.94 724 THR A O 1
ATOM 5701 N N . GLY A 1 725 ? 0.313 -21.186 -19.617 1.00 85.50 725 GLY A N 1
ATOM 5702 C CA . GLY A 1 725 ? 1.328 -20.386 -20.295 1.00 85.50 725 GLY A CA 1
ATOM 5703 C C . GLY A 1 725 ? 2.761 -20.755 -19.898 1.00 85.50 725 GLY A C 1
ATOM 5704 O O . GLY A 1 725 ? 3.005 -21.391 -18.877 1.00 85.50 725 GLY A O 1
ATOM 5705 N N . ASN A 1 726 ? 3.728 -20.316 -20.708 1.00 88.56 726 ASN A N 1
ATOM 5706 C CA . ASN A 1 726 ? 5.160 -20.477 -20.431 1.00 88.56 726 ASN A CA 1
ATOM 5707 C C . ASN A 1 726 ? 5.685 -19.335 -19.538 1.00 88.56 726 ASN A C 1
ATOM 5709 O O . ASN A 1 726 ? 6.628 -18.637 -19.903 1.00 88.56 726 ASN A O 1
ATOM 5713 N N . GLU A 1 727 ? 5.043 -19.149 -18.391 1.00 87.75 727 GLU A N 1
ATOM 5714 C CA . GLU A 1 727 ? 5.315 -18.079 -17.427 1.00 87.75 727 GLU A CA 1
ATOM 5715 C C . GLU A 1 727 ? 5.737 -18.699 -16.085 1.00 87.75 727 GLU A C 1
ATOM 5717 O O . GLU A 1 727 ? 5.373 -19.843 -15.785 1.00 87.75 727 GLU A O 1
ATOM 5722 N N . TRP A 1 728 ? 6.514 -17.965 -15.285 1.00 91.38 728 TRP A N 1
ATOM 5723 C CA . TRP A 1 728 ? 6.760 -18.325 -13.884 1.00 91.38 728 TRP A CA 1
ATOM 5724 C C . TRP A 1 728 ? 5.505 -18.073 -13.051 1.00 91.38 728 TRP A C 1
ATOM 5726 O O . TRP A 1 728 ? 4.872 -17.038 -13.216 1.00 91.38 728 TRP A O 1
ATOM 5736 N N . GLN A 1 729 ? 5.166 -19.001 -12.156 1.00 91.25 729 GLN A N 1
ATOM 5737 C CA . GLN A 1 729 ? 3.923 -18.973 -11.385 1.00 91.25 729 GLN A CA 1
ATOM 5738 C C . GLN A 1 729 ? 4.174 -19.336 -9.924 1.00 91.25 729 GLN A C 1
ATOM 5740 O O . GLN A 1 729 ? 4.883 -20.308 -9.636 1.00 91.25 729 GLN A O 1
ATOM 5745 N N . TYR A 1 730 ? 3.564 -18.586 -9.009 1.00 91.69 730 TYR A N 1
ATOM 5746 C CA . TYR A 1 730 ? 3.638 -18.844 -7.571 1.00 91.69 730 TYR A CA 1
ATOM 5747 C C . TYR A 1 730 ? 2.678 -19.948 -7.115 1.00 91.69 730 TYR A C 1
ATOM 5749 O O . TYR A 1 730 ? 1.476 -19.898 -7.391 1.00 91.69 730 TYR A O 1
ATOM 5757 N N . ILE A 1 731 ? 3.201 -20.895 -6.334 1.00 92.44 731 ILE A N 1
ATOM 5758 C CA . ILE A 1 731 ? 2.439 -21.944 -5.656 1.00 92.44 731 ILE A CA 1
ATOM 5759 C C . ILE A 1 731 ? 2.631 -21.820 -4.148 1.00 92.44 731 ILE A C 1
ATOM 5761 O O . ILE A 1 731 ? 3.757 -21.803 -3.647 1.00 92.44 731 ILE A O 1
ATOM 5765 N N . GLU A 1 732 ? 1.527 -21.839 -3.409 1.00 89.38 732 GLU A N 1
ATOM 5766 C CA . GLU A 1 732 ? 1.538 -21.978 -1.959 1.00 89.38 732 GLU A CA 1
ATOM 5767 C C . GLU A 1 732 ? 0.534 -23.024 -1.481 1.00 89.38 732 GLU A C 1
ATOM 5769 O O . GLU A 1 732 ? -0.605 -23.093 -1.941 1.00 89.38 732 GLU A O 1
ATOM 5774 N N . ALA A 1 733 ? 0.965 -23.837 -0.521 1.00 90.00 733 ALA A N 1
ATOM 5775 C CA . ALA A 1 733 ? 0.135 -24.840 0.127 1.00 90.00 733 ALA A CA 1
ATOM 5776 C C . ALA A 1 733 ? 0.306 -24.734 1.643 1.00 90.00 733 ALA A C 1
ATOM 5778 O O . ALA A 1 733 ? 1.432 -24.722 2.138 1.00 90.00 733 ALA A O 1
ATOM 5779 N N . VAL A 1 734 ? -0.797 -24.643 2.384 1.00 85.38 734 VAL A N 1
ATOM 5780 C CA . VAL A 1 734 ? -0.791 -24.433 3.840 1.00 85.38 734 VAL A CA 1
ATOM 5781 C C . VAL A 1 734 ? -1.622 -25.505 4.521 1.00 85.38 734 VAL A C 1
ATOM 5783 O O . VAL A 1 734 ? -2.745 -25.788 4.098 1.00 85.38 734 VAL A O 1
ATOM 5786 N N . TYR A 1 735 ? -1.086 -26.066 5.600 1.00 83.50 735 TYR A N 1
ATOM 5787 C CA . TYR A 1 735 ? -1.823 -26.924 6.513 1.00 83.50 735 TYR A CA 1
ATOM 5788 C C . TYR A 1 735 ? -1.553 -26.530 7.960 1.00 83.50 735 TYR A C 1
ATOM 5790 O O . TYR A 1 735 ? -0.404 -26.558 8.395 1.00 83.50 735 TYR A O 1
ATOM 5798 N N . ASP A 1 736 ? -2.601 -26.208 8.714 1.00 72.38 736 ASP A N 1
ATOM 5799 C CA . ASP A 1 736 ? -2.507 -25.865 10.142 1.00 72.38 736 ASP A CA 1
ATOM 5800 C C . ASP A 1 736 ? -3.176 -26.900 11.065 1.00 72.38 736 ASP A C 1
ATOM 5802 O O . ASP A 1 736 ? -3.340 -26.680 12.263 1.00 72.38 736 ASP A O 1
ATOM 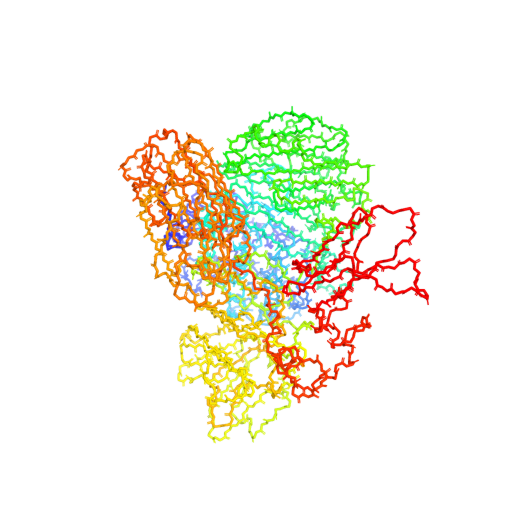5806 N N . GLY A 1 737 ? -3.576 -28.045 10.508 1.00 71.81 737 GLY A N 1
ATOM 5807 C CA . GLY A 1 737 ? -4.386 -29.049 11.192 1.00 71.81 737 GLY A CA 1
ATOM 5808 C C . GLY A 1 737 ? -5.886 -28.789 11.079 1.00 71.81 737 GLY A C 1
ATOM 5809 O O . GLY A 1 737 ? -6.649 -29.722 10.835 1.00 71.81 737 GLY A O 1
ATOM 5810 N N . GLY A 1 738 ? -6.319 -27.539 11.193 1.00 59.44 738 GLY A N 1
ATOM 5811 C CA . GLY A 1 738 ? -7.725 -27.149 11.089 1.00 59.44 738 GLY A CA 1
ATOM 5812 C C . GLY A 1 738 ? -8.204 -26.777 9.715 1.00 59.44 738 GLY A C 1
ATOM 5813 O O . GLY A 1 738 ? -9.409 -26.771 9.459 1.00 59.44 738 GLY A O 1
ATOM 5814 N N . ARG A 1 739 ? -7.272 -26.463 8.828 1.00 67.38 739 ARG A N 1
ATOM 5815 C CA . ARG A 1 739 ? -7.508 -26.035 7.465 1.00 67.38 739 ARG A CA 1
ATOM 5816 C C . ARG A 1 739 ? -6.377 -26.529 6.582 1.00 67.38 739 ARG A C 1
ATOM 5818 O O . ARG A 1 739 ? -5.200 -26.526 6.945 1.00 67.38 739 ARG A O 1
ATOM 5825 N N . ILE A 1 740 ? -6.769 -26.941 5.388 1.00 82.19 740 ILE A N 1
ATOM 5826 C CA . ILE A 1 740 ? -5.887 -27.136 4.247 1.00 82.19 740 ILE A CA 1
ATOM 5827 C C . ILE A 1 740 ? -6.208 -26.029 3.242 1.00 82.19 740 ILE A C 1
ATOM 5829 O O . ILE A 1 740 ? -7.374 -25.676 3.049 1.00 82.19 740 ILE A O 1
ATOM 5833 N N . LYS A 1 741 ? -5.184 -25.438 2.633 1.00 81.88 741 LYS A N 1
ATOM 5834 C CA . LYS A 1 741 ? -5.341 -24.364 1.651 1.00 81.88 741 LYS A CA 1
ATOM 5835 C C . LYS A 1 741 ? -4.321 -24.518 0.542 1.00 81.88 741 LYS A C 1
ATOM 5837 O O . LYS A 1 741 ? -3.169 -24.857 0.807 1.00 81.88 741 LYS A O 1
ATOM 5842 N N . LEU A 1 742 ? -4.752 -24.228 -0.678 1.00 85.50 742 LEU A N 1
ATOM 5843 C CA . LEU A 1 742 ? -3.887 -24.102 -1.834 1.00 85.50 742 LEU A CA 1
ATOM 5844 C C . LEU A 1 742 ? -4.111 -22.758 -2.526 1.00 85.50 742 LEU A C 1
ATOM 5846 O O . LEU A 1 742 ? -5.225 -22.238 -2.576 1.00 85.50 742 LEU A O 1
ATOM 5850 N N . VAL A 1 743 ? -3.020 -22.182 -3.006 1.00 81.38 743 VAL A N 1
ATOM 5851 C CA . VAL A 1 743 ? -2.910 -20.796 -3.431 1.00 81.38 743 VAL A CA 1
ATOM 5852 C C . VAL A 1 743 ? -2.095 -20.774 -4.724 1.00 81.38 743 VAL A C 1
ATOM 5854 O O . VAL A 1 743 ? -0.926 -21.150 -4.714 1.00 81.38 743 VAL A O 1
ATOM 5857 N N . THR A 1 744 ? -2.703 -20.317 -5.816 1.00 85.94 744 THR A N 1
ATOM 5858 C CA . THR A 1 744 ? -2.054 -20.114 -7.122 1.00 85.94 744 THR A CA 1
ATOM 5859 C C . THR A 1 744 ? -2.342 -18.705 -7.639 1.00 85.94 744 THR A C 1
ATOM 5861 O O . THR A 1 744 ? -3.074 -17.933 -7.008 1.00 85.94 744 THR A O 1
ATOM 5864 N N . GLU A 1 745 ? -1.765 -18.338 -8.780 1.00 80.94 745 GLU A N 1
ATOM 5865 C CA . GLU A 1 745 ? -2.095 -17.069 -9.443 1.00 80.94 745 GLU A CA 1
ATOM 5866 C C . GLU A 1 745 ? -3.509 -17.058 -10.038 1.00 80.94 745 GLU A C 1
ATOM 5868 O O . GLU A 1 745 ? -4.104 -15.990 -10.156 1.00 80.94 745 GLU A O 1
ATOM 5873 N N . GLU A 1 746 ? -4.074 -18.233 -10.328 1.00 80.75 746 GLU A N 1
ATOM 5874 C CA . GLU A 1 746 ? -5.420 -18.374 -10.892 1.00 80.75 746 GLU A CA 1
ATOM 5875 C C . GLU A 1 746 ? -6.504 -18.414 -9.807 1.00 80.75 746 GLU A C 1
ATOM 5877 O O . GLU A 1 746 ? -7.562 -17.806 -9.964 1.00 80.75 746 GLU A O 1
ATOM 5882 N N . GLU A 1 747 ? -6.273 -19.116 -8.689 1.00 73.88 747 GLU A N 1
ATOM 5883 C CA . GLU A 1 747 ? -7.283 -19.230 -7.634 1.00 73.88 747 GLU A CA 1
ATOM 5884 C C . GLU A 1 747 ? -6.721 -19.535 -6.233 1.00 73.88 747 GLU A C 1
ATOM 5886 O O . GLU A 1 747 ? -5.530 -19.752 -6.004 1.00 73.88 747 GLU A O 1
ATOM 5891 N N . THR A 1 748 ? -7.604 -19.497 -5.236 1.00 72.00 748 THR A N 1
ATOM 5892 C CA . THR A 1 748 ? -7.334 -19.972 -3.875 1.00 72.00 748 THR A CA 1
ATOM 5893 C C . THR A 1 748 ? -8.464 -20.888 -3.451 1.00 72.00 748 THR A C 1
ATOM 5895 O O . THR A 1 748 ? -9.628 -20.494 -3.488 1.00 72.00 748 THR A O 1
ATOM 5898 N N . VAL A 1 749 ? -8.106 -22.083 -2.997 1.00 72.50 749 VAL A N 1
ATOM 5899 C CA . VAL A 1 749 ? -9.039 -23.093 -2.497 1.00 72.50 749 VAL A CA 1
ATOM 5900 C C . VAL A 1 749 ? -8.682 -23.444 -1.060 1.00 72.50 749 VAL A C 1
ATOM 5902 O O . VAL A 1 749 ? -7.507 -23.534 -0.700 1.00 72.50 749 VAL A O 1
ATOM 5905 N N . SER A 1 750 ? -9.691 -23.652 -0.225 1.00 71.88 750 SER A N 1
ATOM 5906 C CA . SER A 1 750 ? -9.521 -24.081 1.161 1.00 71.88 750 SER A CA 1
ATOM 5907 C C . SER A 1 750 ? -10.598 -25.077 1.567 1.00 71.88 750 SER A C 1
ATOM 5909 O O . SER A 1 750 ? -11.677 -25.133 0.979 1.00 71.88 750 SER A O 1
ATOM 5911 N N . ALA A 1 751 ? -10.280 -25.899 2.563 1.00 66.56 751 ALA A N 1
ATOM 5912 C CA . ALA A 1 751 ? -11.222 -26.808 3.201 1.00 66.56 751 ALA A CA 1
ATOM 5913 C C . ALA A 1 751 ? -10.872 -26.995 4.686 1.00 66.56 751 ALA A C 1
ATOM 5915 O O . ALA A 1 751 ? -9.711 -26.803 5.068 1.00 66.56 751 ALA A O 1
ATOM 5916 N N . PRO A 1 752 ? -11.845 -27.401 5.528 1.00 68.62 752 PRO A N 1
ATOM 5917 C CA . PRO A 1 752 ? -11.566 -27.853 6.888 1.00 68.62 752 PRO A CA 1
ATOM 5918 C C . PRO A 1 752 ? -10.539 -28.988 6.878 1.00 68.62 752 PRO A C 1
ATOM 5920 O O . PRO A 1 752 ? -10.653 -29.914 6.084 1.00 68.62 752 PRO A O 1
ATOM 5923 N N . GLY A 1 753 ? -9.532 -28.900 7.737 1.00 69.25 753 GLY A N 1
ATOM 5924 C CA . GLY A 1 753 ? -8.459 -29.874 7.897 1.00 69.25 753 GLY A CA 1
ATOM 5925 C C . GLY A 1 753 ? -8.898 -31.121 8.665 1.00 69.25 753 GLY A C 1
ATOM 5926 O O . GLY A 1 753 ? -10.062 -31.283 9.031 1.00 69.25 753 GLY A O 1
ATOM 5927 N N . ILE A 1 754 ? -7.944 -32.020 8.907 1.00 68.31 754 ILE A N 1
ATOM 5928 C CA . ILE A 1 754 ? -8.174 -33.321 9.556 1.00 68.31 754 ILE A CA 1
ATOM 5929 C C . ILE A 1 754 ? -7.344 -33.479 10.840 1.00 68.31 754 ILE A C 1
ATOM 5931 O O . ILE A 1 754 ? -6.950 -34.585 11.209 1.00 68.31 754 ILE A O 1
ATOM 5935 N N . GLY A 1 755 ? -7.069 -32.373 11.531 1.00 66.19 755 GLY A N 1
ATOM 5936 C CA . GLY A 1 755 ? -6.278 -32.310 12.760 1.00 66.19 755 GLY A CA 1
ATOM 5937 C C . GLY A 1 755 ? -4.770 -32.202 12.518 1.00 66.19 755 GLY A C 1
ATOM 5938 O O . GLY A 1 755 ? -4.244 -32.588 11.474 1.00 66.19 755 GLY A O 1
ATOM 5939 N N . VAL A 1 756 ? -4.055 -31.656 13.497 1.00 72.25 756 VAL A N 1
ATOM 5940 C CA . VAL A 1 756 ? -2.588 -31.576 13.468 1.00 72.25 756 VAL A CA 1
ATOM 5941 C C . VAL A 1 756 ? -2.011 -32.997 13.460 1.00 72.25 756 VAL A C 1
ATOM 5943 O O . VAL A 1 756 ? -2.519 -33.875 14.154 1.00 72.25 756 VAL A O 1
ATOM 5946 N N . PHE A 1 757 ? -0.973 -33.248 12.662 1.00 74.38 757 PHE A N 1
ATOM 5947 C CA . PHE A 1 757 ? -0.257 -34.525 12.686 1.00 74.38 757 PHE A CA 1
ATOM 5948 C C . PHE A 1 757 ? 1.213 -34.319 12.329 1.00 74.38 757 PHE A C 1
ATOM 5950 O O . PHE A 1 757 ? 1.551 -33.442 11.536 1.00 74.38 757 PHE A O 1
ATOM 5957 N N . VAL A 1 758 ? 2.083 -35.165 12.871 1.00 77.94 758 VAL A N 1
ATOM 5958 C CA . VAL A 1 758 ? 3.514 -35.175 12.553 1.00 77.94 758 VAL A CA 1
ATOM 5959 C C . VAL A 1 758 ? 3.796 -36.382 11.656 1.00 77.94 758 VAL A C 1
ATOM 5961 O O . VAL A 1 758 ? 3.396 -37.494 12.005 1.00 77.94 758 VAL A O 1
ATOM 5964 N N . PRO A 1 759 ? 4.468 -36.221 10.502 1.00 78.44 759 PRO A N 1
ATOM 5965 C CA . PRO A 1 759 ? 4.786 -37.357 9.647 1.00 78.44 759 PRO A CA 1
ATOM 5966 C C . PRO A 1 759 ? 5.675 -38.404 10.348 1.00 78.44 759 PRO A C 1
ATOM 5968 O O . PRO A 1 759 ? 6.701 -38.074 10.943 1.00 78.44 759 PRO A O 1
ATOM 5971 N N . ASN A 1 760 ? 5.332 -39.686 10.204 1.00 79.94 760 ASN A N 1
ATOM 5972 C CA . ASN A 1 760 ? 6.063 -40.849 10.721 1.00 79.94 760 ASN A CA 1
ATOM 5973 C C . ASN A 1 760 ? 7.496 -40.905 10.171 1.00 79.94 760 ASN A C 1
ATOM 5975 O O . ASN A 1 760 ? 8.447 -41.266 10.867 1.00 79.94 760 ASN A O 1
ATOM 5979 N N . VAL A 1 761 ? 7.653 -40.541 8.896 1.00 79.75 761 VAL A N 1
ATOM 5980 C CA . VAL A 1 761 ? 8.947 -40.366 8.236 1.00 79.75 761 VAL A CA 1
ATOM 5981 C C . VAL A 1 761 ? 9.103 -38.891 7.928 1.00 79.75 761 VAL A C 1
ATOM 5983 O O . VAL A 1 761 ? 8.325 -38.318 7.179 1.00 79.75 761 VAL A O 1
ATOM 5986 N N . ARG A 1 762 ? 10.145 -38.292 8.491 1.00 77.75 762 ARG A N 1
ATOM 5987 C CA . ARG A 1 762 ? 10.297 -36.837 8.560 1.00 77.75 762 ARG A CA 1
ATOM 5988 C C . ARG A 1 762 ? 11.176 -36.261 7.451 1.00 77.75 762 ARG A C 1
ATOM 5990 O O . ARG A 1 762 ? 11.407 -35.065 7.405 1.00 77.75 762 ARG A O 1
ATOM 5997 N N . THR A 1 763 ? 11.683 -37.091 6.546 1.00 78.94 763 THR A N 1
ATOM 5998 C CA . THR A 1 763 ? 12.465 -36.607 5.404 1.00 78.94 763 THR A CA 1
ATOM 5999 C C . THR A 1 763 ? 11.558 -35.871 4.424 1.00 78.94 763 THR A C 1
ATOM 6001 O O . THR A 1 763 ? 10.581 -36.441 3.933 1.00 78.94 763 THR A O 1
ATOM 6004 N N . VAL A 1 764 ? 11.914 -34.623 4.136 1.00 80.06 764 VAL A N 1
ATOM 6005 C CA . VAL A 1 764 ? 11.272 -33.794 3.114 1.00 80.06 764 VAL A CA 1
ATOM 6006 C C . VAL A 1 764 ? 11.910 -34.077 1.761 1.00 80.06 764 VAL A C 1
ATOM 6008 O O . VAL A 1 764 ? 13.133 -34.177 1.668 1.00 80.06 764 VAL A O 1
ATOM 6011 N N . TYR A 1 765 ? 11.084 -34.192 0.725 1.00 81.00 765 TYR A N 1
ATOM 6012 C CA . TYR A 1 765 ? 11.525 -34.451 -0.640 1.00 81.00 765 TYR A CA 1
ATOM 6013 C C . TYR A 1 765 ? 10.957 -33.409 -1.600 1.00 81.00 765 TYR A C 1
ATOM 6015 O O . TYR A 1 765 ? 9.749 -33.168 -1.597 1.00 81.00 765 TYR A O 1
ATOM 6023 N N . ILE A 1 766 ? 11.818 -32.855 -2.454 1.00 82.88 766 ILE A N 1
ATOM 6024 C CA . ILE A 1 766 ? 11.447 -31.954 -3.554 1.00 82.88 766 ILE A CA 1
ATOM 6025 C C . ILE A 1 766 ? 11.748 -32.628 -4.902 1.00 82.88 766 ILE A C 1
ATOM 6027 O O . ILE A 1 766 ? 12.803 -33.248 -5.076 1.00 82.88 766 ILE A O 1
ATOM 6031 N N . GLY A 1 767 ? 10.820 -32.501 -5.854 1.00 79.06 767 GLY A N 1
ATOM 6032 C CA . GLY A 1 767 ? 11.011 -32.841 -7.268 1.00 79.06 767 GLY A CA 1
ATOM 6033 C C . GLY A 1 767 ? 10.654 -34.273 -7.696 1.00 79.06 767 GLY A C 1
ATOM 6034 O O . GLY A 1 767 ? 9.980 -34.451 -8.708 1.00 79.06 767 GLY A O 1
ATOM 6035 N N . SER A 1 768 ? 11.095 -35.337 -7.013 1.00 74.69 768 SER A N 1
ATOM 6036 C CA . SER A 1 768 ? 10.818 -36.699 -7.518 1.00 74.69 768 SER A CA 1
ATOM 6037 C C . SER A 1 768 ? 10.758 -37.813 -6.472 1.00 74.69 768 SER A C 1
ATOM 6039 O O . SER A 1 768 ? 11.408 -37.756 -5.433 1.00 74.69 768 SER A O 1
ATOM 6041 N N . ARG A 1 769 ? 10.022 -38.890 -6.792 1.00 70.88 769 ARG A N 1
ATOM 6042 C CA . ARG A 1 769 ? 10.008 -40.166 -6.053 1.00 70.88 769 ARG A CA 1
ATOM 6043 C C . ARG A 1 769 ? 10.340 -41.290 -7.032 1.00 70.88 769 ARG A C 1
ATOM 6045 O O . ARG A 1 769 ? 9.712 -41.397 -8.078 1.00 70.88 769 ARG A O 1
ATOM 6052 N N . LYS A 1 770 ? 11.280 -42.181 -6.692 1.00 70.69 770 LYS A N 1
ATOM 6053 C CA . LYS A 1 770 ? 11.737 -43.273 -7.579 1.00 70.69 770 LYS A CA 1
ATOM 6054 C C . LYS A 1 770 ? 10.589 -43.978 -8.321 1.00 70.69 770 LYS A C 1
ATOM 6056 O O . LYS A 1 770 ? 9.754 -44.638 -7.697 1.00 70.69 770 LYS A O 1
ATOM 6061 N N . ASN A 1 771 ? 10.594 -43.887 -9.656 1.00 66.12 771 ASN A N 1
ATOM 6062 C CA . ASN A 1 771 ? 9.595 -44.466 -10.571 1.00 66.12 771 ASN A CA 1
ATOM 6063 C C . ASN A 1 771 ? 8.139 -43.982 -10.371 1.00 66.12 771 ASN A C 1
ATOM 6065 O O . ASN A 1 771 ? 7.209 -44.700 -10.752 1.00 66.12 771 ASN A O 1
ATOM 6069 N N . ARG A 1 772 ? 7.907 -42.810 -9.761 1.00 74.62 772 ARG A N 1
ATOM 6070 C CA . ARG A 1 772 ? 6.562 -42.267 -9.511 1.00 74.62 772 ARG A CA 1
ATOM 6071 C C . ARG A 1 772 ? 6.536 -40.740 -9.626 1.00 74.62 772 ARG A C 1
ATOM 6073 O O . ARG A 1 772 ? 7.059 -40.054 -8.760 1.00 74.62 772 ARG A O 1
ATOM 6080 N N . ASN A 1 773 ? 5.823 -40.243 -10.639 1.00 80.75 773 ASN A N 1
ATOM 6081 C CA . ASN A 1 773 ? 5.412 -38.839 -10.782 1.00 80.75 773 ASN A CA 1
ATOM 6082 C C . ASN A 1 773 ? 6.551 -37.810 -10.597 1.00 80.75 773 ASN A C 1
ATOM 6084 O O . ASN A 1 773 ? 6.421 -36.857 -9.834 1.00 80.75 773 ASN A O 1
ATOM 6088 N N . ASN A 1 774 ? 7.688 -38.032 -11.263 1.00 84.88 774 ASN A N 1
ATOM 6089 C CA . ASN A 1 774 ? 8.831 -37.114 -11.235 1.00 84.88 774 ASN A CA 1
ATOM 6090 C C . ASN A 1 774 ? 8.451 -35.773 -11.874 1.00 84.88 774 ASN A C 1
ATOM 6092 O O . ASN A 1 774 ? 7.876 -35.772 -12.960 1.00 84.88 774 ASN A O 1
ATOM 6096 N N . PHE A 1 775 ? 8.809 -34.663 -11.231 1.00 89.50 775 PHE A N 1
ATOM 6097 C CA . PHE A 1 775 ? 8.548 -33.320 -11.730 1.00 89.50 775 PHE A CA 1
ATOM 6098 C C . PHE A 1 775 ? 9.379 -32.995 -12.969 1.00 89.50 775 PHE A C 1
ATOM 6100 O O . PHE A 1 775 ? 10.606 -32.938 -12.900 1.00 89.50 775 PHE A O 1
ATOM 6107 N N . VAL A 1 776 ? 8.707 -32.736 -14.087 1.00 91.12 776 VAL A N 1
ATOM 6108 C CA . VAL A 1 776 ? 9.310 -32.213 -15.317 1.00 91.12 776 VAL A CA 1
ATOM 6109 C C . VAL A 1 776 ? 8.851 -30.773 -15.499 1.00 91.12 776 VAL A C 1
ATOM 6111 O O . VAL A 1 776 ? 7.658 -30.541 -15.683 1.00 91.12 776 VAL A O 1
ATOM 6114 N N . GLY A 1 777 ? 9.791 -29.831 -15.451 1.00 93.25 777 GLY A N 1
ATOM 6115 C CA . GLY A 1 777 ? 9.518 -28.392 -15.463 1.00 93.25 777 GLY A CA 1
ATOM 6116 C C . GLY A 1 777 ? 10.682 -27.575 -14.903 1.00 93.25 777 GLY A C 1
ATOM 6117 O O . GLY A 1 777 ? 11.744 -28.130 -14.602 1.00 93.25 777 GLY A O 1
ATOM 6118 N N . ASP A 1 778 ? 10.485 -26.266 -14.757 1.00 94.00 778 ASP A N 1
ATOM 6119 C CA . ASP A 1 778 ? 11.420 -25.374 -14.062 1.00 94.00 778 ASP A CA 1
ATOM 6120 C C . ASP A 1 778 ? 10.905 -25.080 -12.638 1.00 94.00 778 ASP A C 1
ATOM 6122 O O . ASP A 1 778 ? 9.693 -24.973 -12.436 1.00 94.00 778 ASP A O 1
ATOM 6126 N N . MET A 1 779 ? 11.814 -24.956 -11.668 1.00 92.44 779 MET A N 1
ATOM 6127 C CA . MET A 1 779 ? 11.534 -24.611 -10.266 1.00 92.44 779 MET A CA 1
ATOM 6128 C C . MET A 1 779 ? 12.486 -23.529 -9.778 1.00 92.44 779 MET A C 1
ATOM 6130 O O . MET A 1 779 ? 13.671 -23.563 -10.120 1.00 92.44 779 MET A O 1
ATOM 6134 N N . ASP A 1 780 ? 11.971 -22.637 -8.941 1.00 92.38 780 ASP A N 1
ATOM 6135 C CA . ASP A 1 780 ? 12.751 -21.600 -8.280 1.00 92.38 780 ASP A CA 1
ATOM 6136 C C . ASP A 1 780 ? 12.239 -21.321 -6.855 1.00 92.38 780 ASP A C 1
ATOM 6138 O O . ASP A 1 780 ? 11.058 -21.552 -6.569 1.00 92.38 780 ASP A O 1
ATOM 6142 N N . GLU A 1 781 ? 13.118 -20.837 -5.973 1.00 90.50 781 GLU A N 1
ATOM 6143 C CA . GLU A 1 781 ? 12.771 -20.299 -4.648 1.00 90.50 781 GLU A CA 1
ATOM 6144 C C . GLU A 1 781 ? 11.817 -21.195 -3.819 1.00 90.50 781 GLU A C 1
ATOM 6146 O O . GLU A 1 781 ? 10.734 -20.783 -3.411 1.00 90.50 781 GLU A O 1
ATOM 6151 N N . VAL A 1 782 ? 12.174 -22.460 -3.568 1.00 90.00 782 VAL A N 1
ATOM 6152 C CA . VAL A 1 782 ? 11.294 -23.386 -2.826 1.00 90.00 782 VAL A CA 1
ATOM 6153 C C . VAL A 1 782 ? 11.525 -23.249 -1.323 1.00 90.00 782 VAL A C 1
ATOM 6155 O O . VAL A 1 782 ? 12.586 -23.622 -0.828 1.00 90.00 782 VAL A O 1
ATOM 6158 N N . LYS A 1 783 ? 10.522 -22.780 -0.577 1.00 88.19 783 LYS A N 1
ATOM 6159 C CA . LYS A 1 783 ? 10.574 -22.584 0.877 1.00 88.19 783 LYS A CA 1
ATOM 6160 C C . LYS A 1 783 ? 9.521 -23.420 1.601 1.00 88.19 783 LYS A C 1
ATOM 6162 O O . LYS A 1 783 ? 8.350 -23.454 1.226 1.00 88.19 783 LYS A O 1
ATOM 6167 N N . ILE A 1 784 ? 9.943 -24.072 2.680 1.00 86.31 784 ILE A N 1
ATOM 6168 C CA . ILE A 1 784 ? 9.082 -24.736 3.653 1.00 86.31 784 ILE A CA 1
ATOM 6169 C C . ILE A 1 784 ? 9.233 -24.014 4.986 1.00 86.31 784 ILE A C 1
ATOM 6171 O O . ILE A 1 784 ? 10.341 -23.896 5.511 1.00 86.31 784 ILE A O 1
ATOM 6175 N N . SER A 1 785 ? 8.113 -23.601 5.563 1.00 81.56 785 SER A N 1
ATOM 6176 C CA . SER A 1 785 ? 8.058 -22.987 6.887 1.00 81.56 785 SER A CA 1
ATOM 6177 C C . SER A 1 785 ? 7.101 -23.738 7.799 1.00 81.56 785 SER A C 1
ATOM 6179 O O . SER A 1 785 ? 6.133 -24.345 7.334 1.00 81.56 785 SER A O 1
ATOM 6181 N N . SER A 1 786 ? 7.328 -23.663 9.107 1.00 72.12 786 SER A N 1
ATOM 6182 C CA . SER A 1 786 ? 6.308 -24.010 10.093 1.00 72.12 786 SER A CA 1
ATOM 6183 C C . SER A 1 786 ? 5.143 -23.037 9.951 1.00 72.12 786 SER A C 1
ATOM 6185 O O . SER A 1 786 ? 5.378 -21.849 9.729 1.00 72.12 786 SER A O 1
ATOM 6187 N N . SER A 1 787 ? 3.891 -23.503 10.012 1.00 58.62 787 SER A N 1
ATOM 6188 C CA . SER A 1 787 ? 2.765 -22.570 9.856 1.00 58.62 787 SER A CA 1
ATOM 6189 C C . SER A 1 787 ? 2.769 -21.554 11.007 1.00 58.62 787 SER A C 1
ATOM 6191 O O . SER A 1 787 ? 3.039 -21.919 12.152 1.00 58.62 787 SER A O 1
ATOM 6193 N N . ILE A 1 788 ? 2.505 -20.282 10.702 1.00 49.59 788 ILE A N 1
ATOM 6194 C CA . ILE A 1 788 ? 2.586 -19.186 11.670 1.00 49.59 788 ILE A CA 1
ATOM 6195 C C . ILE A 1 788 ? 1.409 -18.224 11.489 1.00 49.59 788 ILE A C 1
ATOM 6197 O O . ILE A 1 788 ? 1.192 -17.664 10.415 1.00 49.59 788 ILE A O 1
ATOM 6201 N N . THR A 1 789 ? 0.738 -17.967 12.613 1.00 41.12 789 THR A N 1
ATOM 6202 C CA . THR A 1 789 ? -0.267 -16.924 12.902 1.00 41.12 789 THR A CA 1
ATOM 6203 C C . THR A 1 789 ? -1.642 -17.047 12.227 1.00 41.12 789 THR A C 1
ATOM 6205 O O . THR A 1 789 ? -1.765 -17.344 11.038 1.00 41.12 789 THR A O 1
ATOM 6208 N N . GLU A 1 790 ? -2.685 -16.726 13.010 1.00 37.12 790 GLU A N 1
ATOM 6209 C CA . GLU A 1 790 ? -4.126 -16.745 12.676 1.00 37.12 790 GLU A CA 1
ATOM 6210 C C . GLU A 1 790 ? -4.500 -16.021 11.364 1.00 37.12 790 GLU A C 1
ATOM 6212 O O . GLU A 1 790 ? -5.579 -16.234 10.818 1.00 37.12 790 GLU A O 1
ATOM 6217 N N . THR A 1 791 ? -3.610 -15.190 10.810 1.00 37.81 791 THR A N 1
ATOM 6218 C CA . THR A 1 791 ? -3.859 -14.421 9.579 1.00 37.81 791 THR A CA 1
ATOM 6219 C C . THR A 1 791 ? -3.712 -15.225 8.279 1.00 37.81 791 THR A C 1
ATOM 6221 O O . THR A 1 791 ? -4.033 -14.707 7.208 1.00 37.81 791 THR A O 1
ATOM 6224 N N . SER A 1 792 ? -3.265 -16.486 8.344 1.00 37.25 792 SER A N 1
ATOM 6225 C CA . SER A 1 792 ? -3.041 -17.343 7.162 1.00 37.25 792 SER A CA 1
ATOM 6226 C C . SER A 1 792 ? -4.334 -17.838 6.485 1.00 37.25 792 SER A C 1
ATOM 6228 O O . SER A 1 792 ? -4.318 -18.258 5.318 1.00 37.25 792 SER A O 1
ATOM 6230 N N . PHE A 1 793 ? -5.481 -17.729 7.165 1.00 43.09 793 PHE A N 1
ATOM 6231 C CA . PHE A 1 793 ? -6.766 -18.214 6.667 1.00 43.09 793 PHE A CA 1
ATOM 6232 C C . PHE A 1 793 ? -7.877 -17.172 6.832 1.00 43.09 793 PHE A C 1
ATOM 6234 O O . PHE A 1 793 ? -8.215 -16.768 7.940 1.00 43.09 793 PHE A O 1
ATOM 6241 N N . ILE A 1 794 ? -8.505 -16.791 5.717 1.00 43.69 794 ILE A N 1
ATOM 6242 C CA . ILE A 1 794 ? -9.796 -16.092 5.738 1.00 43.69 794 ILE A CA 1
ATOM 6243 C C . ILE A 1 794 ? -10.836 -17.085 6.298 1.00 43.69 794 ILE A C 1
ATOM 6245 O O . ILE A 1 794 ? -10.860 -18.223 5.830 1.00 43.69 794 ILE A O 1
ATOM 6249 N N . PRO A 1 795 ? -11.678 -16.720 7.286 1.00 51.28 795 PRO A N 1
ATOM 6250 C CA . PRO A 1 795 ? -12.737 -17.603 7.770 1.00 51.28 795 PRO A CA 1
ATOM 6251 C C . PRO A 1 795 ? -13.710 -17.988 6.646 1.00 51.28 795 PRO A C 1
ATOM 6253 O O . PRO A 1 795 ? -14.244 -17.113 5.953 1.00 51.28 795 PRO A O 1
ATOM 6256 N N . GLU A 1 796 ? -13.939 -19.293 6.479 1.00 56.72 796 GLU A N 1
ATOM 6257 C CA . GLU A 1 796 ? -14.946 -19.821 5.552 1.00 56.72 796 GLU A CA 1
ATOM 6258 C C . GLU A 1 796 ? -16.331 -19.259 5.891 1.00 56.72 796 GLU A C 1
ATOM 6260 O O . GLU A 1 796 ? -16.652 -19.123 7.073 1.00 56.72 796 GLU A O 1
ATOM 6265 N N . PRO A 1 797 ? -17.181 -18.939 4.900 1.00 69.12 797 PRO A N 1
ATOM 6266 C CA . PRO A 1 797 ? -18.533 -18.488 5.173 1.00 69.12 797 PRO A CA 1
ATOM 6267 C C . PRO A 1 797 ? -19.349 -19.471 6.003 1.00 69.12 797 PRO A C 1
ATOM 6269 O O . PRO A 1 797 ? -19.241 -20.687 5.825 1.00 69.12 797 PRO A O 1
ATOM 6272 N N . VAL A 1 798 ? -20.246 -18.934 6.835 1.00 80.44 798 VAL A N 1
ATOM 6273 C CA . VAL A 1 798 ? -21.318 -19.743 7.422 1.00 80.44 798 VAL A CA 1
ATOM 6274 C C . VAL A 1 798 ? -22.170 -20.309 6.288 1.00 80.44 798 VAL A C 1
ATOM 6276 O O . VAL A 1 798 ? -22.609 -19.579 5.398 1.00 80.44 798 VAL A O 1
ATOM 6279 N N . VAL A 1 799 ? -22.438 -21.612 6.321 1.00 84.88 799 VAL A N 1
ATOM 6280 C CA . VAL A 1 799 ? -23.261 -22.285 5.309 1.00 84.88 799 VAL A CA 1
ATOM 6281 C C . VAL A 1 799 ? -24.567 -22.746 5.937 1.00 84.88 799 VAL A C 1
ATOM 6283 O O . VAL A 1 799 ? -24.577 -23.476 6.925 1.00 84.88 799 VAL A O 1
ATOM 6286 N N . VAL A 1 800 ? -25.695 -22.366 5.333 1.00 89.12 800 VAL A N 1
ATOM 6287 C CA . VAL A 1 800 ? -27.013 -22.912 5.686 1.00 89.12 800 VAL A CA 1
ATOM 6288 C C . VAL A 1 800 ? -27.234 -24.198 4.892 1.00 89.12 800 VAL A C 1
ATOM 6290 O O . VAL A 1 800 ? -27.633 -24.174 3.731 1.00 89.12 800 VAL A O 1
ATOM 6293 N N . SER A 1 801 ? -26.952 -25.329 5.529 1.00 83.94 801 SER A N 1
ATOM 6294 C CA . SER A 1 801 ? -26.986 -26.667 4.916 1.00 83.94 801 SER A CA 1
ATOM 6295 C C . SER A 1 801 ? -28.399 -27.236 4.737 1.00 83.94 801 SER A C 1
ATOM 6297 O O . SER A 1 801 ? -28.659 -27.995 3.804 1.00 83.94 801 SER A O 1
ATOM 6299 N N . ALA A 1 802 ? -29.323 -26.885 5.634 1.00 86.56 802 ALA A N 1
ATOM 6300 C CA . ALA A 1 802 ? -30.710 -27.326 5.587 1.00 86.56 802 ALA A CA 1
ATOM 6301 C C . ALA A 1 802 ? -31.616 -26.369 6.363 1.00 86.56 802 ALA A C 1
ATOM 6303 O O . ALA A 1 802 ? -31.202 -25.740 7.338 1.00 86.56 802 ALA A O 1
ATOM 6304 N N . THR A 1 803 ? -32.882 -26.303 5.958 1.00 93.19 803 THR A N 1
ATOM 6305 C CA . THR A 1 803 ? -33.913 -25.508 6.631 1.00 93.19 803 THR A CA 1
ATOM 6306 C C . THR A 1 803 ? -35.212 -26.293 6.719 1.00 93.19 803 THR A C 1
ATOM 6308 O O . THR A 1 803 ? -35.560 -27.006 5.776 1.00 93.19 803 THR A O 1
ATOM 6311 N N . ALA A 1 804 ? -35.973 -26.119 7.794 1.00 91.75 804 ALA A N 1
ATOM 6312 C CA . ALA A 1 804 ? -37.344 -26.607 7.881 1.00 91.75 804 ALA A CA 1
ATOM 6313 C C . ALA A 1 804 ? -38.232 -25.594 8.600 1.00 91.75 804 ALA A C 1
ATOM 6315 O O . ALA A 1 804 ? -37.764 -24.825 9.435 1.00 91.75 804 ALA A O 1
ATOM 6316 N N . GLN A 1 805 ? -39.528 -25.614 8.297 1.00 92.12 805 GLN A N 1
ATOM 6317 C CA . GLN A 1 805 ? -40.522 -24.824 9.015 1.00 92.12 805 GLN A CA 1
ATOM 6318 C C . GLN A 1 805 ? -41.777 -25.641 9.294 1.00 92.12 805 GLN A C 1
ATOM 6320 O O . GLN A 1 805 ? -42.107 -26.584 8.570 1.00 92.12 805 GLN A O 1
ATOM 6325 N N . HIS A 1 806 ? -42.504 -25.242 10.327 1.00 86.50 806 HIS A N 1
ATOM 6326 C CA . HIS A 1 806 ? -43.789 -25.817 10.667 1.00 86.50 806 HIS A CA 1
ATOM 6327 C C . HIS A 1 806 ? -44.713 -24.742 11.246 1.00 86.50 806 HIS A C 1
ATOM 6329 O O . HIS A 1 806 ? -44.328 -23.965 12.121 1.00 86.50 806 HIS A O 1
ATOM 6335 N N . LEU A 1 807 ? -45.951 -24.712 10.750 1.00 87.31 807 LEU A N 1
ATOM 6336 C CA . LEU A 1 807 ? -47.053 -24.048 11.433 1.00 87.31 807 LEU A CA 1
ATOM 6337 C C . LEU A 1 807 ? -47.631 -25.032 12.441 1.00 87.31 807 LEU A C 1
ATOM 6339 O O . LEU A 1 807 ? -48.163 -26.068 12.037 1.00 87.31 807 LEU A O 1
ATOM 6343 N N . GLN A 1 808 ? -47.583 -24.677 13.718 1.00 77.25 808 GLN A N 1
ATOM 6344 C CA . GLN A 1 808 ? -48.076 -25.524 14.785 1.00 77.25 808 GLN A CA 1
ATOM 6345 C C . GLN A 1 808 ? -49.271 -24.885 15.480 1.00 77.25 808 GLN A C 1
ATOM 6347 O O . GLN A 1 808 ? -49.178 -23.806 16.063 1.00 77.25 808 GLN A O 1
ATOM 6352 N N . LYS A 1 809 ? -50.410 -25.575 15.408 1.00 80.94 809 LYS A N 1
ATOM 6353 C CA . LYS A 1 809 ? -51.584 -25.229 16.207 1.00 80.94 809 LYS A CA 1
ATOM 6354 C C . LYS A 1 809 ? -51.445 -25.869 17.578 1.00 80.94 809 LYS A C 1
ATOM 6356 O O . LYS A 1 809 ? -51.130 -27.056 17.660 1.00 80.94 809 LYS A O 1
ATOM 6361 N N . SER A 1 810 ? -51.685 -25.085 18.615 1.00 71.44 810 SER A N 1
ATOM 6362 C CA . SER A 1 810 ? -51.716 -25.550 19.991 1.00 71.44 810 SER A CA 1
ATOM 6363 C C . SER A 1 810 ? -52.785 -26.614 20.188 1.00 71.44 810 SER A C 1
ATOM 6365 O O . SER A 1 810 ? -53.915 -26.506 19.704 1.00 71.44 810 SER A O 1
ATOM 6367 N N . ASP A 1 811 ? -52.415 -27.653 20.927 1.00 73.88 811 ASP A N 1
ATOM 6368 C CA . ASP A 1 811 ? -53.377 -28.556 21.533 1.00 73.88 811 ASP A CA 1
ATOM 6369 C C . ASP A 1 811 ? -53.844 -27.907 22.849 1.00 73.88 811 ASP A C 1
ATOM 6371 O O . ASP A 1 811 ? -52.998 -27.530 23.664 1.00 73.88 811 ASP A O 1
ATOM 6375 N N . PRO A 1 812 ? -55.156 -27.747 23.095 1.00 73.69 812 PRO A N 1
ATOM 6376 C CA . PRO A 1 812 ? -55.649 -27.198 24.357 1.00 73.69 812 PRO A CA 1
ATOM 6377 C C . PRO A 1 812 ? -55.163 -27.965 25.603 1.00 73.69 812 PRO A C 1
ATOM 6379 O O . PRO A 1 812 ? -55.166 -27.384 26.690 1.00 73.69 812 PRO A O 1
ATOM 6382 N N . ASP A 1 813 ? -54.717 -29.217 25.452 1.00 72.81 813 ASP A N 1
ATOM 6383 C CA . ASP A 1 813 ? -54.211 -30.064 26.533 1.00 72.81 813 ASP A CA 1
ATOM 6384 C C . ASP A 1 813 ? -52.665 -30.137 26.603 1.00 72.81 813 ASP A C 1
ATOM 6386 O O . ASP A 1 813 ? -52.127 -30.645 27.592 1.00 72.81 813 ASP A O 1
ATOM 6390 N N . LEU A 1 814 ? -51.924 -29.626 25.603 1.00 72.06 814 LEU A N 1
ATOM 6391 C CA . LEU A 1 814 ? -50.454 -29.712 25.537 1.00 72.06 814 LEU A CA 1
ATOM 6392 C C . LEU A 1 814 ? -49.808 -28.394 25.082 1.00 72.06 814 LEU A C 1
ATOM 6394 O O . LEU A 1 814 ? -50.075 -27.878 24.003 1.00 72.06 814 LEU A O 1
ATOM 6398 N N . ALA A 1 815 ? -48.855 -27.890 25.869 1.00 81.12 815 ALA A N 1
ATOM 6399 C CA . ALA A 1 815 ? -48.076 -26.687 25.548 1.00 81.12 815 ALA A CA 1
ATOM 6400 C C . ALA A 1 815 ? -46.777 -26.980 24.760 1.00 81.12 815 ALA A C 1
ATOM 6402 O O . ALA A 1 815 ? -45.830 -26.198 24.814 1.00 81.12 815 ALA A O 1
ATOM 6403 N N . SER A 1 816 ? -46.692 -28.131 24.086 1.00 86.69 816 SER A N 1
ATOM 6404 C CA . SER A 1 816 ? -45.486 -28.603 23.392 1.00 86.69 816 SER A CA 1
ATOM 6405 C C . SER A 1 816 ? -45.674 -28.607 21.875 1.00 86.69 816 SER A C 1
ATOM 6407 O O . SER A 1 816 ? -46.552 -29.307 21.367 1.00 86.69 816 SER A O 1
ATOM 6409 N N . ASN A 1 817 ? -44.789 -27.916 21.164 1.00 88.75 817 ASN A N 1
ATOM 6410 C CA . ASN A 1 817 ? -44.797 -27.770 19.714 1.00 88.75 817 ASN A CA 1
ATOM 6411 C C . ASN A 1 817 ? -43.544 -28.461 19.132 1.00 88.75 817 ASN A C 1
ATOM 6413 O O . ASN A 1 817 ? -42.425 -28.096 19.463 1.00 88.75 817 ASN A O 1
ATOM 6417 N N . ALA A 1 818 ? -43.714 -29.498 18.308 1.00 88.06 818 ALA A N 1
ATOM 6418 C CA . ALA A 1 818 ? -42.639 -30.252 17.660 1.00 88.06 818 ALA A CA 1
ATOM 6419 C C . ALA A 1 818 ? -42.566 -30.063 16.129 1.00 88.06 818 ALA A C 1
ATOM 6421 O O . ALA A 1 818 ? -43.561 -30.272 15.428 1.00 88.06 818 ALA A O 1
ATOM 6422 N N . LEU A 1 819 ? -41.363 -29.795 15.610 1.00 89.31 819 LEU A N 1
ATOM 6423 C CA . LEU A 1 819 ? -40.997 -29.904 14.193 1.00 89.31 819 LEU A CA 1
ATOM 6424 C C . LEU A 1 819 ? -40.320 -31.262 13.965 1.00 89.31 819 LEU A C 1
ATOM 6426 O O . LEU A 1 819 ? -39.296 -31.558 14.581 1.00 89.31 819 LEU A O 1
ATOM 6430 N N . SER A 1 820 ? -40.917 -32.109 13.122 1.00 86.25 820 SER A N 1
ATOM 6431 C CA . SER A 1 820 ? -40.537 -33.521 13.012 1.00 86.25 820 SER A CA 1
ATOM 6432 C C . SER A 1 820 ? -39.512 -33.827 11.923 1.00 86.25 820 SER A C 1
ATOM 6434 O O . SER A 1 820 ? -39.657 -33.335 10.805 1.00 86.25 820 SER A O 1
ATOM 6436 N N . GLY A 1 821 ? -38.591 -34.753 12.206 1.00 73.75 821 GLY A N 1
ATOM 6437 C CA . GLY A 1 821 ? -37.752 -35.397 11.188 1.00 73.75 821 GLY A CA 1
ATOM 6438 C C . GLY A 1 821 ? -36.677 -34.497 10.569 1.00 73.75 821 GLY A C 1
ATOM 6439 O O . GLY A 1 821 ? -36.409 -34.617 9.373 1.00 73.75 821 GLY A O 1
ATOM 6440 N N . PHE A 1 822 ? -36.115 -33.571 11.351 1.00 83.56 822 PHE A N 1
ATOM 6441 C CA . PHE A 1 822 ? -35.037 -32.687 10.908 1.00 83.56 822 PHE A CA 1
ATOM 6442 C C . PHE A 1 822 ? -33.681 -33.365 11.131 1.00 83.56 822 PHE A C 1
ATOM 6444 O O . PHE A 1 822 ? -33.502 -34.070 12.118 1.00 83.56 822 PHE A O 1
ATOM 6451 N N . SER A 1 823 ? -32.736 -33.188 10.207 1.00 80.94 823 SER A N 1
ATOM 6452 C CA . SER A 1 823 ? -31.378 -33.739 10.318 1.00 80.94 823 SER A CA 1
ATOM 6453 C C . SER A 1 823 ? -30.359 -32.597 10.269 1.00 80.94 823 SER A C 1
ATOM 6455 O O . SER A 1 823 ? -30.464 -31.775 9.355 1.00 80.94 823 SER A O 1
ATOM 6457 N N . PRO A 1 824 ? -29.404 -32.511 11.216 1.00 82.00 824 PRO A N 1
ATOM 6458 C CA . PRO A 1 824 ? -28.397 -31.461 11.229 1.00 82.00 824 PRO A CA 1
ATOM 6459 C C . PRO A 1 824 ? -27.314 -31.749 10.189 1.00 82.00 824 PRO A C 1
ATOM 6461 O O . PRO A 1 824 ? -27.166 -32.874 9.705 1.00 82.00 824 PRO A O 1
ATOM 6464 N N . ALA A 1 825 ? -26.521 -30.730 9.889 1.00 73.88 825 ALA A N 1
ATOM 6465 C CA . ALA A 1 825 ? -25.269 -30.873 9.180 1.00 73.88 825 ALA A CA 1
ATOM 6466 C C . ALA A 1 825 ? -24.324 -31.817 9.923 1.00 73.88 825 ALA A C 1
ATOM 6468 O O . ALA A 1 825 ? -24.314 -31.879 11.150 1.00 73.88 825 ALA A O 1
ATOM 6469 N N . THR A 1 826 ? -23.493 -32.516 9.160 1.00 61.78 826 THR A N 1
ATOM 6470 C CA . THR A 1 826 ? -22.385 -33.319 9.678 1.00 61.78 826 THR A CA 1
ATOM 6471 C C . THR A 1 826 ? -21.085 -32.517 9.590 1.00 61.78 826 THR A C 1
ATOM 6473 O O . THR A 1 826 ? -20.843 -31.913 8.543 1.00 61.78 826 THR A O 1
ATOM 6476 N N . GLY A 1 827 ? -20.252 -32.544 10.635 1.00 55.78 827 GLY A N 1
ATOM 6477 C CA . GLY A 1 827 ? -18.936 -31.883 10.679 1.00 55.78 827 GLY A CA 1
ATOM 6478 C C . GLY A 1 827 ? -18.705 -31.058 11.959 1.00 55.78 827 GLY A C 1
ATOM 6479 O O . GLY A 1 827 ? -19.631 -30.948 12.768 1.00 55.78 827 GLY A O 1
ATOM 6480 N N . PRO A 1 828 ? -17.492 -30.501 12.156 1.00 52.78 828 PRO A N 1
ATOM 6481 C CA . PRO A 1 828 ? -17.222 -29.512 13.206 1.00 52.78 828 PRO A CA 1
ATOM 6482 C C . PRO A 1 828 ? -17.964 -28.192 12.931 1.00 52.78 828 PRO A C 1
ATOM 6484 O O . PRO A 1 828 ? -18.451 -27.973 11.818 1.00 52.78 828 PRO A O 1
ATOM 6487 N N . ASP A 1 829 ? -18.069 -27.327 13.945 1.00 70.81 829 ASP A N 1
ATOM 6488 C CA . ASP A 1 829 ? -18.679 -25.989 13.833 1.00 70.81 829 ASP A CA 1
ATOM 6489 C C . ASP A 1 829 ? -20.121 -26.013 13.295 1.00 70.81 829 ASP A C 1
ATOM 6491 O O . ASP A 1 829 ? -20.552 -25.177 12.487 1.00 70.81 829 ASP A O 1
ATOM 6495 N N . THR A 1 830 ? -20.876 -27.032 13.714 1.00 81.94 830 THR A N 1
ATOM 6496 C CA . THR A 1 830 ? -22.285 -27.189 13.354 1.00 81.94 830 THR A CA 1
ATOM 6497 C C . THR A 1 830 ? -23.184 -26.572 14.412 1.00 81.94 830 THR A C 1
ATOM 6499 O O . THR A 1 830 ? -22.952 -26.690 15.614 1.00 81.94 830 THR A O 1
ATOM 6502 N N . LYS A 1 831 ? -24.246 -25.901 13.963 1.00 91.75 831 LYS A N 1
ATOM 6503 C CA . LYS A 1 831 ? -25.186 -25.208 14.851 1.00 91.75 831 LYS A CA 1
ATOM 6504 C C . LYS A 1 831 ? -26.608 -25.364 14.336 1.00 91.75 831 LYS A C 1
ATOM 6506 O O . LYS A 1 831 ? -26.853 -25.242 13.137 1.00 91.75 831 LYS A O 1
ATOM 6511 N N . LEU A 1 832 ? -27.568 -25.589 15.229 1.00 94.88 832 LEU A N 1
ATOM 6512 C CA . LEU A 1 832 ? -28.982 -25.390 14.915 1.00 94.88 832 LEU A CA 1
ATOM 6513 C C . LEU A 1 832 ? -29.415 -24.008 15.369 1.00 94.88 832 LEU A C 1
ATOM 6515 O O . LEU A 1 832 ? -29.136 -23.621 16.497 1.00 94.88 832 LEU A O 1
ATOM 6519 N N . VAL A 1 833 ? -30.154 -23.295 14.525 1.00 97.31 833 VAL A N 1
ATOM 6520 C CA . VAL A 1 833 ? -30.769 -22.012 14.884 1.00 97.31 833 VAL A CA 1
ATOM 6521 C C . VAL A 1 833 ? -32.273 -22.118 14.716 1.00 97.31 833 VAL A C 1
ATOM 6523 O O . VAL A 1 833 ? -32.758 -22.419 13.629 1.00 97.31 833 VAL A O 1
ATOM 6526 N N . VAL A 1 834 ? -33.018 -21.870 15.789 1.00 97.12 834 VAL A N 1
ATOM 6527 C CA . VAL A 1 834 ? -34.481 -21.867 15.794 1.00 97.12 834 VAL A CA 1
ATOM 6528 C C . VAL A 1 834 ? -34.989 -20.433 15.783 1.00 97.12 834 VAL A C 1
ATOM 6530 O O . VAL A 1 834 ? -34.670 -19.644 16.666 1.00 97.12 834 VAL A O 1
ATOM 6533 N N . ALA A 1 835 ? -35.822 -20.123 14.796 1.00 96.81 835 ALA A N 1
ATOM 6534 C CA . ALA A 1 835 ? -36.598 -18.897 14.700 1.00 96.81 835 ALA A CA 1
ATOM 6535 C C . ALA A 1 835 ? -38.055 -19.208 15.059 1.00 96.81 835 ALA A C 1
ATOM 6537 O O . ALA A 1 835 ? -38.643 -20.132 14.493 1.00 96.81 835 ALA A O 1
ATOM 6538 N N . ALA A 1 836 ? -38.650 -18.458 15.984 1.00 94.81 836 ALA A N 1
ATOM 6539 C CA . ALA A 1 836 ? -40.029 -18.687 16.400 1.00 94.81 836 ALA A CA 1
ATOM 6540 C C . ALA A 1 836 ? -40.828 -17.387 16.509 1.00 94.81 836 ALA A C 1
ATOM 6542 O O . ALA A 1 836 ? -40.343 -16.387 17.036 1.00 94.81 836 ALA A O 1
ATOM 6543 N N . SER A 1 837 ? -42.083 -17.435 16.061 1.00 93.50 837 SER A N 1
ATOM 6544 C CA . SER A 1 837 ? -43.081 -16.379 16.247 1.00 93.50 837 SER A CA 1
ATOM 6545 C C . SER A 1 837 ? -44.414 -16.963 16.717 1.00 93.50 837 SER A C 1
ATOM 6547 O O . SER A 1 837 ? -44.870 -17.984 16.193 1.00 93.50 837 SER A O 1
ATOM 6549 N N . TRP A 1 838 ? -45.060 -16.332 17.700 1.00 91.56 838 TRP A N 1
ATOM 6550 C CA . TRP A 1 838 ? -46.309 -16.837 18.285 1.00 91.56 838 TRP A CA 1
ATOM 6551 C C . TRP A 1 838 ? -47.255 -15.738 18.768 1.00 91.56 838 TRP A C 1
ATOM 6553 O O . TRP A 1 838 ? -46.900 -14.556 18.859 1.00 91.56 838 TRP A O 1
ATOM 6563 N N . GLU A 1 839 ? -48.487 -16.157 19.051 1.00 82.19 839 GLU A N 1
ATOM 6564 C CA . GLU A 1 839 ? -49.583 -15.289 19.465 1.00 82.19 839 GLU A CA 1
ATOM 6565 C C . GLU A 1 839 ? -49.409 -14.674 20.871 1.00 82.19 839 GLU A C 1
ATOM 6567 O O . GLU A 1 839 ? -48.757 -15.218 21.763 1.00 82.19 839 GLU A O 1
ATOM 6572 N N . SER A 1 840 ? -50.053 -13.514 21.050 1.00 67.75 840 SER A N 1
ATOM 6573 C CA . SER A 1 840 ? -50.277 -12.790 22.311 1.00 67.75 840 SER A CA 1
ATOM 6574 C C . SER A 1 840 ? -50.732 -13.660 23.488 1.00 67.75 840 SER A C 1
ATOM 6576 O O . SER A 1 840 ? -51.713 -14.393 23.380 1.00 67.75 840 SER A O 1
ATOM 6578 N N . GLY A 1 841 ? -50.109 -13.485 24.659 1.00 65.38 841 GLY A N 1
ATOM 6579 C CA . GLY A 1 841 ? -50.544 -14.081 25.929 1.00 65.38 841 GLY A CA 1
ATOM 6580 C C . GLY A 1 841 ? -49.434 -14.113 26.989 1.00 65.38 841 GLY A C 1
ATOM 6581 O O . GLY A 1 841 ? -48.361 -13.557 26.783 1.00 65.38 841 GLY A O 1
ATOM 6582 N N . VAL A 1 842 ? -49.679 -14.800 28.115 1.00 66.31 842 VAL A N 1
ATOM 6583 C CA . VAL A 1 842 ? -48.660 -15.154 29.140 1.00 66.31 842 VAL A CA 1
ATOM 6584 C C . VAL A 1 842 ? -47.790 -16.360 28.735 1.00 66.31 842 VAL A C 1
ATOM 6586 O O . VAL A 1 842 ? -46.939 -16.800 29.509 1.00 66.31 842 VAL A O 1
ATOM 6589 N N . ALA A 1 843 ? -48.011 -16.914 27.537 1.00 83.38 843 ALA A N 1
ATOM 6590 C CA . ALA A 1 843 ? -47.247 -18.040 27.020 1.00 83.38 843 ALA A CA 1
ATOM 6591 C C . ALA A 1 843 ? -45.837 -17.583 26.618 1.00 83.38 843 ALA A C 1
ATOM 6593 O O . ALA A 1 843 ? -45.668 -16.792 25.688 1.00 83.38 843 ALA A O 1
ATOM 6594 N N . VAL A 1 844 ? -44.833 -18.108 27.313 1.00 87.62 844 VAL A N 1
ATOM 6595 C CA . VAL A 1 844 ? -43.408 -17.906 27.033 1.00 87.62 844 VAL A CA 1
ATOM 6596 C C . VAL A 1 844 ? -42.775 -19.254 26.724 1.00 87.62 844 VAL A C 1
ATOM 6598 O O . VAL A 1 844 ? -43.225 -20.274 27.251 1.00 87.62 844 VAL A O 1
ATOM 6601 N N . ILE A 1 845 ? -41.750 -19.275 25.877 1.00 91.88 845 ILE A N 1
ATOM 6602 C CA . ILE A 1 845 ? -40.961 -20.488 25.658 1.00 91.88 845 ILE A CA 1
ATOM 6603 C C . ILE A 1 845 ? -40.213 -20.791 26.960 1.00 91.88 845 ILE A C 1
ATOM 6605 O O . ILE A 1 845 ? -39.481 -19.950 27.471 1.00 91.88 845 ILE A O 1
ATOM 6609 N N . THR A 1 846 ? -40.434 -21.975 27.525 1.00 91.31 846 THR A N 1
ATOM 6610 C CA . THR A 1 846 ? -39.759 -22.434 28.747 1.00 91.31 846 THR A CA 1
ATOM 6611 C C . THR A 1 846 ? -38.554 -23.311 28.446 1.00 91.31 846 THR A C 1
ATOM 6613 O O . THR A 1 846 ? -37.666 -23.422 29.283 1.00 91.31 846 THR A O 1
ATOM 6616 N N . ASN A 1 847 ? -38.558 -23.993 27.296 1.00 92.50 847 ASN A N 1
ATOM 6617 C CA . ASN A 1 847 ? -37.459 -24.848 26.859 1.00 92.50 847 ASN A CA 1
ATOM 6618 C C . ASN A 1 847 ? -37.573 -25.142 25.356 1.00 92.50 847 ASN A C 1
ATOM 6620 O O . ASN A 1 847 ? -38.687 -25.271 24.845 1.00 92.50 847 ASN A O 1
ATOM 6624 N N . ILE A 1 848 ? -36.448 -25.332 24.669 1.00 94.75 848 ILE A N 1
ATOM 6625 C CA . ILE A 1 848 ? -36.401 -25.910 23.321 1.00 94.75 848 ILE A CA 1
ATOM 6626 C C . ILE A 1 848 ? -35.380 -27.038 23.334 1.00 94.75 848 ILE A C 1
ATOM 6628 O O . ILE A 1 848 ? -34.287 -26.857 23.860 1.00 94.75 848 ILE A O 1
ATOM 6632 N N . THR A 1 849 ? -35.717 -28.195 22.763 1.00 92.94 849 THR A N 1
ATOM 6633 C CA . THR A 1 849 ? -34.817 -29.354 22.746 1.00 92.94 849 THR A CA 1
ATOM 6634 C C . THR A 1 849 ? -34.697 -30.011 21.378 1.00 92.94 849 THR A C 1
ATOM 6636 O O . THR A 1 849 ? -35.638 -29.988 20.585 1.00 92.94 849 THR A O 1
ATOM 6639 N N . TYR A 1 850 ? -33.549 -30.637 21.126 1.00 90.62 850 TYR A N 1
ATOM 6640 C CA . TYR A 1 850 ? -33.300 -31.513 19.985 1.00 90.62 850 TYR A CA 1
ATOM 6641 C C . TYR A 1 850 ? -32.473 -32.714 20.440 1.00 90.62 850 TYR A C 1
ATOM 6643 O O . TYR A 1 850 ? -31.421 -32.552 21.053 1.00 90.62 850 TYR A O 1
ATOM 6651 N N . GLY A 1 851 ? -32.972 -33.933 20.215 1.00 84.12 851 GLY A N 1
ATOM 6652 C CA . GLY A 1 851 ? -32.280 -35.152 20.660 1.00 84.12 851 GLY A CA 1
ATOM 6653 C C . GLY A 1 851 ? -32.023 -35.228 22.177 1.00 84.12 851 GLY A C 1
ATOM 6654 O O . GLY A 1 851 ? -31.157 -35.978 22.605 1.00 84.12 851 GLY A O 1
ATOM 6655 N N . GLY A 1 852 ? -32.752 -34.453 22.992 1.00 81.19 852 GLY A N 1
ATOM 6656 C CA . GLY A 1 852 ? -32.549 -34.341 24.444 1.00 81.19 852 GLY A CA 1
ATOM 6657 C C . GLY A 1 852 ? -31.620 -33.202 24.891 1.00 81.19 852 GLY A C 1
ATOM 6658 O O . GLY A 1 852 ? -31.604 -32.893 26.080 1.00 81.19 852 GLY A O 1
ATOM 6659 N N . LEU A 1 853 ? -30.912 -32.543 23.967 1.00 84.81 853 LEU A N 1
ATOM 6660 C CA . LEU A 1 853 ? -30.092 -31.356 24.240 1.00 84.81 853 LEU A CA 1
ATOM 6661 C C . LEU A 1 853 ? -30.952 -30.091 24.209 1.00 84.81 853 LEU A C 1
ATOM 6663 O O . LEU A 1 853 ? -31.856 -29.992 23.379 1.00 84.81 853 LEU A O 1
ATOM 6667 N N . ALA A 1 854 ? -30.686 -29.140 25.106 1.00 90.38 854 ALA A N 1
ATOM 6668 C CA . ALA A 1 854 ? -31.431 -27.886 25.211 1.00 90.38 854 ALA A CA 1
ATOM 6669 C C . ALA A 1 854 ? -30.774 -26.767 24.390 1.00 90.38 854 ALA A C 1
ATOM 6671 O O . ALA A 1 854 ? -29.554 -26.639 24.394 1.00 90.38 854 ALA A O 1
ATOM 6672 N N . PHE A 1 855 ? -31.582 -25.947 23.719 1.00 95.12 855 PHE A N 1
ATOM 6673 C CA . PHE A 1 855 ? -31.105 -24.735 23.051 1.00 95.12 855 PHE A CA 1
ATOM 6674 C C . PHE A 1 855 ? -30.896 -23.607 24.064 1.00 95.12 855 PHE A C 1
ATOM 6676 O O . PHE A 1 855 ? -31.600 -23.514 25.072 1.00 95.12 855 PHE A O 1
ATOM 6683 N N . THR A 1 856 ? -30.008 -22.687 23.713 1.00 95.62 856 THR A N 1
ATOM 6684 C CA . THR A 1 856 ? -29.773 -21.424 24.409 1.00 95.62 856 THR A CA 1
ATOM 6685 C C . THR A 1 856 ? -30.537 -20.290 23.726 1.00 95.62 856 THR A C 1
ATOM 6687 O O . THR A 1 856 ? -30.604 -20.214 22.496 1.00 95.62 856 THR A O 1
ATOM 6690 N N . GLU A 1 857 ? -31.131 -19.395 24.517 1.00 96.81 857 GLU A N 1
ATOM 6691 C CA . GLU A 1 857 ? -31.802 -18.200 23.999 1.00 96.81 857 GLU A CA 1
ATOM 6692 C C . GLU A 1 857 ? -30.760 -17.229 23.428 1.00 96.81 857 GLU A C 1
ATOM 6694 O O . GLU A 1 857 ? -29.807 -16.868 24.116 1.00 96.81 857 GLU A O 1
ATOM 6699 N N . ALA A 1 858 ? -30.935 -16.796 22.176 1.00 94.94 858 ALA A N 1
ATOM 6700 C CA . ALA A 1 858 ? -30.132 -15.714 21.608 1.00 94.94 858 ALA A CA 1
ATOM 6701 C C . ALA A 1 858 ? -30.784 -14.355 21.866 1.00 94.94 858 ALA A C 1
ATOM 6703 O O . ALA A 1 858 ? -30.139 -13.422 22.339 1.00 94.94 858 ALA A O 1
ATOM 6704 N N . VAL A 1 859 ? -32.060 -14.230 21.504 1.00 96.69 859 VAL A N 1
ATOM 6705 C CA . VAL A 1 859 ? -32.817 -12.988 21.659 1.00 96.69 859 VAL A CA 1
ATOM 6706 C C . VAL A 1 859 ? -34.310 -13.276 21.622 1.00 96.69 859 VAL A C 1
ATOM 6708 O O . VAL A 1 859 ? -34.783 -13.997 20.746 1.00 96.69 859 VAL A O 1
ATOM 6711 N N . THR A 1 860 ? -35.058 -12.662 22.536 1.00 94.88 860 THR A N 1
ATOM 6712 C CA . THR A 1 860 ? -36.522 -12.733 22.597 1.00 94.88 860 THR A CA 1
ATOM 6713 C C . THR A 1 860 ? -37.105 -11.343 22.841 1.00 94.88 860 THR A C 1
ATOM 6715 O O . THR A 1 860 ? -36.532 -10.539 23.579 1.00 94.88 860 THR A O 1
ATOM 6718 N N . ARG A 1 861 ? -38.268 -11.050 22.247 1.00 92.19 861 ARG A N 1
ATOM 6719 C CA . ARG A 1 861 ? -39.026 -9.816 22.507 1.00 92.19 861 ARG A CA 1
ATOM 6720 C C . ARG A 1 861 ? -40.496 -10.117 22.804 1.00 92.19 861 ARG A C 1
ATOM 6722 O O . ARG A 1 861 ? -41.121 -10.891 22.079 1.00 92.19 861 ARG A O 1
ATOM 6729 N N . PHE A 1 862 ? -41.030 -9.470 23.849 1.00 84.19 862 PHE A N 1
ATOM 6730 C CA . PHE A 1 862 ? -42.401 -9.641 24.344 1.00 84.19 862 PHE A CA 1
ATOM 6731 C C . PHE A 1 862 ? -43.180 -8.318 24.307 1.00 84.19 862 PHE A C 1
ATOM 6733 O O . PHE A 1 862 ? -43.013 -7.488 25.195 1.00 84.19 862 PHE A O 1
ATOM 6740 N N . GLU A 1 863 ? -44.052 -8.122 23.314 1.00 67.75 863 GLU A N 1
ATOM 6741 C CA . GLU A 1 863 ? -44.776 -6.846 23.149 1.00 67.75 863 GLU A CA 1
ATOM 6742 C C . GLU A 1 863 ? -46.203 -7.052 22.609 1.00 67.75 863 GLU A C 1
ATOM 6744 O O . GLU A 1 863 ? -46.616 -6.515 21.582 1.00 67.75 863 GLU A O 1
ATOM 6749 N N . GLY A 1 864 ? -46.972 -7.946 23.235 1.00 70.56 864 GLY A N 1
ATOM 6750 C CA . GLY A 1 864 ? -48.300 -8.330 22.736 1.00 70.56 864 GLY A CA 1
ATOM 6751 C C . GLY A 1 864 ? -48.268 -9.233 21.494 1.00 70.56 864 GLY A C 1
ATOM 6752 O O . GLY A 1 864 ? -49.267 -9.896 21.216 1.00 70.56 864 GLY A O 1
ATOM 6753 N N . ARG A 1 865 ? -47.139 -9.315 20.790 1.00 84.56 865 ARG A N 1
ATOM 6754 C CA . ARG A 1 865 ? -46.746 -10.350 19.825 1.00 84.56 865 ARG A CA 1
ATOM 6755 C C . ARG A 1 865 ? -45.296 -10.714 20.112 1.00 84.56 865 ARG A C 1
ATOM 6757 O O . ARG A 1 865 ? -44.542 -9.857 20.570 1.00 84.56 865 ARG A O 1
ATOM 6764 N N . ASN A 1 866 ? -44.933 -11.974 19.899 1.00 90.44 866 ASN A N 1
ATOM 6765 C CA . ASN A 1 866 ? -43.668 -12.488 20.403 1.00 90.44 866 ASN A CA 1
ATOM 6766 C C . ASN A 1 866 ? -42.830 -13.130 19.297 1.00 90.44 866 ASN A C 1
ATOM 6768 O O . ASN A 1 866 ? -43.345 -13.907 18.485 1.00 90.44 866 ASN A O 1
ATOM 6772 N N . ALA A 1 867 ? -41.542 -12.801 19.295 1.00 93.88 867 ALA A N 1
ATOM 6773 C CA . ALA A 1 867 ? -40.544 -13.355 18.394 1.00 93.88 867 ALA A CA 1
ATOM 6774 C C . ALA A 1 867 ? -39.284 -13.720 19.180 1.00 93.88 867 ALA A C 1
ATOM 6776 O O . ALA A 1 867 ? -38.904 -13.007 20.114 1.00 93.88 867 ALA A O 1
ATOM 6777 N N . SER A 1 868 ? -38.639 -14.819 18.798 1.00 95.75 868 SER A N 1
ATOM 6778 C CA . SER A 1 868 ? -37.391 -15.257 19.418 1.00 95.75 868 SER A CA 1
ATOM 6779 C C . SER A 1 868 ? -36.477 -15.999 18.453 1.00 95.75 868 SER A C 1
ATOM 6781 O O . SER A 1 868 ? -36.957 -16.707 17.562 1.00 95.75 868 SER A O 1
ATOM 6783 N N . ILE A 1 869 ? -35.174 -15.909 18.705 1.00 98.25 869 ILE A N 1
ATOM 6784 C CA . ILE A 1 869 ? -34.129 -16.720 18.081 1.00 98.25 869 ILE A CA 1
ATOM 6785 C C . ILE A 1 869 ? -33.406 -17.500 19.184 1.00 98.25 869 ILE A C 1
ATOM 6787 O O . ILE A 1 869 ? -33.091 -16.951 20.241 1.00 98.25 869 ILE A O 1
ATOM 6791 N N . TRP A 1 870 ? -33.152 -18.779 18.931 1.00 98.06 870 TRP A N 1
ATOM 6792 C CA . TRP A 1 870 ? -32.468 -19.713 19.827 1.00 98.06 870 TRP A CA 1
ATOM 6793 C C . TRP A 1 870 ? -31.416 -20.491 19.046 1.00 98.06 870 TRP A C 1
ATOM 6795 O O . TRP A 1 870 ? -31.548 -20.642 17.831 1.00 98.06 870 TRP A O 1
ATOM 6805 N N . TYR A 1 871 ? -30.401 -21.018 19.723 1.00 97.19 871 TYR A N 1
ATOM 6806 C CA . TYR A 1 871 ? -29.356 -21.809 19.078 1.00 97.19 871 TYR A CA 1
ATOM 6807 C C . TYR A 1 871 ? -28.931 -23.026 19.902 1.00 97.19 871 TYR A C 1
ATOM 6809 O O . TYR A 1 871 ? -29.092 -23.049 21.118 1.00 97.19 871 TYR A O 1
ATOM 6817 N N . LEU A 1 872 ? -28.403 -24.041 19.228 1.00 93.94 872 LEU A N 1
ATOM 6818 C CA . LEU A 1 872 ? -27.787 -25.221 19.825 1.00 93.94 872 LEU A CA 1
ATOM 6819 C C . LEU A 1 872 ? -26.488 -25.504 19.076 1.00 93.94 872 LEU A C 1
ATOM 6821 O O . LEU A 1 872 ? -26.523 -25.738 17.867 1.00 93.94 872 LEU A O 1
ATOM 6825 N N . ASP A 1 873 ? -25.378 -25.477 19.800 1.00 86.50 873 ASP A N 1
ATOM 6826 C CA . ASP A 1 873 ? -24.071 -25.880 19.287 1.00 86.50 873 ASP A CA 1
ATOM 6827 C C . ASP A 1 873 ? -23.970 -27.400 19.217 1.00 86.50 873 ASP A C 1
ATOM 6829 O O . ASP A 1 873 ? -24.538 -28.097 20.061 1.00 86.50 873 ASP A O 1
ATOM 6833 N N . GLU A 1 874 ? -23.269 -27.891 18.197 1.00 79.00 874 GLU A N 1
ATOM 6834 C CA . GLU A 1 874 ? -22.905 -29.301 18.019 1.00 79.00 874 GLU A CA 1
ATOM 6835 C C . GLU A 1 874 ? -24.087 -30.268 18.233 1.00 79.00 874 GLU A C 1
ATOM 6837 O O . GLU A 1 874 ? -24.073 -31.139 19.111 1.00 79.00 874 GLU A O 1
ATOM 6842 N N . PRO A 1 875 ? -25.172 -30.121 17.449 1.00 79.94 875 PRO A N 1
ATOM 6843 C CA . PRO A 1 875 ? -26.351 -30.962 17.592 1.00 79.94 875 PRO A CA 1
ATOM 6844 C C . PRO A 1 875 ? -26.016 -32.445 17.379 1.00 79.94 875 PRO A C 1
ATOM 6846 O O . PRO A 1 875 ? -25.347 -32.821 16.419 1.00 79.94 875 PRO A O 1
ATOM 6849 N N . ALA A 1 876 ? -26.571 -33.315 18.228 1.00 70.19 876 ALA A N 1
ATOM 6850 C CA . ALA A 1 876 ? -26.386 -34.760 18.106 1.00 70.19 876 ALA A CA 1
ATOM 6851 C C . ALA A 1 876 ? -26.777 -35.279 16.705 1.00 70.19 876 ALA A C 1
ATOM 6853 O O . ALA A 1 876 ? -27.866 -34.977 16.207 1.00 70.19 876 ALA A O 1
ATOM 6854 N N . LEU A 1 877 ? -25.930 -36.131 16.109 1.00 65.88 877 LEU A N 1
ATOM 6855 C CA . LEU A 1 877 ? -26.092 -36.732 14.772 1.00 65.88 877 LEU A CA 1
ATOM 6856 C C . LEU A 1 877 ? -27.203 -37.802 14.717 1.00 65.88 877 LEU A C 1
ATOM 6858 O O . LEU A 1 877 ? -26.986 -38.961 14.365 1.00 65.88 877 LEU A O 1
ATOM 6862 N N . SER A 1 878 ? -28.421 -37.426 15.087 1.00 66.94 878 SER A N 1
ATOM 6863 C CA . SER A 1 878 ? -29.608 -38.277 15.046 1.00 66.94 878 SER A CA 1
ATOM 6864 C C . SER A 1 878 ? -30.742 -37.545 14.344 1.00 66.94 878 SER A C 1
ATOM 6866 O O . SER A 1 878 ? -30.814 -36.324 14.415 1.00 66.94 878 SER A O 1
ATOM 6868 N N . ASN A 1 879 ? -31.631 -38.274 13.668 1.00 73.81 879 ASN A N 1
ATOM 6869 C CA . ASN A 1 879 ? -32.861 -37.696 13.133 1.00 73.81 879 ASN A CA 1
ATOM 6870 C C . ASN A 1 879 ? -33.858 -37.539 14.291 1.00 73.81 879 ASN A C 1
ATOM 6872 O O . ASN A 1 879 ? -34.419 -38.534 14.761 1.00 73.81 879 ASN A O 1
ATOM 6876 N N . ALA A 1 880 ? -34.026 -36.313 14.787 1.00 84.75 880 ALA A N 1
ATOM 6877 C CA . ALA A 1 880 ? -34.845 -36.013 15.957 1.00 84.75 880 ALA A CA 1
ATOM 6878 C C . ALA A 1 880 ? -35.839 -34.877 15.675 1.00 84.75 880 ALA A C 1
ATOM 6880 O O . ALA A 1 880 ? -35.816 -34.217 14.635 1.00 84.75 880 ALA A O 1
ATOM 6881 N N . ASN A 1 881 ? -36.758 -34.668 16.616 1.00 89.81 881 ASN A N 1
ATOM 6882 C CA . ASN A 1 881 ? -37.688 -33.549 16.556 1.00 89.81 881 ASN A CA 1
ATOM 6883 C C . ASN A 1 881 ? -37.081 -32.344 17.280 1.00 89.81 881 ASN A C 1
ATOM 6885 O O . ASN A 1 881 ? -36.510 -32.506 18.360 1.00 89.81 881 ASN A O 1
ATOM 6889 N N . VAL A 1 882 ? -37.276 -31.144 16.732 1.00 92.31 882 VAL A N 1
ATOM 6890 C CA . VAL A 1 882 ? -37.095 -29.898 17.489 1.00 92.31 882 VAL A CA 1
ATOM 6891 C C . VAL A 1 882 ? -38.374 -29.676 18.291 1.00 92.31 882 VAL A C 1
ATOM 6893 O O . VAL A 1 882 ? -39.435 -29.486 17.698 1.00 92.31 882 VAL A O 1
ATOM 6896 N N . ILE A 1 883 ? -38.297 -29.740 19.619 1.00 91.81 883 ILE A N 1
ATOM 6897 C CA . ILE A 1 883 ? -39.446 -29.605 20.525 1.00 91.81 883 ILE A CA 1
ATOM 6898 C C . ILE A 1 883 ? -39.351 -28.264 21.251 1.00 91.81 883 ILE A C 1
ATOM 6900 O O . ILE A 1 883 ? -38.468 -28.081 22.081 1.00 91.81 883 ILE A O 1
ATOM 6904 N N . VAL A 1 884 ? -40.280 -27.356 20.968 1.00 93.25 884 VAL A N 1
ATOM 6905 C CA . VAL A 1 884 ? -40.465 -26.052 21.614 1.00 93.25 884 VAL A CA 1
ATOM 6906 C C . VAL A 1 884 ? -41.572 -26.167 22.662 1.00 93.25 884 VAL A C 1
ATOM 6908 O O . VAL A 1 884 ? -42.736 -26.403 22.339 1.00 93.25 884 VAL A O 1
ATOM 6911 N N . GLN A 1 885 ? -41.219 -26.000 23.931 1.00 92.56 885 GLN A N 1
ATOM 6912 C CA . GLN A 1 885 ? -42.139 -26.054 25.061 1.00 92.56 885 GLN A CA 1
ATOM 6913 C C . GLN A 1 885 ? -42.527 -24.640 25.495 1.00 92.56 885 GLN A C 1
ATOM 6915 O O . GLN A 1 885 ? -41.660 -23.828 25.817 1.00 92.56 885 GLN A O 1
ATOM 6920 N N . PHE A 1 886 ? -43.826 -24.371 25.572 1.00 91.25 886 PHE A N 1
ATOM 6921 C CA . PHE A 1 886 ? -44.386 -23.131 26.099 1.00 91.25 886 PHE A CA 1
ATOM 6922 C C . PHE A 1 886 ? -44.912 -23.314 27.532 1.00 91.25 886 PHE A C 1
ATOM 6924 O O . PHE A 1 886 ? -45.266 -24.420 27.951 1.00 91.25 886 PHE A O 1
ATOM 6931 N N . SER A 1 887 ? -45.017 -22.210 28.277 1.00 89.81 887 SER A N 1
ATOM 6932 C CA . SER A 1 887 ? -45.613 -22.164 29.622 1.00 89.81 887 SER A CA 1
ATOM 6933 C C . SER A 1 887 ? -47.136 -22.372 29.630 1.00 89.81 887 SER A C 1
ATOM 6935 O O . SER A 1 887 ? -47.712 -22.668 30.676 1.00 89.81 887 SER A O 1
ATOM 6937 N N . ALA A 1 888 ? -47.789 -22.222 28.475 1.00 88.00 888 ALA A N 1
ATOM 6938 C CA . ALA A 1 888 ? -49.206 -22.483 28.239 1.00 88.00 888 ALA A CA 1
ATOM 6939 C C . ALA A 1 888 ? -49.441 -22.788 26.743 1.00 88.00 888 ALA A C 1
ATOM 6941 O O . ALA A 1 888 ? -48.620 -22.371 25.922 1.00 88.00 888 ALA A O 1
ATOM 6942 N N . PRO A 1 889 ? -50.535 -23.480 26.366 1.00 87.88 889 PRO A N 1
ATOM 6943 C CA . PRO A 1 889 ? -50.879 -23.711 24.961 1.00 87.88 889 PRO A CA 1
ATOM 6944 C C . PRO A 1 889 ? -50.949 -22.404 24.153 1.00 87.88 889 PRO A C 1
ATOM 6946 O O . PRO A 1 889 ? -51.633 -21.465 24.561 1.00 87.88 889 PRO A O 1
ATOM 6949 N N . THR A 1 890 ? -50.234 -22.338 23.024 1.00 88.31 890 THR A N 1
ATOM 6950 C CA . THR A 1 890 ? -50.268 -21.207 22.079 1.00 88.31 890 THR A CA 1
ATOM 6951 C C . THR A 1 890 ? -49.928 -21.645 20.651 1.00 88.31 890 THR A C 1
ATOM 6953 O O . THR A 1 890 ? -49.094 -22.534 20.443 1.00 88.31 890 THR A O 1
ATOM 6956 N N . ASP A 1 891 ? -50.592 -21.044 19.666 1.00 88.88 891 ASP A N 1
ATOM 6957 C CA . ASP A 1 891 ? -50.295 -21.268 18.252 1.00 88.88 891 ASP A CA 1
ATOM 6958 C C . ASP A 1 891 ? -48.986 -20.556 17.890 1.00 88.88 891 ASP A C 1
ATOM 6960 O O . ASP A 1 891 ? -48.784 -19.378 18.206 1.00 88.88 891 ASP A O 1
ATOM 6964 N N . SER A 1 892 ? -48.091 -21.261 17.202 1.00 90.69 892 SER A N 1
ATOM 6965 C CA . SER A 1 892 ? -46.786 -20.724 16.828 1.00 90.69 892 SER A CA 1
ATOM 6966 C C . SER A 1 892 ? -46.360 -21.159 15.434 1.00 90.69 892 SER A C 1
ATOM 6968 O O . SER A 1 892 ? -46.832 -22.146 14.863 1.00 90.69 892 SER A O 1
ATOM 6970 N N . ARG A 1 893 ? -45.425 -20.400 14.875 1.00 92.31 893 ARG A N 1
ATOM 6971 C CA . ARG A 1 893 ? -44.687 -20.775 13.678 1.00 92.31 893 ARG A CA 1
ATOM 6972 C C . ARG A 1 893 ? -43.220 -20.868 14.044 1.00 92.31 893 ARG A C 1
ATOM 6974 O O . ARG A 1 893 ? -42.679 -19.960 14.672 1.00 92.31 893 ARG A O 1
ATOM 6981 N N . ILE A 1 894 ? -42.626 -22.003 13.708 1.00 93.75 894 ILE A N 1
ATOM 6982 C CA . ILE A 1 894 ? -41.266 -22.360 14.097 1.00 93.75 894 ILE A CA 1
ATOM 6983 C C . ILE A 1 894 ? -40.508 -22.729 12.828 1.00 93.75 894 ILE A C 1
ATOM 6985 O O . ILE A 1 894 ? -40.985 -23.529 12.020 1.00 93.75 894 ILE A O 1
ATOM 6989 N N . GLY A 1 895 ? -39.333 -22.140 12.662 1.00 95.06 895 GLY A N 1
ATOM 6990 C CA . GLY A 1 895 ? -38.351 -22.493 11.653 1.00 95.06 895 GLY A CA 1
ATOM 6991 C C . GLY A 1 895 ? -37.053 -22.934 12.314 1.00 95.06 895 GLY A C 1
ATOM 6992 O O . GLY A 1 895 ? -36.706 -22.441 13.384 1.00 95.06 895 GLY A O 1
ATOM 6993 N N . VAL A 1 896 ? -36.335 -23.849 11.675 1.00 95.88 896 VAL A N 1
ATOM 6994 C CA . VAL A 1 896 ? -34.997 -24.273 12.086 1.00 95.88 896 VAL A CA 1
ATOM 6995 C C . VAL A 1 896 ? -34.042 -24.211 10.897 1.00 95.88 896 VAL A C 1
ATOM 6997 O O . VAL A 1 896 ? -34.397 -24.604 9.783 1.00 95.88 896 VAL A O 1
ATOM 7000 N N . LEU A 1 897 ? -32.841 -23.702 11.149 1.00 96.69 897 LEU A N 1
ATOM 7001 C CA . LEU A 1 897 ? -31.696 -23.684 10.248 1.00 96.69 897 LEU A CA 1
ATOM 7002 C C . LEU A 1 897 ? -30.644 -24.656 10.783 1.00 96.69 897 LEU A C 1
ATOM 7004 O O . LEU A 1 897 ? -30.401 -24.696 11.988 1.00 96.69 897 LEU A O 1
ATOM 7008 N N . SER A 1 898 ? -30.012 -25.402 9.886 1.00 93.88 898 SER A N 1
ATOM 7009 C CA . SER A 1 898 ? -28.826 -26.208 10.164 1.00 93.88 898 SER A CA 1
ATOM 7010 C C . SER A 1 898 ? -27.613 -25.533 9.538 1.00 93.88 898 SER A C 1
ATOM 7012 O O . SER A 1 898 ? -27.556 -25.381 8.313 1.00 93.88 898 SER A O 1
ATOM 7014 N N . LEU A 1 899 ? -26.659 -25.124 10.365 1.00 93.06 899 LEU A N 1
ATOM 7015 C CA . LEU A 1 899 ? -25.485 -24.359 9.964 1.00 93.06 899 LEU A CA 1
ATOM 7016 C C . LEU A 1 899 ? -24.224 -25.226 9.967 1.00 93.06 899 LEU A C 1
ATOM 7018 O O . LEU A 1 899 ? -24.089 -26.110 10.812 1.00 93.06 899 LEU A O 1
ATOM 7022 N N . GLN A 1 900 ? -23.313 -24.931 9.043 1.00 85.75 900 GLN A N 1
ATOM 7023 C CA . GLN A 1 900 ? -21.913 -25.366 9.033 1.00 85.75 900 GLN A CA 1
ATOM 7024 C C . GLN A 1 900 ? -21.003 -24.138 9.090 1.00 85.75 900 GLN A C 1
ATOM 7026 O O . GLN A 1 900 ? -21.423 -23.047 8.685 1.00 85.75 900 GLN A O 1
ATOM 7031 N N . ASN A 1 901 ? -19.765 -24.334 9.546 1.00 79.88 901 ASN A N 1
ATOM 7032 C CA . ASN A 1 901 ? -18.759 -23.285 9.723 1.00 79.88 901 ASN A CA 1
ATOM 7033 C C . ASN A 1 901 ? -19.233 -22.153 10.650 1.00 79.88 901 ASN A C 1
ATOM 7035 O O . ASN A 1 901 ? -18.770 -21.027 10.511 1.00 79.88 901 ASN A O 1
ATOM 7039 N N . ALA A 1 902 ? -20.184 -22.405 11.553 1.00 82.06 902 ALA A N 1
ATOM 7040 C CA . ALA A 1 902 ? -20.713 -21.394 12.461 1.00 82.06 902 ALA A CA 1
ATOM 7041 C C . ALA A 1 902 ? -19.984 -21.477 13.803 1.00 82.06 902 ALA A C 1
ATOM 7043 O O . ALA A 1 902 ? -19.954 -22.540 14.416 1.00 82.06 902 ALA A O 1
ATOM 7044 N N . ALA A 1 903 ? -19.450 -20.351 14.279 1.00 80.00 903 ALA A N 1
ATOM 7045 C CA . ALA A 1 903 ? -18.751 -20.287 15.559 1.00 80.00 903 ALA A CA 1
ATOM 7046 C C . ALA A 1 903 ? -19.634 -20.818 16.697 1.00 80.00 903 ALA A C 1
ATOM 7048 O O . ALA A 1 903 ? -20.819 -20.472 16.777 1.00 80.00 903 ALA A O 1
ATOM 7049 N N . ALA A 1 904 ? -19.067 -21.633 17.588 1.00 74.38 904 ALA A N 1
ATOM 7050 C CA . ALA A 1 904 ? -19.756 -22.083 18.794 1.00 74.38 904 ALA A CA 1
ATOM 7051 C C . ALA A 1 904 ? -20.095 -20.896 19.719 1.00 74.38 904 ALA A C 1
ATOM 7053 O O . ALA A 1 904 ? -19.450 -19.847 19.684 1.00 74.38 904 ALA A O 1
ATOM 7054 N N . GLY A 1 905 ? -21.121 -21.053 20.554 1.00 78.25 905 GLY A N 1
ATOM 7055 C CA . GLY A 1 905 ? -21.564 -20.034 21.499 1.00 78.25 905 GLY A CA 1
ATOM 7056 C C . GLY A 1 905 ? -22.607 -19.062 20.942 1.00 78.25 905 GLY A C 1
ATOM 7057 O O . GLY A 1 905 ? -23.249 -19.288 19.908 1.00 78.25 905 GLY A O 1
ATOM 7058 N N . ALA A 1 906 ? -22.823 -17.982 21.694 1.00 84.56 906 ALA A N 1
ATOM 7059 C CA . ALA A 1 906 ? -23.859 -16.999 21.406 1.00 84.56 906 ALA A CA 1
ATOM 7060 C C . ALA A 1 906 ? -23.633 -16.301 20.055 1.00 84.56 906 ALA A C 1
ATOM 7062 O O . ALA A 1 906 ? -22.487 -16.106 19.652 1.00 84.56 906 ALA A O 1
ATOM 7063 N N . PRO A 1 907 ? -24.711 -15.890 19.360 1.00 87.12 907 PRO A N 1
ATOM 7064 C CA . PRO A 1 907 ? -24.568 -15.045 18.186 1.00 87.12 907 PRO A CA 1
ATOM 7065 C C . PRO A 1 907 ? -23.781 -13.778 18.522 1.00 87.12 907 PRO A C 1
ATOM 7067 O O . PRO A 1 907 ? -23.998 -13.143 19.554 1.00 87.12 907 PRO A O 1
ATOM 7070 N N . GLU A 1 908 ? -22.902 -13.407 17.601 1.00 83.00 908 GLU A N 1
ATOM 7071 C CA . GLU A 1 908 ? -21.977 -12.281 17.670 1.00 83.00 908 GLU A CA 1
ATOM 7072 C C . GLU A 1 908 ? -22.678 -10.964 18.035 1.00 83.00 908 GLU A C 1
ATOM 7074 O O . GLU A 1 908 ? -22.191 -10.176 18.849 1.00 83.00 908 GLU A O 1
ATOM 7079 N N . LYS A 1 909 ? -23.846 -10.726 17.432 1.00 88.44 909 LYS A N 1
ATOM 7080 C CA . LYS A 1 909 ? -24.723 -9.598 17.745 1.00 88.44 909 LYS A CA 1
ATOM 7081 C C . LYS A 1 909 ? -26.171 -10.035 17.703 1.00 88.44 909 LYS A C 1
ATOM 7083 O O . LYS A 1 909 ? -26.562 -10.871 16.890 1.00 88.44 909 LYS A O 1
ATOM 7088 N N . THR A 1 910 ? -26.983 -9.402 18.536 1.00 95.50 910 THR A N 1
ATOM 7089 C CA . THR A 1 910 ? -28.437 -9.523 18.500 1.00 95.50 910 THR A CA 1
ATOM 7090 C C . THR A 1 910 ? -29.081 -8.147 18.533 1.00 95.50 910 THR A C 1
ATOM 7092 O O . THR A 1 910 ? -28.496 -7.169 18.999 1.00 95.50 910 THR A O 1
ATOM 7095 N N . ALA A 1 911 ? -30.295 -8.065 18.008 1.00 92.88 911 ALA A N 1
ATOM 7096 C CA . ALA A 1 911 ? -31.110 -6.865 18.026 1.00 92.88 911 ALA A CA 1
ATOM 7097 C C . ALA A 1 911 ? -32.563 -7.238 18.313 1.00 92.88 911 ALA A C 1
ATOM 7099 O O . ALA A 1 911 ? -33.026 -8.320 17.948 1.00 92.88 911 ALA A O 1
ATOM 7100 N N . SER A 1 912 ? -33.302 -6.326 18.940 1.00 95.00 912 SER A N 1
ATOM 7101 C CA . SER A 1 912 ? -34.754 -6.437 19.080 1.00 95.00 912 SER A CA 1
ATOM 7102 C C . SER A 1 912 ? -35.415 -5.068 18.971 1.00 95.00 912 SER A C 1
ATOM 7104 O O . SER A 1 912 ? -34.815 -4.057 19.334 1.00 95.00 912 SER A O 1
ATOM 7106 N N . THR A 1 913 ? -36.643 -5.031 18.462 1.00 89.19 913 THR A N 1
ATOM 7107 C CA . THR A 1 913 ? -37.453 -3.813 18.376 1.00 89.19 913 THR A CA 1
ATOM 7108 C C . THR A 1 913 ? -38.949 -4.128 18.433 1.00 89.19 913 THR A C 1
ATOM 7110 O O . THR A 1 913 ? -39.378 -5.274 18.276 1.00 89.19 913 THR A O 1
ATOM 7113 N N . GLU A 1 914 ? -39.739 -3.093 18.672 1.00 87.81 914 GLU A N 1
ATOM 7114 C CA . GLU A 1 914 ? -41.192 -3.102 18.809 1.00 87.81 914 GLU A CA 1
ATOM 7115 C C . GLU A 1 914 ? -41.787 -1.947 17.995 1.00 87.81 914 GLU A C 1
ATOM 7117 O O . GLU A 1 914 ? -41.142 -0.916 17.804 1.00 87.81 914 GLU A O 1
ATOM 7122 N N . PHE A 1 915 ? -43.009 -2.116 17.484 1.00 83.25 915 PHE A N 1
ATOM 7123 C CA . PHE A 1 915 ? -43.731 -1.089 16.705 1.00 83.25 915 PHE A CA 1
ATOM 7124 C C . PHE A 1 915 ? -42.999 -0.542 15.461 1.00 83.25 915 PHE A C 1
ATOM 7126 O O . PHE A 1 915 ? -43.431 0.451 14.874 1.00 83.25 915 PHE A O 1
ATOM 7133 N N . LEU A 1 916 ? -41.914 -1.191 15.035 1.00 85.38 916 LEU A N 1
ATOM 7134 C CA . LEU A 1 916 ? -41.132 -0.855 13.852 1.00 85.38 916 LEU A CA 1
ATOM 7135 C C . LEU A 1 916 ? -41.083 -2.047 12.905 1.00 85.38 916 LEU A C 1
ATOM 7137 O O . LEU A 1 916 ? -40.997 -3.194 13.336 1.00 85.38 916 LEU A O 1
ATOM 7141 N N . THR A 1 917 ? -41.090 -1.759 11.607 1.00 88.75 917 THR A N 1
ATOM 7142 C CA . THR A 1 917 ? -40.931 -2.749 10.532 1.00 88.75 917 THR A CA 1
ATOM 7143 C C . THR A 1 917 ? -39.485 -2.916 10.096 1.00 88.75 917 THR A C 1
ATOM 7145 O O . THR A 1 917 ? -39.214 -3.652 9.158 1.00 88.75 917 THR A O 1
ATOM 7148 N N . THR A 1 918 ? -38.554 -2.233 10.755 1.00 89.31 918 THR A N 1
ATOM 7149 C CA . THR A 1 918 ? -37.129 -2.245 10.430 1.00 89.31 918 THR A CA 1
ATOM 7150 C C . THR A 1 918 ? -36.313 -2.610 11.657 1.00 89.31 918 THR A C 1
ATOM 7152 O O . THR A 1 918 ? -36.572 -2.068 12.734 1.00 89.31 918 THR A O 1
ATOM 7155 N N . ILE A 1 919 ? -35.290 -3.446 11.494 1.00 92.81 919 ILE A N 1
ATOM 7156 C CA . ILE A 1 919 ? -34.323 -3.759 12.549 1.00 92.81 919 ILE A CA 1
ATOM 7157 C C . ILE A 1 919 ? -32.892 -3.581 12.045 1.00 92.81 919 ILE A C 1
ATOM 7159 O O . ILE A 1 919 ? -32.541 -4.055 10.968 1.00 92.81 919 ILE A O 1
ATOM 7163 N N . GLY A 1 920 ? -32.071 -2.885 12.830 1.00 87.31 920 GLY A N 1
ATOM 7164 C CA . GLY A 1 920 ? -30.639 -2.758 12.580 1.00 87.31 920 GLY A CA 1
ATOM 7165 C C . GLY A 1 920 ? -29.866 -3.883 13.265 1.00 87.31 920 GLY A C 1
ATOM 7166 O O . GLY A 1 920 ? -30.105 -4.156 14.439 1.00 87.31 920 GLY A O 1
ATOM 7167 N N . LEU A 1 921 ? -28.938 -4.514 12.553 1.00 87.88 921 LEU A N 1
ATOM 7168 C CA . LEU A 1 921 ? -28.015 -5.522 13.074 1.00 87.88 921 LEU A CA 1
ATOM 7169 C C . LEU A 1 921 ? -26.631 -5.271 12.465 1.00 87.88 921 LEU A C 1
ATOM 7171 O O . LEU A 1 921 ? -26.504 -5.144 11.250 1.00 87.88 921 LEU A O 1
ATOM 7175 N N . THR A 1 922 ? -25.595 -5.209 13.295 1.00 75.38 922 THR A N 1
ATOM 7176 C CA . THR A 1 922 ? -24.210 -5.034 12.835 1.00 75.38 922 THR A CA 1
ATOM 7177 C C . THR A 1 922 ? -23.496 -6.374 12.849 1.00 75.38 922 THR A C 1
ATOM 7179 O O . THR A 1 922 ? -23.410 -6.989 13.904 1.00 75.38 922 THR A O 1
ATOM 7182 N N . THR A 1 923 ? -22.967 -6.819 11.714 1.00 66.81 923 THR A N 1
ATOM 7183 C CA . THR A 1 923 ? -22.039 -7.958 11.658 1.00 66.81 923 THR A CA 1
ATOM 7184 C C . THR A 1 923 ? -20.621 -7.421 11.848 1.00 66.81 923 THR A C 1
ATOM 7186 O O . THR A 1 923 ? -20.220 -6.496 11.141 1.00 66.81 923 THR A O 1
ATOM 7189 N N . ALA A 1 924 ? -19.858 -7.904 12.830 1.00 51.62 924 ALA A N 1
ATOM 7190 C CA . ALA A 1 924 ? -18.467 -7.461 13.003 1.00 51.62 924 ALA A CA 1
ATOM 7191 C C . ALA A 1 924 ? -17.502 -8.317 12.162 1.00 51.62 924 ALA A C 1
ATOM 7193 O O . ALA A 1 924 ? -16.456 -7.821 11.743 1.00 51.62 924 ALA A O 1
ATOM 7194 N N . VAL A 1 925 ? -17.903 -9.544 11.814 1.00 59.66 925 VAL A N 1
ATOM 7195 C CA . VAL A 1 925 ? -17.143 -10.479 10.975 1.00 59.66 925 VAL A CA 1
ATOM 7196 C C . VAL A 1 925 ? -17.803 -10.662 9.599 1.00 59.66 925 VAL A C 1
ATOM 7198 O O . VAL A 1 925 ? -19.022 -10.821 9.477 1.00 59.66 925 VAL A O 1
ATOM 7201 N N . LYS A 1 926 ? -16.987 -10.633 8.535 1.00 65.81 926 LYS A N 1
ATOM 7202 C CA . LYS A 1 926 ? -17.402 -10.954 7.159 1.00 65.81 926 LYS A CA 1
ATOM 7203 C C . LYS A 1 926 ? -17.875 -12.413 7.072 1.00 65.81 926 LYS A C 1
ATOM 7205 O O . LYS A 1 926 ? -17.339 -13.280 7.745 1.00 65.81 926 LYS A O 1
ATOM 7210 N N . ASN A 1 927 ? -18.830 -12.681 6.189 1.00 74.94 927 ASN A N 1
ATOM 7211 C CA . ASN A 1 927 ? -19.443 -13.988 5.948 1.00 74.94 927 ASN A CA 1
ATOM 7212 C C . ASN A 1 927 ? -20.273 -14.546 7.120 1.00 74.94 927 ASN A C 1
ATOM 7214 O O . ASN A 1 927 ? -20.504 -15.755 7.202 1.00 74.94 927 ASN A O 1
ATOM 7218 N N . SER A 1 928 ? -20.744 -13.669 8.006 1.00 86.56 928 SER A N 1
ATOM 7219 C CA . SER A 1 928 ? -21.674 -14.028 9.079 1.00 86.56 928 SER A CA 1
ATOM 7220 C C . SER A 1 928 ? -23.084 -14.265 8.533 1.00 86.56 928 SER A C 1
ATOM 7222 O O . SER A 1 928 ? -23.513 -13.613 7.580 1.00 86.56 928 SER A O 1
ATOM 7224 N N . LEU A 1 929 ? -23.836 -15.172 9.151 1.00 95.00 929 LEU A N 1
ATOM 7225 C CA . LEU A 1 929 ? -25.248 -15.393 8.847 1.00 95.00 929 LEU A CA 1
ATOM 7226 C C . LEU A 1 929 ? -26.118 -14.469 9.699 1.00 95.00 929 LEU A C 1
ATOM 7228 O O . LEU A 1 929 ? -26.184 -14.625 10.918 1.00 95.00 929 LEU A O 1
ATOM 7232 N N . ALA A 1 930 ? -26.865 -13.578 9.056 1.00 96.06 930 ALA A N 1
ATOM 7233 C CA . ALA A 1 930 ? -27.924 -12.826 9.708 1.00 96.06 930 ALA A CA 1
ATOM 7234 C C . ALA A 1 930 ? -29.252 -13.586 9.635 1.00 96.06 930 ALA A C 1
ATOM 7236 O O . ALA A 1 930 ? -29.650 -14.059 8.569 1.00 96.06 930 ALA A O 1
ATOM 7237 N N . VAL A 1 931 ? -29.957 -13.668 10.762 1.00 97.88 931 VAL A N 1
ATOM 7238 C CA . VAL A 1 931 ? -31.296 -14.260 10.885 1.00 97.88 931 VAL A CA 1
ATOM 7239 C C . VAL A 1 931 ? -32.217 -13.231 11.524 1.00 97.88 931 VAL A C 1
ATOM 7241 O O . VAL A 1 931 ? -31.880 -12.677 12.567 1.00 97.88 931 VAL A O 1
ATOM 7244 N N . GLY A 1 932 ? -33.380 -12.983 10.928 1.00 97.31 932 GLY A N 1
ATOM 7245 C CA . GLY A 1 932 ? -34.388 -12.062 11.451 1.00 97.31 932 GLY A CA 1
ATOM 7246 C C . GLY A 1 932 ? -35.750 -12.726 11.595 1.00 97.31 932 GLY A C 1
ATOM 7247 O O . GLY A 1 932 ? -36.133 -13.557 10.773 1.00 97.31 932 GLY A O 1
ATOM 7248 N N . VAL A 1 933 ? -36.498 -12.332 12.624 1.00 97.19 933 VAL A N 1
ATOM 7249 C CA . VAL A 1 933 ? -37.869 -12.778 12.889 1.00 97.19 933 VAL A CA 1
ATOM 7250 C C . VAL A 1 933 ? -38.736 -11.570 13.202 1.00 97.19 933 VAL A C 1
ATOM 7252 O O . VAL A 1 933 ? -38.399 -10.776 14.073 1.00 97.19 933 VAL A O 1
ATOM 7255 N N . TYR A 1 934 ? -39.876 -11.469 12.534 1.00 94.81 934 TYR A N 1
ATOM 7256 C CA . TYR A 1 934 ? -40.889 -10.443 12.728 1.00 94.81 934 TYR A CA 1
ATOM 7257 C C . TYR A 1 934 ? -42.252 -11.083 12.949 1.00 94.81 934 TYR A C 1
ATOM 7259 O O . TYR A 1 934 ? -42.578 -12.114 12.355 1.00 94.81 934 TYR A O 1
ATOM 7267 N N . THR A 1 935 ? -43.069 -10.461 13.787 1.00 93.00 935 THR A N 1
ATOM 7268 C CA . THR A 1 935 ? -44.456 -10.862 14.007 1.00 93.00 935 THR A CA 1
ATOM 7269 C C . THR A 1 935 ? -45.338 -9.644 14.229 1.00 93.00 935 THR A C 1
ATOM 7271 O O . THR A 1 935 ? -44.921 -8.689 14.884 1.00 93.00 935 THR A O 1
ATOM 7274 N N . GLU A 1 936 ? -46.568 -9.674 13.727 1.00 90.19 936 GLU A N 1
ATOM 7275 C CA . GLU A 1 936 ? -47.574 -8.644 13.993 1.00 90.19 936 GLU A CA 1
ATOM 7276 C C . GLU A 1 936 ? -48.994 -9.219 14.030 1.00 90.19 936 GLU A C 1
ATOM 7278 O O . GLU A 1 936 ? -49.234 -10.397 13.754 1.00 90.19 936 GLU A O 1
ATOM 7283 N N . ASN A 1 937 ? -49.969 -8.382 14.378 1.00 87.94 937 ASN A N 1
ATOM 7284 C CA . ASN A 1 937 ? -51.371 -8.777 14.378 1.00 87.94 937 ASN A CA 1
ATOM 7285 C C . ASN A 1 937 ? -51.928 -8.903 12.947 1.00 87.94 937 ASN A C 1
ATOM 7287 O O . ASN A 1 937 ? -52.022 -7.914 12.222 1.00 87.94 937 ASN A O 1
ATOM 7291 N N . GLY A 1 938 ? -52.362 -10.102 12.556 1.00 82.44 938 GLY A N 1
ATOM 7292 C CA . GLY A 1 938 ? -52.863 -10.364 11.208 1.00 82.44 938 GLY A CA 1
ATOM 7293 C C . GLY A 1 938 ? -52.851 -11.846 10.843 1.00 82.44 938 GLY A C 1
ATOM 7294 O O . GLY A 1 938 ? -52.501 -12.690 11.656 1.00 82.44 938 GLY A O 1
ATOM 7295 N N . SER A 1 939 ? -53.267 -12.154 9.615 1.00 74.56 939 SER A N 1
ATOM 7296 C CA . SER A 1 939 ? -53.232 -13.510 9.022 1.00 74.56 939 SER A CA 1
ATOM 7297 C C . SER A 1 939 ? -52.808 -13.498 7.543 1.00 74.56 939 SER A C 1
ATOM 7299 O O . SER A 1 939 ? -52.970 -14.460 6.798 1.00 74.56 939 SER A O 1
ATOM 7301 N N . ALA A 1 940 ? -52.303 -12.360 7.060 1.00 82.00 940 ALA A N 1
ATOM 7302 C CA . ALA A 1 940 ? -51.816 -12.222 5.692 1.00 82.00 940 ALA A CA 1
ATOM 7303 C C . ALA A 1 940 ? -50.297 -12.353 5.700 1.00 82.00 940 ALA A C 1
ATOM 7305 O O . ALA A 1 940 ? -49.658 -11.647 6.466 1.00 82.00 940 ALA A O 1
ATOM 7306 N N . ALA A 1 941 ? -49.739 -13.231 4.861 1.00 85.50 941 ALA A N 1
ATOM 7307 C CA . ALA A 1 941 ? -48.296 -13.447 4.754 1.00 85.50 941 ALA A CA 1
ATOM 7308 C C . ALA A 1 941 ? -47.522 -12.134 4.526 1.00 85.50 941 ALA A C 1
ATOM 7310 O O . ALA A 1 941 ? -47.947 -11.296 3.733 1.00 85.50 941 ALA A O 1
ATOM 7311 N N . LEU A 1 942 ? -46.371 -12.008 5.189 1.00 90.12 942 LEU A N 1
ATOM 7312 C CA . LEU A 1 942 ? -45.463 -10.861 5.091 1.00 90.12 942 LEU A CA 1
ATOM 7313 C C . LEU A 1 942 ? -44.219 -11.212 4.269 1.00 90.12 942 LEU A C 1
ATOM 7315 O O . LEU A 1 942 ? -43.830 -12.383 4.190 1.00 90.12 942 LEU A O 1
ATOM 7319 N N . SER A 1 943 ? -43.547 -10.203 3.728 1.00 92.00 943 SER A N 1
ATOM 7320 C CA . SER A 1 943 ? -42.228 -10.336 3.095 1.00 92.00 943 SER A CA 1
ATOM 7321 C C . SER A 1 943 ? -41.182 -9.494 3.814 1.00 92.00 943 SER A C 1
ATOM 7323 O O . SER A 1 943 ? -41.524 -8.544 4.516 1.00 92.00 943 SER A O 1
ATOM 7325 N N . SER A 1 944 ? -39.914 -9.839 3.620 1.00 94.81 944 SER A N 1
ATOM 7326 C CA . SER A 1 944 ? -38.762 -9.067 4.081 1.00 94.81 944 SER A CA 1
ATOM 7327 C C . SER A 1 944 ? -37.732 -8.904 2.969 1.00 94.81 944 SER A C 1
ATOM 7329 O O . SER A 1 944 ? -37.830 -9.557 1.930 1.00 94.81 944 SER A O 1
ATOM 7331 N N . ASP A 1 945 ? -36.765 -8.018 3.188 1.00 94.62 945 ASP A N 1
ATOM 7332 C CA . ASP A 1 945 ? -35.609 -7.796 2.313 1.00 94.62 945 ASP A CA 1
ATOM 7333 C C . ASP A 1 945 ? -34.454 -8.792 2.536 1.00 94.62 945 ASP A C 1
ATOM 7335 O O . ASP A 1 945 ? -33.430 -8.692 1.863 1.00 94.62 945 ASP A O 1
ATOM 7339 N N . PHE A 1 946 ? -34.625 -9.789 3.413 1.00 94.88 946 PHE A N 1
ATOM 7340 C CA . PHE A 1 946 ? -33.704 -10.921 3.498 1.00 94.88 946 PHE A CA 1
ATOM 7341 C C . PHE A 1 946 ? -33.665 -11.695 2.174 1.00 94.88 946 PHE A C 1
ATOM 7343 O O . PHE A 1 946 ? -34.707 -12.030 1.606 1.00 94.88 946 PHE A O 1
ATOM 7350 N N . ALA A 1 947 ? -32.463 -12.078 1.738 1.00 90.44 947 ALA A N 1
ATOM 7351 C CA . ALA A 1 947 ? -32.260 -12.867 0.522 1.00 90.44 947 ALA A CA 1
ATOM 7352 C C . ALA A 1 947 ? -33.031 -14.201 0.527 1.00 90.44 947 ALA A C 1
ATOM 7354 O O . ALA A 1 947 ? -33.451 -14.675 -0.529 1.00 90.44 947 ALA A O 1
ATOM 7355 N N . ASN A 1 948 ? -33.238 -14.800 1.707 1.00 96.75 948 ASN A N 1
ATOM 7356 C CA . ASN A 1 948 ? -33.999 -16.033 1.868 1.00 96.75 948 ASN A CA 1
ATOM 7357 C C . ASN A 1 948 ? -35.097 -15.873 2.921 1.00 96.75 948 ASN A C 1
ATOM 7359 O O . ASN A 1 948 ? -34.884 -15.312 3.994 1.00 96.75 948 ASN A O 1
ATOM 7363 N N . THR A 1 949 ? -36.270 -16.442 2.644 1.00 96.56 949 THR A N 1
ATOM 7364 C CA . THR A 1 949 ? -37.373 -16.553 3.610 1.00 96.56 949 THR A CA 1
ATOM 7365 C C . THR A 1 949 ? -37.383 -17.956 4.216 1.00 96.56 949 THR A C 1
ATOM 7367 O O . THR A 1 949 ? -37.567 -18.936 3.497 1.00 96.56 949 THR A O 1
ATOM 7370 N N . LEU A 1 950 ? -37.240 -18.056 5.539 1.00 96.38 950 LEU A N 1
ATOM 7371 C CA . LEU A 1 950 ? -37.380 -19.310 6.287 1.00 96.38 950 LEU A CA 1
ATOM 7372 C C . LEU A 1 950 ? -38.855 -19.688 6.463 1.00 96.38 950 LEU A C 1
ATOM 7374 O O . LEU A 1 950 ? -39.249 -20.832 6.232 1.00 96.38 950 LEU A O 1
ATOM 7378 N N . TYR A 1 951 ? -39.690 -18.722 6.846 1.00 95.12 951 TYR A N 1
ATOM 7379 C CA . TYR A 1 951 ? -41.138 -18.891 6.858 1.00 95.12 951 TYR A CA 1
ATOM 7380 C C . TYR A 1 951 ? -41.875 -17.561 6.732 1.00 95.12 951 TYR A C 1
ATOM 7382 O O . TYR A 1 951 ? -41.367 -16.512 7.110 1.00 95.12 951 TYR A O 1
ATOM 7390 N N . SER A 1 952 ? -43.120 -17.625 6.258 1.00 93.88 952 SER A N 1
ATOM 7391 C CA . SER A 1 952 ? -44.074 -16.518 6.317 1.00 93.88 952 SER A CA 1
ATOM 7392 C C . SER A 1 952 ? -45.513 -17.031 6.398 1.00 93.88 952 SER A C 1
ATOM 7394 O O . SER A 1 952 ? -45.874 -17.983 5.693 1.00 93.88 952 SER A O 1
ATOM 7396 N N . GLY A 1 953 ? -46.330 -16.440 7.271 1.00 89.19 953 GLY A N 1
ATOM 7397 C CA . GLY A 1 953 ? -47.764 -16.721 7.398 1.00 89.19 953 GLY A CA 1
ATOM 7398 C C . GLY A 1 953 ? -48.237 -16.875 8.845 1.00 89.19 953 GLY A C 1
ATOM 7399 O O . GLY A 1 953 ? -47.509 -16.556 9.781 1.00 89.19 953 GLY A O 1
ATOM 7400 N N . ASP A 1 954 ? -49.466 -17.367 9.010 1.00 85.81 954 ASP A N 1
ATOM 7401 C CA . ASP A 1 954 ? -50.166 -17.430 10.302 1.00 85.81 954 ASP A CA 1
ATOM 7402 C C . ASP A 1 954 ? -49.336 -18.068 11.431 1.00 85.81 954 ASP A C 1
ATOM 7404 O O . ASP A 1 954 ? -48.666 -19.082 11.210 1.00 85.81 954 ASP A O 1
ATOM 7408 N N . SER A 1 955 ? -49.458 -17.482 12.625 1.00 83.88 955 SER A N 1
ATOM 7409 C CA . SER A 1 955 ? -48.931 -17.865 13.945 1.00 83.88 955 SER A CA 1
ATOM 7410 C C . SER A 1 955 ? -50.021 -17.592 15.008 1.00 83.88 955 SER A C 1
ATOM 7412 O O . SER A 1 955 ? -49.837 -16.765 15.902 1.00 83.88 955 SER A O 1
ATOM 7414 N N . GLY A 1 956 ? -51.205 -18.200 14.857 1.00 81.69 956 GLY A N 1
ATOM 7415 C CA . GLY A 1 956 ? -52.390 -17.919 15.688 1.00 81.69 956 GLY A CA 1
ATOM 7416 C C . GLY A 1 956 ? -53.173 -16.692 15.202 1.00 81.69 956 GLY A C 1
ATOM 7417 O O . GLY A 1 956 ? -53.416 -16.553 14.005 1.00 81.69 956 GLY A O 1
ATOM 7418 N N . SER A 1 957 ? -53.536 -15.767 16.101 1.00 82.69 957 SER A N 1
ATOM 7419 C CA . SER A 1 957 ? -54.085 -14.432 15.752 1.00 82.69 957 SER A CA 1
ATOM 7420 C C . SER A 1 957 ? -53.027 -13.416 15.281 1.00 82.69 957 SER A C 1
ATOM 7422 O O . SER A 1 957 ? -53.211 -12.197 15.364 1.00 82.69 957 SER A O 1
ATOM 7424 N N . SER A 1 958 ? -51.884 -13.915 14.820 1.00 88.12 958 SER A N 1
ATOM 7425 C CA . SER A 1 958 ? -50.717 -13.134 14.407 1.00 88.12 958 SER A CA 1
ATOM 7426 C C . SER A 1 958 ? -50.170 -13.697 13.108 1.00 88.12 958 SER A C 1
ATOM 7428 O O . SER A 1 958 ? -50.347 -14.884 12.834 1.00 88.12 958 SER A O 1
ATOM 7430 N N . VAL A 1 959 ? -49.453 -12.882 12.344 1.00 90.75 959 VAL A N 1
ATOM 7431 C CA . VAL A 1 959 ? -48.642 -13.348 11.221 1.00 90.75 959 VAL A CA 1
ATOM 7432 C C . VAL A 1 959 ? -47.170 -13.201 11.580 1.00 90.75 959 VAL A C 1
ATOM 7434 O O . VAL A 1 959 ? -46.755 -12.152 12.066 1.00 90.75 959 VAL A O 1
ATOM 7437 N N . GLY A 1 960 ? -46.387 -14.249 11.323 1.00 92.81 960 GLY A N 1
ATOM 7438 C CA . GLY A 1 960 ? -44.937 -14.231 11.466 1.00 92.81 960 GLY A CA 1
ATOM 7439 C C . GLY A 1 960 ? -44.207 -14.321 10.128 1.00 92.81 960 GLY A C 1
ATOM 7440 O O . GLY A 1 960 ? -44.666 -15.004 9.210 1.00 92.81 960 GLY A O 1
ATOM 7441 N N . ASN A 1 961 ? -43.038 -13.691 10.043 1.00 95.88 961 ASN A N 1
ATOM 7442 C CA . ASN A 1 961 ? -42.060 -13.865 8.971 1.00 95.88 961 ASN A CA 1
ATOM 7443 C C . ASN A 1 961 ? -40.663 -14.040 9.577 1.00 95.88 961 ASN A C 1
ATOM 7445 O O . ASN A 1 961 ? -40.278 -13.277 10.456 1.00 95.88 961 ASN A O 1
ATOM 7449 N N . ALA A 1 962 ? -39.909 -15.026 9.099 1.00 97.56 962 ALA A N 1
ATOM 7450 C CA . ALA A 1 962 ? -38.491 -15.161 9.397 1.00 97.56 962 ALA A CA 1
ATOM 7451 C C . ALA A 1 962 ? -37.690 -15.267 8.102 1.00 97.56 962 ALA A C 1
ATOM 7453 O O . ALA A 1 962 ? -38.086 -15.994 7.185 1.00 97.56 962 ALA A O 1
ATOM 7454 N N . GLY A 1 963 ? -36.559 -14.572 8.046 1.00 97.00 963 GLY A N 1
ATOM 7455 C CA . GLY A 1 963 ? -35.643 -14.551 6.910 1.00 97.00 963 GLY A CA 1
ATOM 7456 C C . GLY A 1 963 ? -34.189 -14.673 7.353 1.00 97.00 963 GLY A C 1
ATOM 7457 O O . GLY A 1 963 ? -33.878 -14.514 8.534 1.00 97.00 963 GLY A O 1
ATOM 7458 N N . PHE A 1 964 ? -33.308 -15.007 6.413 1.00 97.56 964 PHE A N 1
ATOM 7459 C CA . PHE A 1 964 ? -31.873 -15.103 6.659 1.00 97.56 964 PHE A CA 1
ATOM 7460 C C . PHE A 1 964 ? -31.047 -14.801 5.405 1.00 97.56 964 PHE A C 1
ATOM 7462 O O . PHE A 1 964 ? -31.511 -14.998 4.277 1.00 97.56 964 PHE A O 1
ATOM 7469 N N . GLN A 1 965 ? -29.807 -14.352 5.595 1.00 94.62 965 GLN A N 1
ATOM 7470 C CA . GLN A 1 965 ? -28.835 -14.179 4.514 1.00 94.62 965 GLN A CA 1
ATOM 7471 C C . GLN A 1 965 ? -27.391 -14.170 5.026 1.00 94.62 965 GLN A C 1
ATOM 7473 O O . GLN A 1 965 ? -27.147 -13.887 6.198 1.00 94.62 965 GLN A O 1
ATOM 7478 N N . ILE A 1 966 ? -26.445 -14.491 4.140 1.00 90.44 966 ILE A N 1
ATOM 7479 C CA . ILE A 1 966 ? -25.012 -14.373 4.421 1.00 90.44 966 ILE A CA 1
ATOM 7480 C C . ILE A 1 966 ? -24.570 -12.947 4.124 1.00 90.44 966 ILE A C 1
ATOM 7482 O O . ILE A 1 966 ? -24.712 -12.465 3.000 1.00 90.44 966 ILE A O 1
ATOM 7486 N N . GLU A 1 967 ? -23.999 -12.296 5.127 1.00 81.94 967 GLU A N 1
ATOM 7487 C CA . GLU A 1 967 ? -23.402 -10.979 4.989 1.00 81.94 967 GLU A CA 1
ATOM 7488 C C . GLU A 1 967 ? -21.986 -11.117 4.445 1.00 81.94 967 GLU A C 1
ATOM 7490 O O . GLU A 1 967 ? -21.040 -11.409 5.171 1.00 81.94 967 GLU A O 1
ATOM 7495 N N . THR A 1 968 ? -21.823 -10.890 3.144 1.00 69.50 968 THR A N 1
ATOM 7496 C CA . THR A 1 968 ? -20.529 -10.994 2.446 1.00 69.50 968 THR A CA 1
ATOM 7497 C C . THR A 1 968 ? -19.526 -9.904 2.842 1.00 69.50 968 THR A C 1
ATOM 7499 O O . THR A 1 968 ? -18.393 -9.906 2.361 1.00 69.50 968 THR A O 1
ATOM 7502 N N . VAL A 1 969 ? -19.924 -8.979 3.721 1.00 53.22 969 VAL A N 1
ATOM 7503 C CA . VAL A 1 969 ? -19.114 -7.902 4.301 1.00 53.22 969 VAL A CA 1
ATOM 7504 C C . VAL A 1 969 ? -19.505 -7.701 5.767 1.00 53.22 969 VAL A C 1
ATOM 7506 O O . VAL A 1 969 ? -20.668 -7.885 6.125 1.00 53.22 969 VAL A O 1
ATOM 7509 N N . SER A 1 970 ? -18.559 -7.299 6.616 1.00 60.97 970 SER A N 1
ATOM 7510 C CA . SER A 1 970 ? -18.875 -6.815 7.965 1.00 60.97 970 SER A CA 1
ATOM 7511 C C . SER A 1 970 ? -19.479 -5.405 7.900 1.00 60.97 970 SER A C 1
ATOM 7513 O O . SER A 1 970 ? -19.108 -4.583 7.055 1.00 60.97 970 SER A O 1
ATOM 7515 N N . GLY A 1 971 ? -20.422 -5.096 8.786 1.00 54.56 971 GLY A N 1
ATOM 7516 C CA . GLY A 1 971 ? -20.988 -3.760 8.939 1.00 54.56 971 GLY A CA 1
ATOM 7517 C C . GLY A 1 971 ? -22.435 -3.739 9.424 1.00 54.56 971 GLY A C 1
ATOM 7518 O O . GLY A 1 971 ? -23.084 -4.766 9.599 1.00 54.56 971 GLY A O 1
ATOM 7519 N N . ALA A 1 972 ? -22.947 -2.528 9.649 1.00 77.88 972 ALA A N 1
ATOM 7520 C CA . ALA A 1 972 ? -24.347 -2.308 9.990 1.00 77.88 972 ALA A CA 1
ATOM 7521 C C . ALA A 1 972 ? -25.249 -2.611 8.786 1.00 77.88 972 ALA A C 1
ATOM 7523 O O . ALA A 1 972 ? -25.033 -2.099 7.685 1.00 77.88 972 ALA A O 1
ATOM 7524 N N . LYS A 1 973 ? -26.281 -3.419 9.010 1.00 80.12 973 LYS A N 1
ATOM 7525 C CA . LYS A 1 973 ? -27.328 -3.745 8.041 1.00 80.12 973 LYS A CA 1
ATOM 7526 C C . LYS A 1 973 ? -28.680 -3.447 8.663 1.00 80.12 973 LYS A C 1
ATOM 7528 O O . LYS A 1 973 ? -28.865 -3.585 9.869 1.00 80.12 973 LYS A O 1
ATOM 7533 N N . THR A 1 974 ? -29.619 -2.997 7.843 1.00 92.12 974 THR A N 1
ATOM 7534 C CA . THR A 1 974 ? -31.010 -2.805 8.258 1.00 92.12 974 THR A CA 1
ATOM 7535 C C . THR A 1 974 ? -31.870 -3.754 7.453 1.00 92.12 974 THR A C 1
ATOM 7537 O O . THR A 1 974 ? -31.788 -3.736 6.230 1.00 92.12 974 THR A O 1
ATOM 7540 N N . TYR A 1 975 ? -32.673 -4.550 8.150 1.00 92.81 975 TYR A N 1
ATOM 7541 C CA . TYR A 1 975 ? -33.650 -5.449 7.550 1.00 92.81 975 TYR A CA 1
ATOM 7542 C C . TYR A 1 975 ? -35.043 -4.884 7.732 1.00 92.81 975 TYR A C 1
ATOM 7544 O O . TYR A 1 975 ? -35.380 -4.397 8.815 1.00 92.81 975 TYR A O 1
ATOM 7552 N N . THR A 1 976 ? -35.844 -4.969 6.683 1.00 94.69 976 THR A N 1
ATOM 7553 C CA . THR A 1 976 ? -37.167 -4.366 6.579 1.00 94.69 976 THR A CA 1
ATOM 7554 C C . THR A 1 976 ? -38.203 -5.426 6.245 1.00 94.69 976 THR A C 1
ATOM 7556 O O . THR A 1 976 ? -38.033 -6.212 5.314 1.00 94.69 976 THR A O 1
ATOM 7559 N N . TRP A 1 977 ? -39.317 -5.406 6.968 1.00 93.44 977 TRP A N 1
ATOM 7560 C CA . TRP A 1 977 ? -40.513 -6.182 6.667 1.00 93.44 977 TRP A CA 1
ATOM 7561 C C . TRP A 1 977 ? -41.574 -5.294 6.013 1.00 93.44 977 TRP A C 1
ATOM 7563 O O . TRP A 1 977 ? -41.831 -4.177 6.462 1.00 93.44 977 TRP A O 1
ATOM 7573 N N . ASP A 1 978 ? -42.214 -5.798 4.960 1.00 92.38 978 ASP A N 1
ATOM 7574 C CA . ASP A 1 978 ? -43.384 -5.155 4.356 1.00 92.38 978 ASP A CA 1
ATOM 7575 C C . ASP A 1 978 ? -44.624 -5.502 5.189 1.00 92.38 978 ASP A C 1
ATOM 7577 O O . ASP A 1 978 ? -45.228 -6.566 5.031 1.00 92.38 978 ASP A O 1
ATOM 7581 N N . ALA A 1 979 ? -44.925 -4.630 6.151 1.00 86.75 979 ALA A N 1
ATOM 7582 C CA . ALA A 1 979 ? -45.917 -4.836 7.197 1.00 86.75 979 ALA A CA 1
ATOM 7583 C C . ALA A 1 979 ? -46.558 -3.495 7.629 1.00 86.75 979 ALA A C 1
ATOM 7585 O O . ALA A 1 979 ? -45.898 -2.454 7.585 1.00 86.75 979 ALA A O 1
ATOM 7586 N N . PRO A 1 980 ? -47.826 -3.467 8.080 1.00 79.88 980 PRO A N 1
ATOM 7587 C CA . PRO A 1 980 ? -48.465 -2.260 8.613 1.00 79.88 980 PRO A CA 1
ATOM 7588 C C . PRO A 1 980 ? -47.927 -1.762 9.967 1.00 79.88 980 PRO A C 1
ATOM 7590 O O . PRO A 1 980 ? -48.251 -0.635 10.348 1.00 79.88 980 PRO A O 1
ATOM 7593 N N . ALA A 1 981 ? -47.126 -2.566 10.681 1.00 77.12 981 ALA A N 1
ATOM 7594 C CA . ALA A 1 981 ? -46.465 -2.215 11.947 1.00 77.12 981 ALA A CA 1
ATOM 7595 C C . ALA A 1 981 ? -47.383 -2.139 13.183 1.00 77.12 981 ALA A C 1
ATOM 7597 O O . ALA A 1 981 ? -47.122 -1.385 14.126 1.00 77.12 981 ALA A O 1
ATOM 7598 N N . TYR A 1 982 ? -48.477 -2.905 13.216 1.00 76.38 982 TYR A N 1
ATOM 7599 C CA . TYR A 1 982 ? -49.435 -2.829 14.325 1.00 76.38 982 TYR A CA 1
ATOM 7600 C C . TYR A 1 982 ? -49.174 -3.892 15.392 1.00 76.38 982 TYR A C 1
ATOM 7602 O O . TYR A 1 982 ? -49.421 -5.077 15.169 1.00 76.38 982 TYR A O 1
ATOM 7610 N N . SER A 1 983 ? -48.780 -3.454 16.597 1.00 84.88 983 SER A N 1
ATOM 7611 C CA . SER A 1 983 ? -48.507 -4.354 17.730 1.00 84.88 983 SER A CA 1
ATOM 7612 C C . SER A 1 983 ? -47.515 -5.450 17.333 1.00 84.88 983 SER A C 1
ATOM 7614 O O . SER A 1 983 ? -47.827 -6.633 17.444 1.00 84.88 983 SER A O 1
ATOM 7616 N N . CYS A 1 984 ? -46.360 -5.053 16.805 1.00 87.38 984 CYS A N 1
ATOM 7617 C CA . CYS A 1 984 ? -45.372 -5.965 16.251 1.00 87.38 984 CYS A CA 1
ATOM 7618 C C . CYS A 1 984 ? -44.129 -6.098 17.131 1.00 87.38 984 CYS A C 1
ATOM 7620 O O . CYS A 1 984 ? -43.771 -5.170 17.858 1.00 87.38 984 CYS A O 1
ATOM 7622 N N . ALA A 1 985 ? -43.450 -7.234 17.000 1.00 91.69 985 ALA A N 1
ATOM 7623 C CA . ALA A 1 985 ? -42.139 -7.480 17.585 1.00 91.69 985 ALA A CA 1
ATOM 7624 C C . ALA A 1 985 ? -41.196 -8.014 16.506 1.00 91.69 985 ALA A C 1
ATOM 7626 O O . ALA A 1 985 ? -41.593 -8.855 15.695 1.00 91.69 985 ALA A O 1
ATOM 7627 N N . ALA A 1 986 ? -39.954 -7.539 16.521 1.00 94.00 986 ALA A N 1
ATOM 7628 C CA . ALA A 1 986 ? -38.902 -8.018 15.642 1.00 94.00 986 ALA A CA 1
ATOM 7629 C C . ALA A 1 986 ? -37.638 -8.332 16.443 1.00 94.00 986 ALA A C 1
ATOM 7631 O O . ALA A 1 986 ? -37.283 -7.599 17.368 1.00 94.00 986 ALA A O 1
ATOM 7632 N N . VAL A 1 987 ? -36.947 -9.404 16.075 1.00 97.00 987 VAL A N 1
ATOM 7633 C CA . VAL A 1 987 ? -35.638 -9.778 16.614 1.00 97.00 987 VAL A CA 1
ATOM 7634 C C . VAL A 1 987 ? -34.708 -10.179 15.476 1.00 97.00 987 VAL A C 1
ATOM 7636 O O . VAL A 1 987 ? -35.163 -10.673 14.447 1.00 97.00 987 VAL A O 1
ATOM 7639 N N . ALA A 1 988 ? -33.408 -9.978 15.653 1.00 97.00 988 ALA A N 1
ATOM 7640 C CA . ALA A 1 988 ? -32.393 -10.430 14.712 1.00 97.00 988 ALA A CA 1
ATOM 7641 C C . ALA A 1 988 ? -31.131 -10.897 15.444 1.00 97.00 988 ALA A C 1
ATOM 7643 O O . ALA A 1 988 ? -30.845 -10.427 16.545 1.00 97.00 988 ALA A O 1
ATOM 7644 N N . ALA A 1 989 ? -30.383 -11.812 14.835 1.00 96.94 989 ALA A N 1
ATOM 7645 C CA . ALA A 1 989 ? -29.128 -12.347 15.354 1.00 96.94 989 ALA A CA 1
ATOM 7646 C C . ALA A 1 989 ? -28.115 -12.573 14.219 1.00 96.94 989 ALA A C 1
ATOM 7648 O O . ALA A 1 989 ? -28.504 -12.984 13.126 1.00 96.94 989 ALA A O 1
ATOM 7649 N N . SER A 1 990 ? -26.834 -12.308 14.489 1.00 94.31 990 SER A N 1
ATOM 7650 C CA . SER A 1 990 ? -25.691 -12.579 13.604 1.00 94.31 990 SER A CA 1
ATOM 7651 C C . SER A 1 990 ? -24.908 -13.773 14.139 1.00 94.31 990 SER A C 1
ATOM 7653 O O . SER A 1 990 ? -24.458 -13.735 15.281 1.00 94.31 990 SER A O 1
ATOM 7655 N N . PHE A 1 991 ? -24.725 -14.817 13.337 1.00 93.56 991 PHE A N 1
ATOM 7656 C CA . PHE A 1 991 ? -23.861 -15.952 13.662 1.00 93.56 991 PHE A CA 1
ATOM 7657 C C . PHE A 1 991 ? -22.583 -15.849 12.836 1.00 93.56 991 PHE A C 1
ATOM 7659 O O . PHE A 1 991 ? -22.645 -15.901 11.607 1.00 93.56 991 PHE A O 1
ATOM 7666 N N . SER A 1 992 ? -21.445 -15.676 13.503 1.00 87.12 992 SER A N 1
ATOM 7667 C CA . SER A 1 992 ? -20.150 -15.511 12.848 1.00 87.12 992 SER A CA 1
ATOM 7668 C C . SER A 1 992 ? -19.601 -16.839 12.323 1.00 87.12 992 SER A C 1
ATOM 7670 O O . SER A 1 992 ? -19.944 -17.901 12.858 1.00 87.12 992 SER A O 1
ATOM 7672 N N . PRO A 1 993 ? -18.730 -16.802 11.302 1.00 79.75 993 PRO A N 1
ATOM 7673 C CA . PRO A 1 993 ? -17.975 -17.978 10.913 1.00 79.75 993 PRO A CA 1
ATOM 7674 C C . PRO A 1 993 ? -17.038 -18.427 12.040 1.00 79.75 993 PRO A C 1
ATOM 7676 O O . PRO A 1 993 ? -16.550 -17.602 12.814 1.00 79.75 993 PRO A O 1
ATOM 7679 N N . ALA A 1 994 ? -16.803 -19.732 12.152 1.00 68.25 994 ALA A N 1
ATOM 7680 C CA . ALA A 1 994 ? -15.920 -20.293 13.167 1.00 68.25 994 ALA A CA 1
ATOM 7681 C C . ALA A 1 994 ? -14.454 -19.880 12.936 1.00 68.25 994 ALA A C 1
ATOM 7683 O O . ALA A 1 994 ? -13.892 -20.062 11.848 1.00 68.25 994 ALA A O 1
ATOM 7684 N N . SER A 1 995 ? -13.826 -19.334 13.981 1.00 52.31 995 SER A N 1
ATOM 7685 C CA . SER A 1 995 ? -12.368 -19.254 14.091 1.00 52.31 995 SER A CA 1
ATOM 7686 C C . SER A 1 995 ? -11.872 -20.612 14.566 1.00 52.31 995 SER A C 1
ATOM 7688 O O . SER A 1 995 ? -12.350 -21.112 15.581 1.00 52.31 995 SER A O 1
ATOM 7690 N N . TYR A 1 996 ? -10.955 -21.231 13.825 1.00 40.97 996 TYR A N 1
ATOM 7691 C CA . TYR A 1 996 ? -10.476 -22.558 14.189 1.00 40.97 996 TYR A CA 1
ATOM 7692 C C . TYR A 1 996 ? -9.569 -22.470 15.423 1.00 40.97 996 TYR A C 1
ATOM 7694 O O . TYR A 1 996 ? -8.446 -21.981 15.333 1.00 40.97 996 TYR A O 1
ATOM 7702 N N . ILE A 1 997 ? -10.063 -22.964 16.558 1.00 35.56 997 ILE A N 1
ATOM 7703 C CA . ILE A 1 997 ? -9.255 -23.380 17.706 1.00 35.56 997 ILE A CA 1
ATOM 7704 C C . ILE A 1 997 ? -9.472 -24.896 17.812 1.00 35.56 997 ILE A C 1
ATOM 7706 O O . ILE A 1 997 ? -10.625 -25.312 17.936 1.00 35.56 997 ILE A O 1
ATOM 7710 N N . PRO A 1 998 ? -8.431 -25.741 17.709 1.00 31.77 998 PRO A N 1
ATOM 7711 C CA . PRO A 1 998 ? -8.610 -27.188 17.758 1.00 31.77 998 PRO A CA 1
ATOM 7712 C C . PRO A 1 998 ? -9.217 -27.617 19.107 1.00 31.77 998 PRO A C 1
ATOM 7714 O O . PRO A 1 998 ? -8.644 -27.300 20.150 1.00 31.77 998 PRO A O 1
ATOM 7717 N N . PRO A 1 999 ? -10.329 -28.376 19.129 1.00 32.72 999 PRO A N 1
ATOM 7718 C CA . PRO A 1 999 ? -10.778 -29.051 20.339 1.00 32.72 999 PRO A CA 1
ATOM 7719 C C . PRO A 1 999 ? -9.826 -30.212 20.664 1.00 32.72 999 PRO A C 1
ATOM 7721 O O . PRO A 1 999 ? -9.570 -31.080 19.823 1.00 32.72 999 PRO A O 1
ATOM 7724 N N . ILE A 1 1000 ? -9.319 -30.258 21.895 1.00 37.62 1000 ILE A N 1
ATOM 7725 C CA . ILE A 1 1000 ? -8.658 -31.447 22.451 1.00 37.62 1000 ILE A CA 1
ATOM 7726 C C . ILE A 1 1000 ? -9.772 -32.460 22.753 1.00 37.62 1000 ILE A C 1
ATOM 7728 O O . ILE A 1 1000 ? -10.574 -32.238 23.659 1.00 37.62 1000 ILE A O 1
ATOM 7732 N N . VAL A 1 1001 ? -9.878 -33.547 21.982 1.00 38.44 1001 VAL A N 1
ATOM 7733 C CA . VAL A 1 1001 ? -10.933 -34.557 22.173 1.00 38.44 1001 VAL A CA 1
ATOM 7734 C C . VAL A 1 1001 ? -10.334 -35.738 22.933 1.00 38.44 1001 VAL A C 1
ATOM 7736 O O . VAL A 1 1001 ? -9.632 -36.563 22.363 1.00 38.44 1001 VAL A O 1
ATOM 7739 N N . ALA A 1 1002 ? -10.613 -35.813 24.234 1.00 41.25 1002 ALA A N 1
ATOM 7740 C CA . ALA A 1 1002 ? -10.051 -36.790 25.171 1.00 41.25 1002 ALA A CA 1
ATOM 7741 C C . ALA A 1 1002 ? -11.005 -37.961 25.513 1.00 41.25 1002 ALA A C 1
ATOM 7743 O O . ALA A 1 1002 ? -11.020 -38.404 26.656 1.00 41.25 1002 ALA A O 1
ATOM 7744 N N . ASP A 1 1003 ? -11.826 -38.438 24.569 1.00 40.59 1003 ASP A N 1
ATOM 7745 C CA . ASP A 1 1003 ? -12.972 -39.323 24.882 1.00 40.59 1003 ASP A CA 1
ATOM 7746 C C . ASP A 1 1003 ? -12.866 -40.774 24.349 1.00 40.59 1003 ASP A C 1
ATOM 7748 O O . ASP A 1 1003 ? -13.878 -41.461 24.207 1.00 40.59 1003 ASP A O 1
ATOM 7752 N N . ASP A 1 1004 ? -11.655 -41.281 24.081 1.00 48.44 1004 ASP A N 1
ATOM 7753 C CA . ASP A 1 1004 ? -11.420 -42.729 23.915 1.00 48.44 1004 ASP A CA 1
ATOM 7754 C C . ASP A 1 1004 ? -10.825 -43.301 25.216 1.00 48.44 1004 ASP A C 1
ATOM 7756 O O . ASP A 1 1004 ? -9.751 -42.886 25.627 1.00 48.44 1004 ASP A O 1
ATOM 7760 N N . GLU A 1 1005 ? -11.507 -44.231 25.897 1.00 55.41 1005 GLU A N 1
ATOM 7761 C CA . GLU A 1 1005 ? -11.062 -44.796 27.196 1.00 55.41 1005 GLU A CA 1
ATOM 7762 C C . GLU A 1 1005 ? -9.966 -45.883 27.066 1.00 55.41 1005 GLU A C 1
ATOM 7764 O O . GLU A 1 1005 ? -9.690 -46.619 28.017 1.00 55.41 1005 GLU A O 1
ATOM 7769 N N . SER A 1 1006 ? -9.371 -46.051 25.884 1.00 70.12 1006 SER A N 1
ATOM 7770 C CA . SER A 1 1006 ? -8.269 -46.992 25.660 1.00 70.12 1006 SER A CA 1
ATOM 7771 C C . SER A 1 1006 ? -6.967 -46.429 26.239 1.00 70.12 1006 SER A C 1
ATOM 7773 O O . SER A 1 1006 ? -6.616 -45.318 25.888 1.00 70.12 1006 SER A O 1
ATOM 7775 N N . ASP A 1 1007 ? -6.272 -47.176 27.101 1.00 80.19 1007 ASP A N 1
ATOM 7776 C CA . ASP A 1 1007 ? -4.944 -46.863 27.675 1.00 80.19 1007 ASP A CA 1
ATOM 7777 C C . ASP A 1 1007 ? -4.081 -48.133 27.524 1.00 80.19 1007 ASP A C 1
ATOM 7779 O O . ASP A 1 1007 ? -4.124 -49.062 28.344 1.00 80.19 1007 ASP A O 1
ATOM 7783 N N . SER A 1 1008 ? -3.437 -48.264 26.366 1.00 79.50 1008 SER A N 1
ATOM 7784 C CA . SER A 1 1008 ? -2.768 -49.481 25.899 1.00 79.50 1008 SER A CA 1
ATOM 7785 C C . SER A 1 1008 ? -1.398 -49.691 26.535 1.00 79.50 1008 SER A C 1
ATOM 7787 O O . SER A 1 1008 ? -0.951 -50.845 26.625 1.00 79.50 1008 SER A O 1
ATOM 7789 N N . ASP A 1 1009 ? -0.722 -48.625 26.960 1.00 79.62 1009 ASP A N 1
ATOM 7790 C CA . ASP A 1 1009 ? 0.576 -48.687 27.635 1.00 79.62 1009 ASP A CA 1
ATOM 7791 C C . ASP A 1 1009 ? 0.485 -48.530 29.170 1.00 79.62 1009 ASP A C 1
ATOM 7793 O O . ASP A 1 1009 ? 1.466 -48.807 29.873 1.00 79.62 1009 ASP A O 1
ATOM 7797 N N . ALA A 1 1010 ? -0.732 -48.315 29.685 1.00 83.50 1010 ALA A N 1
ATOM 7798 C CA . ALA A 1 1010 ? -1.119 -48.314 31.093 1.00 83.50 1010 ALA A CA 1
ATOM 7799 C C . ALA A 1 1010 ? -0.431 -47.219 31.916 1.00 83.50 1010 ALA A C 1
ATOM 7801 O O . ALA A 1 1010 ? -0.137 -47.426 33.107 1.00 83.50 1010 ALA A O 1
ATOM 7802 N N . ASP A 1 1011 ? -0.156 -46.080 31.287 1.00 81.12 1011 ASP A N 1
ATOM 7803 C CA . ASP A 1 1011 ? 0.504 -44.949 31.928 1.00 81.12 1011 ASP A CA 1
ATOM 7804 C C . ASP A 1 1011 ? -0.474 -43.900 32.495 1.00 81.12 1011 ASP A C 1
ATOM 7806 O O . ASP A 1 1011 ? -0.063 -42.964 33.193 1.00 81.12 1011 ASP A O 1
ATOM 7810 N N . GLY A 1 1012 ? -1.779 -44.161 32.352 1.00 77.50 1012 GLY A N 1
ATOM 7811 C CA . GLY A 1 1012 ? -2.861 -43.358 32.911 1.00 77.50 1012 GLY A CA 1
ATOM 7812 C C . GLY A 1 1012 ? -3.389 -42.291 31.957 1.00 77.50 1012 GLY A C 1
ATOM 7813 O O . GLY A 1 1012 ? -4.157 -41.429 32.401 1.00 77.50 1012 GLY A O 1
ATOM 7814 N N . MET A 1 1013 ? -2.992 -42.345 30.686 1.00 84.19 1013 MET A N 1
ATOM 7815 C CA . MET A 1 1013 ? -3.429 -41.457 29.616 1.00 84.19 1013 MET A CA 1
ATOM 7816 C C . MET A 1 1013 ? -4.218 -42.236 28.560 1.00 84.19 1013 MET A C 1
ATOM 7818 O O . MET A 1 1013 ? -4.097 -43.447 28.433 1.00 84.19 1013 MET A O 1
ATOM 7822 N N . ALA A 1 1014 ? -5.111 -41.554 27.846 1.00 78.25 1014 ALA A N 1
ATOM 7823 C CA . ALA A 1 1014 ? -5.871 -42.189 26.776 1.00 78.25 1014 ALA A CA 1
ATOM 7824 C C . ALA A 1 1014 ? -5.041 -42.268 25.487 1.00 78.25 1014 ALA A C 1
ATOM 7826 O O . ALA A 1 1014 ? -4.579 -41.232 25.011 1.00 78.25 1014 ALA A O 1
ATOM 7827 N N . ASP A 1 1015 ? -4.997 -43.434 24.843 1.00 70.44 1015 ASP A N 1
ATOM 7828 C CA . ASP A 1 1015 ? -4.315 -43.705 23.573 1.00 70.44 1015 ASP A CA 1
ATOM 7829 C C . ASP A 1 1015 ? -4.628 -42.635 22.524 1.00 70.44 1015 ASP A C 1
ATOM 7831 O O . ASP A 1 1015 ? -3.743 -42.135 21.837 1.00 70.44 1015 ASP A O 1
ATOM 7835 N N . ALA A 1 1016 ? -5.906 -42.265 22.379 1.00 61.97 1016 ALA A N 1
ATOM 7836 C CA . ALA A 1 1016 ? -6.322 -41.267 21.398 1.00 61.97 1016 ALA A CA 1
ATOM 7837 C C . ALA A 1 1016 ? -5.787 -39.868 21.729 1.00 61.97 1016 ALA A C 1
ATOM 7839 O O . ALA A 1 1016 ? -5.412 -39.134 20.818 1.00 61.97 1016 ALA A O 1
ATOM 7840 N N . TRP A 1 1017 ? -5.721 -39.515 23.014 1.00 73.38 1017 TRP A N 1
ATOM 7841 C CA . TRP A 1 1017 ? -5.160 -38.250 23.478 1.00 73.38 1017 TRP A CA 1
ATOM 7842 C C . TRP A 1 1017 ? -3.636 -38.231 23.310 1.00 73.38 1017 TRP A C 1
ATOM 7844 O O . TRP A 1 1017 ? -3.083 -37.249 22.818 1.00 73.38 1017 TRP A O 1
ATOM 7854 N N . GLU A 1 1018 ? -2.962 -39.342 23.604 1.00 68.12 1018 GLU A N 1
ATOM 7855 C CA . GLU A 1 1018 ? -1.523 -39.481 23.398 1.00 68.12 1018 GLU A CA 1
ATOM 7856 C C . GLU A 1 1018 ? -1.135 -39.466 21.919 1.00 68.12 1018 GLU A C 1
ATOM 7858 O O . GLU A 1 1018 ? -0.177 -38.809 21.517 1.00 68.12 1018 GLU A O 1
ATOM 7863 N N . ILE A 1 1019 ? -1.899 -40.155 21.071 1.00 61.66 1019 ILE A N 1
ATOM 7864 C CA . ILE A 1 1019 ? -1.721 -40.117 19.618 1.00 61.66 1019 ILE A CA 1
ATOM 7865 C C . ILE A 1 1019 ? -2.009 -38.706 19.093 1.00 61.66 1019 ILE A C 1
ATOM 7867 O O . ILE A 1 1019 ? -1.308 -38.242 18.196 1.00 61.66 1019 ILE A O 1
ATOM 7871 N N . GLN A 1 1020 ? -3.001 -38.009 19.653 1.00 54.06 1020 GLN A N 1
ATOM 7872 C CA . GLN A 1 1020 ? -3.344 -36.645 19.254 1.00 54.06 1020 GLN A CA 1
ATOM 7873 C C . GLN A 1 1020 ? -2.257 -35.627 19.634 1.00 54.06 1020 GLN A C 1
ATOM 7875 O O . GLN A 1 1020 ? -1.946 -34.765 18.814 1.00 54.06 1020 GLN A O 1
ATOM 7880 N N . LEU A 1 1021 ? -1.688 -35.705 20.841 1.00 55.56 1021 LEU A N 1
ATOM 7881 C CA . LEU A 1 1021 ? -0.727 -34.710 21.338 1.00 55.56 1021 LEU A CA 1
ATOM 7882 C C . LEU A 1 1021 ? 0.740 -35.086 21.112 1.00 55.56 1021 LEU A C 1
ATOM 7884 O O . LEU A 1 1021 ? 1.555 -34.217 20.814 1.00 55.56 1021 LEU A O 1
ATOM 7888 N N . PHE A 1 1022 ? 1.082 -36.368 21.218 1.00 64.94 1022 PHE A N 1
ATOM 7889 C CA . PHE A 1 1022 ? 2.462 -36.859 21.139 1.00 64.94 1022 PHE A CA 1
ATOM 7890 C C . PHE A 1 1022 ? 2.726 -37.735 19.910 1.00 64.94 1022 PHE A C 1
ATOM 7892 O O . PHE A 1 1022 ? 3.866 -38.134 19.662 1.00 64.94 1022 PHE A O 1
ATOM 7899 N N . GLY A 1 1023 ? 1.695 -38.048 19.118 1.00 46.44 1023 GLY A N 1
ATOM 7900 C CA . GLY A 1 1023 ? 1.818 -38.821 17.879 1.00 46.44 1023 GLY A CA 1
ATOM 7901 C C . GLY A 1 1023 ? 2.029 -40.328 18.072 1.00 46.44 1023 GLY A C 1
ATOM 7902 O O . GLY A 1 1023 ? 2.014 -41.066 17.086 1.00 46.44 1023 GLY A O 1
ATOM 7903 N N . SER A 1 1024 ? 2.222 -40.810 19.307 1.00 64.06 1024 SER A N 1
ATOM 7904 C CA . SER A 1 1024 ? 2.294 -42.239 19.655 1.00 64.06 1024 SER A CA 1
ATOM 7905 C C . SER A 1 1024 ? 2.152 -42.472 21.166 1.00 64.06 1024 SER A C 1
ATOM 7907 O O . SER A 1 1024 ? 2.625 -41.642 21.939 1.00 64.06 1024 SER A O 1
ATOM 7909 N N . MET A 1 1025 ? 1.607 -43.635 21.545 1.00 71.00 1025 MET A N 1
ATOM 7910 C CA . MET A 1 1025 ? 1.441 -44.156 22.924 1.00 71.00 1025 MET A CA 1
ATOM 7911 C C . MET A 1 1025 ? 2.797 -44.581 23.532 1.00 71.00 1025 MET A C 1
ATOM 7913 O O . MET A 1 1025 ? 3.128 -45.760 23.597 1.00 71.00 1025 MET A O 1
ATOM 7917 N N . GLY A 1 1026 ? 3.722 -43.652 23.721 1.00 66.81 1026 GLY A N 1
ATOM 7918 C CA . GLY A 1 1026 ? 5.095 -43.977 24.139 1.00 66.81 1026 GLY A CA 1
ATOM 7919 C C . GLY A 1 1026 ? 6.123 -42.913 23.779 1.00 66.81 1026 GLY A C 1
ATOM 7920 O O . GLY A 1 1026 ? 7.318 -43.085 24.034 1.00 66.81 1026 GLY A O 1
ATOM 7921 N N . ALA A 1 1027 ? 5.670 -41.822 23.157 1.00 65.38 1027 ALA A N 1
ATOM 7922 C CA . ALA A 1 1027 ? 6.451 -40.600 23.008 1.00 65.38 1027 ALA A CA 1
ATOM 7923 C C . ALA A 1 1027 ? 6.533 -39.797 24.323 1.00 65.38 1027 ALA A C 1
ATOM 7925 O O . ALA A 1 1027 ? 7.518 -39.085 24.527 1.00 65.38 1027 ALA A O 1
ATOM 7926 N N . ALA A 1 1028 ? 5.558 -39.958 25.218 1.00 72.19 1028 ALA A N 1
ATOM 7927 C CA . ALA A 1 1028 ? 5.597 -39.510 26.603 1.00 72.19 1028 ALA A CA 1
ATOM 7928 C C . ALA A 1 1028 ? 5.559 -40.746 27.513 1.00 72.19 1028 ALA A C 1
ATOM 7930 O O . ALA A 1 1028 ? 4.928 -41.733 27.159 1.00 72.19 1028 ALA A O 1
ATOM 7931 N N . ASP A 1 1029 ? 6.251 -40.714 28.652 1.00 71.12 1029 ASP A N 1
ATOM 7932 C CA . ASP A 1 1029 ? 5.792 -41.495 29.800 1.00 71.12 1029 ASP A CA 1
ATOM 7933 C C . ASP A 1 1029 ? 4.955 -40.530 30.645 1.00 71.12 1029 ASP A C 1
ATOM 7935 O O . ASP A 1 1029 ? 5.325 -39.360 30.759 1.00 71.12 1029 ASP A O 1
ATOM 7939 N N . GLY A 1 1030 ? 3.821 -40.954 31.207 1.00 78.31 1030 GLY A N 1
ATOM 7940 C CA . GLY A 1 1030 ? 2.927 -40.072 31.978 1.00 78.31 1030 GLY A CA 1
ATOM 7941 C C . GLY A 1 1030 ? 3.571 -39.290 33.142 1.00 78.31 1030 GLY A C 1
ATOM 7942 O O . GLY A 1 1030 ? 2.896 -38.485 33.784 1.00 78.31 1030 GLY A O 1
ATOM 7943 N N . THR A 1 1031 ? 4.867 -39.499 33.426 1.00 83.94 1031 THR A N 1
ATOM 7944 C CA . THR A 1 1031 ? 5.668 -38.747 34.405 1.00 83.94 1031 THR A CA 1
ATOM 7945 C C . THR A 1 1031 ? 6.512 -37.614 33.814 1.00 83.94 1031 THR A C 1
ATOM 7947 O O . THR A 1 1031 ? 7.118 -36.867 34.586 1.00 83.94 1031 THR A O 1
ATOM 7950 N N . ALA A 1 1032 ? 6.564 -37.480 32.488 1.00 82.19 1032 ALA A N 1
ATOM 7951 C CA . ALA A 1 1032 ? 7.225 -36.380 31.800 1.00 82.19 1032 ALA A CA 1
ATOM 7952 C C . ALA A 1 1032 ? 6.584 -35.032 32.162 1.00 82.19 1032 ALA A C 1
ATOM 7954 O O . ALA A 1 1032 ? 5.419 -34.978 32.533 1.00 82.19 1032 ALA A O 1
ATOM 7955 N N . ASP A 1 1033 ? 7.364 -33.964 32.054 1.00 87.25 1033 ASP A N 1
ATOM 7956 C CA . ASP A 1 1033 ? 6.974 -32.564 32.256 1.00 87.25 1033 ASP A CA 1
ATOM 7957 C C . ASP A 1 1033 ? 7.682 -31.802 31.125 1.00 87.25 1033 ASP A C 1
ATOM 7959 O O . ASP A 1 1033 ? 8.900 -31.586 31.180 1.00 87.25 1033 ASP A O 1
ATOM 7963 N N . PHE A 1 1034 ? 6.982 -31.608 30.002 1.00 75.88 1034 PHE A N 1
ATOM 7964 C CA . PHE A 1 1034 ? 7.598 -31.155 28.748 1.00 75.88 1034 PHE A CA 1
ATOM 7965 C C . PHE A 1 1034 ? 7.839 -29.645 28.722 1.00 75.88 1034 PHE A C 1
ATOM 7967 O O . PHE A 1 1034 ? 8.805 -29.202 28.090 1.00 75.88 1034 PHE A O 1
ATOM 7974 N N . ASP A 1 1035 ? 7.000 -28.873 29.403 1.00 77.69 1035 ASP A N 1
ATOM 7975 C CA . ASP A 1 1035 ? 7.058 -27.414 29.448 1.00 77.69 1035 ASP A CA 1
ATOM 7976 C C . ASP A 1 1035 ? 7.716 -26.863 30.732 1.00 77.69 1035 ASP A C 1
ATOM 7978 O O . ASP A 1 1035 ? 8.131 -25.698 30.767 1.00 77.69 1035 ASP A O 1
ATOM 7982 N N . GLY A 1 1036 ? 7.943 -27.714 31.737 1.00 83.06 1036 GLY A N 1
ATOM 7983 C CA . GLY A 1 1036 ? 8.695 -27.411 32.950 1.00 83.06 1036 GLY A CA 1
ATOM 7984 C C . GLY A 1 1036 ? 7.889 -26.673 34.018 1.00 83.06 1036 GLY A C 1
ATOM 7985 O O . GLY A 1 1036 ? 8.497 -26.003 34.869 1.00 83.06 1036 GLY A O 1
ATOM 7986 N N . ASP A 1 1037 ? 6.559 -26.746 33.977 1.00 82.62 1037 ASP A N 1
ATOM 7987 C CA . ASP A 1 1037 ? 5.671 -26.058 34.917 1.00 82.62 1037 ASP A CA 1
ATOM 7988 C C . ASP A 1 1037 ? 5.470 -26.826 36.248 1.00 82.62 1037 ASP A C 1
ATOM 7990 O O . ASP A 1 1037 ? 4.982 -26.272 37.247 1.00 82.62 1037 ASP A O 1
ATOM 7994 N N . GLY A 1 1038 ? 5.957 -28.071 36.301 1.00 86.50 1038 GLY A N 1
ATOM 7995 C CA . GLY A 1 1038 ? 5.897 -28.964 37.453 1.00 86.50 1038 GLY A CA 1
ATOM 7996 C C . GLY A 1 1038 ? 4.662 -29.869 37.503 1.00 86.50 1038 GLY A C 1
ATOM 7997 O O . GLY A 1 1038 ? 4.529 -30.616 38.485 1.00 86.50 1038 GLY A O 1
ATOM 7998 N N . PHE A 1 1039 ? 3.779 -29.816 36.505 1.00 86.12 1039 PHE A N 1
ATOM 7999 C CA . PHE A 1 1039 ? 2.736 -30.803 36.252 1.00 86.12 1039 PHE A CA 1
ATOM 8000 C C . PHE A 1 1039 ? 3.275 -31.885 35.316 1.00 86.12 1039 PHE A C 1
ATOM 8002 O O . PHE A 1 1039 ? 3.998 -31.632 34.363 1.00 86.12 1039 PHE A O 1
ATOM 8009 N N . SER A 1 1040 ? 2.957 -33.141 35.623 1.00 90.00 1040 SER A N 1
ATOM 8010 C CA . SER A 1 1040 ? 3.286 -34.230 34.706 1.00 90.00 1040 SER A CA 1
ATOM 8011 C C . SER A 1 1040 ? 2.239 -34.334 33.603 1.00 90.00 1040 SER A C 1
ATOM 8013 O O . SER A 1 1040 ? 1.059 -34.144 33.896 1.00 90.00 1040 SER A O 1
ATOM 8015 N N . VAL A 1 1041 ? 2.604 -34.838 32.430 1.00 83.81 1041 VAL A N 1
ATOM 8016 C CA . VAL A 1 1041 ? 1.690 -35.048 31.296 1.00 83.81 1041 VAL A CA 1
ATOM 8017 C C . VAL A 1 1041 ? 0.402 -35.790 31.690 1.00 83.81 1041 VAL A C 1
ATOM 8019 O O . VAL A 1 1041 ? -0.689 -35.394 31.286 1.00 83.81 1041 VAL A O 1
ATOM 8022 N N . ALA A 1 1042 ? 0.472 -36.804 32.564 1.00 85.62 1042 ALA A N 1
ATOM 8023 C CA . ALA A 1 1042 ? -0.732 -37.497 33.042 1.00 85.62 1042 ALA A CA 1
ATOM 8024 C C . ALA A 1 1042 ? -1.646 -36.614 33.921 1.00 85.62 1042 ALA A C 1
ATOM 8026 O O . ALA A 1 1042 ? -2.867 -36.774 33.934 1.00 85.62 1042 ALA A O 1
ATOM 8027 N N . GLN A 1 1043 ? -1.083 -35.667 34.673 1.00 88.38 1043 GLN A N 1
ATOM 8028 C CA . GLN A 1 1043 ? -1.856 -34.688 35.448 1.00 88.38 1043 GLN A CA 1
ATOM 8029 C C . GLN A 1 1043 ? -2.517 -33.665 34.529 1.00 88.38 1043 GLN A C 1
ATOM 8031 O O . GLN A 1 1043 ? -3.648 -33.257 34.797 1.00 88.38 1043 GLN A O 1
ATOM 8036 N N . GLU A 1 1044 ? -1.842 -33.294 33.449 1.00 86.69 1044 GLU A N 1
ATOM 8037 C CA . GLU A 1 1044 ? -2.351 -32.369 32.442 1.00 86.69 1044 GLU A CA 1
ATOM 8038 C C . GLU A 1 1044 ? -3.451 -33.003 31.596 1.00 86.69 1044 GLU A C 1
ATOM 8040 O O . GLU A 1 1044 ? -4.504 -32.397 31.408 1.00 86.69 1044 GLU A O 1
ATOM 8045 N N . PHE A 1 1045 ? -3.302 -34.279 31.229 1.00 85.81 1045 PHE A N 1
ATOM 8046 C CA . PHE A 1 1045 ? -4.370 -35.092 30.644 1.00 85.81 1045 PHE A CA 1
ATOM 8047 C C . PHE A 1 1045 ? -5.639 -35.082 31.511 1.00 85.81 1045 PHE A C 1
ATOM 8049 O O . PHE A 1 1045 ? -6.752 -34.785 31.046 1.00 85.81 1045 PHE A O 1
ATOM 8056 N N . VAL A 1 1046 ? -5.477 -35.359 32.810 1.00 85.94 1046 VAL A N 1
ATOM 8057 C CA . VAL A 1 1046 ? -6.584 -35.331 33.773 1.00 85.94 1046 VAL A CA 1
ATOM 8058 C C . VAL A 1 1046 ? -7.180 -33.924 33.855 1.00 85.94 1046 VAL A C 1
ATOM 8060 O O . VAL A 1 1046 ? -8.406 -33.785 33.792 1.00 85.94 1046 VAL A O 1
ATOM 8063 N N . ALA A 1 1047 ? -6.339 -32.888 33.925 1.00 83.06 1047 ALA A N 1
ATOM 8064 C CA . ALA A 1 1047 ? -6.749 -31.488 34.015 1.00 83.06 1047 ALA A CA 1
ATOM 8065 C C . ALA A 1 1047 ? -7.371 -30.930 32.723 1.00 83.06 1047 ALA A C 1
ATOM 8067 O O . ALA A 1 1047 ? -8.138 -29.967 32.797 1.00 83.06 1047 ALA A O 1
ATOM 8068 N N . GLY A 1 1048 ? -7.101 -31.561 31.576 1.00 80.50 1048 GLY A N 1
ATOM 8069 C CA . GLY A 1 1048 ? -7.431 -31.058 30.244 1.00 80.50 1048 GLY A CA 1
ATOM 8070 C C . GLY A 1 1048 ? -6.564 -29.871 29.815 1.00 80.50 1048 GLY A C 1
ATOM 8071 O O . GLY A 1 1048 ? -7.044 -29.026 29.065 1.00 80.50 1048 GLY A O 1
ATOM 8072 N N . THR A 1 1049 ? -5.347 -29.763 30.346 1.00 80.06 1049 THR A N 1
ATOM 8073 C CA . THR A 1 1049 ? -4.416 -28.663 30.075 1.00 80.06 1049 THR A CA 1
ATOM 8074 C C . THR A 1 1049 ? -3.370 -29.058 29.026 1.00 80.06 1049 THR A C 1
ATOM 8076 O O . THR A 1 1049 ? -3.203 -30.245 28.752 1.00 80.06 1049 THR A O 1
ATOM 8079 N N . ASP A 1 1050 ? -2.750 -28.071 28.374 1.00 75.38 1050 ASP A N 1
ATOM 8080 C CA . ASP A 1 1050 ? -1.763 -28.276 27.306 1.00 75.38 1050 ASP A CA 1
ATOM 8081 C C . ASP A 1 1050 ? -0.360 -28.602 27.862 1.00 75.38 1050 ASP A C 1
ATOM 8083 O O . ASP A 1 1050 ? 0.237 -27.708 28.454 1.00 75.38 1050 ASP A O 1
ATOM 8087 N N . PRO A 1 1051 ? 0.187 -29.811 27.602 1.00 79.31 1051 PRO A N 1
ATOM 8088 C CA . PRO A 1 1051 ? 1.500 -30.253 28.087 1.00 79.31 1051 PRO A CA 1
ATOM 8089 C C . PRO A 1 1051 ? 2.707 -29.548 27.464 1.00 79.31 1051 PRO A C 1
ATOM 8091 O O . PRO A 1 1051 ? 3.854 -29.920 27.724 1.00 79.31 1051 PRO A O 1
ATOM 8094 N N . PHE A 1 1052 ? 2.480 -28.575 26.583 1.00 74.69 1052 PHE A N 1
ATOM 8095 C CA . PHE A 1 1052 ? 3.527 -27.792 25.935 1.00 74.69 1052 PHE A CA 1
ATOM 8096 C C . PHE A 1 1052 ? 3.457 -26.292 26.265 1.00 74.69 1052 PHE A C 1
ATOM 8098 O O . PHE A 1 1052 ? 4.246 -25.519 25.707 1.00 74.69 1052 PHE A O 1
ATOM 8105 N N . ASP A 1 1053 ? 2.548 -25.869 27.150 1.00 72.00 1053 ASP A N 1
ATOM 8106 C CA . ASP A 1 1053 ? 2.365 -24.473 27.554 1.00 72.00 1053 ASP A CA 1
ATOM 8107 C C . ASP A 1 1053 ? 2.426 -24.315 29.078 1.00 72.00 1053 ASP A C 1
ATOM 8109 O O . ASP A 1 1053 ? 1.434 -24.489 29.782 1.00 72.00 1053 ASP A O 1
ATOM 8113 N N . ALA A 1 1054 ? 3.562 -23.806 29.566 1.00 81.38 1054 ALA A N 1
ATOM 8114 C CA . ALA A 1 1054 ? 3.804 -23.622 30.994 1.00 81.38 1054 ALA A CA 1
ATOM 8115 C C . ALA A 1 1054 ? 2.868 -22.603 31.684 1.00 81.38 1054 ALA A C 1
ATOM 8117 O O . ALA A 1 1054 ? 2.937 -22.432 32.904 1.00 81.38 1054 ALA A O 1
ATOM 8118 N N . ASP A 1 1055 ? 2.019 -21.873 30.945 1.00 77.44 1055 ASP A N 1
ATOM 8119 C CA . ASP A 1 1055 ? 0.945 -21.035 31.497 1.00 77.44 1055 ASP A CA 1
ATOM 8120 C C . ASP A 1 1055 ? -0.422 -21.755 31.562 1.00 77.44 1055 ASP A C 1
ATOM 8122 O O . ASP A 1 1055 ? -1.372 -21.252 32.199 1.00 77.44 1055 ASP A O 1
ATOM 8126 N N . SER A 1 1056 ? -0.537 -22.934 30.952 1.00 78.69 1056 SER A N 1
ATOM 8127 C CA . SER A 1 1056 ? -1.717 -23.789 30.883 1.00 78.69 1056 SER A CA 1
ATOM 8128 C C . SER A 1 1056 ? -1.698 -24.862 31.980 1.00 78.69 1056 SER A C 1
ATOM 8130 O O . SER A 1 1056 ? -1.453 -26.030 31.732 1.00 78.69 1056 SER A O 1
ATOM 8132 N N . TYR A 1 1057 ? -2.091 -24.494 33.202 1.00 84.50 1057 TYR A N 1
ATOM 8133 C CA . TYR A 1 1057 ? -2.261 -25.459 34.296 1.00 84.50 1057 TYR A CA 1
ATOM 8134 C C . TYR A 1 1057 ? -3.418 -25.118 35.235 1.00 84.50 1057 TYR A C 1
ATOM 8136 O O . TYR A 1 1057 ? -3.878 -23.969 35.347 1.00 84.50 1057 TYR A O 1
ATOM 8144 N N . LEU A 1 1058 ? -3.898 -26.135 35.955 1.00 88.44 1058 LEU A N 1
ATOM 8145 C CA . LEU A 1 1058 ? -4.980 -25.991 36.925 1.00 88.44 1058 LEU A CA 1
ATOM 8146 C C . LEU A 1 1058 ? -4.499 -25.212 38.157 1.00 88.44 1058 LEU A C 1
ATOM 8148 O O . LEU A 1 1058 ? -3.751 -25.720 38.994 1.00 88.44 1058 LEU A O 1
ATOM 8152 N N . ARG A 1 1059 ? -4.997 -23.981 38.319 1.00 90.56 1059 ARG A N 1
ATOM 8153 C CA . ARG A 1 1059 ? -4.703 -23.137 39.486 1.00 90.56 1059 ARG A CA 1
ATOM 8154 C C . ARG A 1 1059 ? -5.905 -22.331 39.958 1.00 90.56 1059 ARG A C 1
ATOM 8156 O O . ARG A 1 1059 ? -6.712 -21.861 39.157 1.00 90.56 1059 ARG A O 1
ATOM 8163 N N . ILE A 1 1060 ? -5.966 -22.098 41.269 1.00 92.56 1060 ILE A N 1
ATOM 8164 C CA . ILE A 1 1060 ? -6.879 -21.120 41.874 1.00 92.56 1060 ILE A CA 1
ATOM 8165 C C . ILE A 1 1060 ? -6.393 -19.716 41.491 1.00 92.56 1060 ILE A C 1
ATOM 8167 O O . ILE A 1 1060 ? -5.248 -19.355 41.757 1.00 92.56 1060 ILE A O 1
ATOM 8171 N N . THR A 1 1061 ? -7.265 -18.930 40.866 1.00 90.62 1061 THR A N 1
ATOM 8172 C CA . THR A 1 1061 ? -6.979 -17.582 40.347 1.00 90.62 1061 THR A CA 1
ATOM 8173 C C . THR A 1 1061 ? -7.427 -16.480 41.303 1.00 90.62 1061 THR A C 1
ATOM 8175 O O . THR A 1 1061 ? -6.891 -15.373 41.259 1.00 90.62 1061 THR A O 1
ATOM 8178 N N . GLY A 1 1062 ? -8.357 -16.769 42.219 1.00 87.69 1062 GLY A N 1
ATOM 8179 C CA . GLY A 1 1062 ? -8.795 -15.800 43.219 1.00 87.69 1062 GLY A CA 1
ATOM 8180 C C . GLY A 1 1062 ? -9.659 -16.395 44.327 1.00 87.69 1062 GLY A C 1
ATOM 8181 O O . GLY A 1 1062 ? -10.380 -17.368 44.122 1.00 87.69 1062 GLY A O 1
ATOM 8182 N N . VAL A 1 1063 ? -9.596 -15.777 45.510 1.00 87.25 1063 VAL A N 1
ATOM 8183 C CA . VAL A 1 1063 ? -10.467 -16.082 46.656 1.00 87.25 1063 VAL A CA 1
ATOM 8184 C C . VAL A 1 1063 ? -10.976 -14.763 47.239 1.00 87.25 1063 VAL A C 1
ATOM 8186 O O . VAL A 1 1063 ? -10.221 -14.034 47.884 1.00 87.25 1063 VAL A O 1
ATOM 8189 N N . THR A 1 1064 ? -12.242 -14.430 46.984 1.00 81.62 1064 THR A N 1
ATOM 8190 C CA . THR A 1 1064 ? -12.923 -13.259 47.572 1.00 81.62 1064 THR A CA 1
ATOM 8191 C C . THR A 1 1064 ? -14.234 -13.688 48.240 1.00 81.62 1064 THR A C 1
ATOM 8193 O O . THR A 1 1064 ? -14.195 -14.478 49.179 1.00 81.62 1064 THR A O 1
ATOM 8196 N N . ASP A 1 1065 ? -15.390 -13.204 47.772 1.00 83.25 1065 ASP A N 1
ATOM 8197 C CA . ASP A 1 1065 ? -16.701 -13.780 48.109 1.00 83.25 1065 ASP A CA 1
ATOM 8198 C C . ASP A 1 1065 ? -16.967 -15.082 47.306 1.00 83.25 1065 ASP A C 1
ATOM 8200 O O . ASP A 1 1065 ? -17.887 -15.837 47.618 1.00 83.25 1065 ASP A O 1
ATOM 8204 N N . GLU A 1 1066 ? -16.130 -15.374 46.302 1.00 89.44 1066 GLU A N 1
ATOM 8205 C CA . GLU A 1 1066 ? -16.132 -16.606 45.504 1.00 89.44 1066 GLU A CA 1
ATOM 8206 C C . GLU A 1 1066 ? -14.701 -17.151 45.357 1.00 89.44 1066 GLU A C 1
ATOM 8208 O O . GLU A 1 1066 ? -13.733 -16.383 45.311 1.00 89.44 1066 GLU A O 1
ATOM 8213 N N . LEU A 1 1067 ? -14.583 -18.476 45.270 1.00 91.81 1067 LEU A N 1
ATOM 8214 C CA . LEU A 1 1067 ? -13.387 -19.210 44.871 1.00 91.81 1067 LEU A CA 1
ATOM 8215 C C . LEU A 1 1067 ? -13.395 -19.323 43.346 1.00 91.81 1067 LEU A C 1
ATOM 8217 O O . LEU A 1 1067 ? -14.382 -19.799 42.791 1.00 91.81 1067 LEU A O 1
ATOM 8221 N N . ARG A 1 1068 ? -12.322 -18.899 42.679 1.00 93.12 1068 ARG A N 1
ATOM 8222 C CA . ARG A 1 1068 ? -12.169 -18.915 41.215 1.00 93.12 1068 ARG A CA 1
ATOM 8223 C C . ARG A 1 1068 ? -10.952 -19.743 40.816 1.00 93.12 1068 ARG A C 1
ATOM 8225 O O . ARG A 1 1068 ? -9.930 -19.682 41.505 1.00 93.12 1068 ARG A O 1
ATOM 8232 N N . TRP A 1 1069 ? -11.045 -20.506 39.731 1.00 93.00 1069 TRP A N 1
ATOM 8233 C CA . TRP A 1 1069 ? -9.929 -21.289 39.191 1.00 93.00 1069 TRP A CA 1
ATOM 8234 C C . TRP A 1 1069 ? -9.998 -21.401 37.669 1.00 93.00 1069 TRP A C 1
ATOM 8236 O O . TRP A 1 1069 ? -11.089 -21.416 37.096 1.00 93.00 1069 TRP A O 1
ATOM 8246 N N . LYS A 1 1070 ? -8.829 -21.532 37.026 1.00 85.56 1070 LYS A N 1
ATOM 8247 C CA . LYS A 1 1070 ? -8.746 -21.872 35.597 1.00 85.56 1070 LYS A CA 1
ATOM 8248 C C . LYS A 1 1070 ? -9.447 -23.210 35.356 1.00 85.56 1070 LYS A C 1
ATOM 8250 O O . LYS A 1 1070 ? -9.142 -24.179 36.050 1.00 85.56 1070 LYS A O 1
ATOM 8255 N N . SER A 1 1071 ? -10.369 -23.266 34.399 1.00 81.88 1071 SER A N 1
ATOM 8256 C CA . SER A 1 1071 ? -11.139 -24.477 34.095 1.00 81.88 1071 SER A CA 1
ATOM 8257 C C . SER A 1 1071 ? -11.135 -24.811 32.613 1.00 81.88 1071 SER A C 1
ATOM 8259 O O . SER A 1 1071 ? -10.989 -23.920 31.784 1.00 81.88 1071 SER A O 1
ATOM 8261 N N . VAL A 1 1072 ? -11.366 -26.084 32.309 1.00 76.56 1072 VAL A N 1
ATOM 8262 C CA . VAL A 1 1072 ? -11.418 -26.641 30.958 1.00 76.56 1072 VAL A CA 1
ATOM 8263 C C . VAL A 1 1072 ? -12.828 -27.152 30.692 1.00 76.56 1072 VAL A C 1
ATOM 8265 O O . VAL A 1 1072 ? -13.411 -27.866 31.516 1.00 76.56 1072 VAL A O 1
ATOM 8268 N N . GLN A 1 1073 ? -13.396 -26.773 29.549 1.00 70.25 1073 GLN A N 1
ATOM 8269 C CA . GLN A 1 1073 ? -14.738 -27.193 29.158 1.00 70.25 1073 GLN A CA 1
ATOM 8270 C C . GLN A 1 1073 ? -14.800 -28.720 28.983 1.00 70.25 1073 GLN A C 1
ATOM 8272 O O . GLN A 1 1073 ? -13.876 -29.336 28.467 1.00 70.25 1073 GLN A O 1
ATOM 8277 N N . GLY A 1 1074 ? -15.878 -29.346 29.460 1.00 62.16 1074 GLY A N 1
ATOM 8278 C CA . GLY A 1 1074 ? -16.039 -30.809 29.445 1.00 62.16 1074 GLY A CA 1
ATOM 8279 C C . GLY A 1 1074 ? -15.513 -31.516 30.699 1.00 62.16 1074 GLY A C 1
ATOM 8280 O O . GLY A 1 1074 ? -16.005 -32.591 31.040 1.00 62.16 1074 GLY A O 1
ATOM 8281 N N . LYS A 1 1075 ? -14.616 -30.885 31.468 1.00 78.62 1075 LYS A N 1
ATOM 8282 C CA . LYS A 1 1075 ? -14.193 -31.387 32.783 1.00 78.62 1075 LYS A CA 1
ATOM 8283 C C . LYS A 1 1075 ? -15.191 -30.989 33.876 1.00 78.62 1075 LYS A C 1
ATOM 8285 O O . LYS A 1 1075 ? -15.931 -30.005 33.761 1.00 78.62 1075 LYS A O 1
ATOM 8290 N N . ARG A 1 1076 ? -15.218 -31.764 34.961 1.00 86.00 1076 ARG A N 1
ATOM 8291 C CA . ARG A 1 1076 ? -15.974 -31.452 36.183 1.00 86.00 1076 ARG A CA 1
ATOM 8292 C C . ARG A 1 1076 ? -15.020 -31.283 37.346 1.00 86.00 1076 ARG A C 1
ATOM 8294 O O . ARG A 1 1076 ? -13.983 -31.930 37.395 1.00 86.00 1076 ARG A O 1
ATOM 8301 N N . TYR A 1 1077 ? -15.385 -30.416 38.278 1.00 91.69 1077 TYR A N 1
ATOM 8302 C CA . TYR A 1 1077 ? -14.548 -30.059 39.411 1.00 91.69 1077 TYR A CA 1
ATOM 8303 C C . TYR A 1 1077 ? -15.276 -30.280 40.730 1.00 91.69 1077 TYR A C 1
ATOM 8305 O O . TYR A 1 1077 ? -16.499 -30.113 40.841 1.00 91.69 1077 TYR A O 1
ATOM 8313 N N . ARG A 1 1078 ? -14.488 -30.569 41.764 1.00 94.50 1078 ARG A N 1
ATOM 8314 C CA . ARG A 1 1078 ? -14.919 -30.511 43.158 1.00 94.50 1078 ARG A CA 1
ATOM 8315 C C . ARG A 1 1078 ? -14.065 -29.535 43.959 1.00 94.50 1078 ARG A C 1
ATOM 8317 O O . ARG A 1 1078 ? -12.851 -29.449 43.780 1.00 94.50 1078 ARG A O 1
ATOM 8324 N N . VAL A 1 1079 ? -14.717 -28.829 44.875 1.00 93.06 1079 VAL A N 1
ATOM 8325 C CA . VAL A 1 1079 ? -14.086 -27.937 45.850 1.00 93.06 1079 VAL A CA 1
ATOM 8326 C C . VAL A 1 1079 ? -14.030 -28.661 47.186 1.00 93.06 1079 VAL A C 1
ATOM 8328 O O . VAL A 1 1079 ? -15.041 -29.180 47.666 1.00 93.06 1079 VAL A O 1
ATOM 8331 N N . LEU A 1 1080 ? -12.848 -28.696 47.792 1.00 93.31 1080 LEU A N 1
ATOM 8332 C CA . LEU A 1 1080 ? -12.622 -29.254 49.115 1.00 93.31 1080 LEU A CA 1
ATOM 8333 C C . LEU A 1 1080 ? -12.116 -28.186 50.079 1.00 93.31 1080 LEU A C 1
ATOM 8335 O O . LEU A 1 1080 ? -11.373 -27.282 49.694 1.00 93.31 1080 LEU A O 1
ATOM 8339 N N . THR A 1 1081 ? -12.450 -28.350 51.355 1.00 91.62 1081 THR A N 1
ATOM 8340 C CA . THR A 1 1081 ? -12.010 -27.469 52.437 1.00 91.62 1081 THR A CA 1
ATOM 8341 C C . THR A 1 1081 ? -11.351 -28.216 53.585 1.00 91.62 1081 THR A C 1
ATOM 8343 O O . THR A 1 1081 ? -11.669 -29.368 53.882 1.00 91.62 1081 THR A O 1
ATOM 8346 N N . THR A 1 1082 ? -10.426 -27.546 54.267 1.00 91.00 1082 THR A N 1
ATOM 8347 C CA . THR A 1 1082 ? -9.889 -27.974 55.565 1.00 91.00 1082 THR A CA 1
ATOM 8348 C C . THR A 1 1082 ? -9.606 -26.756 56.438 1.00 91.00 1082 THR A C 1
ATOM 8350 O O . THR A 1 1082 ? -9.322 -25.671 55.936 1.00 91.00 1082 THR A O 1
ATOM 8353 N N . THR A 1 1083 ? -9.650 -26.918 57.757 1.00 89.69 1083 THR A N 1
ATOM 8354 C CA . THR A 1 1083 ? -9.221 -25.886 58.719 1.00 89.69 1083 THR A CA 1
ATOM 8355 C C . THR A 1 1083 ? -7.780 -26.090 59.195 1.00 89.69 1083 THR A C 1
ATOM 8357 O O . THR A 1 1083 ? -7.250 -25.275 59.948 1.00 89.69 1083 THR A O 1
ATOM 8360 N N . ASN A 1 1084 ? -7.119 -27.175 58.770 1.00 85.00 1084 ASN A N 1
ATOM 8361 C CA . ASN A 1 1084 ? -5.755 -27.511 59.172 1.00 85.00 1084 ASN A CA 1
ATOM 8362 C C . ASN A 1 1084 ? -5.018 -28.239 58.033 1.00 85.00 1084 ASN A C 1
ATOM 8364 O O . ASN A 1 1084 ? -5.340 -29.383 57.715 1.00 85.00 1084 ASN A O 1
ATOM 8368 N N . LEU A 1 1085 ? -4.004 -27.586 57.454 1.00 83.62 1085 LEU A N 1
ATOM 8369 C CA . LEU A 1 1085 ? -3.198 -28.132 56.353 1.00 83.62 1085 LEU A CA 1
ATOM 8370 C C . LEU A 1 1085 ? -2.244 -29.269 56.760 1.00 83.62 1085 LEU A C 1
ATOM 8372 O O . LEU A 1 1085 ? -1.777 -29.990 55.884 1.00 83.62 1085 LEU A O 1
ATOM 8376 N N . SER A 1 1086 ? -1.924 -29.433 58.048 1.00 81.19 1086 SER A N 1
ATOM 8377 C CA . SER A 1 1086 ? -0.948 -30.433 58.509 1.00 81.19 1086 SER A CA 1
ATOM 8378 C C . SER A 1 1086 ? -1.572 -31.729 59.035 1.00 81.19 1086 SER A C 1
ATOM 8380 O O . SER A 1 1086 ? -0.912 -32.762 58.999 1.00 81.19 1086 SER A O 1
ATOM 8382 N N . GLU A 1 1087 ? -2.813 -31.695 59.537 1.00 73.44 1087 GLU A N 1
ATOM 8383 C CA . GLU A 1 1087 ? -3.456 -32.861 60.183 1.00 73.44 1087 GLU A CA 1
ATOM 8384 C C . GLU A 1 1087 ? -4.968 -33.010 59.881 1.00 73.44 1087 GLU A C 1
ATOM 8386 O O . GLU A 1 1087 ? -5.611 -33.924 60.399 1.00 73.44 1087 GLU A O 1
ATOM 8391 N N . GLY A 1 1088 ? -5.566 -32.128 59.067 1.00 69.06 1088 GLY A N 1
ATOM 8392 C CA . GLY A 1 1088 ? -7.001 -32.144 58.758 1.00 69.06 1088 GLY A CA 1
ATOM 8393 C C . GLY A 1 1088 ? -7.352 -32.945 57.501 1.00 69.06 1088 GLY A C 1
ATOM 8394 O O . GLY A 1 1088 ? -6.681 -32.829 56.478 1.00 69.06 1088 GLY A O 1
ATOM 8395 N N . ALA A 1 1089 ? -8.436 -33.725 57.554 1.00 83.44 1089 ALA A N 1
ATOM 8396 C CA . ALA A 1 1089 ? -9.021 -34.328 56.357 1.00 83.44 1089 ALA A CA 1
ATOM 8397 C C . ALA A 1 1089 ? -9.703 -33.249 55.499 1.00 83.44 1089 ALA A C 1
ATOM 8399 O O . ALA A 1 1089 ? -10.440 -32.416 56.027 1.00 83.44 1089 ALA A O 1
ATOM 8400 N N . TRP A 1 1090 ? -9.474 -33.285 54.185 1.00 91.69 1090 TRP A N 1
ATOM 8401 C CA . TRP A 1 1090 ? -10.188 -32.445 53.226 1.00 91.69 1090 TRP A CA 1
ATOM 8402 C C . TRP A 1 1090 ? -11.642 -32.911 53.107 1.00 91.69 1090 TRP A C 1
ATOM 8404 O O . TRP A 1 1090 ? -11.907 -34.082 52.833 1.00 91.69 1090 TRP A O 1
ATOM 8414 N N . MET A 1 1091 ? -12.579 -31.995 53.323 1.00 90.38 1091 MET A N 1
ATOM 8415 C CA . MET A 1 1091 ? -14.017 -32.236 53.228 1.00 90.38 1091 MET A CA 1
ATOM 8416 C C . MET A 1 1091 ? -14.539 -31.667 51.912 1.00 90.38 1091 MET A C 1
ATOM 8418 O O . MET A 1 1091 ? -14.206 -30.539 51.568 1.00 90.38 1091 MET A O 1
ATOM 8422 N N . VAL A 1 1092 ? -15.366 -32.419 51.183 1.00 91.50 1092 VAL A N 1
ATOM 8423 C CA . VAL A 1 1092 ? -15.999 -31.925 49.948 1.00 91.50 1092 VAL A CA 1
ATOM 8424 C C . VAL A 1 1092 ? -17.021 -30.845 50.305 1.00 91.50 1092 VAL A C 1
ATOM 8426 O O . VAL A 1 1092 ? -17.985 -31.119 51.020 1.00 91.50 1092 VAL A O 1
ATOM 8429 N N . GLU A 1 1093 ? -16.799 -29.628 49.814 1.00 89.00 1093 GLU A N 1
ATOM 8430 C CA . GLU A 1 1093 ? -17.733 -28.502 49.918 1.00 89.00 1093 GLU A CA 1
ATOM 8431 C C . GLU A 1 1093 ? -18.737 -28.524 48.757 1.00 89.00 1093 GLU A C 1
ATOM 8433 O O . GLU A 1 1093 ? -19.937 -28.362 48.978 1.00 89.00 1093 GLU A O 1
ATOM 8438 N N . ALA A 1 1094 ? -18.263 -28.812 47.541 1.00 88.31 1094 ALA A N 1
ATOM 8439 C CA . ALA A 1 1094 ? -19.090 -28.947 46.343 1.00 88.31 1094 ALA A CA 1
ATOM 8440 C C . ALA A 1 1094 ? -18.459 -29.911 45.327 1.00 88.31 1094 ALA A C 1
ATOM 8442 O O . ALA A 1 1094 ? -17.240 -30.054 45.287 1.00 88.31 1094 ALA A O 1
ATOM 8443 N N . SER A 1 1095 ? -19.280 -30.563 44.501 1.00 92.31 1095 SER A N 1
ATOM 8444 C CA . SER A 1 1095 ? -18.856 -31.501 43.448 1.00 92.31 1095 SER A CA 1
ATOM 8445 C C . SER A 1 1095 ? -19.681 -31.316 42.173 1.00 92.31 1095 SER A C 1
ATOM 8447 O O . SER A 1 1095 ? -20.741 -30.684 42.209 1.00 92.31 1095 SER A O 1
ATOM 8449 N N . GLY A 1 1096 ? -19.221 -31.880 41.055 1.00 83.88 1096 GLY A N 1
ATOM 8450 C CA . GLY A 1 1096 ? -19.904 -31.817 39.766 1.00 83.88 1096 GLY A CA 1
ATOM 8451 C C . GLY A 1 1096 ? -19.974 -30.418 39.155 1.00 83.88 1096 GLY A C 1
ATOM 8452 O O . GLY A 1 1096 ? -20.874 -30.164 38.355 1.00 83.88 1096 GLY A O 1
ATOM 8453 N N . ILE A 1 1097 ? -19.073 -29.508 39.538 1.00 86.19 1097 ILE A N 1
ATOM 8454 C CA . ILE A 1 1097 ? -19.043 -28.143 39.004 1.00 86.19 1097 ILE A CA 1
ATOM 8455 C C . ILE A 1 1097 ? -18.522 -28.218 37.562 1.00 86.19 1097 ILE A C 1
ATOM 8457 O O . ILE A 1 1097 ? -17.391 -28.665 37.372 1.00 86.19 1097 ILE A O 1
ATOM 8461 N N . PRO A 1 1098 ? -19.311 -27.836 36.545 1.00 74.88 1098 PRO A N 1
ATOM 8462 C CA . PRO A 1 1098 ? -18.875 -27.924 35.156 1.00 74.88 1098 PRO A CA 1
ATOM 8463 C C . PRO A 1 1098 ? -17.791 -26.884 34.858 1.00 74.88 1098 PRO A C 1
ATOM 8465 O O . PRO A 1 1098 ? -17.901 -25.740 35.298 1.00 74.88 1098 PRO A O 1
ATOM 8468 N N . GLY A 1 1099 ? -16.774 -27.276 34.092 1.00 71.75 1099 GLY A N 1
ATOM 8469 C CA . GLY A 1 1099 ? -15.756 -26.362 33.585 1.00 71.75 1099 GLY A CA 1
ATOM 8470 C C . GLY A 1 1099 ? -16.298 -25.402 32.525 1.00 71.75 1099 GLY A C 1
ATOM 8471 O O . GLY A 1 1099 ? -16.936 -25.831 31.563 1.00 71.75 1099 GLY A O 1
ATOM 8472 N N . GLY A 1 1100 ? -16.042 -24.105 32.698 1.00 61.75 1100 GLY A N 1
ATOM 8473 C CA . GLY A 1 1100 ? -16.228 -23.068 31.676 1.00 61.75 1100 GLY A CA 1
ATOM 8474 C C . GLY A 1 1100 ? -15.003 -22.903 30.764 1.00 61.75 1100 GLY A C 1
ATOM 8475 O O . GLY A 1 1100 ? -13.953 -23.475 31.039 1.00 61.75 1100 GLY A O 1
ATOM 8476 N N . PHE A 1 1101 ? -15.131 -22.087 29.708 1.00 45.28 1101 PHE A N 1
ATOM 8477 C CA . PHE A 1 1101 ? -14.094 -21.846 28.681 1.00 45.28 1101 PHE A CA 1
ATOM 8478 C C . PHE A 1 1101 ? -12.764 -21.271 29.199 1.00 45.28 1101 PHE A C 1
ATOM 8480 O O . PHE A 1 1101 ? -11.752 -21.386 28.520 1.00 45.28 1101 PHE A O 1
ATOM 8487 N N . SER A 1 1102 ? -12.750 -20.612 30.357 1.00 57.34 1102 SER A N 1
ATOM 8488 C CA . SER A 1 1102 ? -11.532 -19.985 30.892 1.00 57.34 1102 SER A CA 1
ATOM 8489 C C . SER A 1 1102 ? -11.453 -20.025 32.413 1.00 57.34 1102 SER A C 1
ATOM 8491 O O . SER A 1 1102 ? -10.377 -20.218 32.980 1.00 57.34 1102 SER A O 1
ATOM 8493 N N . GLU A 1 1103 ? -12.588 -19.882 33.096 1.00 80.00 1103 GLU A N 1
ATOM 8494 C CA . GLU A 1 1103 ? -12.659 -19.902 34.551 1.00 80.00 1103 GLU A CA 1
ATOM 8495 C C . GLU A 1 1103 ? -13.964 -20.552 35.023 1.00 80.00 1103 GLU A C 1
ATOM 8497 O O . GLU A 1 1103 ? -15.013 -20.429 34.386 1.00 80.00 1103 GLU A O 1
ATOM 8502 N N . SER A 1 1104 ? -13.896 -21.222 36.169 1.00 86.31 1104 SER A N 1
ATOM 8503 C CA . SER A 1 1104 ? -15.060 -21.655 36.940 1.00 86.31 1104 SER A CA 1
ATOM 8504 C C . SER A 1 1104 ? -14.995 -21.054 38.335 1.00 86.31 1104 SER A C 1
ATOM 8506 O O . SER A 1 1104 ? -13.913 -20.753 38.851 1.00 86.31 1104 SER A O 1
ATOM 8508 N N . SER A 1 1105 ? -16.158 -20.864 38.956 1.00 90.88 1105 SER A N 1
ATOM 8509 C CA . SER A 1 1105 ? -16.239 -20.306 40.301 1.00 90.88 1105 SER A CA 1
ATOM 8510 C C . SER A 1 1105 ? -17.199 -21.066 41.212 1.00 90.88 1105 SER A C 1
ATOM 8512 O O . SER A 1 1105 ? -18.126 -21.747 40.771 1.00 90.88 1105 SER A O 1
ATOM 8514 N N . HIS A 1 1106 ? -16.960 -20.945 42.519 1.00 90.69 1106 HIS A N 1
ATOM 8515 C CA . HIS A 1 1106 ? -17.827 -21.461 43.570 1.00 90.69 1106 HIS A CA 1
ATOM 8516 C C . HIS A 1 1106 ? -17.999 -20.422 44.690 1.00 90.69 1106 HIS A C 1
ATOM 8518 O O . HIS A 1 1106 ? -16.996 -19.893 45.177 1.00 90.69 1106 HIS A O 1
ATOM 8524 N N . PRO A 1 1107 ? -19.231 -20.119 45.137 1.00 88.88 1107 PRO A N 1
ATOM 8525 C CA . PRO A 1 1107 ? -19.452 -19.211 46.261 1.00 88.88 1107 PRO A CA 1
ATOM 8526 C C . PRO A 1 1107 ? -18.794 -19.712 47.551 1.00 88.88 1107 PRO A C 1
ATOM 8528 O O . PRO A 1 1107 ? -18.940 -20.879 47.900 1.00 88.88 1107 PRO A O 1
ATOM 8531 N N . VAL A 1 1108 ? -18.121 -18.828 48.295 1.00 82.62 1108 VAL A N 1
ATOM 8532 C CA . VAL A 1 1108 ? -17.468 -19.195 49.563 1.00 82.62 1108 VAL A CA 1
ATOM 8533 C C . VAL A 1 1108 ? -18.367 -18.845 50.749 1.00 82.62 1108 VAL A C 1
ATOM 8535 O O . VAL A 1 1108 ? -18.813 -17.705 50.913 1.00 82.62 1108 VAL A O 1
ATOM 8538 N N . SER A 1 1109 ? -18.612 -19.815 51.631 1.00 73.38 1109 SER A N 1
ATOM 8539 C CA . SER A 1 1109 ? -19.379 -19.582 52.861 1.00 73.38 1109 SER A CA 1
ATOM 8540 C C . SER A 1 1109 ? -18.578 -18.757 53.879 1.00 73.38 1109 SER A C 1
ATOM 8542 O O . SER A 1 1109 ? -17.471 -19.128 54.264 1.00 73.38 1109 SER A O 1
ATOM 8544 N N . LYS A 1 1110 ? -19.142 -17.644 54.379 1.00 68.25 1110 LYS A N 1
ATOM 8545 C CA . LYS A 1 1110 ? -18.478 -16.803 55.397 1.00 68.25 1110 LYS A CA 1
ATOM 8546 C C . LYS A 1 1110 ? -18.334 -17.562 56.723 1.00 68.25 1110 LYS A C 1
ATOM 8548 O O . LYS A 1 1110 ? -19.331 -17.879 57.370 1.00 68.25 1110 LYS A O 1
ATOM 8553 N N . SER A 1 1111 ? -17.088 -17.806 57.131 1.00 66.88 1111 SER A N 1
ATOM 8554 C CA . SER A 1 1111 ? -16.701 -18.478 58.379 1.00 66.88 1111 SER A CA 1
ATOM 8555 C C . SER A 1 1111 ? -15.876 -17.546 59.276 1.00 66.88 1111 SER A C 1
ATOM 8557 O O . SER A 1 1111 ? -15.189 -16.654 58.783 1.00 66.88 1111 SER A O 1
ATOM 8559 N N . ASN A 1 1112 ? -15.936 -17.754 60.597 1.00 72.44 1112 ASN A N 1
ATOM 8560 C CA . ASN A 1 1112 ? -15.059 -17.073 61.563 1.00 72.44 1112 ASN A CA 1
ATOM 8561 C C . ASN A 1 1112 ? -13.700 -17.784 61.739 1.00 72.44 1112 ASN A C 1
ATOM 8563 O O . ASN A 1 1112 ? -12.829 -17.252 62.428 1.00 72.44 1112 ASN A O 1
ATOM 8567 N N . ASP A 1 1113 ? -13.527 -18.962 61.136 1.00 77.25 1113 ASP A N 1
ATOM 8568 C CA . ASP A 1 1113 ? -12.294 -19.750 61.169 1.00 77.25 1113 ASP A CA 1
ATOM 8569 C C . ASP A 1 1113 ? -11.488 -19.568 59.872 1.00 77.25 1113 ASP A C 1
ATOM 8571 O O . ASP A 1 1113 ? -12.047 -19.273 58.814 1.00 77.25 1113 ASP A O 1
ATOM 8575 N N . VAL A 1 1114 ? -10.168 -19.779 59.936 1.00 83.00 1114 VAL A N 1
ATOM 8576 C CA . VAL A 1 1114 ? -9.318 -19.853 58.736 1.00 83.00 1114 VAL A CA 1
ATOM 8577 C C . VAL A 1 1114 ? -9.622 -21.163 58.007 1.00 83.00 1114 VAL A C 1
ATOM 8579 O O . VAL A 1 1114 ? -9.437 -22.244 58.567 1.00 83.00 1114 VAL A O 1
ATOM 8582 N N . VAL A 1 1115 ? -10.084 -21.055 56.762 1.00 86.94 1115 VAL A N 1
ATOM 8583 C CA . VAL A 1 1115 ? -10.404 -22.188 55.884 1.00 86.94 1115 VAL A CA 1
ATOM 8584 C C . VAL A 1 1115 ? -9.441 -22.183 54.700 1.00 86.94 1115 VAL A C 1
ATOM 8586 O O . VAL A 1 1115 ? -9.186 -21.138 54.104 1.00 86.94 1115 VAL A O 1
ATOM 8589 N N . TYR A 1 1116 ? -8.904 -23.351 54.370 1.00 89.88 1116 TYR A N 1
ATOM 8590 C CA . TYR A 1 1116 ? -8.081 -23.590 53.190 1.00 89.88 1116 TYR A CA 1
ATOM 8591 C C . TYR A 1 1116 ? -8.909 -24.312 52.134 1.00 89.88 1116 TYR A C 1
ATOM 8593 O O . TYR A 1 1116 ? -9.688 -25.200 52.483 1.00 89.88 1116 TYR A O 1
ATOM 8601 N N . PHE A 1 1117 ? -8.705 -23.959 50.866 1.00 91.56 1117 PHE A N 1
ATOM 8602 C CA . PHE A 1 1117 ? -9.429 -24.519 49.725 1.00 91.56 1117 PHE A CA 1
ATOM 8603 C C . PHE A 1 1117 ? -8.498 -25.348 48.842 1.00 91.56 1117 PHE A C 1
ATOM 8605 O O . PHE A 1 1117 ? -7.325 -25.011 48.673 1.00 91.56 1117 PHE A O 1
ATOM 8612 N N . LYS A 1 1118 ? -9.045 -26.415 48.264 1.00 92.56 1118 LYS A N 1
ATOM 8613 C CA . LYS A 1 1118 ? -8.430 -27.212 47.204 1.00 92.56 1118 LYS A CA 1
ATOM 8614 C C . LYS A 1 1118 ? -9.469 -27.430 46.113 1.00 92.56 1118 LYS A C 1
ATOM 8616 O O . LYS A 1 1118 ? -10.625 -27.705 46.420 1.00 92.56 1118 LYS A O 1
ATOM 8621 N N . VAL A 1 1119 ? -9.048 -27.322 44.861 1.00 92.75 1119 VAL A N 1
ATOM 8622 C CA . VAL A 1 1119 ? -9.865 -27.672 43.698 1.00 92.75 1119 VAL A CA 1
ATOM 8623 C C . VAL A 1 1119 ? -9.230 -28.884 43.030 1.00 92.75 1119 VAL A C 1
ATOM 8625 O O . VAL A 1 1119 ? -8.009 -28.939 42.896 1.00 92.75 1119 VAL A O 1
ATOM 8628 N N . GLU A 1 1120 ? -10.046 -29.863 42.657 1.00 92.12 1120 GLU A N 1
ATOM 8629 C CA . GLU A 1 1120 ? -9.620 -31.065 41.934 1.00 92.12 1120 GLU A CA 1
ATOM 8630 C C . GLU A 1 1120 ? -10.582 -31.341 40.777 1.00 92.12 1120 GLU A C 1
ATOM 8632 O O . GLU A 1 1120 ? -11.769 -31.015 40.879 1.00 92.12 1120 GLU A O 1
ATOM 8637 N N . VAL A 1 1121 ? -10.073 -31.956 39.708 1.00 88.56 1121 VAL A N 1
ATOM 8638 C CA . VAL A 1 1121 ? -10.906 -32.543 38.648 1.00 88.56 1121 VAL A CA 1
ATOM 8639 C C . VAL A 1 1121 ? -11.541 -33.832 39.178 1.00 88.56 1121 VAL A C 1
ATOM 8641 O O . VAL A 1 1121 ? -10.881 -34.588 39.895 1.00 88.56 1121 VAL A O 1
ATOM 8644 N N . GLU A 1 1122 ? -12.835 -34.018 38.913 1.00 81.81 1122 GLU A N 1
ATOM 8645 C CA . GLU A 1 1122 ? -13.650 -35.155 39.374 1.00 81.81 1122 GLU A CA 1
ATOM 8646 C C . GLU A 1 1122 ? -13.562 -36.372 38.456 1.00 81.81 1122 GLU A C 1
ATOM 8648 O O . GLU A 1 1122 ? -13.678 -36.185 37.223 1.00 81.81 1122 GLU A O 1
#

Sequence (1122 aa):
MESSTIDDVLEQTLARQEQALILQEASPYPSTGMWRHEDYALAAYWLNTNNAIADAGLIACQTNGLYQEHVDLNSFHWHAYLLERIWFLYSAQSDFFPIRMSAAAEDAVLEMLWDWAAPICRIGFADPEKVHFSWESENHHAQAWVSFWGAAQIFEQHADYMNRTYADGSTPAQMAAAFDNYFKAYVREKTLKGLAIEVASPTYAKYTLNTWLNLADFADDSELQEAAAALLDVYWADWALEHLDGVRGGSRHRAYSGSSSILQSGAESHCWYYFGEGQPLSRHPGSMSAMTTFWRPSRAVVGLVLDREGRGCYEYTSRRLGLRDSSPLPEPPALAGGTYNAVDPAGGSLLRTTWSTPDFVMGVSQVAARPADDWWAASSQNHWNGVVFGGHSTARIFTQRPYPGNLTSVYNAEWGVQHKGAMILQRFTQHKNATGQMVWFDLSLSREEVGGWIFSEAPRAYAAVRIVDGGWTWQPDSTNLQRTVTSTNIGEWAVLNDEYSPIILEVGRKQVYGSMAAFQSEILANSIRWNGTQLDYTSSGYDTTLTLFADESATPRVDGVPLNFEPIKCYDAPYLQGDFEGGPLVINYGGERTVHGVAPFFDDANTIAHWDFETAFPAIHSDSVDSIQQIADGKFGKAVRCNFEAGDQYMMTADAWPISQGTFRYQGWIRLKSGDTGGYLFHVYDQVYLSVDAAEVSFKINRSGDAADMSATNVIELAASISTGNEWQYIEAVYDGGRIKLVTEEETVSAPGIGVFVPNVRTVYIGSRKNRNNFVGDMDEVKISSSITETSFIPEPVVVSATAQHLQKSDPDLASNALSGFSPATGPDTKLVVAASWESGVAVITNITYGGLAFTEAVTRFEGRNASIWYLDEPALSNANVIVQFSAPTDSRIGVLSLQNAAAGAPEKTASTEFLTTIGLTTAVKNSLAVGVYTENGSAALSSDFANTLYSGDSGSSVGNAGFQIETVSGAKTYTWDAPAYSCAAVAASFSPASYIPPIVADDESDSDADGMADAWEIQLFGSMGAADGTADFDGDGFSVAQEFVAGTDPFDADSYLRITGVTDELRWKSVQGKRYRVLTTTNLSEGAWMVEASGIPGGFSESSHPVSKSNDVVYFKVEVE

InterPro domains:
  IPR013320 Concanavalin A-like lectin/glucanase domain superfamily [SSF49899] (633-787)

Foldseek 3Di:
DPQQALVNLQVCLLVQLLVLLVVCLVQAPPNDALSNLLSNCLSCLVVLHPLVSSQVSLLCCQPVCSLVVCLVVVNCLLPLLSLLVSCCQEDCPHPHHHPSHDPSSNVSSLCSLCVRQQAFPDLLLLDLQCLQKAWFFNLSRLSNLLSNLSNLVVQCPDPVRQPPHGPNRDGSVSSNVSNLSNLLSNLLLCLQAQNGLQHLFQARVLSNLLSLLCQLAPPPPPLSNQSSLVSVQSVLLVQLQADAQLRGAFKGFPQFFDCSQFATRNCSALCCSQAVGHDGRDSDSSCSSSSNGPRHHFSLSNQSNSDQALQAKWKKKFFHWWFFDPDDDPDGPDRPPTDMTGTDSLGFQWMKMWIGHSFKIFIDTAGAQDAQNRTDQSNFKWMWGWMDGHPDNGFIKTKTFFFPLVDGIKGNFKHWDDDHQKIKIFTHPRIPGGDAMKMKGFPQWDWDADPQWTWTDDPFKIKIKHQPDQFFDKDFDDQSRGPPGDPDGGIIIGTHRDRGTMMMMGMGTCLVVVDSVSVVVQQVVWDWDDDPQKTWTQRPVRRWIWIDRSPSPDATDIRPHGDTSNDQWSIDIPAWTHGNAADWIWGDDDQGIAIRRSGFDDDDPFFQDKDFLQDDADDWPWPDPPQKDWDCPDSPGIWIFGDDDAQTDTWDKDPFADLQFLWKKKKWKWFDDVPWAWFFQKDFQLAWTWTDGLWKIKTKGFQVSDNPDPDPLGIDMDMDTEDNDRDIWMWMWIDPQQKTWIDINNGIDMDGHNGGHGGPGGIMTGADDGPHGGGGGMIRTITMGRDDDLSPDAFDFKDQPDKDKDWDAWDQVFQKDKDFFDFADDDAQKKKKKKKWWAFDPKDFPWKDWPRDTWAWQDWDDFRIIITMTMDHPGDRDRTITMTGIPGTTTMMMMMTIIDQFAPDHFPWKWKDALFQKIKTFFQGANWKKKKKKKDQDFDWKDKPAPAWSDWGDRDRMIMTMHMDTHRHTTMDMMGMPDPSHRMMMMMGITHGHSDDDDQDQPAPDLPVPQQGHQVNCCNQSVGNPSFRQQDQQCPLPHGNNQCRLQVFRSNDSVTDWDFPDDDQKTKIFHDAPWWKWKWKFLDPPDTDTHTPDTRQGTDHTMGIDGDDDDPGDMDMDMDTD

pLDDT: mean 86.88, std 11.86, range [31.77, 98.88]

Secondary structure (DSSP, 8-state):
-----HHHHHHHHHHHHHHHHHHHHHS-SSSSSHHHHHHHHHHHHHHT-SHHHHHHHHHHHHHTSHHHHHHHTT-THHHHHHHHHHHHHHSTT-SSSTTSS-HHHHHHHHHHHHHHHHHH--GGG--GGGTTEEESSHHHHHHHHHHHHHHHHHHHH-TTTTT---TTS--HHHHHHHHHHHHHHHHHHHHHTTS-SSTT-TTTHHHHHHHHHHHHHH-SSHHHHHHHHHHHHHHHHHHHTTEETTEE-S-BSS--SBHHHHT--TTHHHHHHHHS-SS----SGGGHHHHS------HHHHHHHH-SSTT-SEEEEEE---BBPSSPPPPPSPPTT--EEEBPTT--SEEEEEEE-SSEEEEEEEE----TTTB-GGGGBS-BEEEEETT-SS-EEEEE----TT----BS--EEEEETTEEEEE--SS-BS----EEEEETTS--EEETTEEEEE-SSEEEEEEE-SS-EEEEE--TTT-SB--SS--EEEEEESSTT--EEEEEEETTTSSSHHHHHHHHHHSEEEE-SS-EEEEETTTTEEEEE-TTS-S--EETTEEP-S--SEEEESSSEEEESSSS-EEEEETTEEEEE--S-----TTEEEEE--SSS------S--TTEEEES--SSS-EEEE---TT----EE-S---TT---EEEEEEEE--TT--BEEEEEETTTEEEEE-SSEEEEEEETTS-TT---TTTEEEEEEE---SSS-EEEEEEE-SSEEEEE-SS-EEEEE-------SS--EEES-BTTB---BEEEEEEEEE----GGG-PPPPPEEEEEEEEEEPPBTTB-EEEEEEE-PPPSSS-EEEEEEEE-SSS--EEEEEETTEEPEEEEEEESSSEEEEEEEES--SS-EEEEEEESS---EEEEEEEEESBPSSS-SEEEEEES-SEEEEEESSTTEEEEEEEEEE-SS--EESSSEEEEEEESSSEEEEEEEEEESS-EEEEEEEES--SS-EEEEEEEPBPP------------SS-SSS-HHHHHHHHSSTTSS-TT--SSSSS--HHHHHHHT--TT-TT-S--EEEESSEEEEE--TT-EEEEEEES-TTTPPPEEEEEEEEPPSSEEEEEPPP-SS--EEEEEE-